Protein 3GEM (pdb70)

Sequence (861 aa):
SAPILIITGASQRRVGLHCALRLLEHGHRVIISYRTEHASVTELRQQAGAVALYGDFSCETGIAFIDLLKTQTSSLRAVVHNASEWLAETPGEEADNFTRFSSVHLAPYLINLHCEPLLTASEVADIVHISDDVTRRKGSSKHIAYCATKAGLESLTLSFAARFAPLVKVNGIAPALLFSALGIEPGAEVIIYQQSLRRYLLDSSTYVTGTTLTVNGGRRHVKLSSAPILIITGASQRVGLHCALRLLEHGHRVIISYRRTEHASVTELRQAGAVALYGDFSCETGIAFIDLLKTQTSSLRAVVHNASEWLAETPGEEADNFTRRFSVHLAPYLINLHCEPLLTASEEVADIVHISDDVTRRKGSSKHIAYCATKAGLESLTLSFAARFAPLVKVNGIAPALLLAKSALGIEPGAEVVIYQQSLRYLLDSTYVTGTTLTVNGGRHVKSAPILITGASQRRVGLHCALRLLEHHGHRRVIISYRRTEHASVTELRQAGAVALYGDFSCETGIAFIDLLKTQTSSSLRAVVHNASEWLAEETPGEEADNFTRFSSVHLAPYLINLHCEEPLLTASEVADIVHISDDVTRRKGSSKHIAYCATKAGLESLTLSFAARFAPLVKVNGIAPALAAYRRANALAKSALGIIEEPGAEVIYQSLRYLLDSTYVTGTTLTVNGGRRHVKSAPILIITGASQQRVGLHCALRLLEHGHRRVIISYRRTEEHASVTELRQAGAVALYGDFSSCETGIAFIDLLKTQTSSLRAVVHNASEWLAETPGEEADNFTRFSSVHLAPYLINLHCEPLLTASEVADIVHIISDDVTRRKGSSKHIAYCATKAGLESLTLSFAARFAPLVKVNGIAPALLFQPEPGAEVIYQQSLRYLLDSTYVTGTTLLTVNGGRHVK

Radius of gyration: 27.74 Å; Cα contacts (8 Å, |Δi|>4): 1978; chains: 4; bounding box: 76×66×75 Å

Secondary structure (DSSP, 8-state):
---EEESSTTSHHHHHHHHHHHHTT--EEEEESS--HHHHHHHHHT-EEEE--TTSTTT--HHHHHHHH-S--SEEEE---------TT-HHHHHH------HHHHHHHHHHHHHHTSSS-EEEEE--GGGGT--SS-HHHHHHHHHHHHHHHHHHHHHTTT-EEEEEEE------S--PPPTHHHHHHHHHHHH-SS--S-EEEESTTTTT-/--SSPEEETTTTSHHHHHHHHHHHHHT--EEEEESS--HHHHHHHHHT-EEEE--TTSTTT--HHHHHHHH-S--SEEEE---------TT-HHHHHH------HHHHHHHHHHHHHHTSSS-EEEEE--GGGGT--SS-HHHHHHHHHHHHHHHHHHHHHTTTSEEEEEEE----TTSSS-----THHHHHHHHHHHH-SS--S-EEEESTTTTT-/-PPEEETTTTSHHHHHHHHHHHHTT--EEEEESS--HHHHHHHHTT-EEEE---SSTTT--HHHHHHHH-S--SEEEE---------TT-HHHHHH------HHHHHHHHHHHHHHTSSS-EEEEE--GGGGT--SS-HHHHHHHHHHHHHHHHHHHHHTTTSEEEEEEE---HHHHHHHHHSSS--PPPTHHHHHHHHHHHH-SS--S-EEEESTTGGG-/-PPEEESSTTSHHHHHHHHHHHHHT--EEEEESS--HHHHHHHHHT-EEEE---SSTTT--HHHHHHHH-S--SEEEE---------TT-HHHHHH------HHHHHHHHHHHHHHTSSS-EEEEE--GGGGT--SS-HHHHHHHHHHHHHHHHHHHHHTTT-EEEEEEETT-----HHHHHHHHHHHHHHH-SS--S-EEEESTTGGG-

Solvent-accessible surface area: 30906 Å² total

InterPro domains:
  IPR002347 Short-chain dehydrogenase/reductase SDR [PF13561] (12-234)
  IPR002347 Short-chain dehydrogenase/reductase SDR [PR00081] (7-24)
  IPR002347 Short-chain dehydrogenase/reductase SDR [PR00081] (148-167)
  IPR002347 Short-chain dehydrogenase/reductase SDR [PR00081] (168-185)
  IPR020904 Short-chain dehydrogenase/reductase, conserved site [PS00061] (135-163)
  IPR036291 NAD(P)-binding domain superfamily [SSF51735] (3-235)

Structure (mmCIF, N/CA/C/O backbone):
data_3GEM
#
_entry.id   3GEM
#
_cell.length_a   74.198
_cell.length_b   73.770
_cell.length_c   162.168
_cell.angle_alpha   90.000
_cell.angle_beta   90.000
_cell.angle_gamma   90.000
#
_symmetry.space_group_name_H-M   'P 21 21 21'
#
loop_
_entity.id
_entity.type
_entity.pdbx_description
1 polymer 'Short chain dehydrogenase'
2 non-polymer 'ACETATE ION'
3 water water
#
loop_
_atom_site.group_PDB
_atom_site.id
_atom_site.type_symbol
_atom_site.label_atom_id
_atom_site.label_alt_id
_atom_site.label_comp_id
_atom_site.label_asym_id
_atom_site.label_entity_id
_atom_site.label_seq_id
_atom_site.pdbx_PDB_ins_code
_atom_site.Cartn_x
_atom_site.Cartn_y
_atom_site.Cartn_z
_atom_site.occupancy
_atom_site.B_iso_or_equiv
_atom_site.auth_seq_id
_atom_site.auth_comp_id
_atom_site.auth_asym_id
_atom_site.auth_atom_id
_atom_site.pdbx_PDB_model_num
ATOM 1 N N . SER A 1 27 ? 38.423 25.107 7.249 1.00 26.65 5 SER A N 1
ATOM 2 C CA . SER A 1 27 ? 39.645 24.509 7.915 1.00 27.47 5 SER A CA 1
ATOM 3 C C . SER A 1 27 ? 39.890 24.955 9.389 1.00 25.10 5 SER A C 1
ATOM 4 O O . SER A 1 27 ? 40.455 24.233 10.257 1.00 26.15 5 SER A O 1
ATOM 7 N N . ALA A 1 28 ? 39.521 26.183 9.642 1.00 21.31 6 ALA A N 1
ATOM 8 C CA . ALA A 1 28 ? 39.853 26.828 10.873 1.00 18.68 6 ALA A CA 1
ATOM 9 C C . ALA A 1 28 ? 38.892 26.269 11.934 1.00 16.29 6 ALA A C 1
ATOM 10 O O . ALA A 1 28 ? 37.769 25.894 11.631 1.00 14.44 6 ALA A O 1
ATOM 12 N N . PRO A 1 29 ? 39.320 26.267 13.185 1.00 14.12 7 PRO A N 1
ATOM 13 C CA . PRO A 1 29 ? 38.481 25.772 14.268 1.00 14.56 7 PRO A CA 1
ATOM 14 C C . PRO A 1 29 ? 37.362 26.753 14.650 1.00 12.99 7 PRO A C 1
ATOM 15 O O . PRO A 1 29 ? 37.482 27.963 14.445 1.00 12.65 7 PRO A O 1
ATOM 19 N N . ILE A 1 30 ? 36.356 26.184 15.267 1.00 11.48 8 ILE A N 1
ATOM 20 C CA . ILE A 1 30 ? 35.273 26.914 15.897 1.00 11.11 8 ILE A CA 1
ATOM 21 C C . ILE A 1 30 ? 35.490 26.842 17.389 1.00 11.14 8 ILE A C 1
ATOM 22 O O . ILE A 1 30 ? 35.708 25.754 17.929 1.00 10.31 8 ILE A O 1
ATOM 27 N N . LEU A 1 31 ? 35.496 28.024 18.031 1.00 10.57 9 LEU A N 1
ATOM 28 C CA . LEU A 1 31 ? 35.511 28.131 19.464 1.00 10.30 9 LEU A CA 1
ATOM 29 C C . LEU A 1 31 ? 34.096 28.154 20.024 1.00 10.83 9 LEU A C 1
ATOM 30 O O . LEU A 1 31 ? 33.297 28.976 19.604 1.00 10.55 9 LEU A O 1
ATOM 35 N N . ILE A 1 32 ? 33.819 27.301 21.004 1.00 10.84 10 ILE A N 1
ATOM 36 C CA A ILE A 1 32 ? 32.604 27.381 21.799 0.50 11.75 10 ILE A CA 1
ATOM 37 C CA B ILE A 1 32 ? 32.608 27.371 21.784 0.50 10.86 10 ILE A CA 1
ATOM 38 C C . ILE A 1 32 ? 33.004 27.493 23.249 1.00 12.18 10 ILE A C 1
ATOM 39 O O . ILE A 1 32 ? 33.664 26.599 23.810 1.00 11.36 10 ILE A O 1
ATOM 48 N N . THR A 1 33 ? 32.626 28.608 23.843 1.00 10.17 11 THR A N 1
ATOM 49 C CA . THR A 1 33 ? 32.934 28.862 25.276 1.00 10.72 11 THR A CA 1
ATOM 50 C C . THR A 1 33 ? 31.972 28.176 26.216 1.00 12.01 11 THR A C 1
ATOM 51 O O . THR A 1 33 ? 30.829 27.918 25.863 1.00 12.54 11 THR A O 1
ATOM 55 N N . GLY A 1 34 ? 32.476 27.811 27.387 1.00 11.88 12 GLY A N 1
ATOM 56 C CA . GLY A 1 34 ? 31.705 27.220 28.449 1.00 14.77 12 GLY A CA 1
ATOM 57 C C . GLY A 1 34 ? 31.041 25.908 28.023 1.00 16.84 12 GLY A C 1
ATOM 58 O O . GLY A 1 34 ? 29.834 25.727 28.264 1.00 17.58 12 GLY A O 1
ATOM 59 N N . ALA A 1 35 ? 31.814 25.010 27.407 1.00 17.44 13 ALA A N 1
ATOM 60 C CA . ALA A 1 35 ? 31.224 23.890 26.683 1.00 20.42 13 ALA A CA 1
ATOM 61 C C . ALA A 1 35 ? 31.012 22.710 27.600 1.00 20.78 13 ALA A C 1
ATOM 62 O O . ALA A 1 35 ? 30.652 21.647 27.162 1.00 21.30 13 ALA A O 1
ATOM 64 N N . SER A 1 36 ? 31.234 22.872 28.890 1.00 22.28 14 SER A N 1
ATOM 65 C CA . SER A 1 36 ? 30.848 21.817 29.823 1.00 24.24 14 SER A CA 1
ATOM 66 C C . SER A 1 36 ? 29.350 21.959 30.231 1.00 24.77 14 SER A C 1
ATOM 67 O O . SER A 1 36 ? 28.710 20.999 30.739 1.00 26.54 14 SER A O 1
ATOM 70 N N . GLN A 1 37 ? 28.761 23.131 29.976 1.00 24.69 15 GLN A N 1
ATOM 71 C CA . GLN A 1 37 ? 27.314 23.344 30.154 1.00 24.12 15 GLN A CA 1
ATOM 72 C C . GLN A 1 37 ? 26.584 22.390 29.175 1.00 23.37 15 GLN A C 1
ATOM 73 O O . GLN A 1 37 ? 27.107 22.131 28.123 1.00 20.63 15 GLN A O 1
ATOM 79 N N . ARG A 1 38 ? 25.375 21.949 29.526 1.00 23.10 16 ARG A N 1
ATOM 80 C CA A ARG A 1 38 ? 24.607 20.981 28.733 0.60 22.81 16 ARG A CA 1
ATOM 81 C CA B ARG A 1 38 ? 24.568 20.989 28.735 0.40 22.36 16 ARG A CA 1
ATOM 82 C C . ARG A 1 38 ? 24.504 21.348 27.241 1.00 21.45 16 ARG A C 1
ATOM 83 O O . ARG A 1 38 ? 24.808 20.540 26.349 1.00 18.63 16 ARG A O 1
ATOM 98 N N . VAL A 1 39 ? 24.051 22.557 26.979 1.00 19.54 17 VAL A N 1
ATOM 99 C CA . VAL A 1 39 ? 23.811 23.007 25.590 1.00 18.71 17 VAL A CA 1
ATOM 100 C C . VAL A 1 39 ? 25.123 23.095 24.813 1.00 17.37 17 VAL A C 1
ATOM 101 O O . VAL A 1 39 ? 25.225 22.640 23.648 1.00 17.35 17 VAL A O 1
ATOM 105 N N . GLY A 1 40 ? 26.134 23.654 25.460 1.00 16.42 18 GLY A N 1
ATOM 106 C CA . GLY A 1 40 ? 27.451 23.849 24.854 1.00 16.93 18 GLY A CA 1
ATOM 107 C C . GLY A 1 40 ? 28.120 22.500 24.541 1.00 15.76 18 GLY A C 1
ATOM 108 O O . GLY A 1 40 ? 28.767 22.348 23.496 1.00 13.13 18 GLY A O 1
ATOM 109 N N . LEU A 1 41 ? 27.946 21.521 25.442 1.00 14.99 19 LEU A N 1
ATOM 110 C CA . LEU A 1 41 ? 28.555 20.154 25.275 1.00 15.12 19 LEU A CA 1
ATOM 111 C C . LEU A 1 41 ? 27.948 19.546 24.027 1.00 14.37 19 LEU A C 1
ATOM 112 O O . LEU A 1 41 ? 28.679 19.025 23.164 1.00 13.92 19 LEU A O 1
ATOM 117 N N . HIS A 1 42 ? 26.615 19.570 23.953 1.00 14.41 20 HIS A N 1
ATOM 118 C CA . HIS A 1 42 ? 25.894 19.008 22.789 1.00 13.44 20 HIS A CA 1
ATOM 119 C C . HIS A 1 42 ? 26.302 19.670 21.483 1.00 14.08 20 HIS A C 1
ATOM 120 O O . HIS A 1 42 ? 26.638 18.975 20.497 1.00 12.41 20 HIS A O 1
ATOM 127 N N . CYS A 1 43 ? 26.325 21.008 21.459 1.00 12.27 21 CYS A N 1
ATOM 128 C CA . CYS A 1 43 ? 26.773 21.714 20.267 1.00 11.75 21 CYS A CA 1
ATOM 129 C C . CYS A 1 43 ? 28.212 21.384 19.845 1.00 10.90 21 CYS A C 1
ATOM 130 O O . CYS A 1 43 ? 28.477 21.196 18.632 1.00 11.38 21 CYS A O 1
ATOM 133 N N . ALA A 1 44 ? 29.137 21.359 20.799 1.00 10.75 22 ALA A N 1
ATOM 134 C CA . ALA A 1 44 ? 30.523 21.020 20.479 1.00 11.12 22 ALA A CA 1
ATOM 135 C C . ALA A 1 44 ? 30.656 19.620 19.932 1.00 10.73 22 ALA A C 1
ATOM 136 O O . ALA A 1 44 ? 31.383 19.386 18.923 1.00 11.72 22 ALA A O 1
ATOM 138 N N . LEU A 1 45 ? 29.990 18.673 20.576 1.00 10.11 23 LEU A N 1
ATOM 139 C CA . LEU A 1 45 ? 30.022 17.275 20.082 1.00 10.65 23 LEU A CA 1
ATOM 140 C C . LEU A 1 45 ? 29.451 17.128 18.678 1.00 11.60 23 LEU A C 1
ATOM 141 O O . LEU A 1 45 ? 30.011 16.386 17.832 1.00 10.07 23 LEU A O 1
ATOM 146 N N . ARG A 1 46 ? 28.363 17.843 18.414 1.00 10.50 24 ARG A N 1
ATOM 147 C CA . ARG A 1 46 ? 27.699 17.806 17.114 1.00 11.28 24 ARG A CA 1
ATOM 148 C C . ARG A 1 46 ? 28.585 18.471 16.076 1.00 9.55 24 ARG A C 1
ATOM 149 O O . ARG A 1 46 ? 28.726 17.957 14.979 1.00 11.39 24 ARG A O 1
ATOM 157 N N . LEU A 1 47 ? 29.290 19.535 16.430 1.00 10.48 25 LEU A N 1
ATOM 158 C CA . LEU A 1 47 ? 30.192 20.189 15.476 1.00 10.56 25 LEU A CA 1
ATOM 159 C C . LEU A 1 47 ? 31.329 19.218 15.088 1.00 12.22 25 LEU A C 1
ATOM 160 O O . LEU A 1 47 ? 31.652 19.063 13.883 1.00 12.88 25 LEU A O 1
ATOM 165 N N . LEU A 1 48 ? 31.875 18.536 16.095 1.00 11.19 26 LEU A N 1
ATOM 166 C CA . LEU A 1 48 ? 32.907 17.502 15.847 1.00 12.77 26 LEU A CA 1
ATOM 167 C C . LEU A 1 48 ? 32.407 16.396 14.951 1.00 12.54 26 LEU A C 1
ATOM 168 O O . LEU A 1 48 ? 33.093 15.996 13.979 1.00 13.52 26 LEU A O 1
ATOM 173 N N . GLU A 1 49 ? 31.213 15.883 15.263 1.00 14.48 27 GLU A N 1
ATOM 174 C CA . GLU A 1 49 ? 30.554 14.870 14.412 1.00 15.24 27 GLU A CA 1
ATOM 175 C C . GLU A 1 49 ? 30.412 15.343 12.954 1.00 16.24 27 GLU A C 1
ATOM 176 O O . GLU A 1 49 ? 30.555 14.549 12.001 1.00 16.65 27 GLU A O 1
ATOM 182 N N . HIS A 1 50 ? 30.174 16.638 12.762 1.00 15.22 28 HIS A N 1
ATOM 183 C CA . HIS A 1 50 ? 29.989 17.200 11.437 1.00 17.45 28 HIS A CA 1
ATOM 184 C C . HIS A 1 50 ? 31.307 17.584 10.731 1.00 17.05 28 HIS A C 1
ATOM 185 O O . HIS A 1 50 ? 31.290 18.161 9.657 1.00 17.86 28 HIS A O 1
ATOM 192 N N . GLY A 1 51 ? 32.410 17.249 11.364 1.00 16.21 29 GLY A N 1
ATOM 193 C CA . GLY A 1 51 ? 33.733 17.386 10.799 1.00 15.86 29 GLY A CA 1
ATOM 194 C C . GLY A 1 51 ? 34.500 18.639 11.115 1.00 16.06 29 GLY A C 1
ATOM 195 O O . GLY A 1 51 ? 35.636 18.833 10.625 1.00 13.86 29 GLY A O 1
ATOM 196 N N . HIS A 1 52 ? 33.941 19.500 11.951 1.00 14.75 30 HIS A N 1
ATOM 197 C CA . HIS A 1 52 ? 34.666 20.706 12.296 1.00 15.38 30 HIS A CA 1
ATOM 198 C C . HIS A 1 52 ? 35.767 20.431 13.294 1.00 15.32 30 HIS A C 1
ATOM 199 O O . HIS A 1 52 ? 35.642 19.5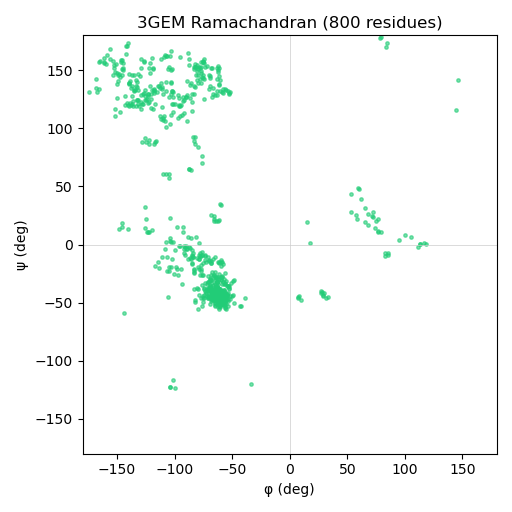62 14.176 1.00 16.02 30 HIS A O 1
ATOM 206 N N . ARG A 1 53 ? 36.822 21.218 13.213 1.00 14.59 31 ARG A N 1
ATOM 207 C CA . ARG A 1 53 ? 37.742 21.319 14.325 1.00 14.43 31 ARG A CA 1
ATOM 208 C C . ARG A 1 53 ? 37.169 22.268 15.377 1.00 12.86 31 ARG A C 1
ATOM 209 O O . ARG A 1 53 ? 36.576 23.296 15.026 1.00 13.56 31 ARG A O 1
ATOM 217 N N . VAL A 1 54 ? 37.311 21.902 16.633 1.00 12.89 32 VAL A N 1
ATOM 218 C CA . VAL A 1 54 ? 36.661 22.621 17.725 1.00 10.95 32 VAL A CA 1
ATOM 219 C C . VAL A 1 54 ? 37.645 22.882 18.867 1.00 12.21 32 VAL A C 1
ATOM 220 O O . VAL A 1 54 ? 38.431 21.982 19.266 1.00 12.40 32 VAL A O 1
ATOM 224 N N . ILE A 1 55 ? 37.582 24.103 19.378 1.00 10.38 33 ILE A N 1
ATOM 225 C CA . ILE A 1 55 ? 38.234 24.498 20.614 1.00 10.75 33 ILE A CA 1
ATOM 226 C C . ILE A 1 55 ? 37.095 24.810 21.555 1.00 11.19 33 ILE A C 1
ATOM 227 O O . ILE A 1 55 ? 36.136 25.431 21.128 1.00 10.83 33 ILE A O 1
ATOM 232 N N . ILE A 1 56 ? 37.192 24.350 22.807 1.00 11.13 34 ILE A N 1
ATOM 233 C CA . ILE A 1 56 ? 36.273 24.699 23.871 1.00 12.29 34 ILE A CA 1
ATOM 234 C C . ILE A 1 56 ? 37.001 25.409 24.987 1.00 12.40 34 ILE A C 1
ATOM 235 O O . ILE A 1 56 ? 38.217 25.203 25.184 1.00 13.17 34 ILE A O 1
ATOM 240 N N . SER A 1 57 ? 36.284 26.272 25.706 1.00 12.00 35 SER A N 1
ATOM 241 C CA . SER A 1 57 ? 36.744 26.744 27.022 1.00 12.75 35 SER A CA 1
ATOM 242 C C . SER A 1 57 ? 35.950 26.013 28.111 1.00 12.23 35 SER A C 1
ATOM 243 O O . SER A 1 57 ? 34.796 25.584 27.904 1.00 11.51 35 SER A O 1
ATOM 246 N N . TYR A 1 58 ? 36.584 25.830 29.250 1.00 12.91 36 TYR A N 1
ATOM 247 C CA . TYR A 1 58 ? 35.961 25.184 30.383 1.00 13.29 36 TYR A CA 1
ATOM 248 C C . TYR A 1 58 ? 36.491 25.874 31.626 1.00 13.35 36 TYR A C 1
ATOM 249 O O . TYR A 1 58 ? 37.613 26.382 31.657 1.00 11.47 36 TYR A O 1
ATOM 258 N N . ARG A 1 59 ? 35.674 25.892 32.666 1.00 15.98 37 ARG A N 1
ATOM 259 C CA . ARG A 1 59 ? 36.112 26.447 33.937 1.00 18.47 37 ARG A CA 1
ATOM 260 C C . ARG A 1 59 ? 36.292 25.437 35.023 1.00 19.16 37 ARG A C 1
ATOM 261 O O . ARG A 1 59 ? 36.910 25.750 36.061 1.00 18.69 37 ARG A O 1
ATOM 269 N N . THR A 1 60 ? 35.818 24.222 34.763 1.00 18.73 38 THR A N 1
ATOM 270 C CA . THR A 1 60 ? 35.852 23.140 35.720 1.00 20.64 38 THR A CA 1
ATOM 271 C C . THR A 1 60 ? 36.161 21.835 35.031 1.00 19.38 38 THR A C 1
ATOM 272 O O . THR A 1 60 ? 35.426 21.384 34.193 1.00 16.72 38 THR A O 1
ATOM 276 N N . GLU A 1 61 ? 37.234 21.193 35.448 1.00 19.55 39 GLU A N 1
ATOM 277 C CA . GLU A 1 61 ? 37.556 19.841 34.976 1.00 20.10 39 GLU A CA 1
ATOM 278 C C . GLU A 1 61 ? 36.427 18.913 35.353 1.00 21.25 39 GLU A C 1
ATOM 279 O O . GLU A 1 61 ? 35.935 18.948 36.452 1.00 22.38 39 GLU A O 1
ATOM 285 N N . HIS A 1 62 ? 35.957 18.113 34.419 1.00 22.91 40 HIS A N 1
ATOM 286 C CA . HIS A 1 62 ? 34.702 17.381 34.619 1.00 23.29 40 HIS A CA 1
ATOM 287 C C . HIS A 1 62 ? 34.639 16.302 33.555 1.00 22.38 40 HIS A C 1
ATOM 288 O O . HIS A 1 62 ? 35.277 16.426 32.505 1.00 22.00 40 HIS A O 1
ATOM 295 N N . ALA A 1 63 ? 33.866 15.251 33.807 1.00 21.45 41 ALA A N 1
ATOM 296 C CA . ALA A 1 63 ? 33.728 14.177 32.812 1.00 20.49 41 ALA A CA 1
ATOM 297 C C . ALA A 1 63 ? 33.309 14.717 31.427 1.00 19.35 41 ALA A C 1
ATOM 298 O O . ALA A 1 63 ? 33.750 14.201 30.433 1.00 18.95 41 ALA A O 1
ATOM 300 N N . SER A 1 64 ? 32.477 15.748 31.366 1.00 19.46 42 SER A N 1
ATOM 301 C CA . SER A 1 64 ? 32.085 16.355 30.073 1.00 19.27 42 SER A CA 1
ATOM 302 C C . SER A 1 64 ? 33.315 16.964 29.318 1.00 18.00 42 SER A C 1
ATOM 303 O O . SER A 1 64 ? 33.400 16.937 28.072 1.00 15.08 42 SER A O 1
ATOM 306 N N . VAL A 1 65 ? 34.273 17.490 30.074 1.00 15.19 43 VAL A N 1
ATOM 307 C CA . VAL A 1 65 ? 35.509 18.001 29.444 1.00 14.76 43 VAL A CA 1
ATOM 308 C C . VAL A 1 65 ? 36.371 16.835 28.892 1.00 14.10 43 VAL A C 1
ATOM 309 O O . VAL A 1 65 ? 36.948 16.914 27.802 1.00 13.76 43 VAL A O 1
ATOM 313 N N . THR A 1 66 ? 36.502 15.759 29.659 1.00 15.63 44 THR A N 1
ATOM 314 C CA . THR A 1 66 ? 37.130 14.543 29.135 1.00 15.59 44 THR A CA 1
ATOM 315 C C . THR A 1 66 ? 36.407 14.021 27.891 1.00 15.84 44 THR A C 1
ATOM 316 O O . THR A 1 66 ? 37.054 13.664 26.876 1.00 14.69 44 THR A O 1
ATOM 320 N N . GLU A 1 67 ? 35.074 14.062 27.917 1.00 17.12 45 GLU A N 1
ATOM 321 C CA . GLU A 1 67 ? 34.315 13.560 26.749 1.00 16.62 45 GLU A CA 1
ATOM 322 C C . GLU A 1 67 ? 34.706 14.377 25.516 1.00 15.58 45 GLU A C 1
ATOM 323 O O . GLU A 1 67 ? 34.949 13.783 24.448 1.00 16.22 45 GLU A O 1
ATOM 329 N N . LEU A 1 68 ? 34.780 15.712 25.661 1.00 13.46 46 LEU A N 1
ATOM 330 C CA . LEU A 1 68 ? 35.173 16.610 24.554 1.00 13.47 46 LEU A CA 1
ATOM 331 C C . LEU A 1 68 ? 36.592 16.396 24.068 1.00 13.32 46 LEU A C 1
ATOM 332 O O . LEU A 1 68 ? 36.833 16.357 22.879 1.00 13.46 46 LEU A O 1
ATOM 337 N N . ARG A 1 69 ? 37.551 16.261 24.972 1.00 14.03 47 ARG A N 1
ATOM 338 C CA . ARG A 1 69 ? 38.916 15.932 24.544 1.00 14.00 47 ARG A CA 1
ATOM 339 C C . ARG A 1 69 ? 38.930 14.601 23.755 1.00 15.21 47 ARG A C 1
ATOM 340 O O . ARG A 1 69 ? 39.550 14.513 22.714 1.00 13.93 47 ARG A O 1
ATOM 348 N N . GLN A 1 70 ? 38.285 13.557 24.285 1.00 16.65 48 GLN A N 1
ATOM 349 C CA A GLN A 1 70 ? 38.223 12.250 23.604 0.60 16.37 48 GLN A CA 1
ATOM 350 C CA B GLN A 1 70 ? 38.259 12.255 23.611 0.40 16.23 48 GLN A CA 1
ATOM 351 C C . GLN A 1 70 ? 37.555 12.323 22.253 1.00 16.43 48 GLN A C 1
ATOM 352 O O . GLN A 1 70 ? 37.889 11.562 21.346 1.00 16.55 48 GLN A O 1
ATOM 363 N N . ALA A 1 71 ? 36.581 13.213 22.115 1.00 15.87 49 ALA A N 1
ATOM 364 C CA . ALA A 1 71 ? 35.889 13.386 20.847 1.00 15.67 49 ALA A CA 1
ATOM 365 C C . ALA A 1 71 ? 36.718 14.215 19.866 1.00 15.24 49 ALA A C 1
ATOM 366 O O . ALA A 1 71 ? 36.404 14.296 18.691 1.00 16.69 49 ALA A O 1
ATOM 368 N N . GLY A 1 72 ? 37.776 14.859 20.326 1.00 15.31 50 GLY A N 1
ATOM 369 C CA . GLY A 1 72 ? 38.626 15.621 19.421 1.00 14.86 50 GLY A CA 1
ATOM 370 C C . GLY A 1 72 ? 38.755 17.108 19.658 1.00 14.34 50 GLY A C 1
ATOM 371 O O . GLY A 1 72 ? 39.474 17.758 18.947 1.00 14.69 50 GLY A O 1
ATOM 372 N N . ALA A 1 73 ? 38.100 17.650 20.683 1.00 13.74 51 ALA A N 1
ATOM 373 C CA . ALA A 1 73 ? 38.172 19.075 20.946 1.00 13.23 51 ALA A CA 1
ATOM 374 C C . ALA A 1 73 ? 39.446 19.414 21.656 1.00 12.99 51 ALA A C 1
ATOM 375 O O . ALA A 1 73 ? 39.927 18.594 22.439 1.00 11.81 51 ALA A O 1
ATOM 377 N N . VAL A 1 74 ? 40.016 20.581 21.387 1.00 11.99 52 VAL A N 1
ATOM 378 C CA . VAL A 1 74 ? 41.109 21.158 22.166 1.00 12.58 52 VAL A CA 1
ATOM 379 C C . VAL A 1 74 ? 40.440 21.901 23.332 1.00 13.03 52 VAL A C 1
ATOM 380 O O . VAL A 1 74 ? 39.524 22.685 23.122 1.00 14.95 52 VAL A O 1
ATOM 384 N N . ALA A 1 75 ? 40.880 21.646 24.563 1.00 10.54 53 ALA A N 1
ATOM 385 C CA . ALA A 1 75 ? 40.249 22.205 25.749 1.00 11.81 53 ALA A CA 1
ATOM 386 C C . ALA A 1 75 ? 41.169 23.248 26.416 1.00 10.61 53 ALA A C 1
ATOM 387 O O . ALA A 1 75 ? 42.263 22.890 26.894 1.00 10.40 53 ALA A O 1
ATOM 389 N N . LEU A 1 76 ? 40.713 24.486 26.482 1.00 10.68 54 LEU A N 1
ATOM 390 C CA . LEU A 1 76 ? 41.449 25.620 27.074 1.00 12.50 54 LEU A CA 1
ATOM 391 C C . LEU A 1 76 ? 40.718 26.062 28.336 1.00 11.88 54 LEU A C 1
ATOM 392 O O . LEU A 1 76 ? 39.493 26.244 28.318 1.00 11.08 54 LEU A O 1
ATOM 397 N N . TYR A 1 77 ? 41.460 26.287 29.396 1.00 10.75 55 TYR A N 1
ATOM 398 C CA . TYR A 1 77 ? 40.825 26.809 30.588 1.00 11.95 55 TYR A CA 1
ATOM 399 C C . TYR A 1 77 ? 40.389 28.245 30.311 1.00 11.86 55 TYR A C 1
ATOM 400 O O . TYR A 1 77 ? 41.111 28.985 29.646 1.00 12.21 55 TYR A O 1
ATOM 409 N N . GLY A 1 78 ? 39.246 28.645 30.844 1.00 12.03 56 GLY A N 1
ATOM 410 C CA . GLY A 1 78 ? 38.812 29.998 30.705 1.00 11.49 56 GLY A CA 1
ATOM 411 C C . GLY A 1 78 ? 37.943 30.378 31.866 1.00 11.95 56 GLY A C 1
ATOM 412 O O . GLY A 1 78 ? 36.874 29.810 32.015 1.00 13.27 56 GLY A O 1
ATOM 413 N N . ASP A 1 79 ? 38.383 31.347 32.663 1.00 11.44 57 ASP A N 1
ATOM 414 C CA . ASP A 1 79 ? 37.643 31.936 33.762 1.00 11.02 57 ASP A CA 1
ATOM 415 C C . ASP A 1 79 ? 37.220 33.325 33.337 1.00 11.38 57 ASP A C 1
ATOM 416 O O . ASP A 1 79 ? 38.033 34.230 33.340 1.00 11.30 57 ASP A O 1
ATOM 421 N N . PHE A 1 80 ? 35.956 33.455 32.937 1.00 11.84 58 PHE A N 1
ATOM 422 C CA . PHE A 1 80 ? 35.444 34.730 32.423 1.00 12.56 58 PHE A CA 1
ATOM 423 C C . PHE A 1 80 ? 34.793 35.599 33.508 1.00 13.18 58 PHE A C 1
ATOM 424 O O . PHE A 1 80 ? 34.135 36.630 33.205 1.00 13.62 58 PHE A O 1
ATOM 432 N N . SER A 1 81 ? 34.975 35.203 34.760 1.00 15.19 59 SER A N 1
ATOM 433 C CA . SER A 1 81 ? 34.437 35.929 35.920 1.00 16.35 59 SER A CA 1
ATOM 434 C C . SER A 1 81 ? 35.104 37.279 36.152 1.00 15.80 59 SER A C 1
ATOM 435 O O . SER A 1 81 ? 34.576 38.099 36.907 1.00 15.57 59 SER A O 1
ATOM 438 N N . CYS A 1 82 ? 36.230 37.534 35.517 1.00 15.84 60 CYS A N 1
ATOM 439 C CA . CYS A 1 82 ? 36.937 38.753 35.702 1.00 16.43 60 CYS A CA 1
ATOM 440 C C . CYS A 1 82 ? 37.813 39.076 34.521 1.00 15.58 60 CYS A C 1
ATOM 441 O O . CYS A 1 82 ? 38.151 38.208 33.712 1.00 13.91 60 CYS A O 1
ATOM 444 N N . GLU A 1 83 ? 38.170 40.354 34.414 1.00 13.94 61 GLU A N 1
ATOM 445 C CA . GLU A 1 83 ? 38.935 40.836 33.278 1.00 14.15 61 GLU A CA 1
ATOM 446 C C . GLU A 1 83 ? 40.260 40.094 33.117 1.00 13.74 61 GLU A C 1
ATOM 447 O O . GLU A 1 83 ? 40.672 39.774 32.009 1.00 12.84 61 GLU A O 1
ATOM 453 N N . THR A 1 84 ? 40.985 39.878 34.219 1.00 13.29 62 THR A N 1
ATOM 454 C CA . THR A 1 84 ? 42.280 39.192 34.079 1.00 12.05 62 THR A CA 1
ATOM 455 C C . THR A 1 84 ? 42.099 37.756 33.559 1.00 11.21 62 THR A C 1
ATOM 456 O O . THR A 1 84 ? 42.871 37.293 32.726 1.00 10.96 62 THR A O 1
ATOM 460 N N . GLY A 1 85 ? 41.026 37.078 33.944 1.00 10.52 63 GLY A N 1
ATOM 461 C CA . GLY A 1 85 ? 40.796 35.706 33.441 1.00 10.79 63 GLY A CA 1
ATOM 462 C C . GLY A 1 85 ? 40.461 35.699 31.948 1.00 10.24 63 GLY A C 1
ATOM 463 O O . GLY A 1 85 ? 40.885 34.815 31.182 1.00 9.16 63 GLY A O 1
ATOM 464 N N . ILE A 1 86 ? 39.729 36.730 31.544 1.00 9.06 64 ILE A N 1
ATOM 465 C CA . ILE A 1 86 ? 39.300 36.851 30.170 1.00 9.04 64 ILE A CA 1
ATOM 466 C C . ILE A 1 86 ? 40.574 37.058 29.308 1.00 10.23 64 ILE A C 1
ATOM 467 O O . ILE A 1 86 ? 40.746 36.428 28.286 1.00 9.38 64 ILE A O 1
ATOM 480 N N . ALA A 1 88 ? 43.674 36.348 30.030 1.00 11.42 66 ALA A N 1
ATOM 481 C CA . ALA A 1 88 ? 44.545 35.177 30.084 1.00 11.07 66 ALA A CA 1
ATOM 482 C C . ALA A 1 88 ? 44.040 34.137 29.068 1.00 9.85 66 ALA A C 1
ATOM 483 O O . ALA A 1 88 ? 44.805 33.494 28.380 1.00 9.67 66 ALA A O 1
ATOM 485 N N . PHE A 1 89 ? 42.735 33.983 28.984 1.00 9.17 67 PHE A N 1
ATOM 486 C CA . PHE A 1 89 ? 42.128 33.065 28.022 1.00 9.46 67 PHE A CA 1
ATOM 487 C C . PHE A 1 89 ? 42.420 33.532 26.576 1.00 9.44 67 PHE A C 1
ATOM 488 O O . PHE A 1 89 ? 42.764 32.726 25.710 1.00 8.83 67 PHE A O 1
ATOM 496 N N . ILE A 1 90 ? 42.232 34.813 26.312 1.00 9.53 68 ILE A N 1
ATOM 497 C CA . ILE A 1 90 ? 42.557 35.328 24.973 1.00 9.24 68 ILE A CA 1
ATOM 498 C C . ILE A 1 90 ? 44.014 35.035 24.603 1.00 10.11 68 ILE A C 1
ATOM 499 O O . ILE A 1 90 ? 44.329 34.634 23.468 1.00 9.57 68 ILE A O 1
ATOM 504 N N . ASP A 1 91 ? 44.917 35.208 25.574 1.00 11.37 69 ASP A N 1
ATOM 505 C CA . ASP A 1 91 ? 46.342 34.972 25.306 1.00 12.83 69 ASP A CA 1
ATOM 506 C C . ASP A 1 91 ? 46.581 33.484 24.945 1.00 12.18 69 ASP A C 1
ATOM 507 O O . ASP A 1 91 ? 47.280 33.130 23.982 1.00 12.18 69 ASP A O 1
ATOM 512 N N . LEU A 1 92 ? 45.925 32.608 25.689 1.00 13.00 70 LEU A N 1
ATOM 513 C CA . LEU A 1 92 ? 45.991 31.179 25.467 1.00 13.29 70 LEU A CA 1
ATOM 514 C C . LEU A 1 92 ? 45.422 30.786 24.111 1.00 12.49 70 LEU A C 1
ATOM 515 O O . LEU A 1 92 ? 46.025 29.997 23.386 1.00 12.54 70 LEU A O 1
ATOM 520 N N . LEU A 1 93 ? 44.252 31.328 23.772 1.00 12.46 71 LEU A N 1
ATOM 521 C CA . LEU A 1 93 ? 43.623 31.039 22.504 1.00 12.23 71 LEU A CA 1
ATOM 522 C C . LEU A 1 93 ? 44.544 31.388 21.332 1.00 12.60 71 LEU A C 1
ATOM 523 O O . LEU A 1 93 ? 44.637 30.635 20.352 1.00 12.21 71 LEU A O 1
ATOM 528 N N . LYS A 1 94 ? 45.168 32.540 21.428 1.00 12.12 72 LYS A N 1
ATOM 529 C CA . LYS A 1 94 ? 46.005 33.031 20.343 1.00 13.84 72 LYS A CA 1
ATOM 530 C C . LYS A 1 94 ? 47.271 32.181 20.215 1.00 15.51 72 LYS A C 1
ATOM 531 O O . LYS A 1 94 ? 47.765 32.031 19.104 1.00 16.73 72 LYS A O 1
ATOM 537 N N . THR A 1 95 ? 47.768 31.598 21.309 1.00 16.33 73 THR A N 1
ATOM 538 C CA . THR A 1 95 ? 48.848 30.605 21.182 1.00 17.03 73 THR A CA 1
ATOM 539 C C . THR A 1 95 ? 48.371 29.307 20.463 1.00 17.73 73 THR A C 1
ATOM 540 O O . THR A 1 95 ? 49.159 28.620 19.839 1.00 16.70 73 THR A O 1
ATOM 544 N N . GLN A 1 96 ? 47.078 28.997 20.551 1.00 16.94 74 GLN A N 1
ATOM 545 C CA . GLN A 1 96 ? 46.518 27.768 20.032 1.00 18.38 74 GLN A CA 1
ATOM 546 C C . GLN A 1 96 ? 46.269 27.819 18.544 1.00 18.73 74 GLN A C 1
ATOM 547 O O . GLN A 1 96 ? 46.433 26.809 17.852 1.00 17.75 74 GLN A O 1
ATOM 553 N N . THR A 1 97 ? 45.828 28.971 18.045 1.00 17.69 75 THR A N 1
ATOM 554 C CA . THR A 1 97 ? 45.422 29.062 16.669 1.00 17.61 75 THR A CA 1
ATOM 555 C C . THR A 1 97 ? 45.625 30.453 16.147 1.00 17.41 75 THR A C 1
ATOM 556 O O . THR A 1 97 ? 45.526 31.425 16.898 1.00 16.82 75 THR A O 1
ATOM 560 N N . SER A 1 98 ? 45.915 30.543 14.855 1.00 17.21 76 SER A N 1
ATOM 561 C CA . SER A 1 98 ? 46.025 31.821 14.155 1.00 18.32 76 SER A CA 1
ATOM 562 C C . SER A 1 98 ? 44.774 32.186 13.371 1.00 17.22 76 SER A C 1
ATOM 563 O O . SER A 1 98 ? 44.693 33.262 12.780 1.00 17.71 76 SER A O 1
ATOM 566 N N . SER A 1 99 ? 43.793 31.289 13.328 1.00 16.65 77 SER A N 1
ATOM 567 C CA . SER A 1 99 ? 42.547 31.552 12.615 1.00 16.78 77 SER A CA 1
ATOM 568 C C . SER A 1 99 ? 41.375 30.915 13.344 1.00 14.74 77 SER A C 1
ATOM 569 O O . SER A 1 99 ? 41.531 29.963 14.120 1.00 15.78 77 SER A O 1
ATOM 572 N N . LEU A 1 100 ? 40.185 31.467 13.115 1.00 13.32 78 LEU A N 1
ATOM 573 C CA . LEU A 1 100 ? 38.934 30.916 13.665 1.00 12.23 78 LEU A CA 1
ATOM 574 C C . LEU A 1 100 ? 37.888 30.972 12.577 1.00 12.40 78 LEU A C 1
ATOM 575 O O . LEU A 1 100 ? 37.775 31.984 11.912 1.00 12.87 78 LEU A O 1
ATOM 580 N N . ARG A 1 101 ? 37.154 29.890 12.428 1.00 11.39 79 ARG A N 1
ATOM 581 C CA . ARG A 1 101 ? 35.965 29.840 11.583 1.00 11.54 79 ARG A CA 1
ATOM 582 C C . ARG A 1 101 ? 34.811 30.590 12.287 1.00 11.24 79 ARG A C 1
ATOM 583 O O . ARG A 1 101 ? 34.014 31.263 11.630 1.00 11.45 79 ARG A O 1
ATOM 591 N N . ALA A 1 102 ? 34.718 30.451 13.617 1.00 10.00 80 ALA A N 1
ATOM 592 C CA . ALA A 1 102 ? 33.639 31.037 14.366 1.00 9.44 80 ALA A CA 1
ATOM 593 C C . ALA A 1 102 ? 33.920 31.080 15.823 1.00 9.71 80 ALA A C 1
ATOM 594 O O . ALA A 1 102 ? 34.712 30.324 16.332 1.00 9.50 80 ALA A O 1
ATOM 596 N N . VAL A 1 103 ? 33.224 31.988 16.491 1.00 11.11 81 VAL A N 1
ATOM 597 C CA . VAL A 1 103 ? 33.201 32.012 17.939 1.00 9.69 81 VAL A CA 1
ATOM 598 C C . VAL A 1 103 ? 31.756 31.925 18.402 1.00 10.57 81 VAL A C 1
ATOM 599 O O . VAL A 1 103 ? 30.929 32.701 17.988 1.00 10.63 81 VAL A O 1
ATOM 603 N N . VAL A 1 104 ? 31.462 30.957 19.256 1.00 9.09 82 VAL A N 1
ATOM 604 C CA . VAL A 1 104 ? 30.142 30.784 19.802 1.00 9.25 82 VAL A CA 1
ATOM 605 C C . VAL A 1 104 ? 30.270 31.106 21.265 1.00 10.21 82 VAL A C 1
ATOM 606 O O . VAL A 1 104 ? 30.901 30.353 22.010 1.00 11.17 82 VAL A O 1
ATOM 610 N N . HIS A 1 105 ? 29.680 32.226 21.669 1.00 10.06 83 HIS A N 1
ATOM 611 C CA . HIS A 1 105 ? 29.634 32.670 23.067 1.00 9.15 83 HIS A CA 1
ATOM 612 C C . HIS A 1 105 ? 28.494 32.000 23.810 1.00 10.59 83 HIS A C 1
ATOM 613 O O . HIS A 1 105 ? 27.321 32.480 23.820 1.00 9.30 83 HIS A O 1
ATOM 620 N N . ASN A 1 106 ? 28.816 30.842 24.377 1.00 9.46 84 ASN A N 1
ATOM 621 C CA . ASN A 1 106 ? 27.848 29.988 25.040 1.00 10.63 84 ASN A CA 1
ATOM 622 C C . ASN A 1 106 ? 27.979 30.070 26.562 1.00 8.85 84 ASN A C 1
ATOM 623 O O . ASN A 1 106 ? 27.031 29.826 27.302 1.00 9.66 84 ASN A O 1
ATOM 628 N N . ALA A 1 107 ? 29.157 30.468 27.030 1.00 10.19 85 ALA A N 1
ATOM 629 C CA . ALA A 1 107 ? 29.420 30.555 28.480 1.00 10.41 85 ALA A CA 1
ATOM 630 C C . ALA A 1 107 ? 28.360 31.383 29.205 1.00 10.17 85 ALA A C 1
ATOM 631 O O . ALA A 1 107 ? 28.037 32.515 28.769 1.00 12.34 85 ALA A O 1
ATOM 633 N N . SER A 1 108 ? 27.789 30.843 30.286 1.00 11.02 86 SER A N 1
ATOM 634 C CA . SER A 1 108 ? 26.670 31.504 30.950 1.00 12.77 86 SER A CA 1
ATOM 635 C C . SER A 1 108 ? 26.779 31.186 32.434 1.00 14.81 86 SER A C 1
ATOM 636 O O . SER A 1 108 ? 27.207 30.069 32.800 1.00 16.00 86 SER A O 1
ATOM 639 N N . GLU A 1 109 ? 26.428 32.127 33.288 1.00 15.15 87 GLU A N 1
ATOM 640 C CA . GLU A 1 109 ? 26.369 31.828 34.717 1.00 18.55 87 GLU A CA 1
ATOM 641 C C . GLU A 1 109 ? 25.132 32.454 35.282 1.00 18.56 87 GLU A C 1
ATOM 642 O O . GLU A 1 109 ? 24.920 33.650 35.102 1.00 17.12 87 GLU A O 1
ATOM 648 N N . TRP A 1 110 ? 24.266 31.628 35.854 1.00 18.44 88 TRP A N 1
ATOM 649 C CA . TRP A 1 110 ? 23.095 32.116 36.493 1.00 21.15 88 TRP A CA 1
ATOM 650 C C . TRP A 1 110 ? 23.399 32.070 37.991 1.00 21.41 88 TRP A C 1
ATOM 651 O O . TRP A 1 110 ? 23.751 31.014 38.517 1.00 21.89 88 TRP A O 1
ATOM 662 N N . LEU A 1 111 ? 23.337 33.204 38.671 1.00 20.37 89 LEU A N 1
ATOM 663 C CA . LEU A 1 111 ? 23.539 33.261 40.089 1.00 21.11 89 LEU A CA 1
ATOM 664 C C . LEU A 1 111 ? 22.266 33.782 40.742 1.00 21.34 89 LEU A C 1
ATOM 665 O O . LEU A 1 111 ? 21.522 34.551 40.133 1.00 22.65 89 LEU A O 1
ATOM 670 N N . ALA A 1 112 ? 22.026 33.359 41.978 1.00 19.83 90 ALA A N 1
ATOM 671 C CA . ALA A 1 112 ? 20.946 33.895 42.795 1.00 20.23 90 ALA A CA 1
ATOM 672 C C . ALA A 1 112 ? 21.265 35.316 43.251 1.00 19.42 90 ALA A C 1
ATOM 673 O O . ALA A 1 112 ? 22.405 35.673 43.383 1.00 20.59 90 ALA A O 1
ATOM 675 N N . GLU A 1 113 ? 20.233 36.100 43.513 1.00 19.50 91 GLU A N 1
ATOM 676 C CA . GLU A 1 113 ? 20.368 37.447 44.093 1.00 18.71 91 GLU A CA 1
ATOM 677 C C . GLU A 1 113 ? 20.398 37.396 45.630 1.00 19.63 91 GLU A C 1
ATOM 678 O O . GLU A 1 113 ? 19.539 37.907 46.311 1.00 19.19 91 GLU A O 1
ATOM 684 N N . THR A 1 114 ? 21.440 36.774 46.155 1.00 20.37 92 THR A N 1
ATOM 685 C CA . THR A 1 114 ? 21.564 36.499 47.549 1.00 20.74 92 THR A CA 1
ATOM 686 C C . THR A 1 114 ? 21.786 37.816 48.228 1.00 21.19 92 THR A C 1
ATOM 687 O O . THR A 1 114 ? 22.643 38.594 47.777 1.00 18.81 92 THR A O 1
ATOM 691 N N . PRO A 1 115 ? 21.048 38.060 49.334 1.00 22.32 93 PRO A N 1
ATOM 692 C CA . PRO A 1 115 ? 21.188 39.326 50.015 1.00 22.33 93 PRO A CA 1
ATOM 693 C C . PRO A 1 115 ? 22.643 39.540 50.439 1.00 21.70 93 PRO A C 1
ATOM 694 O O . PRO A 1 115 ? 23.252 38.651 50.992 1.00 21.64 93 PRO A O 1
ATOM 698 N N . GLY A 1 116 ? 23.184 40.730 50.187 1.00 20.32 94 GLY A N 1
ATOM 699 C CA . GLY A 1 116 ? 24.573 41.008 50.501 1.00 19.31 94 GLY A CA 1
ATOM 700 C C . GLY A 1 116 ? 25.577 40.615 49.465 1.00 18.91 94 GLY A C 1
ATOM 701 O O . GLY A 1 116 ? 26.763 40.982 49.586 1.00 18.80 94 GLY A O 1
ATOM 702 N N . GLU A 1 117 ? 25.131 39.879 48.435 1.00 17.17 95 GLU A N 1
ATOM 703 C CA . GLU A 1 117 ? 26.019 39.457 47.344 1.00 16.80 95 GLU A CA 1
ATOM 704 C C . GLU A 1 117 ? 25.515 39.932 45.971 1.00 14.07 95 GLU A C 1
ATOM 705 O O . GLU A 1 117 ? 26.003 39.508 44.919 1.00 13.40 95 GLU A O 1
ATOM 711 N N . GLU A 1 118 ? 24.535 40.804 45.971 1.00 12.52 96 GLU A N 1
ATOM 712 C CA . GLU A 1 118 ? 23.887 41.177 44.703 1.00 12.67 96 GLU A CA 1
ATOM 713 C C . GLU A 1 118 ? 24.852 41.883 43.776 1.00 11.25 96 GLU A C 1
ATOM 714 O O . GLU A 1 118 ? 24.793 41.641 42.563 1.00 11.27 96 GLU A O 1
ATOM 720 N N . ALA A 1 119 ? 25.691 42.766 44.308 1.00 10.53 97 ALA A N 1
ATOM 721 C CA . ALA A 1 119 ? 26.645 43.517 43.472 1.00 10.53 97 ALA A CA 1
ATOM 722 C C . ALA A 1 119 ? 27.691 42.605 42.910 1.00 10.08 97 ALA A C 1
ATOM 723 O O . ALA A 1 119 ? 27.968 42.657 41.733 1.00 10.68 97 ALA A O 1
ATOM 725 N N . ASP A 1 120 ? 28.259 41.753 43.758 1.00 10.49 98 ASP A N 1
ATOM 726 C CA . ASP A 1 120 ? 29.258 40.776 43.319 1.00 11.62 98 ASP A CA 1
ATOM 727 C C . ASP A 1 120 ? 28.694 39.881 42.232 1.00 11.06 98 ASP A C 1
ATOM 728 O O . ASP A 1 120 ? 29.348 39.621 41.236 1.00 9.71 98 ASP A O 1
ATOM 733 N N . ASN A 1 121 ? 27.470 39.400 42.415 1.00 11.08 99 ASN A N 1
ATOM 734 C CA . ASN A 1 121 ? 26.876 38.483 41.433 1.00 10.70 99 ASN A CA 1
ATOM 735 C C . ASN A 1 121 ? 26.544 39.166 40.117 1.00 10.17 99 ASN A C 1
ATOM 736 O O . ASN A 1 121 ? 26.856 38.610 39.040 1.00 8.75 99 ASN A O 1
ATOM 741 N N . PHE A 1 122 ? 26.040 40.401 40.186 1.00 9.42 100 PHE A N 1
ATOM 742 C CA . PHE A 1 122 ? 25.750 41.173 38.988 1.00 9.49 100 PHE A CA 1
ATOM 743 C C . PHE A 1 122 ? 27.054 41.417 38.193 1.00 10.58 100 PHE A C 1
ATOM 744 O O . PHE A 1 122 ? 27.090 41.257 36.961 1.00 9.34 100 PHE A O 1
ATOM 752 N N . THR A 1 123 ? 28.111 41.813 38.896 1.00 10.94 101 THR A N 1
ATOM 753 C CA . THR A 1 123 ? 29.384 42.074 38.248 1.00 10.60 101 THR A CA 1
ATOM 754 C C . THR A 1 123 ? 29.959 40.812 37.597 1.00 10.47 101 THR A C 1
ATOM 755 O O . THR A 1 123 ? 30.505 40.878 36.503 1.00 10.36 101 THR A O 1
ATOM 759 N N . ARG A 1 124 ? 29.840 39.680 38.286 1.00 10.44 102 ARG A N 1
ATOM 760 C CA . ARG A 1 124 ? 30.293 38.402 37.743 1.00 10.86 102 ARG A CA 1
ATOM 761 C C . ARG A 1 124 ? 29.537 38.024 36.467 1.00 8.43 102 ARG A C 1
ATOM 762 O O . ARG A 1 124 ? 30.159 37.632 35.501 1.00 9.83 102 ARG A O 1
ATOM 778 N N . PHE A 1 126 ? 27.904 40.175 34.478 1.00 8.01 104 PHE A N 1
ATOM 779 C CA . PHE A 1 126 ? 28.407 41.143 33.532 1.00 8.18 104 PHE A CA 1
ATOM 780 C C . PHE A 1 126 ? 29.680 40.691 32.866 1.00 7.44 104 PHE A C 1
ATOM 781 O O . PHE A 1 126 ? 29.828 40.753 31.649 1.00 6.95 104 PHE A O 1
ATOM 789 N N . SER A 1 127 ? 30.593 40.172 33.666 1.00 8.34 105 SER A N 1
ATOM 790 C CA A SER A 1 127 ? 31.877 39.750 33.134 0.60 9.02 105 SER A CA 1
ATOM 791 C CA B SER A 1 127 ? 31.890 39.751 33.156 0.40 7.91 105 SER A CA 1
ATOM 792 C C . SER A 1 127 ? 31.701 38.573 32.189 1.00 9.25 105 SER A C 1
ATOM 793 O O . SER A 1 127 ? 32.267 38.549 31.124 1.00 9.06 105 SER A O 1
ATOM 798 N N . VAL A 1 128 ? 30.916 37.591 32.583 1.00 8.48 106 VAL A N 1
ATOM 799 C CA . VAL A 1 128 ? 30.737 36.391 31.750 1.00 9.92 106 VAL A CA 1
ATOM 800 C C . VAL A 1 128 ? 29.922 36.668 30.457 1.00 9.55 106 VAL A C 1
ATOM 801 O O . VAL A 1 128 ? 30.278 36.207 29.382 1.00 10.45 106 VAL A O 1
ATOM 805 N N . HIS A 1 129 ? 28.834 37.400 30.583 1.00 9.96 107 HIS A N 1
ATOM 806 C CA . HIS A 1 129 ? 27.877 37.549 29.507 1.00 9.85 107 HIS A CA 1
ATOM 807 C C . HIS A 1 129 ? 28.156 38.739 28.601 1.00 9.33 107 HIS A C 1
ATOM 808 O O . HIS A 1 129 ? 27.703 38.788 27.436 1.00 9.91 107 HIS A O 1
ATOM 823 N N . LEU A 1 131 ? 31.314 41.396 29.224 1.00 9.36 109 LEU A N 1
ATOM 824 C CA . LEU A 1 131 ? 32.718 41.752 29.113 1.00 8.82 109 LEU A CA 1
ATOM 825 C C . LEU A 1 131 ? 33.495 40.724 28.285 1.00 9.61 109 LEU A C 1
ATOM 826 O O . LEU A 1 131 ? 34.268 41.085 27.396 1.00 10.07 109 LEU A O 1
ATOM 831 N N . ALA A 1 132 ? 33.283 39.447 28.566 1.00 8.54 110 ALA A N 1
ATOM 832 C CA . ALA A 1 132 ? 33.977 38.403 27.853 1.00 8.61 110 ALA A CA 1
ATOM 833 C C . ALA A 1 132 ? 33.712 38.372 26.337 1.00 8.56 110 ALA A C 1
ATOM 834 O O . ALA A 1 132 ? 34.662 38.413 25.544 1.00 8.60 110 ALA A O 1
ATOM 836 N N . PRO A 1 133 ? 32.429 38.362 25.907 1.00 9.33 111 PRO A N 1
ATOM 837 C CA . PRO A 1 133 ? 32.180 38.385 24.447 1.00 9.29 111 PRO A CA 1
ATOM 838 C C . PRO A 1 133 ? 32.766 39.615 23.784 1.00 10.52 111 PRO A C 1
ATOM 839 O O . PRO A 1 133 ? 33.324 39.532 22.709 1.00 9.98 111 PRO A O 1
ATOM 843 N N . TYR A 1 134 ? 32.637 40.770 24.457 1.00 9.52 112 TYR A N 1
ATOM 844 C CA . TYR A 1 134 ? 33.137 42.014 23.903 1.00 9.41 112 TYR A CA 1
ATOM 845 C C . TYR A 1 134 ? 34.640 41.971 23.712 1.00 8.00 112 TYR A C 1
ATOM 846 O O . TYR A 1 134 ? 35.142 42.293 22.624 1.00 8.80 112 TYR A O 1
ATOM 855 N N . LEU A 1 135 ? 35.382 41.582 24.745 1.00 8.84 113 LEU A N 1
ATOM 856 C CA . LEU A 1 135 ? 36.881 41.513 24.636 1.00 8.54 113 LEU A CA 1
ATOM 857 C C . LEU A 1 135 ? 37.392 40.431 23.663 1.00 8.45 113 LEU A C 1
ATOM 858 O O . LEU A 1 135 ? 38.346 40.631 22.916 1.00 8.63 113 LEU A O 1
ATOM 863 N N . ILE A 1 136 ? 36.751 39.268 23.714 1.00 10.28 114 ILE A N 1
ATOM 864 C CA . ILE A 1 136 ? 37.103 38.163 22.826 1.00 9.10 114 ILE A CA 1
ATOM 865 C C . ILE A 1 136 ? 36.816 38.609 21.419 1.00 9.74 114 ILE A C 1
ATOM 866 O O . ILE A 1 136 ? 37.705 38.504 20.542 1.00 10.83 114 ILE A O 1
ATOM 871 N N . ASN A 1 137 ? 35.618 39.181 21.187 1.00 9.69 115 ASN A N 1
ATOM 872 C CA . ASN A 1 137 ? 35.322 39.667 19.842 1.00 9.97 115 ASN A CA 1
ATOM 873 C C . ASN A 1 137 ? 36.303 40.719 19.315 1.00 10.72 115 ASN A C 1
ATOM 874 O O . ASN A 1 137 ? 36.830 40.638 18.189 1.00 10.56 115 ASN A O 1
ATOM 879 N N . LEU A 1 138 ? 36.622 41.697 20.136 1.00 10.46 116 LEU A N 1
ATOM 880 C CA . LEU A 1 138 ? 37.541 42.764 19.750 1.00 12.60 116 LEU A CA 1
ATOM 881 C C . LEU A 1 138 ? 38.903 42.169 19.437 1.00 14.04 116 LEU A C 1
ATOM 882 O O . LEU A 1 138 ? 39.548 42.494 18.398 1.00 13.80 116 LEU A O 1
ATOM 887 N N . HIS A 1 139 ? 39.395 41.337 20.362 1.00 13.97 117 HIS A N 1
ATOM 888 C CA . HIS A 1 139 ? 40.752 40.853 20.240 1.00 15.03 117 HIS A CA 1
ATOM 889 C C . HIS A 1 139 ? 40.911 39.751 19.210 1.00 15.48 117 HIS A C 1
ATOM 890 O O . HIS A 1 139 ? 42.017 39.552 18.692 1.00 15.46 117 HIS A O 1
ATOM 897 N N . CYS A 1 140 ? 39.824 39.062 18.873 1.00 15.54 118 CYS A N 1
ATOM 898 C CA . CYS A 1 140 ? 39.901 37.898 18.017 1.00 16.65 118 CYS A CA 1
ATOM 899 C C . CYS A 1 140 ? 39.417 38.193 16.590 1.00 15.20 118 CYS A C 1
ATOM 900 O O . CYS A 1 140 ? 39.393 37.315 15.736 1.00 14.53 118 CYS A O 1
ATOM 903 N N . GLU A 1 141 ? 39.065 39.439 16.329 1.00 14.12 119 GLU A N 1
ATOM 904 C CA . GLU A 1 141 ? 38.638 39.795 14.998 1.00 14.87 119 GLU A CA 1
ATOM 905 C C . GLU A 1 141 ? 39.681 39.410 13.914 1.00 14.53 119 GLU A C 1
ATOM 906 O O . GLU A 1 141 ? 39.296 38.837 12.871 1.00 13.85 119 GLU A O 1
ATOM 912 N N . PRO A 1 142 ? 40.978 39.653 14.162 1.00 14.11 120 PRO A N 1
ATOM 913 C CA . PRO A 1 142 ? 41.935 39.231 13.117 1.00 13.62 120 PRO A CA 1
ATOM 914 C C . PRO A 1 142 ? 42.035 37.725 12.908 1.00 12.59 120 PRO A C 1
ATOM 915 O O . PRO A 1 142 ? 42.319 37.272 11.791 1.00 12.32 120 PRO A O 1
ATOM 919 N N . LEU A 1 143 ? 41.738 36.936 13.937 1.00 11.47 121 LEU A N 1
ATOM 920 C CA . LEU A 1 143 ? 41.674 35.502 13.750 1.00 11.69 121 LEU A CA 1
ATOM 921 C C . LEU A 1 143 ? 40.502 35.069 12.850 1.00 11.74 121 LEU A C 1
ATOM 922 O O . LEU A 1 143 ? 40.623 34.145 12.059 1.00 11.92 121 LEU A O 1
ATOM 927 N N . LEU A 1 144 ? 39.359 35.684 13.074 1.00 12.36 122 LEU A N 1
ATOM 928 C CA . LEU A 1 144 ? 38.155 35.437 12.265 1.00 13.08 122 LEU A CA 1
ATOM 929 C C . LEU A 1 144 ? 38.337 35.915 10.826 1.00 14.12 122 LEU A C 1
ATOM 930 O O . LEU A 1 144 ? 37.856 35.264 9.880 1.00 14.63 122 LEU A O 1
ATOM 935 N N . THR A 1 145 ? 38.971 37.067 10.653 1.00 15.71 123 THR A N 1
ATOM 936 C CA . THR A 1 145 ? 39.130 37.604 9.285 1.00 17.47 123 THR A CA 1
ATOM 937 C C . THR A 1 145 ? 40.170 36.822 8.495 1.00 18.65 123 THR A C 1
ATOM 938 O O . THR A 1 145 ? 40.259 36.967 7.270 1.00 19.57 123 THR A O 1
ATOM 942 N N . ALA A 1 146 ? 40.885 35.948 9.173 1.00 19.28 124 ALA A N 1
ATOM 943 C CA . ALA A 1 146 ? 41.822 35.063 8.503 1.00 21.37 124 ALA A CA 1
ATOM 944 C C . ALA A 1 146 ? 41.038 33.912 7.865 1.00 22.26 124 ALA A C 1
ATOM 945 O O . ALA A 1 146 ? 41.581 33.182 7.043 1.00 22.97 124 ALA A O 1
ATOM 947 N N . SER A 1 147 ? 39.741 33.811 8.184 1.00 23.45 125 SER A N 1
ATOM 948 C CA . SER A 1 147 ? 38.841 32.808 7.610 1.00 23.98 125 SER A CA 1
ATOM 949 C C . SER A 1 147 ? 37.940 33.421 6.525 1.00 24.63 125 SER A C 1
ATOM 950 O O . SER A 1 147 ? 37.303 34.460 6.735 1.00 24.84 125 SER A O 1
ATOM 953 N N . GLU A 1 148 ? 37.865 32.744 5.384 1.00 24.78 126 GLU A N 1
ATOM 954 C CA . GLU A 1 148 ? 36.950 33.098 4.257 1.00 25.19 126 GLU A CA 1
ATOM 955 C C . GLU A 1 148 ? 35.475 33.318 4.635 1.00 23.40 126 GLU A C 1
ATOM 956 O O . GLU A 1 148 ? 34.824 34.244 4.166 1.00 23.91 126 GLU A O 1
ATOM 962 N N . VAL A 1 149 ? 34.930 32.446 5.455 1.00 21.53 127 VAL A N 1
ATOM 963 C CA . VAL A 1 149 ? 33.634 32.648 6.046 1.00 19.62 127 VAL A CA 1
ATOM 964 C C . VAL A 1 149 ? 33.879 32.706 7.570 1.00 15.88 127 VAL A C 1
ATOM 965 O O . VAL A 1 149 ? 34.629 31.903 8.131 1.00 16.33 127 VAL A O 1
ATOM 969 N N . ALA A 1 150 ? 33.306 33.694 8.222 1.00 13.00 128 ALA A N 1
ATOM 970 C CA . ALA A 1 150 ? 33.545 33.890 9.637 1.00 11.66 128 ALA A CA 1
ATOM 971 C C . ALA A 1 150 ? 32.247 34.282 10.313 1.00 9.39 128 ALA A C 1
ATOM 972 O O . ALA A 1 150 ? 31.500 35.048 9.765 1.00 10.27 128 ALA A O 1
ATOM 974 N N . ASP A 1 151 ? 32.003 33.742 11.490 1.00 9.57 129 ASP A N 1
ATOM 975 C CA . ASP A 1 151 ? 30.766 33.982 12.261 1.00 10.08 129 ASP A CA 1
ATOM 976 C C . ASP A 1 151 ? 31.101 34.199 13.758 1.00 9.48 129 ASP A C 1
ATOM 977 O O . ASP A 1 151 ? 32.008 33.576 14.308 1.00 9.25 129 ASP A O 1
ATOM 982 N N . ILE A 1 152 ? 30.327 35.053 14.374 1.00 8.74 130 ILE A N 1
ATOM 983 C CA . ILE A 1 152 ? 30.186 35.130 15.831 1.00 8.92 130 ILE A CA 1
ATOM 984 C C . ILE A 1 152 ? 28.723 34.858 16.145 1.00 9.04 130 ILE A C 1
ATOM 985 O O . ILE A 1 152 ? 27.787 35.441 15.529 1.00 8.88 130 ILE A O 1
ATOM 990 N N . VAL A 1 153 ? 28.493 34.004 17.113 1.00 8.30 131 VAL A N 1
ATOM 991 C CA . VAL A 1 153 ? 27.132 33.747 17.576 1.00 8.57 131 VAL A CA 1
ATOM 992 C C . VAL A 1 153 ? 27.122 33.978 19.100 1.00 9.92 131 VAL A C 1
ATOM 993 O O . VAL A 1 153 ? 27.922 33.352 19.868 1.00 8.98 131 VAL A O 1
ATOM 997 N N . HIS A 1 154 ? 26.188 34.813 19.550 1.00 9.56 132 HIS A N 1
ATOM 998 C CA . HIS A 1 154 ? 25.964 35.062 20.970 1.00 9.44 132 HIS A CA 1
ATOM 999 C C . HIS A 1 154 ? 24.740 34.263 21.441 1.00 9.49 132 HIS A C 1
ATOM 1000 O O . HIS A 1 154 ? 23.612 34.451 20.938 1.00 9.63 132 HIS A O 1
ATOM 1007 N N . ILE A 1 155 ? 24.953 33.389 22.417 1.00 9.13 133 ILE A N 1
ATOM 1008 C CA . ILE A 1 155 ? 23.834 32.619 22.987 1.00 9.37 133 ILE A CA 1
ATOM 1009 C C . ILE A 1 155 ? 23.377 33.355 24.278 1.00 10.49 133 ILE A C 1
ATOM 1010 O O . ILE A 1 155 ? 24.076 33.386 25.300 1.00 10.01 133 ILE A O 1
ATOM 1015 N N . SER A 1 156 ? 22.207 33.964 24.187 1.00 10.63 134 SER A N 1
ATOM 1016 C CA . SER A 1 156 ? 21.655 34.715 25.308 1.00 10.33 134 SER A CA 1
ATOM 1017 C C . SER A 1 156 ? 20.632 33.922 26.061 1.00 10.53 134 SER A C 1
ATOM 1018 O O . SER A 1 156 ? 20.954 32.824 26.510 1.00 10.43 134 SER A O 1
ATOM 1021 N N . ASP A 1 157 ? 19.412 34.427 26.216 1.00 10.46 135 ASP A N 1
ATOM 1022 C CA . ASP A 1 157 ? 18.337 33.785 26.931 1.00 9.80 135 ASP A CA 1
ATOM 1023 C C . ASP A 1 157 ? 17.076 34.527 26.599 1.00 9.89 135 ASP A C 1
ATOM 1024 O O . ASP A 1 157 ? 17.041 35.751 26.670 1.00 10.89 135 ASP A O 1
ATOM 1029 N N . ASP A 1 158 ? 16.029 33.797 26.225 1.00 8.09 136 ASP A N 1
ATOM 1030 C CA . ASP A 1 158 ? 14.724 34.376 25.838 1.00 11.04 136 ASP A CA 1
ATOM 1031 C C . ASP A 1 158 ? 14.054 35.178 26.992 1.00 10.60 136 ASP A C 1
ATOM 1032 O O . ASP A 1 158 ? 13.127 35.920 26.745 1.00 9.67 136 ASP A O 1
ATOM 1037 N N . VAL A 1 159 ? 14.519 35.018 28.221 1.00 9.45 137 VAL A N 1
ATOM 1038 C CA . VAL A 1 159 ? 14.058 35.821 29.364 1.00 9.54 137 VAL A CA 1
ATOM 1039 C C . VAL A 1 159 ? 14.078 37.331 29.063 1.00 8.39 137 VAL A C 1
ATOM 1040 O O . VAL A 1 159 ? 13.278 38.105 29.620 1.00 9.39 137 VAL A O 1
ATOM 1044 N N . THR A 1 160 ? 15.002 37.801 28.226 1.00 8.52 138 THR A N 1
ATOM 1045 C CA . THR A 1 160 ? 15.143 39.213 27.919 1.00 10.21 138 THR A CA 1
ATOM 1046 C C . THR A 1 160 ? 13.910 39.831 27.305 1.00 11.60 138 THR A C 1
ATOM 1047 O O . THR A 1 160 ? 13.707 41.065 27.400 1.00 9.88 138 THR A O 1
ATOM 1051 N N . ARG A 1 161 ? 13.102 39.034 26.600 1.00 12.67 139 ARG A N 1
ATOM 1052 C CA A ARG A 1 161 ? 11.862 39.525 25.998 0.60 13.81 139 ARG A CA 1
ATOM 1053 C CA B ARG A 1 161 ? 11.939 39.635 25.955 0.40 12.93 139 ARG A CA 1
ATOM 1054 C C . ARG A 1 161 ? 10.947 40.236 26.955 1.00 13.30 139 ARG A C 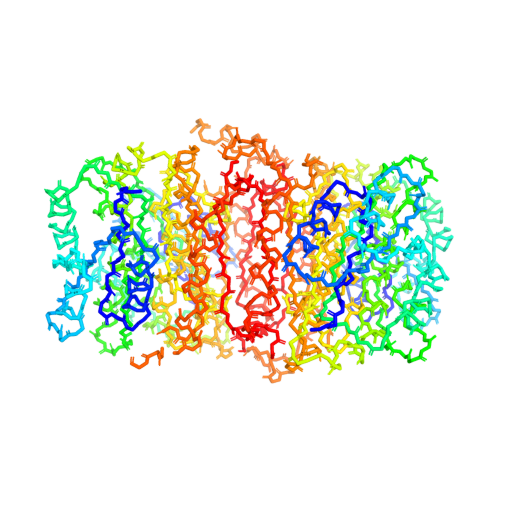1
ATOM 1055 O O . ARG A 1 161 ? 10.440 41.335 26.704 1.00 12.56 139 ARG A O 1
ATOM 1070 N N . LYS A 1 162 ? 10.671 39.550 28.057 1.00 11.15 140 LYS A N 1
ATOM 1071 C CA . LYS A 1 162 ? 9.730 39.968 29.025 1.00 11.56 140 LYS A CA 1
ATOM 1072 C C . LYS A 1 162 ? 10.381 40.682 30.209 1.00 10.18 140 LYS A C 1
ATOM 1073 O O . LYS A 1 162 ? 9.729 41.424 30.912 1.00 9.82 140 LYS A O 1
ATOM 1079 N N . GLY A 1 163 ? 11.638 40.372 30.483 1.00 9.51 141 GLY A N 1
ATOM 1080 C CA . GLY A 1 163 ? 12.244 40.726 31.747 1.00 9.64 141 GLY A CA 1
ATOM 1081 C C . GLY A 1 163 ? 11.909 39.679 32.785 1.00 9.40 141 GLY A C 1
ATOM 1082 O O . GLY A 1 163 ? 11.150 38.719 32.537 1.00 9.29 141 GLY A O 1
ATOM 1083 N N . SER A 1 164 ? 12.513 39.818 33.938 1.00 10.52 142 SER A N 1
ATOM 1084 C CA . SER A 1 164 ? 12.316 38.867 35.033 1.00 11.33 142 SER A CA 1
ATOM 1085 C C . SER A 1 164 ? 12.242 39.542 36.374 1.00 10.63 142 SER A C 1
ATOM 1086 O O . SER A 1 164 ? 13.254 40.098 36.835 1.00 12.62 142 SER A O 1
ATOM 1089 N N . SER A 1 165 ? 11.131 39.370 37.068 1.00 9.75 143 SER A N 1
ATOM 1090 C CA . SER A 1 165 ? 11.002 39.883 38.394 1.00 10.65 143 SER A CA 1
ATOM 1091 C C . SER A 1 165 ? 12.040 39.263 39.313 1.00 11.49 143 SER A C 1
ATOM 1092 O O . SER A 1 165 ? 12.594 39.927 40.193 1.00 11.97 143 SER A O 1
ATOM 1095 N N . LYS A 1 166 ? 12.212 37.955 39.193 1.00 11.97 144 LYS A N 1
ATOM 1096 C CA . LYS A 1 166 ? 13.168 37.209 40.044 1.00 13.33 144 LYS A CA 1
ATOM 1097 C C . LYS A 1 166 ? 14.634 37.407 39.642 1.00 12.42 144 LYS A C 1
ATOM 1098 O O . LYS A 1 166 ? 15.450 37.730 40.501 1.00 14.56 144 LYS A O 1
ATOM 1104 N N . HIS A 1 167 ? 14.969 37.253 38.378 1.00 10.15 145 HIS A N 1
ATOM 1105 C CA . HIS A 1 167 ? 16.341 37.207 37.919 1.00 9.33 145 HIS A CA 1
ATOM 1106 C C . HIS A 1 167 ? 16.719 38.503 37.178 1.00 8.19 145 HIS A C 1
ATOM 1107 O O . HIS A 1 167 ? 17.106 38.504 36.018 1.00 8.94 145 HIS A O 1
ATOM 1114 N N . ILE A 1 168 ? 16.628 39.600 37.918 1.00 7.28 146 ILE A N 1
ATOM 1115 C CA . ILE A 1 168 ? 16.772 40.942 37.324 1.00 7.31 146 ILE A CA 1
ATOM 1116 C C . ILE A 1 168 ? 18.150 41.127 36.723 1.00 6.80 146 ILE A C 1
ATOM 1117 O O . ILE A 1 168 ? 18.316 41.531 35.564 1.00 7.14 146 ILE A O 1
ATOM 1122 N N . ALA A 1 169 ? 19.173 40.881 37.544 1.00 7.69 147 ALA A N 1
ATOM 1123 C CA . ALA A 1 169 ? 20.586 41.107 37.143 1.00 7.05 147 ALA A CA 1
ATOM 1124 C C . ALA A 1 169 ? 20.960 40.202 35.983 1.00 7.61 147 ALA A C 1
ATOM 1125 O O . ALA A 1 169 ? 21.536 40.597 35.013 1.00 10.11 147 ALA A O 1
ATOM 1127 N N . TYR A 1 170 ? 20.576 38.940 36.105 1.00 7.93 148 TYR A N 1
ATOM 1128 C CA . TYR A 1 170 ? 20.836 37.952 35.062 1.00 8.24 148 TYR A CA 1
ATOM 1129 C C . TYR A 1 170 ? 20.264 38.407 33.738 1.00 7.33 148 TYR A C 1
ATOM 1130 O O . TYR A 1 170 ? 20.988 38.484 32.729 1.00 7.59 148 TYR A O 1
ATOM 1139 N N . CYS A 1 171 ? 18.983 38.718 33.754 1.00 8.76 149 CYS A N 1
ATOM 1140 C CA . CYS A 1 171 ? 18.287 39.183 32.569 1.00 7.53 149 CYS A CA 1
ATOM 1141 C C . CYS A 1 171 ? 18.955 40.413 31.949 1.00 7.75 149 CYS A C 1
ATOM 1142 O O . CYS A 1 171 ? 19.159 40.500 30.718 1.00 9.84 149 CYS A O 1
ATOM 1145 N N . ALA A 1 172 ? 19.342 41.370 32.784 1.00 8.05 150 ALA A N 1
ATOM 1146 C CA . ALA A 1 172 ? 19.961 42.570 32.261 1.00 9.08 150 ALA A CA 1
ATOM 1147 C C . ALA A 1 172 ? 21.286 42.334 31.559 1.00 7.84 150 ALA A C 1
ATOM 1148 O O . ALA A 1 172 ? 21.557 42.972 30.527 1.00 8.32 150 ALA A O 1
ATOM 1150 N N . THR A 1 173 ? 22.083 41.387 32.085 1.00 8.64 151 THR A N 1
ATOM 1151 C CA . THR A 1 173 ? 23.346 41.031 31.483 1.00 8.78 151 THR A CA 1
ATOM 1152 C C . THR A 1 173 ? 23.138 40.324 30.158 1.00 8.77 151 THR A C 1
ATOM 1153 O O . THR A 1 173 ? 23.898 40.521 29.239 1.00 9.22 151 THR A O 1
ATOM 1157 N N . LYS A 1 174 ? 22.093 39.525 30.058 1.00 8.47 152 LYS A N 1
ATOM 1158 C CA . LYS A 1 174 ? 21.734 38.851 28.801 1.00 8.51 152 LYS A CA 1
ATOM 1159 C C . LYS A 1 174 ? 21.220 39.867 27.763 1.00 8.97 152 LYS A C 1
ATOM 1160 O O . LYS A 1 174 ? 21.532 39.758 26.589 1.00 8.72 152 LYS A O 1
ATOM 1166 N N . ALA A 1 175 ? 20.480 40.893 28.206 1.00 9.30 153 ALA A N 1
ATOM 1167 C CA . ALA A 1 175 ? 20.065 41.968 27.344 1.00 8.95 153 ALA A CA 1
ATOM 1168 C C . ALA A 1 175 ? 21.244 42.744 26.773 1.00 8.65 153 ALA A C 1
ATOM 1169 O O . ALA A 1 175 ? 21.208 43.175 25.614 1.00 9.34 153 ALA A O 1
ATOM 1171 N N . GLY A 1 176 ? 22.276 42.951 27.577 1.00 8.63 154 GLY A N 1
ATOM 1172 C CA . GLY A 1 176 ? 23.476 43.632 27.123 1.00 9.02 154 GLY A CA 1
ATOM 1173 C C . GLY A 1 176 ? 24.182 42.836 26.057 1.00 8.43 154 GLY A C 1
ATOM 1174 O O . GLY A 1 176 ? 24.701 43.401 25.073 1.00 9.23 154 GLY A O 1
ATOM 1175 N N . LEU A 1 177 ? 24.234 41.524 26.256 1.00 7.85 155 LEU A N 1
ATOM 1176 C CA . LEU A 1 177 ? 24.804 40.627 25.232 1.00 7.86 155 LEU A CA 1
ATOM 1177 C C . LEU A 1 177 ? 24.077 40.741 23.905 1.00 7.79 155 LEU A C 1
ATOM 1178 O O . LEU A 1 177 ? 24.705 40.786 22.833 1.00 9.64 155 LEU A O 1
ATOM 1183 N N . GLU A 1 178 ? 22.740 40.797 23.968 1.00 8.39 156 GLU A N 1
ATOM 1184 C CA . GLU A 1 178 ? 21.958 40.928 22.730 1.00 9.41 156 GLU A CA 1
ATOM 1185 C C . GLU A 1 178 ? 22.254 42.227 22.008 1.00 8.87 156 GLU A C 1
ATOM 1186 O O . GLU A 1 178 ? 22.269 42.258 20.761 1.00 8.41 156 GLU A O 1
ATOM 1192 N N . SER A 1 179 ? 22.558 43.285 22.764 1.00 7.69 157 SER A N 1
ATOM 1193 C CA . SER A 1 179 ? 22.992 44.528 22.154 1.00 8.40 157 SER A CA 1
ATOM 1194 C C . SER A 1 179 ? 24.298 44.384 21.372 1.00 8.78 157 SER A C 1
ATOM 1195 O O . SER A 1 179 ? 24.477 44.921 20.308 1.00 7.72 157 SER A O 1
ATOM 1198 N N . LEU A 1 180 ? 25.233 43.652 21.973 1.00 8.44 158 LEU A N 1
ATOM 1199 C CA . LEU A 1 180 ? 26.499 43.356 21.307 1.00 8.92 158 LEU A CA 1
ATOM 1200 C C . LEU A 1 180 ? 26.334 42.693 19.956 1.00 7.54 158 LEU A C 1
ATOM 1201 O O . LEU A 1 180 ? 27.122 42.957 19.063 1.00 8.24 158 LEU A O 1
ATOM 1206 N N . THR A 1 181 ? 25.283 41.906 19.762 1.00 8.52 159 THR A N 1
ATOM 1207 C CA . THR A 1 181 ? 25.006 41.362 18.467 1.00 8.03 159 THR A CA 1
ATOM 1208 C C . THR A 1 181 ? 24.785 42.429 17.396 1.00 9.56 159 THR A C 1
ATOM 1209 O O . THR A 1 181 ? 25.409 42.366 16.330 1.00 9.65 159 THR A O 1
ATOM 1213 N N . LEU A 1 182 ? 23.929 43.399 17.681 1.00 7.79 160 LEU A N 1
ATOM 1214 C CA . LEU A 1 182 ? 23.653 44.453 16.710 1.00 8.56 160 LEU A CA 1
ATOM 1215 C C . LEU A 1 182 ? 24.927 45.235 16.415 1.00 8.28 160 LEU A C 1
ATOM 1216 O O . LEU A 1 182 ? 25.204 45.642 15.310 1.00 9.05 160 LEU A O 1
ATOM 1221 N N . SER A 1 183 ? 25.658 45.559 17.481 1.00 7.44 161 SER A N 1
ATOM 1222 C CA . SER A 1 183 ? 26.735 46.500 17.363 1.00 8.38 161 SER A CA 1
ATOM 1223 C C . SER A 1 183 ? 27.955 45.900 16.662 1.00 7.91 161 SER A C 1
ATOM 1224 O O . SER A 1 183 ? 28.575 46.526 15.801 1.00 10.95 161 SER A O 1
ATOM 1227 N N . PHE A 1 184 ? 28.291 44.658 17.032 1.00 9.17 162 PHE A N 1
ATOM 1228 C CA . PHE A 1 184 ? 29.379 43.956 16.359 1.00 8.37 162 PHE A CA 1
ATOM 1229 C C . PHE A 1 184 ? 28.973 43.566 14.952 1.00 9.13 162 PHE A C 1
ATOM 1230 O O . PHE A 1 184 ? 29.845 43.606 14.079 1.00 9.22 162 PHE A O 1
ATOM 1238 N N . ALA A 1 185 ? 27.682 43.260 14.678 1.00 8.07 163 ALA A N 1
ATOM 1239 C CA . ALA A 1 185 ? 27.265 42.965 13.305 1.00 8.47 163 ALA A CA 1
ATOM 1240 C C . ALA A 1 185 ? 27.613 44.182 12.438 1.00 7.86 163 ALA A C 1
ATOM 1241 O O . ALA A 1 185 ? 28.057 44.022 11.294 1.00 9.17 163 ALA A O 1
ATOM 1243 N N . ALA A 1 186 ? 27.398 45.382 12.972 1.00 9.06 164 ALA A N 1
ATOM 1244 C CA . ALA A 1 186 ? 27.658 46.635 12.264 1.00 9.52 164 ALA A CA 1
ATOM 1245 C C . ALA A 1 186 ? 29.166 46.834 12.083 1.00 10.44 164 ALA A C 1
ATOM 1246 O O . ALA A 1 186 ? 29.630 47.050 10.967 1.00 11.17 164 ALA A O 1
ATOM 1248 N N . ARG A 1 187 ? 29.945 46.712 13.165 1.00 9.17 165 ARG A N 1
ATOM 1249 C CA . ARG A 1 187 ? 31.348 46.985 13.060 1.00 10.86 165 ARG A CA 1
ATOM 1250 C C . ARG A 1 187 ? 32.082 45.965 12.208 1.00 10.74 165 ARG A C 1
ATOM 1251 O O . ARG A 1 187 ? 32.998 46.323 11.471 1.00 10.63 165 ARG A O 1
ATOM 1259 N N . PHE A 1 188 ? 31.713 44.699 12.326 1.00 9.49 166 PHE A N 1
ATOM 1260 C CA . PHE A 1 188 ? 32.454 43.671 11.683 1.00 10.38 166 PHE A CA 1
ATOM 1261 C C . PHE A 1 188 ? 31.990 43.339 10.278 1.00 10.29 166 PHE A C 1
ATOM 1262 O O . PHE A 1 188 ? 32.632 42.511 9.625 1.00 12.45 166 PHE A O 1
ATOM 1270 N N . ALA A 1 189 ? 30.939 44.004 9.778 1.00 10.84 167 ALA A N 1
ATOM 1271 C CA . ALA A 1 189 ? 30.572 43.868 8.374 1.00 10.87 167 ALA A CA 1
ATOM 1272 C C . ALA A 1 189 ? 31.713 44.362 7.470 1.00 11.88 167 ALA A C 1
ATOM 1273 O O . ALA A 1 189 ? 32.371 45.323 7.825 1.00 11.38 167 ALA A O 1
ATOM 1275 N N . PRO A 1 190 ? 31.921 43.729 6.306 1.00 11.05 168 PRO A N 1
ATOM 1276 C CA . PRO A 1 190 ? 31.177 42.601 5.738 1.00 11.50 168 PRO A CA 1
ATOM 1277 C C . PRO A 1 190 ? 31.833 41.229 6.032 1.00 12.43 168 PRO A C 1
ATOM 1278 O O . PRO A 1 190 ? 31.299 40.179 5.634 1.00 13.58 168 PRO A O 1
ATOM 1282 N N . LEU A 1 191 ? 32.961 41.223 6.706 1.00 11.67 169 LEU A N 1
ATOM 1283 C CA . LEU A 1 191 ? 33.759 40.020 6.814 1.00 11.41 169 LEU A CA 1
ATOM 1284 C C . LEU A 1 191 ? 33.366 39.016 7.891 1.00 11.81 169 LEU A C 1
ATOM 1285 O O . LEU A 1 191 ? 33.704 37.833 7.742 1.00 12.13 169 LEU A O 1
ATOM 1290 N N . VAL A 1 192 ? 32.667 39.458 8.948 1.00 9.85 170 VAL A N 1
ATOM 1291 C CA . VAL A 1 192 ? 32.206 38.569 9.999 1.00 10.48 170 VAL A CA 1
ATOM 1292 C C . VAL A 1 192 ? 30.724 38.777 10.244 1.00 11.13 170 VAL A C 1
ATOM 1293 O O . VAL A 1 192 ? 30.279 39.908 10.474 1.00 11.59 170 VAL A O 1
ATOM 1297 N N . LYS A 1 193 ? 29.969 37.711 10.112 1.00 12.19 171 LYS A N 1
ATOM 1298 C CA . LYS A 1 193 ? 28.547 37.725 10.378 1.00 11.97 171 LYS A CA 1
ATOM 1299 C C . LYS A 1 193 ? 28.368 37.568 11.883 1.00 10.48 171 LYS A C 1
ATOM 1300 O O . LYS A 1 193 ? 29.005 36.707 12.504 1.00 10.17 171 LYS A O 1
ATOM 1306 N N . VAL A 1 194 ? 27.481 38.370 12.487 1.00 9.06 172 VAL A N 1
ATOM 1307 C CA . VAL A 1 194 ? 27.303 38.297 13.942 1.00 7.00 172 VAL A CA 1
ATOM 1308 C C . VAL A 1 194 ? 25.822 38.140 14.236 1.00 7.92 172 VAL A C 1
ATOM 1309 O O . VAL A 1 194 ? 25.020 39.039 13.873 1.00 8.19 172 VAL A O 1
ATOM 1313 N N . ASN A 1 195 ? 25.445 37.056 14.920 1.00 8.05 173 ASN A N 1
ATOM 1314 C CA . ASN A 1 195 ? 24.056 36.754 15.166 1.00 7.69 173 ASN A CA 1
ATOM 1315 C C . ASN A 1 195 ? 23.872 36.208 16.564 1.00 9.48 173 ASN A C 1
ATOM 1316 O O . ASN A 1 195 ? 24.874 35.977 17.275 1.00 8.05 173 ASN A O 1
ATOM 1321 N N . GLY A 1 196 ? 22.635 36.023 16.969 1.00 8.14 174 GLY A N 1
ATOM 1322 C CA . GLY A 1 196 ? 22.318 35.461 18.280 1.00 8.46 174 GLY A CA 1
ATOM 1323 C C . GLY A 1 196 ? 21.352 34.309 18.235 1.00 6.82 174 GLY A C 1
ATOM 1324 O O . GLY A 1 196 ? 20.586 34.157 17.279 1.00 8.36 174 GLY A O 1
ATOM 1325 N N . ILE A 1 197 ? 21.343 33.499 19.307 1.00 6.86 175 ILE A N 1
ATOM 1326 C CA . ILE A 1 197 ? 20.304 32.561 19.621 1.00 7.06 175 ILE A CA 1
ATOM 1327 C C . ILE A 1 197 ? 19.853 32.886 21.051 1.00 8.97 175 ILE A C 1
ATOM 1328 O O . ILE A 1 197 ? 20.693 32.960 21.964 1.00 8.31 175 ILE A O 1
ATOM 1333 N N . ALA A 1 198 ? 18.550 32.969 21.243 1.00 9.24 176 ALA A N 1
ATOM 1334 C CA . ALA A 1 198 ? 17.933 33.251 22.514 1.00 9.50 176 ALA A CA 1
ATOM 1335 C C . ALA A 1 198 ? 17.047 32.070 22.945 1.00 8.96 176 ALA A C 1
ATOM 1336 O O . ALA A 1 198 ? 15.817 32.012 22.683 1.00 9.38 176 ALA A O 1
ATOM 1338 N N . PRO A 1 199 ? 17.659 31.088 23.617 1.00 10.59 177 PRO A N 1
ATOM 1339 C CA . PRO A 1 199 ? 16.877 29.932 24.055 1.00 10.96 177 PRO A CA 1
ATOM 1340 C C . PRO A 1 199 ? 16.160 30.215 25.365 1.00 12.22 177 PRO A C 1
ATOM 1341 O O . PRO A 1 199 ? 16.648 31.043 26.155 1.00 12.08 177 PRO A O 1
ATOM 1345 N N . ALA A 1 200 ? 15.051 29.550 25.598 1.00 12.16 178 ALA A N 1
ATOM 1346 C CA . ALA A 1 200 ? 14.395 29.600 26.903 1.00 15.94 178 ALA A CA 1
ATOM 1347 C C . ALA A 1 200 ? 15.198 28.706 27.856 1.00 18.07 178 ALA A C 1
ATOM 1348 O O . ALA A 1 200 ? 14.781 27.582 28.129 1.00 19.83 178 ALA A O 1
ATOM 1350 N N . LEU A 1 201 ? 16.359 29.196 28.316 1.00 21.03 179 LEU A N 1
ATOM 1351 C CA . LEU A 1 201 ? 17.325 28.370 29.057 1.00 23.74 179 LEU A CA 1
ATOM 1352 C C . LEU A 1 201 ? 16.703 27.812 30.323 1.00 27.20 179 LEU A C 1
ATOM 1353 O O . LEU A 1 201 ? 17.207 26.854 30.886 1.00 28.63 179 LEU A O 1
ATOM 1358 N N . LEU A 1 202 ? 15.577 28.345 30.756 1.00 30.34 180 LEU A N 1
ATOM 1359 C CA . LEU A 1 202 ? 14.842 27.646 31.823 1.00 32.75 180 LEU A CA 1
ATOM 1360 C C . LEU A 1 202 ? 14.409 26.194 31.400 1.00 34.37 180 LEU A C 1
ATOM 1361 O O . LEU A 1 202 ? 14.402 25.270 32.223 1.00 34.58 180 LEU A O 1
ATOM 1374 N N . PHE A 1 204 ? 15.927 24.097 29.495 1.00 36.42 182 PHE A N 1
ATOM 1375 C CA . PHE A 1 204 ? 17.100 23.242 29.405 1.00 36.41 182 PHE A CA 1
ATOM 1376 C C . PHE A 1 204 ? 17.680 23.124 30.825 1.00 36.44 182 PHE A C 1
ATOM 1377 O O . PHE A 1 204 ? 18.889 23.201 31.039 1.00 36.86 182 PHE A O 1
ATOM 1385 N N . SER A 1 220 ? 5.467 26.797 27.956 1.00 23.61 198 SER A N 1
ATOM 1386 C CA . SER A 1 220 ? 5.594 26.767 26.503 1.00 23.75 198 SER A CA 1
ATOM 1387 C C . SER A 1 220 ? 4.301 26.324 25.774 1.00 23.44 198 SER A C 1
ATOM 1388 O O . SER A 1 220 ? 3.574 25.438 26.244 1.00 22.99 198 SER A O 1
ATOM 1391 N N . ALA A 1 221 ? 4.028 26.961 24.632 1.00 22.94 199 ALA A N 1
ATOM 1392 C CA . ALA A 1 221 ? 2.902 26.621 23.738 1.00 22.38 199 ALA A CA 1
ATOM 1393 C C . ALA A 1 221 ? 2.987 25.213 23.113 1.00 22.37 199 ALA A C 1
ATOM 1394 O O . ALA A 1 221 ? 1.974 24.550 22.934 1.00 20.99 199 ALA A O 1
ATOM 1396 N N . LEU A 1 222 ? 4.198 24.789 22.736 1.00 23.08 200 LEU A N 1
ATOM 1397 C CA . LEU A 1 222 ? 4.421 23.469 22.117 1.00 23.06 200 LEU A CA 1
ATOM 1398 C C . LEU A 1 222 ? 4.326 22.291 23.110 1.00 24.26 200 LEU A C 1
ATOM 1399 O O . LEU A 1 222 ? 3.880 21.200 22.740 1.00 23.78 200 LEU A O 1
ATOM 1404 N N . GLY A 1 223 ? 4.727 22.520 24.362 1.00 25.42 201 GLY A N 1
ATOM 1405 C CA . GLY A 1 223 ? 4.518 21.549 25.433 1.00 26.82 201 GLY A CA 1
ATOM 1406 C C . GLY A 1 223 ? 5.324 20.271 25.290 1.00 27.75 201 GLY A C 1
ATOM 1407 O O . GLY A 1 223 ? 4.906 19.211 25.776 1.00 28.47 201 GLY A O 1
ATOM 1408 N N . ILE A 1 224 ? 6.458 20.374 24.603 1.00 28.72 202 ILE A N 1
ATOM 1409 C CA . ILE A 1 224 ? 7.444 19.302 24.521 1.00 29.38 202 ILE A CA 1
ATOM 1410 C C . ILE A 1 224 ? 8.626 19.714 25.397 1.00 29.68 202 ILE A C 1
ATOM 1411 O O . ILE A 1 224 ? 8.780 20.893 25.746 1.00 30.45 202 ILE A O 1
ATOM 1416 N N . GLU A 1 225 ? 9.453 18.746 25.761 1.00 29.41 203 GLU A N 1
ATOM 1417 C CA . GLU A 1 225 ? 10.703 19.042 26.417 1.00 28.94 203 GLU A CA 1
ATOM 1418 C C . GLU A 1 225 ? 11.757 19.162 25.326 1.00 28.21 203 GLU A C 1
ATOM 1419 O O . GLU A 1 225 ? 11.931 18.236 24.534 1.00 28.75 203 GLU A O 1
ATOM 1425 N N . PRO A 1 226 ? 12.464 20.293 25.275 1.00 26.20 204 PRO A N 1
ATOM 1426 C CA . PRO A 1 226 ? 13.430 20.446 24.212 1.00 25.87 204 PRO A CA 1
ATOM 1427 C C . PRO A 1 226 ? 14.728 19.706 24.534 1.00 24.47 204 PRO A C 1
ATOM 1428 O O . PRO A 1 226 ? 15.152 19.671 25.699 1.00 24.40 204 PRO A O 1
ATOM 1432 N N . GLY A 1 227 ? 15.317 19.091 23.516 1.00 22.91 205 GLY A N 1
ATOM 1433 C CA . GLY A 1 227 ? 16.722 18.697 23.580 1.00 21.83 205 GLY A CA 1
ATOM 1434 C C . GLY A 1 227 ? 17.576 19.864 23.119 1.00 20.81 205 GLY A C 1
ATOM 1435 O O . GLY A 1 227 ? 17.094 20.764 22.434 1.00 19.11 205 GLY A O 1
ATOM 1436 N N . ALA A 1 228 ? 18.855 19.842 23.501 1.00 20.43 206 ALA A N 1
ATOM 1437 C CA . ALA A 1 228 ? 19.843 20.847 23.050 1.00 18.34 206 ALA A CA 1
ATOM 1438 C C . ALA A 1 228 ? 19.995 20.869 21.520 1.00 16.67 206 ALA A C 1
ATOM 1439 O O . ALA A 1 228 ? 20.590 21.797 20.956 1.00 16.04 206 ALA A O 1
ATOM 1441 N N . GLU A 1 229 ? 19.475 19.848 20.849 1.00 16.64 207 GLU A N 1
ATOM 1442 C CA . GLU A 1 229 ? 19.596 19.773 19.394 1.00 15.48 207 GLU A CA 1
ATOM 1443 C C . GLU A 1 229 ? 18.948 20.963 18.672 1.00 15.66 207 GLU A C 1
ATOM 1444 O O . GLU A 1 229 ? 19.378 21.336 17.578 1.00 13.24 207 GLU A O 1
ATOM 1450 N N . VAL A 1 230 ? 17.880 21.528 19.265 1.00 16.09 208 VAL A N 1
ATOM 1451 C CA . VAL A 1 230 ? 17.218 22.694 18.690 1.00 16.46 208 VAL A CA 1
ATOM 1452 C C . VAL A 1 230 ? 18.221 23.872 18.607 1.00 15.28 208 VAL A C 1
ATOM 1453 O O . VAL A 1 230 ? 18.293 24.613 17.598 1.00 15.72 208 VAL A O 1
ATOM 1457 N N . ILE A 1 231 ? 19.063 23.985 19.623 1.00 14.13 209 ILE A N 1
ATOM 1458 C CA A ILE A 1 231 ? 20.066 25.055 19.654 0.60 13.17 209 ILE A CA 1
ATOM 1459 C CA B ILE A 1 231 ? 20.071 25.055 19.633 0.40 13.31 209 ILE A CA 1
ATOM 1460 C C . ILE A 1 231 ? 21.135 24.774 18.580 1.00 12.58 209 ILE A C 1
ATOM 1461 O O . ILE A 1 231 ? 21.596 25.687 17.864 1.00 11.96 209 ILE A O 1
ATOM 1470 N N . TYR A 1 232 ? 21.522 23.513 18.431 1.00 12.09 210 TYR A N 1
ATOM 1471 C CA . TYR A 1 232 ? 22.526 23.167 17.424 1.00 10.76 210 TYR A CA 1
ATOM 1472 C C . TYR A 1 232 ? 21.981 23.457 16.017 1.00 10.76 210 TYR A C 1
ATOM 1473 O O . TYR A 1 232 ? 22.717 24.004 15.163 1.00 10.66 210 TYR A O 1
ATOM 1482 N N . GLN A 1 233 ? 20.705 23.133 15.773 1.00 10.41 211 GLN A N 1
ATOM 1483 C CA A GLN A 1 233 ? 20.065 23.393 14.459 0.60 11.47 211 GLN A CA 1
ATOM 1484 C CA B GLN A 1 233 ? 20.191 23.395 14.433 0.40 10.73 211 GLN A CA 1
ATOM 1485 C C . GLN A 1 233 ? 20.110 24.895 14.166 1.00 11.14 211 GLN A C 1
ATOM 1486 O O . GLN A 1 233 ? 20.361 25.333 13.022 1.00 11.23 211 GLN A O 1
ATOM 1497 N N . SER A 1 234 ? 19.873 25.689 15.217 1.00 11.13 212 SER A N 1
ATOM 1498 C CA . SER A 1 234 ? 19.907 27.149 15.083 1.00 10.79 212 SER A CA 1
ATOM 1499 C C . SER A 1 234 ? 21.297 27.615 14.728 1.00 10.69 212 SER A C 1
ATOM 1500 O O . SER A 1 234 ? 21.487 28.502 13.870 1.00 9.86 212 SER A O 1
ATOM 1503 N N . LEU A 1 235 ? 22.304 27.048 15.430 1.00 9.70 213 LEU A N 1
ATOM 1504 C CA . LEU A 1 235 ? 23.695 27.378 15.163 1.00 9.76 213 LEU A CA 1
ATOM 1505 C C . LEU A 1 235 ? 24.108 27.021 13.745 1.00 10.72 213 LEU A C 1
ATOM 1506 O O . LEU A 1 235 ? 24.744 27.826 13.053 1.00 10.70 213 LEU A O 1
ATOM 1511 N N . ARG A 1 236 ? 23.697 25.858 13.279 1.00 10.93 214 ARG A N 1
ATOM 1512 C CA A ARG A 1 236 ? 23.996 25.444 11.913 0.60 12.27 214 ARG A CA 1
ATOM 1513 C CA B ARG A 1 236 ? 23.993 25.440 11.898 0.40 11.67 214 ARG A CA 1
ATOM 1514 C C . ARG A 1 236 ? 23.384 26.404 10.891 1.00 11.72 214 ARG A C 1
ATOM 1515 O O . ARG A 1 236 ? 24.020 26.775 9.905 1.00 12.92 214 ARG A O 1
ATOM 1530 N N . TYR A 1 237 ? 22.132 26.811 11.113 1.00 11.63 215 TYR A N 1
ATOM 1531 C CA . TYR A 1 237 ? 21.504 27.730 10.182 1.00 11.09 215 TYR A CA 1
ATOM 1532 C C . TYR A 1 237 ? 22.306 29.025 10.055 1.00 10.74 215 TYR A C 1
ATOM 1533 O O . TYR A 1 237 ? 22.532 29.528 8.945 1.00 12.19 215 TYR A O 1
ATOM 1542 N N . LEU A 1 238 ? 22.760 29.554 11.199 1.00 10.51 216 LEU A N 1
ATOM 1543 C CA . LEU A 1 238 ? 23.469 30.806 11.204 1.00 10.34 216 LEU A CA 1
ATOM 1544 C C . LEU A 1 238 ? 24.861 30.637 10.555 1.00 11.32 216 LEU A C 1
ATOM 1545 O O . LEU A 1 238 ? 25.288 31.481 9.769 1.00 11.90 216 LEU A O 1
ATOM 1550 N N . LEU A 1 239 ? 25.574 29.584 10.900 1.00 12.49 217 LEU A N 1
ATOM 1551 C CA . LEU A 1 239 ? 26.934 29.318 10.349 1.00 13.27 217 LEU A CA 1
ATOM 1552 C C . LEU A 1 239 ? 26.838 29.109 8.841 1.00 15.16 217 LEU A C 1
ATOM 1553 O O . LEU A 1 239 ? 27.660 29.614 8.079 1.00 14.27 217 LEU A O 1
ATOM 1558 N N . ASP A 1 240 ? 25.819 28.402 8.412 1.00 15.44 218 ASP A N 1
ATOM 1559 C CA . ASP A 1 240 ? 25.731 28.048 6.989 1.00 17.04 218 ASP A CA 1
ATOM 1560 C C . ASP A 1 240 ? 25.198 29.190 6.133 1.00 18.17 218 ASP A C 1
ATOM 1561 O O . ASP A 1 240 ? 25.333 29.153 4.933 1.00 18.94 218 ASP A O 1
ATOM 1566 N N . SER A 1 241 ? 24.520 30.174 6.699 1.00 18.41 219 SER A N 1
ATOM 1567 C CA A SER A 1 241 ? 24.041 31.302 5.900 0.60 19.66 219 SER A CA 1
ATOM 1568 C CA B SER A 1 241 ? 24.038 31.292 5.893 0.40 19.38 219 SER A CA 1
ATOM 1569 C C . SER A 1 241 ? 25.221 32.137 5.402 1.00 20.73 219 SER A C 1
ATOM 1570 O O . SER A 1 241 ? 26.229 32.264 6.090 1.00 21.45 219 SER A O 1
ATOM 1575 N N . THR A 1 242 ? 25.069 32.735 4.241 1.00 22.33 220 THR A N 1
ATOM 1576 C CA . THR A 1 242 ? 26.060 33.689 3.750 1.00 25.62 220 THR A CA 1
ATOM 1577 C C . THR A 1 242 ? 25.677 35.118 4.114 1.00 24.63 220 THR A C 1
ATOM 1578 O O . THR A 1 242 ? 26.519 35.960 4.214 1.00 27.61 220 THR A O 1
ATOM 1582 N N . TYR A 1 243 ? 24.411 35.333 4.381 1.00 24.45 221 TYR A N 1
ATOM 1583 C CA . TYR A 1 243 ? 23.720 36.601 4.227 1.00 23.59 221 TYR A CA 1
ATOM 1584 C C . TYR A 1 243 ? 23.475 37.224 5.631 1.00 20.81 221 TYR A C 1
ATOM 1585 O O . TYR A 1 243 ? 23.780 38.375 5.928 1.00 21.06 221 TYR A O 1
ATOM 1594 N N . VAL A 1 244 ? 23.019 36.373 6.515 1.00 17.92 222 VAL A N 1
ATOM 1595 C CA . VAL A 1 244 ? 22.356 36.802 7.705 1.00 15.63 222 VAL A CA 1
ATOM 1596 C C . VAL A 1 244 ? 23.334 37.381 8.727 1.00 12.72 222 VAL A C 1
ATOM 1597 O O . VAL A 1 244 ? 24.319 36.778 9.051 1.00 11.38 222 VAL A O 1
ATOM 1601 N N . THR A 1 245 ? 23.054 38.604 9.165 1.00 11.27 223 THR A N 1
ATOM 1602 C CA . THR A 1 245 ? 23.812 39.232 10.184 1.00 11.28 223 THR A CA 1
ATOM 1603 C C . THR A 1 245 ? 22.934 40.207 10.989 1.00 10.17 223 THR A C 1
ATOM 1604 O O . THR A 1 245 ? 21.973 40.813 10.462 1.00 10.35 223 THR A O 1
ATOM 1608 N N . GLY A 1 246 ? 23.250 40.332 12.277 1.00 9.52 224 GLY A N 1
ATOM 1609 C CA . GLY A 1 246 ? 22.527 41.232 13.185 1.00 9.87 224 GLY A CA 1
ATOM 1610 C C . GLY A 1 246 ? 21.209 40.710 13.706 1.00 11.32 224 GLY A C 1
ATOM 1611 O O . GLY A 1 246 ? 20.469 41.470 14.288 1.00 11.63 224 GLY A O 1
ATOM 1612 N N . THR A 1 247 ? 20.938 39.429 13.475 1.00 12.44 225 THR A N 1
ATOM 1613 C CA . THR A 1 247 ? 19.665 38.791 13.861 1.00 13.18 225 THR A CA 1
ATOM 1614 C C . THR A 1 247 ? 19.790 37.911 15.097 1.00 12.42 225 THR A C 1
ATOM 1615 O O . THR A 1 247 ? 20.880 37.490 15.454 1.00 11.87 225 THR A O 1
ATOM 1619 N N . THR A 1 248 ? 18.658 37.594 15.741 1.00 10.74 226 THR A N 1
ATOM 1620 C CA . THR A 1 248 ? 18.679 36.726 16.898 1.00 11.42 226 THR A CA 1
ATOM 1621 C C . THR A 1 248 ? 17.507 35.754 16.747 1.00 11.80 226 THR A C 1
ATOM 1622 O O . THR A 1 248 ? 16.377 36.184 16.513 1.00 10.02 226 THR A O 1
ATOM 1626 N N . LEU A 1 249 ? 17.799 34.474 16.857 1.00 9.54 227 LEU A N 1
ATOM 1627 C CA . LEU A 1 249 ? 16.786 33.410 16.715 1.00 12.19 227 LEU A CA 1
ATOM 1628 C C . LEU A 1 249 ? 16.250 33.075 18.077 1.00 12.34 227 LEU A C 1
ATOM 1629 O O . LEU A 1 249 ? 17.034 32.780 18.980 1.00 14.47 227 LEU A O 1
ATOM 1634 N N . THR A 1 250 ? 14.927 33.117 18.215 1.00 11.64 228 THR A N 1
ATOM 1635 C CA . THR A 1 250 ? 14.252 32.829 19.472 1.00 12.46 228 THR A CA 1
ATOM 1636 C C . THR A 1 250 ? 13.894 31.347 19.463 1.00 11.13 228 THR A C 1
ATOM 1637 O O . THR A 1 250 ? 13.272 30.878 18.495 1.00 11.11 228 THR A O 1
ATOM 1641 N N . VAL A 1 251 ? 14.356 30.614 20.461 1.00 10.74 229 VAL A N 1
ATOM 1642 C CA . VAL A 1 251 ? 14.046 29.190 20.583 1.00 10.38 229 VAL A CA 1
ATOM 1643 C C . VAL A 1 251 ? 13.374 28.918 21.920 1.00 10.46 229 VAL A C 1
ATOM 1644 O O . VAL A 1 251 ? 14.042 28.718 22.929 1.00 9.89 229 VAL A O 1
ATOM 1648 N N . ASN A 1 252 ? 12.053 29.071 21.932 1.00 10.28 230 ASN A N 1
ATOM 1649 C CA . ASN A 1 252 ? 11.303 29.160 23.227 1.00 12.09 230 ASN A CA 1
ATOM 1650 C C . ASN A 1 252 ? 9.982 28.438 23.270 1.00 11.52 230 ASN A C 1
ATOM 1651 O O . ASN A 1 252 ? 9.164 28.685 24.185 1.00 10.92 230 ASN A O 1
ATOM 1656 N N . GLY A 1 253 ? 9.718 27.580 22.281 1.00 12.13 231 GLY A N 1
ATOM 1657 C CA . GLY A 1 253 ? 8.464 26.829 22.249 1.00 12.77 231 GLY A CA 1
ATOM 1658 C C . GLY A 1 253 ? 7.168 27.625 22.256 1.00 12.13 231 GLY A C 1
ATOM 1659 O O . GLY A 1 253 ? 6.117 27.128 22.700 1.00 13.24 231 GLY A O 1
ATOM 1660 N N . GLY A 1 254 ? 7.237 28.865 21.776 1.00 12.17 232 GLY A N 1
ATOM 1661 C CA . GLY A 1 254 ? 6.095 29.754 21.733 1.00 12.73 232 GLY A CA 1
ATOM 1662 C C . GLY A 1 254 ? 5.713 30.335 23.094 1.00 13.98 232 GLY A C 1
ATOM 1663 O O . GLY A 1 254 ? 4.575 30.803 23.269 1.00 12.08 232 GLY A O 1
ATOM 1664 N N . ARG A 1 255 ? 6.650 30.336 24.054 1.00 14.83 233 ARG A N 1
ATOM 1665 C CA A ARG A 1 255 ? 6.378 30.871 25.401 0.60 16.43 233 ARG A CA 1
ATOM 1666 C CA B ARG A 1 255 ? 6.344 30.839 25.390 0.40 15.53 233 ARG A CA 1
ATOM 1667 C C . ARG A 1 255 ? 5.643 32.214 25.307 1.00 15.35 233 ARG A C 1
ATOM 1668 O O . ARG A 1 255 ? 4.736 32.496 26.086 1.00 16.34 233 ARG A O 1
ATOM 1683 N N . HIS A 1 256 ? 6.066 33.057 24.378 1.00 15.61 234 HIS A N 1
ATOM 1684 C CA . HIS A 1 256 ? 5.560 34.436 24.265 1.00 17.20 234 HIS A CA 1
ATOM 1685 C C . HIS A 1 256 ? 4.142 34.536 23.695 1.00 19.59 234 HIS A C 1
ATOM 1686 O O . HIS A 1 256 ? 3.513 35.595 23.766 1.00 21.02 234 HIS A O 1
ATOM 1693 N N . VAL A 1 257 ? 3.637 33.454 23.124 1.00 20.71 235 VAL A N 1
ATOM 1694 C CA . VAL A 1 257 ? 2.251 33.463 22.602 1.00 22.78 235 VAL A CA 1
ATOM 1695 C C . VAL A 1 257 ? 1.301 32.724 23.529 1.00 25.25 235 VAL A C 1
ATOM 1696 O O . VAL A 1 257 ? 0.096 32.922 23.462 1.00 26.24 235 VAL A O 1
ATOM 1700 N N . LYS A 1 258 ? 1.876 31.874 24.381 1.00 28.29 236 LYS A N 1
ATOM 1701 C CA . LYS A 1 258 ? 1.193 31.211 25.488 1.00 30.04 236 LYS A CA 1
ATOM 1702 C C . LYS A 1 258 ? 1.163 32.169 26.674 1.00 30.48 236 LYS A C 1
ATOM 1703 O O . LYS A 1 258 ? 0.221 32.950 26.808 1.00 30.56 236 LYS A O 1
ATOM 1709 N N . LEU B 1 25 ? 0.726 67.964 45.604 1.00 37.57 3 LEU B N 1
ATOM 1710 C CA . LEU B 1 25 ? 2.147 67.530 45.459 1.00 37.60 3 LEU B CA 1
ATOM 1711 C C . LEU B 1 25 ? 2.639 66.752 46.685 1.00 37.21 3 LEU B C 1
ATOM 1712 O O . LEU B 1 25 ? 2.344 67.120 47.819 1.00 37.60 3 LEU B O 1
ATOM 1717 N N . SER B 1 26 ? 3.422 65.697 46.434 1.00 36.43 4 SER B N 1
ATOM 1718 C CA . SER B 1 26 ? 4.074 64.914 47.490 1.00 35.36 4 SER B CA 1
ATOM 1719 C C . SER B 1 26 ? 5.038 65.819 48.227 1.00 34.29 4 SER B C 1
ATOM 1720 O O . SER B 1 26 ? 5.689 66.665 47.610 1.00 34.55 4 SER B O 1
ATOM 1723 N N . SER B 1 27 ? 5.127 65.634 49.538 1.00 32.02 5 SER B N 1
ATOM 1724 C CA . SER B 1 27 ? 6.213 66.211 50.324 1.00 30.29 5 SER B CA 1
ATOM 1725 C C . SER B 1 27 ? 7.480 65.319 50.296 1.00 26.80 5 SER B C 1
ATOM 1726 O O . SER B 1 27 ? 8.562 65.766 50.747 1.00 26.63 5 SER B O 1
ATOM 1729 N N . ALA B 1 28 ? 7.373 64.081 49.772 1.00 21.32 6 ALA B N 1
ATOM 1730 C CA . ALA B 1 28 ? 8.558 63.202 49.676 1.00 18.11 6 ALA B CA 1
ATOM 1731 C C . ALA B 1 28 ? 9.374 63.710 48.491 1.00 15.32 6 ALA B C 1
ATOM 1732 O O . ALA B 1 28 ? 8.810 64.094 47.507 1.00 15.49 6 ALA B O 1
ATOM 1734 N N . PRO B 1 29 ? 10.700 63.764 48.612 1.00 14.17 7 PRO B N 1
ATOM 1735 C CA . PRO B 1 29 ? 11.521 64.285 47.555 1.00 13.26 7 PRO B CA 1
ATOM 1736 C C . PRO B 1 29 ? 11.664 63.339 46.359 1.00 12.91 7 PRO B C 1
ATOM 1737 O O . PRO B 1 29 ? 11.435 62.142 46.482 1.00 12.67 7 PRO B O 1
ATOM 1741 N N . ILE B 1 30 ? 12.033 63.917 45.226 1.00 11.95 8 ILE B N 1
ATOM 1742 C CA . ILE B 1 30 ? 12.464 63.222 44.051 1.00 11.45 8 ILE B CA 1
ATOM 1743 C C . ILE B 1 30 ? 13.997 63.283 43.963 1.00 11.84 8 ILE B C 1
ATOM 1744 O O . ILE B 1 30 ? 14.592 64.372 44.013 1.00 12.14 8 ILE B O 1
ATOM 1749 N N . LEU B 1 31 ? 14.610 62.124 43.815 1.00 11.53 9 LEU B N 1
ATOM 1750 C CA . LEU B 1 31 ? 16.046 62.004 43.514 1.00 10.87 9 LEU B CA 1
ATOM 1751 C C . LEU B 1 31 ? 16.265 61.990 42.024 1.00 11.75 9 LEU B C 1
ATOM 1752 O O . LEU B 1 31 ? 15.643 61.200 41.301 1.00 11.24 9 LEU B O 1
ATOM 1757 N N A ILE B 1 32 ? 17.160 62.848 41.555 0.60 11.63 10 ILE B N 1
ATOM 1758 N N B ILE B 1 32 ? 17.144 62.848 41.545 0.40 11.01 10 ILE B N 1
ATOM 1759 C CA A ILE B 1 32 ? 17.649 62.810 40.178 0.60 12.18 10 ILE B CA 1
ATOM 1760 C CA B ILE B 1 32 ? 17.590 62.750 40.171 0.40 10.96 10 ILE B CA 1
ATOM 1761 C C A ILE B 1 32 ? 19.142 62.614 40.263 0.60 12.01 10 ILE B C 1
ATOM 1762 C C B ILE B 1 32 ? 19.111 62.649 40.191 0.40 11.33 10 ILE B C 1
ATOM 1763 O O A ILE B 1 32 ? 19.835 63.429 40.827 0.60 12.03 10 ILE B O 1
ATOM 1764 O O B ILE B 1 32 ? 19.778 63.543 40.668 0.40 11.48 10 ILE B O 1
ATOM 1773 N N . THR B 1 33 ? 19.641 61.529 39.707 1.00 11.73 11 THR B N 1
ATOM 1774 C CA . THR B 1 33 ? 21.054 61.285 39.706 1.00 12.08 11 THR B CA 1
ATOM 1775 C C . THR B 1 33 ? 21.773 62.014 38.572 1.00 12.74 11 THR B C 1
ATOM 1776 O O . THR B 1 33 ? 21.210 62.274 37.523 1.00 12.77 11 THR B O 1
ATOM 1780 N N . GLY B 1 34 ? 23.044 62.302 38.795 1.00 13.72 12 GLY B N 1
ATOM 1781 C CA . GLY B 1 34 ? 23.879 62.935 37.811 1.00 14.94 12 GLY B CA 1
ATOM 1782 C C . GLY B 1 34 ? 23.328 64.214 37.242 1.00 17.56 12 GLY B C 1
ATOM 1783 O O . GLY B 1 34 ? 23.398 64.420 36.026 1.00 18.22 12 GLY B O 1
ATOM 1784 N N . ALA B 1 35 ? 22.792 65.070 38.109 1.00 18.07 13 ALA B N 1
ATOM 1785 C CA . ALA B 1 35 ? 22.039 66.265 37.655 1.00 20.73 13 ALA B CA 1
ATOM 1786 C C . ALA B 1 35 ? 22.879 67.473 37.249 1.00 21.75 13 ALA B C 1
ATOM 1787 O O . ALA B 1 35 ? 22.324 68.499 36.937 1.00 23.90 13 ALA B O 1
ATOM 1789 N N . SER B 1 36 ? 24.197 67.362 37.186 1.00 23.86 14 SER B N 1
ATOM 1790 C CA . SER B 1 36 ? 24.997 68.422 36.566 1.00 24.73 14 SER B CA 1
ATOM 1791 C C . SER B 1 36 ? 25.063 68.232 35.054 1.00 24.51 14 SER B C 1
ATOM 1792 O O . SER B 1 36 ? 25.403 69.132 34.324 1.00 24.60 14 SER B O 1
ATOM 1795 N N . GLN B 1 37 ? 24.578 67.098 34.568 1.00 24.30 15 GLN B N 1
ATOM 1796 C CA . GLN B 1 37 ? 24.467 66.879 33.130 1.00 23.54 15 GLN B CA 1
ATOM 1797 C C . GLN B 1 37 ? 23.367 67.787 32.593 1.00 23.40 15 GLN B C 1
ATOM 1798 O O . GLN B 1 37 ? 22.388 67.975 33.273 1.00 22.71 15 GLN B O 1
ATOM 1804 N N . ARG B 1 38 ? 23.512 68.303 31.363 1.00 23.77 16 ARG B N 1
ATOM 1805 C CA . ARG B 1 38 ? 22.509 69.229 30.778 1.00 24.21 16 ARG B CA 1
ATOM 1806 C C . ARG B 1 38 ? 21.048 68.802 31.005 1.00 23.02 16 ARG B C 1
ATOM 1807 O O . ARG B 1 38 ? 20.234 69.585 31.528 1.00 21.79 16 ARG B O 1
ATOM 1815 N N . VAL B 1 39 ? 20.726 67.562 30.635 1.00 21.20 17 VAL B N 1
ATOM 1816 C CA . VAL B 1 39 ? 19.333 67.081 30.725 1.00 20.39 17 VAL B CA 1
ATOM 1817 C C . VAL B 1 39 ? 18.848 66.981 32.164 1.00 18.83 17 VAL B C 1
ATOM 1818 O O . VAL B 1 39 ? 17.774 67.466 32.506 1.00 19.00 17 VAL B O 1
ATOM 1822 N N . GLY B 1 40 ? 19.687 66.437 33.012 1.00 17.11 18 GLY B N 1
ATOM 1823 C CA . GLY B 1 40 ? 19.429 66.291 34.412 1.00 16.87 18 GLY B CA 1
ATOM 1824 C C . GLY B 1 40 ? 19.263 67.644 35.086 1.00 17.14 18 GLY B C 1
ATOM 1825 O O . GLY B 1 40 ? 18.430 67.796 35.962 1.00 16.54 18 GLY B O 1
ATOM 1826 N N . LEU B 1 41 ? 20.079 68.620 34.683 1.00 16.99 19 LEU B N 1
ATOM 1827 C CA . LEU B 1 41 ? 20.037 69.923 35.339 1.00 16.22 19 LEU B CA 1
ATOM 1828 C C . LEU B 1 41 ? 18.664 70.539 35.045 1.00 14.92 19 LEU B C 1
ATOM 1829 O O . LEU B 1 41 ? 17.987 71.008 35.967 1.00 14.86 19 LEU B O 1
ATOM 1834 N N . HIS B 1 42 ? 18.280 70.552 33.771 1.00 16.00 20 HIS B N 1
ATOM 1835 C CA . HIS B 1 42 ? 16.988 71.133 33.351 1.00 15.15 20 HIS B CA 1
ATOM 1836 C C . HIS B 1 42 ? 15.811 70.465 34.096 1.00 15.14 20 HIS B C 1
ATOM 1837 O O . HIS B 1 42 ? 14.961 71.124 34.668 1.00 13.59 20 HIS B O 1
ATOM 1844 N N . CYS B 1 43 ? 15.774 69.136 34.085 1.00 14.00 21 CYS B N 1
ATOM 1845 C CA . CYS B 1 43 ? 14.734 68.418 34.802 1.00 13.32 21 CYS B CA 1
ATOM 1846 C C . CYS B 1 43 ? 14.659 68.744 36.294 1.00 12.53 21 CYS B C 1
ATOM 1847 O O . CYS B 1 43 ? 13.573 68.941 36.836 1.00 11.31 21 CYS B O 1
ATOM 1850 N N . ALA B 1 44 ? 15.799 68.789 36.952 1.00 12.36 22 ALA B N 1
ATOM 1851 C CA . ALA B 1 44 ? 15.853 69.088 38.368 1.00 12.48 22 ALA B CA 1
ATOM 1852 C C . ALA B 1 44 ? 15.320 70.476 38.630 1.00 11.97 22 ALA B C 1
ATOM 1853 O O . ALA B 1 44 ? 14.549 70.676 39.561 1.00 11.69 22 ALA B O 1
ATOM 1855 N N . LEU B 1 45 ? 15.751 71.455 37.821 1.00 13.19 23 LEU B N 1
ATOM 1856 C CA . LEU B 1 45 ? 15.306 72.835 38.003 1.00 13.91 23 LEU B CA 1
ATOM 1857 C C . LEU B 1 45 ? 13.784 72.944 37.802 1.00 14.21 23 LEU B C 1
ATOM 1858 O O . LEU B 1 45 ? 13.116 73.679 38.518 1.00 14.77 23 LEU B O 1
ATOM 1863 N N . ARG B 1 46 ? 13.254 72.249 36.806 1.00 13.12 24 ARG B N 1
ATOM 1864 C CA . ARG B 1 46 ? 11.828 72.313 36.503 1.00 13.33 24 ARG B CA 1
ATOM 1865 C C . ARG B 1 46 ? 11.031 71.629 37.612 1.00 12.47 24 ARG B C 1
ATOM 1866 O O . ARG B 1 46 ? 9.958 72.096 37.985 1.00 12.37 24 ARG B O 1
ATOM 1874 N N . LEU B 1 47 ? 11.562 70.523 38.152 1.00 12.32 25 LEU B N 1
ATOM 1875 C CA . LEU B 1 47 ? 10.873 69.859 39.289 1.00 13.42 25 LEU B CA 1
ATOM 1876 C C . LEU B 1 47 ? 10.808 70.809 40.483 1.00 14.16 25 LEU B C 1
ATOM 1877 O O . LEU B 1 47 ? 9.785 70.893 41.173 1.00 15.38 25 LEU B O 1
ATOM 1882 N N . LEU B 1 48 ? 11.910 71.516 40.738 1.00 14.84 26 LEU B N 1
ATOM 1883 C CA . LEU B 1 48 ? 11.927 72.507 41.835 1.00 14.73 26 LEU B CA 1
ATOM 1884 C C . LEU B 1 48 ? 10.897 73.602 41.597 1.00 16.03 26 LEU B C 1
ATOM 1885 O O . LEU B 1 48 ? 10.136 73.975 42.508 1.00 16.50 26 LEU B O 1
ATOM 1890 N N . GLU B 1 49 ? 10.889 74.139 40.393 1.00 16.47 27 GLU B N 1
ATOM 1891 C CA . GLU B 1 49 ? 9.863 75.119 39.951 1.00 19.07 27 GLU B CA 1
ATOM 1892 C C . GLU B 1 49 ? 8.415 74.593 40.140 1.00 19.09 27 GLU B C 1
ATOM 1893 O O . GLU B 1 49 ? 7.529 75.335 40.549 1.00 17.81 27 GLU B O 1
ATOM 1899 N N . HIS B 1 50 ? 8.186 73.324 39.783 1.00 18.61 28 HIS B N 1
ATOM 1900 C CA . HIS B 1 50 ? 6.867 72.634 39.946 1.00 19.91 28 HIS B CA 1
ATOM 1901 C C . HIS B 1 50 ? 6.458 72.563 41.449 1.00 19.09 28 HIS B C 1
ATOM 1902 O O . HIS B 1 50 ? 5.294 72.516 41.766 1.00 19.88 28 HIS B O 1
ATOM 1909 N N . GLY B 1 51 ? 7.406 72.590 42.368 1.00 18.32 29 GLY B N 1
ATOM 1910 C CA . GLY B 1 51 ? 7.094 72.473 43.795 1.00 17.35 29 GLY B CA 1
ATOM 1911 C C . GLY B 1 51 ? 7.584 71.220 44.485 1.00 16.82 29 GLY B C 1
ATOM 1912 O O . GLY B 1 51 ? 7.372 71.062 45.705 1.00 14.86 29 GLY B O 1
ATOM 1913 N N . HIS B 1 52 ? 8.264 70.329 43.738 1.00 14.83 30 HIS B N 1
ATOM 1914 C CA . HIS B 1 52 ? 8.848 69.134 44.361 1.00 14.93 30 HIS B CA 1
ATOM 1915 C C . HIS B 1 52 ? 10.083 69.464 45.163 1.00 13.86 30 HIS B C 1
ATOM 1916 O O . HIS B 1 52 ? 10.857 70.310 44.770 1.00 14.25 30 HIS B O 1
ATOM 1923 N N . ARG B 1 53 ? 10.272 68.800 46.289 1.00 13.27 31 ARG B N 1
ATOM 1924 C CA . ARG B 1 53 ? 11.592 68.765 46.899 1.00 13.44 31 ARG B CA 1
ATOM 1925 C C . ARG B 1 53 ? 12.400 67.823 46.072 1.00 13.27 31 ARG B C 1
ATOM 1926 O O . ARG B 1 53 ? 11.871 66.812 45.601 1.00 13.52 31 ARG B O 1
ATOM 1934 N N . VAL B 1 54 ? 13.674 68.156 45.905 1.00 12.96 32 VAL B N 1
ATOM 1935 C CA . VAL B 1 54 ? 14.551 67.442 44.964 1.00 11.94 32 VAL B CA 1
ATOM 1936 C C . VAL B 1 54 ? 15.862 67.172 45.649 1.00 12.75 32 VAL B C 1
ATOM 1937 O O . VAL B 1 54 ? 16.449 68.079 46.275 1.00 11.92 32 VAL B O 1
ATOM 1941 N N . ILE B 1 55 ? 16.344 65.928 45.541 1.00 11.37 33 ILE B N 1
ATOM 1942 C CA . ILE B 1 55 ? 17.681 65.596 45.919 1.00 11.89 33 ILE B CA 1
ATOM 1943 C C . ILE B 1 55 ? 18.404 65.253 44.618 1.00 12.65 33 ILE B C 1
ATOM 1944 O O . ILE B 1 55 ? 17.774 64.625 43.738 1.00 12.57 33 ILE B O 1
ATOM 1949 N N . ILE B 1 56 ? 19.659 65.687 44.462 1.00 11.68 34 ILE B N 1
ATOM 1950 C CA . ILE B 1 56 ? 20.460 65.369 43.308 1.00 12.50 34 ILE B CA 1
ATOM 1951 C C . ILE B 1 56 ? 21.721 64.667 43.755 1.00 13.17 34 ILE B C 1
ATOM 1952 O O . ILE B 1 56 ? 22.201 64.868 44.883 1.00 14.68 34 ILE B O 1
ATOM 1957 N N . SER B 1 57 ? 22.277 63.822 42.890 1.00 12.84 35 SER B N 1
ATOM 1958 C CA . SER B 1 57 ? 23.645 63.370 43.063 1.00 13.55 35 SER B CA 1
ATOM 1959 C C . SER B 1 57 ? 24.544 64.130 42.101 1.00 14.18 35 SER B C 1
ATOM 1960 O O . SER B 1 57 ? 24.102 64.564 41.011 1.00 14.52 35 SER B O 1
ATOM 1963 N N . TYR B 1 58 ? 25.799 64.303 42.495 1.00 13.52 36 TYR B N 1
ATOM 1964 C CA . TYR B 1 58 ? 26.782 64.925 41.657 1.00 13.93 36 TYR B CA 1
ATOM 1965 C C . TYR B 1 58 ? 28.109 64.259 41.895 1.00 15.39 36 TYR B C 1
ATOM 1966 O O . TYR B 1 58 ? 28.389 63.733 42.971 1.00 12.82 36 TYR B O 1
ATOM 1975 N N . ARG B 1 59 ? 28.952 64.270 40.873 1.00 18.56 37 ARG B N 1
ATOM 1976 C CA A ARG B 1 59 ? 30.263 63.688 41.013 0.60 20.53 37 ARG B CA 1
ATOM 1977 C CA B ARG B 1 59 ? 30.269 63.672 40.962 0.40 20.22 37 ARG B CA 1
ATOM 1978 C C . ARG B 1 59 ? 31.392 64.696 40.874 1.00 20.55 37 ARG B C 1
ATOM 1979 O O . ARG B 1 59 ? 32.512 64.386 41.153 1.00 20.76 37 ARG B O 1
ATOM 1994 N N . THR B 1 60 ? 31.085 65.909 40.453 1.00 21.13 38 THR B N 1
ATOM 1995 C CA . THR B 1 60 ? 32.092 66.963 40.359 1.00 21.89 38 THR B CA 1
ATOM 1996 C C . THR B 1 60 ? 31.476 68.294 40.753 1.00 20.62 38 THR B C 1
ATOM 1997 O O . THR B 1 60 ? 30.441 68.697 40.241 1.00 18.00 38 THR B O 1
ATOM 2001 N N . GLU B 1 61 ? 32.128 68.965 41.682 1.00 20.12 39 GLU B N 1
ATOM 2002 C CA . GLU B 1 61 ? 31.695 70.265 42.130 1.00 20.73 39 GLU B CA 1
ATOM 2003 C C . GLU B 1 61 ? 31.800 71.145 40.908 1.00 22.00 39 GLU B C 1
ATOM 2004 O O . GLU B 1 61 ? 32.793 71.108 40.240 1.00 23.79 39 GLU B O 1
ATOM 2010 N N . HIS B 1 62 ? 30.742 71.863 40.574 1.00 22.58 40 HIS B N 1
ATOM 2011 C CA . HIS B 1 62 ? 30.693 72.650 39.336 1.00 23.98 40 HIS B CA 1
ATOM 2012 C C . HIS B 1 62 ? 29.631 73.734 39.466 1.00 23.36 40 HIS B C 1
ATOM 2013 O O . HIS B 1 62 ? 28.795 73.681 40.356 1.00 22.62 40 HIS B O 1
ATOM 2020 N N . ALA B 1 63 ? 29.695 74.740 38.590 1.00 23.21 41 ALA B N 1
ATOM 2021 C CA . ALA B 1 63 ? 28.726 75.822 38.605 1.00 23.06 41 ALA B CA 1
ATOM 2022 C C . ALA B 1 63 ? 27.281 75.288 38.573 1.00 22.22 41 ALA B C 1
ATOM 2023 O O . ALA B 1 63 ? 26.392 75.835 39.220 1.00 22.38 41 ALA B O 1
ATOM 2025 N N . SER B 1 64 ? 27.048 74.216 37.824 1.00 21.52 42 SER B N 1
ATOM 2026 C CA . SER B 1 64 ? 25.701 73.620 37.764 1.00 20.56 42 SER B CA 1
ATOM 2027 C C . SER B 1 64 ? 25.240 73.078 39.115 1.00 18.33 42 SER B C 1
ATOM 2028 O O . SER B 1 64 ? 24.055 73.155 39.442 1.00 15.86 42 SER B O 1
ATOM 2031 N N . VAL B 1 65 ? 26.170 72.582 39.935 1.00 16.43 43 VAL B N 1
ATOM 2032 C CA . VAL B 1 65 ? 25.785 72.111 41.269 1.00 15.77 43 VAL B CA 1
ATOM 2033 C C . VAL B 1 65 ? 25.418 73.296 42.162 1.00 15.69 43 VAL B C 1
ATOM 2034 O O . VAL B 1 65 ? 24.433 73.266 42.924 1.00 12.90 43 VAL B O 1
ATOM 2038 N N . THR B 1 66 ? 26.245 74.335 42.085 1.00 15.57 44 THR B N 1
ATOM 2039 C CA . THR B 1 66 ? 25.890 75.612 42.715 1.00 15.70 44 THR B CA 1
ATOM 2040 C C . THR B 1 66 ? 24.521 76.119 42.247 1.00 16.00 44 THR B C 1
ATOM 2041 O O . THR B 1 66 ? 23.695 76.504 43.072 1.00 15.78 44 THR B O 1
ATOM 2045 N N . GLU B 1 67 ? 24.239 76.047 40.955 1.00 16.99 45 GLU B N 1
ATOM 2046 C CA . GLU B 1 67 ? 22.921 76.474 40.461 1.00 17.86 45 GLU B CA 1
ATOM 2047 C C . GLU B 1 67 ? 21.836 75.661 41.138 1.00 17.66 45 GLU B C 1
ATOM 2048 O O . GLU B 1 67 ? 20.863 76.217 41.633 1.00 17.35 45 GLU B O 1
ATOM 2054 N N . LEU B 1 68 ? 22.023 74.337 41.190 1.00 16.49 46 LEU B N 1
ATOM 2055 C CA . LEU B 1 68 ? 21.043 73.461 41.862 1.00 17.61 46 LEU B CA 1
ATOM 2056 C C . LEU B 1 68 ? 20.873 73.706 43.351 1.00 15.92 46 LEU B C 1
ATOM 2057 O O . LEU B 1 68 ? 19.745 73.705 43.872 1.00 15.86 46 LEU B O 1
ATOM 2062 N N . ARG B 1 69 ? 21.980 73.924 44.062 1.00 15.90 47 ARG B N 1
ATOM 2063 C CA . ARG B 1 69 ? 21.867 74.228 45.467 1.00 15.21 47 ARG B CA 1
ATOM 2064 C C . ARG B 1 69 ? 21.118 75.556 45.676 1.00 15.09 47 ARG B C 1
ATOM 2065 O O . ARG B 1 69 ? 20.232 75.658 46.539 1.00 14.55 47 ARG B O 1
ATOM 2073 N N . GLN B 1 70 ? 21.460 76.552 44.882 1.00 15.04 48 GLN B N 1
ATOM 2074 C CA . GLN B 1 70 ? 20.769 77.860 44.977 1.00 16.96 48 GLN B CA 1
ATOM 2075 C C . GLN B 1 70 ? 19.264 77.751 44.643 1.00 17.00 48 GLN B C 1
ATOM 2076 O O . GLN B 1 70 ? 18.457 78.554 45.120 1.00 16.11 48 GLN B O 1
ATOM 2082 N N . ALA B 1 71 ? 18.896 76.780 43.812 1.00 16.15 49 ALA B N 1
ATOM 2083 C CA . ALA B 1 71 ? 17.491 76.604 43.416 1.00 16.32 49 ALA B CA 1
ATOM 2084 C C . ALA B 1 71 ? 16.715 75.768 44.445 1.00 16.73 49 ALA B C 1
ATOM 2085 O O . ALA B 1 71 ? 15.512 75.631 44.382 1.00 15.94 49 ALA B O 1
ATOM 2087 N N . GLY B 1 72 ? 17.409 75.162 45.399 1.00 17.10 50 GLY B N 1
ATOM 2088 C CA . GLY B 1 72 ? 16.700 74.409 46.426 1.00 16.83 50 GLY B CA 1
ATOM 2089 C C . GLY B 1 72 ? 16.973 72.901 46.463 1.00 15.17 50 GLY B C 1
ATOM 2090 O O . GLY B 1 72 ? 16.469 72.223 47.336 1.00 15.41 50 GLY B O 1
ATOM 2091 N N . ALA B 1 73 ? 17.831 72.402 45.589 1.00 15.91 51 ALA B N 1
ATOM 2092 C CA . ALA B 1 73 ? 18.143 70.963 45.583 1.00 14.04 51 ALA B CA 1
ATOM 2093 C C . ALA B 1 73 ? 19.084 70.614 46.730 1.00 14.76 51 ALA B C 1
ATOM 2094 O O . ALA B 1 73 ? 19.940 71.452 47.121 1.00 14.21 51 ALA B O 1
ATOM 2096 N N . VAL B 1 74 ? 18.894 69.441 47.314 1.00 13.34 52 VAL B N 1
ATOM 2097 C CA . VAL B 1 74 ? 19.866 68.855 48.224 1.00 13.65 52 VAL B CA 1
ATOM 2098 C C . VAL B 1 74 ? 20.899 68.112 47.364 1.00 14.05 52 VAL B C 1
ATOM 2099 O O . VAL B 1 74 ? 20.527 67.234 46.533 1.00 13.63 52 VAL B O 1
ATOM 2103 N N . ALA B 1 75 ? 22.179 68.492 47.519 1.00 12.24 53 ALA B N 1
ATOM 2104 C CA . ALA B 1 75 ? 23.287 67.981 46.678 1.00 12.85 53 ALA B CA 1
ATOM 2105 C C . ALA B 1 75 ? 24.078 66.952 47.461 1.00 12.80 53 ALA B C 1
ATOM 2106 O O . ALA B 1 75 ? 24.756 67.301 48.437 1.00 11.61 53 ALA B O 1
ATOM 2108 N N . LEU B 1 76 ? 23.993 65.676 47.047 1.00 12.25 54 LEU B N 1
ATOM 2109 C CA . LEU B 1 76 ? 24.731 64.573 47.632 1.00 12.87 54 LEU B CA 1
ATOM 2110 C C . LEU B 1 76 ? 25.795 64.081 46.646 1.00 13.58 54 LEU B C 1
ATOM 2111 O O . LEU B 1 76 ? 25.528 63.864 45.451 1.00 13.05 54 LEU B O 1
ATOM 2116 N N . TYR B 1 77 ? 27.021 63.960 47.137 1.00 12.51 55 TYR B N 1
ATOM 2117 C CA . TYR B 1 77 ? 28.067 63.365 46.334 1.00 11.93 55 TYR B CA 1
ATOM 2118 C C . TYR B 1 77 ? 27.710 61.903 45.978 1.00 11.08 55 TYR B C 1
ATOM 2119 O O . TYR B 1 77 ? 27.237 61.131 46.809 1.00 10.26 55 TYR B O 1
ATOM 2128 N N . GLY B 1 78 ? 27.975 61.536 44.722 1.00 10.84 56 GLY B N 1
ATOM 2129 C CA . GLY B 1 78 ? 27.707 60.147 44.270 1.00 9.79 56 GLY B CA 1
ATOM 2130 C C . GLY B 1 78 ? 28.647 59.766 43.169 1.00 9.44 56 GLY B C 1
ATOM 2131 O O . GLY B 1 78 ? 28.662 60.389 42.136 1.00 10.59 56 GLY B O 1
ATOM 2132 N N . ASP B 1 79 ? 29.558 58.870 43.465 1.00 9.52 57 ASP B N 1
ATOM 2133 C CA . ASP B 1 79 ? 30.492 58.322 42.496 1.00 11.18 57 ASP B CA 1
ATOM 2134 C C . ASP B 1 79 ? 29.956 56.922 42.194 1.00 10.83 57 ASP B C 1
ATOM 2135 O O . ASP B 1 79 ? 30.112 56.005 43.001 1.00 10.49 57 ASP B O 1
ATOM 2140 N N . PHE B 1 80 ? 29.314 56.782 41.034 1.00 11.79 58 PHE B N 1
ATOM 2141 C CA . PHE B 1 80 ? 28.707 55.489 40.646 1.00 12.59 58 PHE B CA 1
ATOM 2142 C C . PHE B 1 80 ? 29.624 54.588 39.812 1.00 13.50 58 PHE B C 1
ATOM 2143 O O . PHE B 1 80 ? 29.162 53.583 39.259 1.00 12.82 58 PHE B O 1
ATOM 2151 N N . SER B 1 81 ? 30.923 54.899 39.787 1.00 14.82 59 SER B N 1
ATOM 2152 C CA . SER B 1 81 ? 31.940 54.154 39.019 1.00 15.73 59 SER B CA 1
ATOM 2153 C C . SER B 1 81 ? 32.291 52.804 39.607 1.00 15.51 59 SER B C 1
ATOM 2154 O O . SER B 1 81 ? 32.857 51.996 38.939 1.00 16.20 59 SER B O 1
ATOM 2157 N N . CYS B 1 82 ? 31.928 52.525 40.854 1.00 15.48 60 CYS B N 1
ATOM 2158 C CA . CYS B 1 82 ? 32.245 51.275 41.504 1.00 15.57 60 CYS B CA 1
ATOM 2159 C C . CYS B 1 82 ? 31.231 50.977 42.556 1.00 14.85 60 CYS B C 1
ATOM 2160 O O . CYS B 1 82 ? 30.544 51.879 43.017 1.00 14.57 60 CYS B O 1
ATOM 2163 N N . GLU B 1 83 ? 31.113 49.707 42.923 1.00 14.52 61 GLU B N 1
ATOM 2164 C CA . GLU B 1 83 ? 30.167 49.274 43.964 1.00 15.27 61 GLU B CA 1
ATOM 2165 C C . GLU B 1 83 ? 30.309 50.077 45.258 1.00 14.22 61 GLU B C 1
ATOM 2166 O O . GLU B 1 83 ? 29.339 50.475 45.862 1.00 12.02 61 GLU B O 1
ATOM 2172 N N . THR B 1 84 ? 31.536 50.313 45.710 1.00 13.01 62 THR B N 1
ATOM 2173 C CA . THR B 1 84 ? 31.704 50.994 46.981 1.00 11.68 62 THR B CA 1
ATOM 2174 C C . THR B 1 84 ? 31.184 52.433 46.960 1.00 12.19 62 THR B C 1
ATOM 2175 O O . THR B 1 84 ? 30.566 52.866 47.950 1.00 12.03 62 THR B O 1
ATOM 2179 N N . GLY B 1 85 ? 31.363 53.123 45.826 1.00 11.33 63 GLY B N 1
ATOM 2180 C CA . GLY B 1 85 ? 30.839 54.477 45.645 1.00 11.14 63 GLY B CA 1
ATOM 2181 C C . GLY B 1 85 ? 29.332 54.464 45.620 1.00 10.02 63 GLY B C 1
ATOM 2182 O O . GLY B 1 85 ? 28.682 55.353 46.184 1.00 9.98 63 GLY B O 1
ATOM 2183 N N . ILE B 1 86 ? 28.757 53.451 44.978 1.00 9.15 64 ILE B N 1
ATOM 2184 C CA . ILE B 1 86 ? 27.274 53.361 44.898 1.00 8.78 64 ILE B CA 1
ATOM 2185 C C . ILE B 1 86 ? 26.739 53.168 46.328 1.00 9.44 64 ILE B C 1
ATOM 2186 O O . ILE B 1 86 ? 25.800 53.834 46.740 1.00 10.40 64 ILE B O 1
ATOM 2199 N N . ALA B 1 88 ? 28.185 53.853 49.204 1.00 9.77 66 ALA B N 1
ATOM 2200 C CA . ALA B 1 88 ? 28.390 55.072 49.990 1.00 10.77 66 ALA B CA 1
ATOM 2201 C C . ALA B 1 88 ? 27.296 56.107 49.724 1.00 10.66 66 ALA B C 1
ATOM 2202 O O . ALA B 1 88 ? 26.767 56.769 50.647 1.00 9.00 66 ALA B O 1
ATOM 2204 N N . PHE B 1 89 ? 26.932 56.251 48.449 1.00 10.33 67 PHE B N 1
ATOM 2205 C CA . PHE B 1 89 ? 25.808 57.161 48.097 1.00 9.75 67 PHE B CA 1
ATOM 2206 C C . PHE B 1 89 ? 24.452 56.752 48.710 1.00 10.27 67 PHE B C 1
ATOM 2207 O O . PHE B 1 89 ? 23.685 57.590 49.279 1.00 9.61 67 PHE B O 1
ATOM 2215 N N . ILE B 1 90 ? 24.177 55.469 48.630 1.00 9.27 68 ILE B N 1
ATOM 2216 C CA . ILE B 1 90 ? 22.962 54.913 49.221 1.00 9.64 68 ILE B CA 1
ATOM 2217 C C . ILE B 1 90 ? 22.900 55.209 50.708 1.00 11.15 68 ILE B C 1
ATOM 2218 O O . ILE B 1 90 ? 21.840 55.609 51.243 1.00 12.17 68 ILE B O 1
ATOM 2223 N N . ASP B 1 91 ? 24.013 55.006 51.394 1.00 11.47 69 ASP B N 1
ATOM 2224 C CA . ASP B 1 91 ? 24.059 55.287 52.842 1.00 13.64 69 ASP B CA 1
ATOM 2225 C C . ASP B 1 91 ? 23.780 56.776 53.105 1.00 11.72 69 ASP B C 1
ATOM 2226 O O . ASP B 1 91 ? 22.977 57.139 54.015 1.00 11.89 69 ASP B O 1
ATOM 2231 N N . LEU B 1 92 ? 24.367 57.645 52.271 1.00 11.99 70 LEU B N 1
ATOM 2232 C CA . LEU B 1 92 ? 24.159 59.069 52.395 1.00 12.49 70 LEU B CA 1
ATOM 2233 C C . LEU B 1 92 ? 22.709 59.455 52.140 1.00 13.35 70 LEU B C 1
ATOM 2234 O O . LEU B 1 92 ? 22.099 60.211 52.902 1.00 14.25 70 LEU B O 1
ATOM 2239 N N . LEU B 1 93 ? 22.120 58.887 51.095 1.00 12.52 71 LEU B N 1
ATOM 2240 C CA . LEU B 1 93 ? 20.706 59.125 50.775 1.00 13.08 71 LEU B CA 1
ATOM 2241 C C . LEU B 1 93 ? 19.795 58.736 51.912 1.00 14.12 71 LEU B C 1
ATOM 2242 O O . LEU B 1 93 ? 18.853 59.451 52.214 1.00 15.61 71 LEU B O 1
ATOM 2247 N N . LYS B 1 94 ? 20.036 57.574 52.527 1.00 14.57 72 LYS B N 1
ATOM 2248 C CA . LYS B 1 94 ? 19.156 57.104 53.615 1.00 14.71 72 LYS B CA 1
ATOM 2249 C C . LYS B 1 94 ? 19.285 57.975 54.868 1.00 15.99 72 LYS B C 1
ATOM 2250 O O . LYS B 1 94 ? 18.321 58.094 55.640 1.00 15.94 72 LYS B O 1
ATOM 2256 N N . THR B 1 95 ? 20.427 58.618 55.064 1.00 16.99 73 THR B N 1
ATOM 2257 C CA . THR B 1 95 ? 20.514 59.521 56.177 1.00 19.01 73 THR B CA 1
ATOM 2258 C C . THR B 1 95 ? 19.637 60.744 55.901 1.00 19.26 73 THR B C 1
ATOM 2259 O O . THR B 1 95 ? 19.077 61.335 56.810 1.00 19.46 73 THR B O 1
ATOM 2263 N N . GLN B 1 96 ? 19.535 61.119 54.635 1.00 19.85 74 GLN B N 1
ATOM 2264 C CA . GLN B 1 96 ? 18.882 62.320 54.205 1.00 20.18 74 GLN B CA 1
ATOM 2265 C C . GLN B 1 96 ? 17.335 62.247 54.230 1.00 20.09 74 GLN B C 1
ATOM 2266 O O . GLN B 1 96 ? 16.658 63.232 54.542 1.00 19.22 74 GLN B O 1
ATOM 2272 N N . THR B 1 97 ? 16.773 61.079 53.932 1.00 19.42 75 THR B N 1
ATOM 2273 C CA . THR B 1 97 ? 15.320 60.933 53.788 1.00 18.93 75 THR B CA 1
ATOM 2274 C C . THR B 1 97 ? 14.851 59.507 54.089 1.00 19.17 75 THR B C 1
ATOM 2275 O O . THR B 1 97 ? 15.579 58.558 53.822 1.00 19.68 75 THR B O 1
ATOM 2279 N N . SER B 1 98 ? 13.661 59.370 54.671 1.00 17.57 76 SER B N 1
ATOM 2280 C CA . SER B 1 98 ? 13.031 58.061 54.811 1.00 19.19 76 SER B CA 1
ATOM 2281 C C . SER B 1 98 ? 11.915 57.773 53.780 1.00 17.98 76 SER B C 1
ATOM 2282 O O . SER B 1 98 ? 11.262 56.733 53.869 1.00 17.09 76 SER B O 1
ATOM 2285 N N . SER B 1 99 ? 11.678 58.699 52.854 1.00 16.76 77 SER B N 1
ATOM 2286 C CA . SER B 1 99 ? 10.658 58.487 51.768 1.00 16.44 77 SER B CA 1
ATOM 2287 C C . SER B 1 99 ? 11.136 59.164 50.511 1.00 15.38 77 SER B C 1
ATOM 2288 O O . SER B 1 99 ? 11.948 60.141 50.556 1.00 13.86 77 SER B O 1
ATOM 2291 N N . LEU B 1 100 ? 10.709 58.597 49.380 1.00 14.10 78 LEU B N 1
ATOM 2292 C CA . LEU B 1 100 ? 11.023 59.127 48.053 1.00 13.27 78 LEU B CA 1
ATOM 2293 C C . LEU B 1 100 ? 9.744 59.089 47.243 1.00 12.92 78 LEU B C 1
ATOM 2294 O O . LEU B 1 100 ? 9.026 58.056 47.235 1.00 15.21 78 LEU B O 1
ATOM 2299 N N . ARG B 1 101 ? 9.439 60.209 46.581 1.00 11.14 79 ARG B N 1
ATOM 2300 C CA . ARG B 1 101 ? 8.366 60.270 45.605 1.00 11.58 79 ARG B CA 1
ATOM 2301 C C . ARG B 1 101 ? 8.811 59.526 44.320 1.00 11.48 79 ARG B C 1
ATOM 2302 O O . ARG B 1 101 ? 8.009 58.832 43.678 1.00 11.42 79 ARG B O 1
ATOM 2310 N N . ALA B 1 102 ? 10.067 59.708 43.927 1.00 12.06 80 ALA B N 1
ATOM 2311 C CA . ALA B 1 102 ? 10.563 59.085 42.681 1.00 11.03 80 ALA B CA 1
ATOM 2312 C C . ALA B 1 102 ? 12.089 59.054 42.686 1.00 11.76 80 ALA B C 1
ATOM 2313 O O . ALA B 1 102 ? 12.747 59.826 43.392 1.00 10.53 80 ALA B O 1
ATOM 2315 N N . VAL B 1 103 ? 12.630 58.141 41.899 1.00 10.37 81 VAL B N 1
ATOM 2316 C CA . VAL B 1 103 ? 14.033 58.116 41.573 1.00 11.45 81 VAL B CA 1
ATOM 2317 C C . VAL B 1 103 ? 14.127 58.183 40.047 1.00 11.46 81 VAL B C 1
ATOM 2318 O O . VAL B 1 103 ? 13.543 57.341 39.335 1.00 11.57 81 VAL B O 1
ATOM 2322 N N . VAL B 1 104 ? 14.833 59.191 39.572 1.00 10.14 82 VAL B N 1
ATOM 2323 C CA . VAL B 1 104 ? 15.097 59.329 38.179 1.00 10.11 82 VAL B CA 1
ATOM 2324 C C . VAL B 1 104 ? 16.597 59.045 37.962 1.00 11.31 82 VAL B C 1
ATOM 2325 O O . VAL B 1 104 ? 17.467 59.828 38.388 1.00 10.16 82 VAL B O 1
ATOM 2329 N N . HIS B 1 105 ? 16.890 57.919 37.312 1.00 9.65 83 HIS B N 1
ATOM 2330 C CA . HIS B 1 105 ? 18.261 57.508 37.021 1.00 11.09 83 HIS B CA 1
ATOM 2331 C C . HIS B 1 105 ? 18.710 58.195 35.768 1.00 10.83 83 HIS B C 1
ATOM 2332 O O . HIS B 1 105 ? 18.530 57.666 34.667 1.00 10.94 83 HIS B O 1
ATOM 2339 N N . ASN B 1 106 ? 19.345 59.347 35.946 1.00 10.65 84 ASN B N 1
ATOM 2340 C CA . ASN B 1 106 ? 19.842 60.163 34.836 1.00 11.64 84 ASN B CA 1
ATOM 2341 C C . ASN B 1 106 ? 21.358 60.074 34.660 1.00 10.71 84 ASN B C 1
ATOM 2342 O O . ASN B 1 106 ? 21.858 60.406 33.576 1.00 12.14 84 ASN B O 1
ATOM 2347 N N . ALA B 1 107 ? 22.088 59.645 35.688 1.00 11.05 85 ALA B N 1
ATOM 2348 C CA . ALA B 1 107 ? 23.560 59.617 35.650 1.00 11.70 85 ALA B CA 1
ATOM 2349 C C . ALA B 1 107 ? 24.004 58.800 34.429 1.00 12.41 85 ALA B C 1
ATOM 2350 O O . ALA B 1 107 ? 23.492 57.697 34.192 1.00 11.41 85 ALA B O 1
ATOM 2352 N N . SER B 1 108 ? 24.950 59.335 33.686 1.00 12.66 86 SER B N 1
ATOM 2353 C CA . SER B 1 108 ? 25.369 58.750 32.431 1.00 13.83 86 SER B CA 1
ATOM 2354 C C . SER B 1 108 ? 26.834 59.060 32.201 1.00 15.55 86 SER B C 1
ATOM 2355 O O . SER B 1 108 ? 27.312 60.172 32.505 1.00 14.94 86 SER B O 1
ATOM 2358 N N . GLU B 1 109 ? 27.582 58.105 31.685 1.00 15.22 87 GLU B N 1
ATOM 2359 C CA . GLU B 1 109 ? 28.950 58.362 31.351 1.00 16.38 87 GLU B CA 1
ATOM 2360 C C . GLU B 1 109 ? 29.263 57.731 30.020 1.00 16.97 87 GLU B C 1
ATOM 2361 O O . GLU B 1 109 ? 29.072 56.539 29.836 1.00 15.87 87 GLU B O 1
ATOM 2367 N N . TRP B 1 110 ? 29.670 58.562 29.065 1.00 17.24 88 TRP B N 1
ATOM 2368 C CA . TRP B 1 110 ? 30.055 58.081 27.786 1.00 17.17 88 TRP B CA 1
ATOM 2369 C C . TRP B 1 110 ? 31.578 58.111 27.761 1.00 17.70 88 TRP B C 1
ATOM 2370 O O . TRP B 1 110 ? 32.205 59.149 28.130 1.00 18.34 88 TRP B O 1
ATOM 2381 N N . LEU B 1 111 ? 32.199 57.013 27.376 1.00 15.38 89 LEU B N 1
ATOM 2382 C CA . LEU B 1 111 ? 33.652 56.924 27.317 1.00 16.49 89 LEU B CA 1
ATOM 2383 C C . LEU B 1 111 ? 34.055 56.371 25.954 1.00 17.21 89 LEU B C 1
ATOM 2384 O O . LEU B 1 111 ? 33.307 55.574 25.351 1.00 17.92 89 LEU B O 1
ATOM 2389 N N . ALA B 1 112 ? 35.189 56.852 25.440 1.00 16.22 90 ALA B N 1
ATOM 2390 C CA . ALA B 1 112 ? 35.774 56.304 24.220 1.00 16.92 90 ALA B CA 1
ATOM 2391 C C . ALA B 1 112 ? 36.275 54.884 24.495 1.00 16.43 90 ALA B C 1
ATOM 2392 O O . ALA B 1 112 ? 36.633 54.537 25.620 1.00 17.61 90 ALA B O 1
ATOM 2394 N N . GLU B 1 113 ? 36.294 54.061 23.458 1.00 16.47 91 GLU B N 1
ATOM 2395 C CA . GLU B 1 113 ? 36.862 52.714 23.539 1.00 16.31 91 GLU B CA 1
ATOM 2396 C C . GLU B 1 113 ? 38.353 52.812 23.244 1.00 17.01 91 GLU B C 1
ATOM 2397 O O . GLU B 1 113 ? 38.879 52.310 22.239 1.00 18.48 91 GLU B O 1
ATOM 2403 N N . THR B 1 114 ? 39.037 53.490 24.140 1.00 16.71 92 THR B N 1
ATOM 2404 C CA . THR B 1 114 ? 40.465 53.751 23.997 1.00 17.79 92 THR B CA 1
ATOM 2405 C C . THR B 1 114 ? 41.266 52.457 24.084 1.00 17.97 92 THR B C 1
ATOM 2406 O O . THR B 1 114 ? 41.096 51.699 25.004 1.00 18.05 92 THR B O 1
ATOM 2410 N N . PRO B 1 115 ? 42.166 52.204 23.123 1.00 19.67 93 PRO B N 1
ATOM 2411 C CA . PRO B 1 115 ? 42.932 50.958 23.151 1.00 19.27 93 PRO B CA 1
ATOM 2412 C C . PRO B 1 115 ? 43.705 50.740 24.424 1.00 19.89 93 PRO B C 1
ATOM 2413 O O . PRO B 1 115 ? 44.376 51.662 24.900 1.00 18.71 93 PRO B O 1
ATOM 2417 N N . GLY B 1 116 ? 43.613 49.518 24.966 1.00 19.10 94 GLY B N 1
ATOM 2418 C CA . GLY B 1 116 ? 44.187 49.210 26.262 1.00 18.93 94 GLY B CA 1
ATOM 2419 C C . GLY B 1 116 ? 43.314 49.595 27.461 1.00 18.15 94 GLY B C 1
ATOM 2420 O O . GLY B 1 116 ? 43.609 49.202 28.593 1.00 17.88 94 GLY B O 1
ATOM 2421 N N . GLU B 1 117 ? 42.230 50.346 27.235 1.00 17.04 95 GLU B N 1
ATOM 2422 C CA . GLU B 1 117 ? 41.356 50.766 28.325 1.00 15.75 95 GLU B CA 1
ATOM 2423 C C . GLU B 1 117 ? 39.912 50.307 28.125 1.00 14.16 95 GLU B C 1
ATOM 2424 O O . GLU B 1 117 ? 39.031 50.783 28.849 1.00 13.74 95 GLU B O 1
ATOM 2430 N N . GLU B 1 118 ? 39.679 49.430 27.153 1.00 12.92 96 GLU B N 1
ATOM 2431 C CA . GLU B 1 118 ? 38.301 49.036 26.786 1.00 13.72 96 GLU B CA 1
ATOM 2432 C C . GLU B 1 118 ? 37.566 48.373 27.975 1.00 12.85 96 GLU B C 1
ATOM 2433 O O . GLU B 1 118 ? 36.400 48.683 28.198 1.00 12.28 96 GLU B O 1
ATOM 2439 N N . ALA B 1 119 ? 38.259 47.472 28.691 1.00 11.24 97 ALA B N 1
ATOM 2440 C CA . ALA B 1 119 ? 37.661 46.697 29.775 1.00 12.38 97 ALA B CA 1
ATOM 2441 C C . ALA B 1 119 ? 37.331 47.656 30.892 1.00 11.26 97 ALA B C 1
ATOM 2442 O O . ALA B 1 119 ? 36.257 47.625 31.479 1.00 11.91 97 ALA B O 1
ATOM 2444 N N . ASP B 1 120 ? 38.291 48.520 31.192 1.00 11.00 98 ASP B N 1
ATOM 2445 C CA . ASP B 1 120 ? 38.081 49.517 32.280 1.00 12.71 98 ASP B CA 1
ATOM 2446 C C . ASP B 1 120 ? 36.864 50.403 32.029 1.00 12.51 98 ASP B C 1
ATOM 2447 O O . ASP B 1 120 ? 36.048 50.681 32.935 1.00 12.08 98 ASP B O 1
ATOM 2452 N N . ASN B 1 121 ? 36.798 50.912 30.812 1.00 12.56 99 ASN B N 1
ATOM 2453 C CA . ASN B 1 121 ? 35.724 51.789 30.410 1.00 12.35 99 ASN B CA 1
ATOM 2454 C C . ASN B 1 121 ? 34.369 51.094 30.343 1.00 9.91 99 ASN B C 1
ATOM 2455 O O . ASN B 1 121 ? 33.404 51.675 30.724 1.00 10.27 99 ASN B O 1
ATOM 2460 N N . PHE B 1 122 ? 34.313 49.864 29.840 1.00 11.13 100 PHE B N 1
ATOM 2461 C CA . PHE B 1 122 ? 33.079 49.096 29.779 1.00 10.99 100 PHE B CA 1
ATOM 2462 C C . PHE B 1 122 ? 32.585 48.819 31.204 1.00 10.35 100 PHE B C 1
ATOM 2463 O O . PHE B 1 122 ? 31.442 49.016 31.479 1.00 9.76 100 PHE B O 1
ATOM 2471 N N . THR B 1 123 ? 33.487 48.426 32.116 1.00 9.74 101 THR B N 1
ATOM 2472 C CA . THR B 1 123 ? 33.146 48.185 33.505 1.00 9.69 101 THR B CA 1
ATOM 2473 C C . THR B 1 123 ? 32.637 49.447 34.182 1.00 9.43 101 THR B C 1
ATOM 2474 O O . THR B 1 123 ? 31.694 49.368 34.975 1.00 8.12 101 THR B O 1
ATOM 2478 N N . ARG B 1 124 ? 33.256 50.597 33.886 1.00 9.84 102 ARG B N 1
ATOM 2479 C CA A ARG B 1 124 ? 32.806 51.852 34.471 0.60 10.75 102 ARG B CA 1
ATOM 2480 C CA B ARG B 1 124 ? 32.808 51.861 34.470 0.40 10.51 102 ARG B CA 1
ATOM 2481 C C . ARG B 1 124 ? 31.397 52.212 33.993 1.00 9.70 102 ARG B C 1
ATOM 2482 O O . ARG B 1 124 ? 30.536 52.642 34.772 1.00 8.47 102 ARG B O 1
ATOM 2505 N N . PHE B 1 126 ? 29.162 50.040 32.861 1.00 9.18 104 PHE B N 1
ATOM 2506 C CA . PHE B 1 126 ? 28.293 49.083 33.488 1.00 9.22 104 PHE B CA 1
ATOM 2507 C C . PHE B 1 126 ? 27.912 49.563 34.912 1.00 8.48 104 PHE B C 1
ATOM 2508 O O . PHE B 1 126 ? 26.756 49.499 35.318 1.00 8.53 104 PHE B O 1
ATOM 2516 N N . SER B 1 127 ? 28.914 50.059 35.659 1.00 8.61 105 SER B N 1
ATOM 2517 C CA . SER B 1 127 ? 28.715 50.524 37.015 1.00 9.78 105 SER B CA 1
ATOM 2518 C C . SER B 1 127 ? 27.740 51.706 37.087 1.00 9.81 105 SER B C 1
ATOM 2519 O O . SER B 1 127 ? 26.780 51.656 37.884 1.00 8.77 105 SER B O 1
ATOM 2522 N N . VAL B 1 128 ? 27.914 52.665 36.209 1.00 8.09 106 VAL B N 1
ATOM 2523 C CA . VAL B 1 128 ? 27.086 53.854 36.192 1.00 8.64 106 VAL B CA 1
ATOM 2524 C C . VAL B 1 128 ? 25.660 53.545 35.707 1.00 8.83 106 VAL B C 1
ATOM 2525 O O . VAL B 1 128 ? 24.705 53.988 36.311 1.00 9.69 106 VAL B O 1
ATOM 2529 N N . HIS B 1 129 ? 25.545 52.781 34.603 1.00 10.01 107 HIS B N 1
ATOM 2530 C CA . HIS B 1 129 ? 24.298 52.603 33.895 1.00 9.25 107 HIS B CA 1
ATOM 2531 C C . HIS B 1 129 ? 23.465 51.448 34.393 1.00 8.82 107 HIS B C 1
ATOM 2532 O O . HIS B 1 129 ? 22.237 51.452 34.196 1.00 9.39 107 HIS B O 1
ATOM 2547 N N . LEU B 1 131 ? 24.748 48.859 37.332 1.00 9.44 109 LEU B N 1
ATOM 2548 C CA . LEU B 1 131 ? 24.943 48.512 38.743 1.00 8.13 109 LEU B CA 1
ATOM 2549 C C . LEU B 1 131 ? 24.282 49.510 39.681 1.00 8.58 109 LEU B C 1
ATOM 2550 O O . LEU B 1 131 ? 23.585 49.155 40.646 1.00 9.52 109 LEU B O 1
ATOM 2555 N N . ALA B 1 132 ? 24.464 50.777 39.378 1.00 8.71 110 ALA B N 1
ATOM 2556 C CA . ALA B 1 132 ? 23.965 51.809 40.240 1.00 9.84 110 ALA B CA 1
ATOM 2557 C C . ALA B 1 132 ? 22.443 51.857 40.254 1.00 9.52 110 ALA B C 1
ATOM 2558 O O . ALA B 1 132 ? 21.842 51.828 41.339 1.00 8.56 110 ALA B O 1
ATOM 2560 N N . PRO B 1 133 ? 21.763 51.834 39.070 1.00 9.11 111 PRO B N 1
ATOM 2561 C CA . PRO B 1 133 ? 20.320 51.785 39.171 1.00 9.43 111 PRO B CA 1
ATOM 2562 C C . PRO B 1 133 ? 19.768 50.535 39.849 1.00 9.79 111 PRO B C 1
ATOM 2563 O O . PRO B 1 133 ? 18.788 50.571 40.633 1.00 9.29 111 PRO B O 1
ATOM 2567 N N . TYR B 1 134 ? 20.399 49.400 39.593 1.00 9.28 112 TYR B N 1
ATOM 2568 C CA . TYR B 1 134 ? 19.950 48.175 40.254 1.00 8.20 112 TYR B CA 1
ATOM 2569 C C . TYR B 1 134 ? 20.062 48.264 41.770 1.00 8.62 112 TYR B C 1
ATOM 2570 O O . TYR B 1 134 ? 19.109 47.942 42.499 1.00 9.44 112 TYR B O 1
ATOM 2579 N N . LEU B 1 135 ? 21.238 48.648 42.272 1.00 9.07 113 LEU B N 1
ATOM 2580 C CA . LEU B 1 135 ? 21.452 48.698 43.708 1.00 9.11 113 LEU B CA 1
ATOM 2581 C C . LEU B 1 135 ? 20.569 49.768 44.410 1.00 9.07 113 LEU B C 1
ATOM 2582 O O . LEU B 1 135 ? 20.039 49.546 45.525 1.00 8.77 113 LEU B O 1
ATOM 2587 N N . ILE B 1 136 ? 20.491 50.928 43.762 1.00 9.67 114 ILE B N 1
ATOM 2588 C CA . ILE B 1 136 ? 19.664 52.019 44.310 1.00 8.66 114 ILE B CA 1
ATOM 2589 C C . ILE B 1 136 ? 18.218 51.596 44.349 1.00 9.70 114 ILE B C 1
ATOM 2590 O O . ILE B 1 136 ? 17.509 51.815 45.355 1.00 9.71 114 ILE B O 1
ATOM 2595 N N . ASN B 1 137 ? 17.730 51.016 43.256 1.00 8.41 115 ASN B N 1
ATOM 2596 C CA . ASN B 1 137 ? 16.358 50.542 43.269 1.00 10.02 115 ASN B CA 1
ATOM 2597 C C . ASN B 1 137 ? 16.085 49.512 44.348 1.00 9.40 115 ASN B C 1
ATOM 2598 O O . ASN B 1 137 ? 15.113 49.611 45.106 1.00 12.42 115 ASN B O 1
ATOM 2603 N N . LEU B 1 138 ? 16.971 48.542 44.466 1.00 11.23 116 LEU B N 1
ATOM 2604 C CA . LEU B 1 138 ? 16.828 47.478 45.471 1.00 13.12 116 LEU B CA 1
ATOM 2605 C C . LEU B 1 138 ? 16.830 48.028 46.889 1.00 14.10 116 LEU B C 1
ATOM 2606 O O . LEU B 1 138 ? 15.960 47.684 47.691 1.00 14.22 116 LEU B O 1
ATOM 2611 N N . HIS B 1 139 ? 17.800 48.885 47.178 1.00 14.09 117 HIS B N 1
ATOM 2612 C CA . HIS B 1 139 ? 17.955 49.451 48.520 1.00 15.93 117 HIS B CA 1
ATOM 2613 C C . HIS B 1 139 ? 16.950 50.525 48.811 1.00 15.22 117 HIS B C 1
ATOM 2614 O O . HIS B 1 139 ? 16.614 50.728 49.960 1.00 17.18 117 HIS B O 1
ATOM 2621 N N . CYS B 1 140 ? 16.446 51.209 47.792 1.00 16.68 118 CYS B N 1
ATOM 2622 C CA . CYS B 1 140 ? 15.488 52.307 47.983 1.00 19.07 118 CYS B CA 1
ATOM 2623 C C . CYS B 1 140 ? 14.007 51.957 47.864 1.00 17.28 118 CYS B C 1
ATOM 2624 O O . CYS B 1 140 ? 13.136 52.810 48.106 1.00 16.81 118 CYS B O 1
ATOM 2627 N N . GLU B 1 141 ? 13.712 50.693 47.571 1.00 15.73 119 GLU B N 1
ATOM 2628 C CA . GLU B 1 141 ? 12.332 50.267 47.512 1.00 16.17 119 GLU B CA 1
ATOM 2629 C C . GLU B 1 141 ? 11.502 50.719 48.727 1.00 15.95 119 GLU B C 1
ATOM 2630 O O . GLU B 1 141 ? 10.405 51.261 48.529 1.00 16.22 119 GLU B O 1
ATOM 2636 N N . PRO B 1 142 ? 11.983 50.473 49.962 1.00 15.88 120 PRO B N 1
ATOM 2637 C CA . PRO B 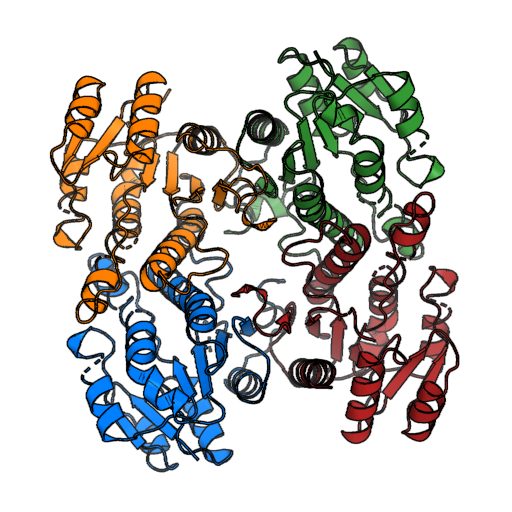1 142 ? 11.149 50.869 51.127 1.00 15.47 120 PRO B CA 1
ATOM 2638 C C . PRO B 1 142 ? 10.934 52.380 51.223 1.00 14.97 120 PRO B C 1
ATOM 2639 O O . PRO B 1 142 ? 9.900 52.806 51.754 1.00 15.01 120 PRO B O 1
ATOM 2643 N N . LEU B 1 143 ? 11.874 53.180 50.721 1.00 11.85 121 LEU B N 1
ATOM 2644 C CA . LEU B 1 143 ? 11.677 54.633 50.702 1.00 14.45 121 LEU B CA 1
ATOM 2645 C C . LEU B 1 143 ? 10.544 55.025 49.731 1.00 13.85 121 LEU B C 1
ATOM 2646 O O . LEU B 1 143 ? 9.744 55.881 50.013 1.00 13.09 121 LEU B O 1
ATOM 2651 N N . LEU B 1 144 ? 10.499 54.367 48.589 1.00 13.77 122 LEU B N 1
ATOM 2652 C CA . LEU B 1 144 ? 9.490 54.632 47.576 1.00 14.59 122 LEU B CA 1
ATOM 2653 C C . LEU B 1 144 ? 8.085 54.174 48.005 1.00 14.88 122 LEU B C 1
ATOM 2654 O O . LEU B 1 144 ? 7.120 54.849 47.757 1.00 15.29 122 LEU B O 1
ATOM 2659 N N . THR B 1 145 ? 7.989 53.025 48.669 1.00 16.28 123 THR B N 1
ATOM 2660 C CA . THR B 1 145 ? 6.684 52.519 49.120 1.00 17.36 123 THR B CA 1
ATOM 2661 C C . THR B 1 145 ? 6.153 53.255 50.356 1.00 19.62 123 THR B C 1
ATOM 2662 O O . THR B 1 145 ? 4.976 53.074 50.699 1.00 20.26 123 THR B O 1
ATOM 2666 N N . ALA B 1 146 ? 6.986 54.106 50.977 1.00 19.87 124 ALA B N 1
ATOM 2667 C CA . ALA B 1 146 ? 6.536 55.056 52.004 1.00 21.53 124 ALA B CA 1
ATOM 2668 C C . ALA B 1 146 ? 5.815 56.219 51.340 1.00 22.97 124 ALA B C 1
ATOM 2669 O O . ALA B 1 146 ? 5.272 57.102 52.017 1.00 24.05 124 ALA B O 1
ATOM 2671 N N . SER B 1 147 ? 5.825 56.273 50.017 1.00 23.74 125 SER B N 1
ATOM 2672 C CA . SER B 1 147 ? 5.125 57.339 49.312 1.00 24.59 125 SER B CA 1
ATOM 2673 C C . SER B 1 147 ? 3.877 56.724 48.651 1.00 25.05 125 SER B C 1
ATOM 2674 O O . SER B 1 147 ? 3.916 55.610 48.116 1.00 26.46 125 SER B O 1
ATOM 2677 N N . GLU B 1 148 ? 2.770 57.452 48.698 1.00 24.83 126 GLU B N 1
ATOM 2678 C CA A GLU B 1 148 ? 1.498 56.950 48.137 0.60 25.44 126 GLU B CA 1
ATOM 2679 C CA B GLU B 1 148 ? 1.470 57.034 48.144 0.40 24.99 126 GLU B CA 1
ATOM 2680 C C . GLU B 1 148 ? 1.522 56.724 46.631 1.00 24.89 126 GLU B C 1
ATOM 2681 O O . GLU B 1 148 ? 0.868 55.802 46.129 1.00 26.38 126 GLU B O 1
ATOM 2692 N N . VAL B 1 149 ? 2.251 57.565 45.913 1.00 22.84 127 VAL B N 1
ATOM 2693 C CA . VAL B 1 149 ? 2.479 57.420 44.489 1.00 21.77 127 VAL B CA 1
ATOM 2694 C C . VAL B 1 149 ? 3.989 57.386 44.378 1.00 19.10 127 VAL B C 1
ATOM 2695 O O . VAL B 1 149 ? 4.678 58.245 44.961 1.00 18.13 127 VAL B O 1
ATOM 2699 N N . ALA B 1 150 ? 4.516 56.372 43.709 1.00 16.37 128 ALA B N 1
ATOM 2700 C CA . ALA B 1 150 ? 5.963 56.196 43.640 1.00 14.18 128 ALA B CA 1
ATOM 2701 C C . ALA B 1 150 ? 6.353 55.777 42.214 1.00 13.96 128 ALA B C 1
ATOM 2702 O O . ALA B 1 150 ? 5.631 55.030 41.581 1.00 11.21 128 ALA B O 1
ATOM 2704 N N . ASP B 1 151 ? 7.463 56.304 41.741 1.00 10.97 129 ASP B N 1
ATOM 2705 C CA . ASP B 1 151 ? 7.933 56.046 40.396 1.00 12.08 129 ASP B CA 1
ATOM 2706 C C . ASP B 1 151 ? 9.464 55.850 40.394 1.00 10.67 129 ASP B C 1
ATOM 2707 O O . ASP B 1 151 ? 10.209 56.521 41.157 1.00 11.80 129 ASP B O 1
ATOM 2712 N N . ILE B 1 152 ? 9.932 54.989 39.506 1.00 9.89 130 ILE B N 1
ATOM 2713 C CA . ILE B 1 152 ? 11.334 54.945 39.025 1.00 9.28 130 ILE B CA 1
ATOM 2714 C C . ILE B 1 152 ? 11.329 55.225 37.542 1.00 9.79 130 ILE B C 1
ATOM 2715 O O . ILE B 1 152 ? 10.498 54.659 36.782 1.00 9.35 130 ILE B O 1
ATOM 2720 N N . VAL B 1 153 ? 12.206 56.101 37.108 1.00 8.83 131 VAL B N 1
ATOM 2721 C CA . VAL B 1 153 ? 12.354 56.371 35.692 1.00 8.20 131 VAL B CA 1
ATOM 2722 C C . VAL B 1 153 ? 13.807 56.168 35.325 1.00 9.65 131 VAL B C 1
ATOM 2723 O O . VAL B 1 153 ? 14.707 56.772 35.956 1.00 11.58 131 VAL B O 1
ATOM 2727 N N . HIS B 1 154 ? 14.069 55.317 34.361 1.00 8.54 132 HIS B N 1
ATOM 2728 C CA . HIS B 1 154 ? 15.422 55.089 33.884 1.00 8.00 132 HIS B CA 1
ATOM 2729 C C . HIS B 1 154 ? 15.647 55.889 32.604 1.00 8.66 132 HIS B C 1
ATOM 2730 O O . HIS B 1 154 ? 14.950 55.674 31.589 1.00 9.14 132 HIS B O 1
ATOM 2737 N N . ILE B 1 155 ? 16.630 56.785 32.608 1.00 8.74 133 ILE B N 1
ATOM 2738 C CA . ILE B 1 155 ? 16.981 57.523 31.375 1.00 8.37 133 ILE B CA 1
ATOM 2739 C C . ILE B 1 155 ? 18.114 56.812 30.631 1.00 10.91 133 ILE B C 1
ATOM 2740 O O . ILE B 1 155 ? 19.272 56.761 31.094 1.00 10.58 133 ILE B O 1
ATOM 2745 N N . SER B 1 156 ? 17.797 56.243 29.466 1.00 10.69 134 SER B N 1
ATOM 2746 C CA . SER B 1 156 ? 18.773 55.481 28.711 1.00 10.91 134 SER B CA 1
ATOM 2747 C C . SER B 1 156 ? 19.289 56.260 27.532 1.00 11.25 134 SER B C 1
ATOM 2748 O O . SER B 1 156 ? 19.764 57.381 27.714 1.00 11.92 134 SER B O 1
ATOM 2751 N N . ASP B 1 157 ? 19.158 55.746 26.311 1.00 10.33 135 ASP B N 1
ATOM 2752 C CA . ASP B 1 157 ? 19.647 56.425 25.117 1.00 11.34 135 ASP B CA 1
ATOM 2753 C C . ASP B 1 157 ? 18.994 55.694 23.957 1.00 12.42 135 ASP B C 1
ATOM 2754 O O . ASP B 1 157 ? 19.020 54.474 23.927 1.00 12.02 135 ASP B O 1
ATOM 2759 N N . ASP B 1 158 ? 18.454 56.423 22.999 1.00 11.43 136 ASP B N 1
ATOM 2760 C CA . ASP B 1 158 ? 17.808 55.821 21.817 1.00 13.21 136 ASP B CA 1
ATOM 2761 C C . ASP B 1 158 ? 18.774 55.025 20.901 1.00 12.28 136 ASP B C 1
ATOM 2762 O O . ASP B 1 158 ? 18.330 54.258 20.014 1.00 11.57 136 ASP B O 1
ATOM 2767 N N . VAL B 1 159 ? 20.084 55.140 21.130 1.00 11.50 137 VAL B N 1
ATOM 2768 C CA . VAL B 1 159 ? 21.067 54.340 20.403 1.00 11.68 137 VAL B CA 1
ATOM 2769 C C . VAL B 1 159 ? 20.800 52.824 20.537 1.00 11.79 137 VAL B C 1
ATOM 2770 O O . VAL B 1 159 ? 21.180 52.077 19.670 1.00 10.67 137 VAL B O 1
ATOM 2774 N N . THR B 1 160 ? 20.132 52.389 21.583 1.00 11.29 138 THR B N 1
ATOM 2775 C CA . THR B 1 160 ? 19.884 50.950 21.784 1.00 12.44 138 THR B CA 1
ATOM 2776 C C . THR B 1 160 ? 19.001 50.309 20.734 1.00 13.47 138 THR B C 1
ATOM 2777 O O . THR B 1 160 ? 19.156 49.106 20.520 1.00 12.95 138 THR B O 1
ATOM 2781 N N . ARG B 1 161 ? 18.145 51.067 20.035 1.00 13.47 139 ARG B N 1
ATOM 2782 C CA A ARG B 1 161 ? 17.256 50.530 19.007 0.60 14.87 139 ARG B CA 1
ATOM 2783 C CA B ARG B 1 161 ? 17.255 50.460 19.026 0.40 14.21 139 ARG B CA 1
ATOM 2784 C C . ARG B 1 161 ? 18.079 49.813 17.920 1.00 15.23 139 ARG B C 1
ATOM 2785 O O . ARG B 1 161 ? 17.801 48.671 17.518 1.00 15.36 139 ARG B O 1
ATOM 2800 N N . LYS B 1 162 ? 19.083 50.504 17.436 1.00 14.41 140 LYS B N 1
ATOM 2801 C CA . LYS B 1 162 ? 19.907 50.069 16.308 1.00 15.73 140 LYS B CA 1
ATOM 2802 C C . LYS B 1 162 ? 21.226 49.419 16.673 1.00 13.31 140 LYS B C 1
ATOM 2803 O O . LYS B 1 162 ? 21.825 48.759 15.859 1.00 10.63 140 LYS B O 1
ATOM 2809 N N . GLY B 1 163 ? 21.714 49.625 17.890 1.00 12.68 141 GLY B N 1
ATOM 2810 C CA . GLY B 1 163 ? 23.139 49.323 18.167 1.00 12.41 141 GLY B CA 1
ATOM 2811 C C . GLY B 1 163 ? 24.048 50.417 17.651 1.00 12.35 141 GLY B C 1
ATOM 2812 O O . GLY B 1 163 ? 23.571 51.421 17.044 1.00 11.22 141 GLY B O 1
ATOM 2813 N N . SER B 1 164 ? 25.341 50.259 17.898 1.00 10.16 142 SER B N 1
ATOM 2814 C CA . SER B 1 164 ? 26.319 51.282 17.543 1.00 9.91 142 SER B CA 1
ATOM 2815 C C . SER B 1 164 ? 27.617 50.632 17.186 1.00 9.59 142 SER B C 1
ATOM 2816 O O . SER B 1 164 ? 28.243 50.049 18.032 1.00 9.00 142 SER B O 1
ATOM 2819 N N . SER B 1 165 ? 28.024 50.746 15.933 1.00 10.06 143 SER B N 1
ATOM 2820 C CA . SER B 1 165 ? 29.291 50.259 15.502 1.00 10.81 143 SER B CA 1
ATOM 2821 C C . SER B 1 165 ? 30.374 50.922 16.333 1.00 11.64 143 SER B C 1
ATOM 2822 O O . SER B 1 165 ? 31.337 50.271 16.733 1.00 12.40 143 SER B O 1
ATOM 2825 N N . LYS B 1 166 ? 30.260 52.234 16.537 1.00 11.49 144 LYS B N 1
ATOM 2826 C CA . LYS B 1 166 ? 31.337 52.965 17.227 1.00 12.64 144 LYS B CA 1
ATOM 2827 C C . LYS B 1 166 ? 31.334 52.746 18.746 1.00 12.06 144 LYS B C 1
ATOM 2828 O O . LYS B 1 166 ? 32.397 52.501 19.370 1.00 14.64 144 LYS B O 1
ATOM 2834 N N . HIS B 1 167 ? 30.156 52.849 19.342 1.00 8.54 145 HIS B N 1
ATOM 2835 C CA . HIS B 1 167 ? 30.004 52.937 20.776 1.00 8.08 145 HIS B CA 1
ATOM 2836 C C . HIS B 1 167 ? 29.359 51.632 21.328 1.00 6.47 145 HIS B C 1
ATOM 2837 O O . HIS B 1 167 ? 28.294 51.661 21.934 1.00 8.58 145 HIS B O 1
ATOM 2844 N N . ILE B 1 168 ? 30.057 50.523 21.116 1.00 8.21 146 ILE B N 1
ATOM 2845 C CA . ILE B 1 168 ? 29.561 49.174 21.417 1.00 8.80 146 ILE B CA 1
ATOM 2846 C C . ILE B 1 168 ? 29.261 48.996 22.875 1.00 8.68 146 ILE B C 1
ATOM 2847 O O . ILE B 1 168 ? 28.116 48.610 23.263 1.00 8.60 146 ILE B O 1
ATOM 2852 N N . ALA B 1 169 ? 30.286 49.266 23.693 1.00 9.39 147 ALA B N 1
ATOM 2853 C CA . ALA B 1 169 ? 30.196 49.085 25.117 1.00 8.27 147 ALA B CA 1
ATOM 2854 C C . ALA B 1 169 ? 29.142 50.038 25.763 1.00 9.25 147 ALA B C 1
ATOM 2855 O O . ALA B 1 169 ? 28.262 49.610 26.488 1.00 8.61 147 ALA B O 1
ATOM 2857 N N . TYR B 1 170 ? 29.180 51.316 25.398 1.00 9.37 148 TYR B N 1
ATOM 2858 C CA . TYR B 1 170 ? 28.219 52.251 25.836 1.00 9.59 148 TYR B CA 1
ATOM 2859 C C . TYR B 1 170 ? 26.810 51.792 25.554 1.00 9.52 148 TYR B C 1
ATOM 2860 O O . TYR B 1 170 ? 25.951 51.747 26.446 1.00 10.17 148 TYR B O 1
ATOM 2869 N N . CYS B 1 171 ? 26.567 51.451 24.308 1.00 9.38 149 CYS B N 1
ATOM 2870 C CA . CYS B 1 171 ? 25.270 51.000 23.890 1.00 8.71 149 CYS B CA 1
ATOM 2871 C C . CYS B 1 171 ? 24.781 49.761 24.674 1.00 8.74 149 CYS B C 1
ATOM 2872 O O . CYS B 1 171 ? 23.647 49.746 25.168 1.00 8.05 149 CYS B O 1
ATOM 2875 N N . ALA B 1 172 ? 25.652 48.771 24.849 1.00 7.70 150 ALA B N 1
ATOM 2876 C CA . ALA B 1 172 ? 25.295 47.532 25.582 1.00 7.31 150 ALA B CA 1
ATOM 2877 C C . ALA B 1 172 ? 24.893 47.851 27.017 1.00 7.57 150 ALA B C 1
ATOM 2878 O O . ALA B 1 172 ? 23.954 47.258 27.549 1.00 7.68 150 ALA B O 1
ATOM 2880 N N . THR B 1 173 ? 25.588 48.817 27.643 1.00 8.51 151 THR B N 1
ATOM 2881 C CA . THR B 1 173 ? 25.242 49.172 29.036 1.00 8.53 151 THR B CA 1
ATOM 2882 C C . THR B 1 173 ? 23.896 49.909 29.127 1.00 9.32 151 THR B C 1
ATOM 2883 O O . THR B 1 173 ? 23.151 49.724 30.113 1.00 9.04 151 THR B O 1
ATOM 2887 N N . LYS B 1 174 ? 23.556 50.687 28.097 1.00 9.35 152 LYS B N 1
ATOM 2888 C CA . LYS B 1 174 ? 22.255 51.360 28.050 1.00 8.92 152 LYS B CA 1
ATOM 2889 C C . LYS B 1 174 ? 21.145 50.337 27.780 1.00 9.15 152 LYS B C 1
ATOM 2890 O O . LYS B 1 174 ? 20.001 50.499 28.257 1.00 10.26 152 LYS B O 1
ATOM 2896 N N . ALA B 1 175 ? 21.443 49.306 26.989 1.00 8.42 153 ALA B N 1
ATOM 2897 C CA . ALA B 1 175 ? 20.495 48.221 26.742 1.00 9.19 153 ALA B CA 1
ATOM 2898 C C . ALA B 1 175 ? 20.186 47.430 28.010 1.00 8.84 153 ALA B C 1
ATOM 2899 O O . ALA B 1 175 ? 19.021 47.040 28.240 1.00 9.76 153 ALA B O 1
ATOM 2901 N N . GLY B 1 176 ? 21.216 47.162 28.822 1.00 9.21 154 GLY B N 1
ATOM 2902 C CA . GLY B 1 176 ? 21.097 46.539 30.148 1.00 8.70 154 GLY B CA 1
ATOM 2903 C C . GLY B 1 176 ? 20.178 47.357 31.041 1.00 8.61 154 GLY B C 1
ATOM 2904 O O . GLY B 1 176 ? 19.281 46.823 31.686 1.00 8.64 154 GLY B O 1
ATOM 2905 N N . LEU B 1 177 ? 20.367 48.679 31.036 1.00 9.04 155 LEU B N 1
ATOM 2906 C CA . LEU B 1 177 ? 19.487 49.590 31.798 1.00 8.60 155 LEU B CA 1
ATOM 2907 C C . LEU B 1 177 ? 18.015 49.461 31.379 1.00 9.49 155 LEU B C 1
ATOM 2908 O O . LEU B 1 177 ? 17.110 49.389 32.245 1.00 8.80 155 LEU B O 1
ATOM 2913 N N . GLU B 1 178 ? 17.747 49.432 30.062 1.00 9.41 156 GLU B N 1
ATOM 2914 C CA . GLU B 1 178 ? 16.356 49.231 29.576 1.00 10.31 156 GLU B CA 1
ATOM 2915 C C . GLU B 1 178 ? 15.727 47.905 29.981 1.00 10.48 156 GLU B C 1
ATOM 2916 O O . GLU B 1 178 ? 14.541 47.839 30.226 1.00 9.90 156 GLU B O 1
ATOM 2922 N N . SER B 1 179 ? 16.557 46.862 30.157 1.00 9.07 157 SER B N 1
ATOM 2923 C CA . SER B 1 179 ? 16.086 45.609 30.726 1.00 9.35 157 SER B CA 1
ATOM 2924 C C . SER B 1 179 ? 15.615 45.762 32.177 1.00 9.58 157 SER B C 1
ATOM 2925 O O . SER B 1 179 ? 14.591 45.229 32.591 1.00 9.85 157 SER B O 1
ATOM 2928 N N . LEU B 1 180 ? 16.347 46.571 32.952 1.00 10.55 158 LEU B N 1
ATOM 2929 C CA . LEU B 1 180 ? 15.950 46.823 34.338 1.00 8.78 158 LEU B CA 1
ATOM 2930 C C . LEU B 1 180 ? 14.583 47.451 34.453 1.00 10.00 158 LEU B C 1
ATOM 2931 O O . LEU B 1 180 ? 13.868 47.261 35.423 1.00 10.12 158 LEU B O 1
ATOM 2936 N N . THR B 1 181 ? 14.188 48.244 33.460 1.00 10.61 159 THR B N 1
ATOM 2937 C CA . THR B 1 181 ? 12.848 48.765 33.442 1.00 9.99 159 THR B CA 1
ATOM 2938 C C . THR B 1 181 ? 11.790 47.678 33.482 1.00 10.03 159 THR B C 1
ATOM 2939 O O . THR B 1 181 ? 10.860 47.778 34.298 1.00 9.63 159 THR B O 1
ATOM 2943 N N . LEU B 1 182 ? 11.902 46.701 32.578 1.00 8.89 160 LEU B N 1
ATOM 2944 C CA . LEU B 1 182 ? 10.941 45.609 32.471 1.00 9.51 160 LEU B CA 1
ATOM 2945 C C . LEU B 1 182 ? 10.944 44.807 33.785 1.00 9.94 160 LEU B C 1
ATOM 2946 O O . LEU B 1 182 ? 9.875 44.495 34.334 1.00 9.69 160 LEU B O 1
ATOM 2951 N N . SER B 1 183 ? 12.135 44.521 34.304 1.00 8.63 161 SER B N 1
ATOM 2952 C CA . SER B 1 183 ? 12.246 43.624 35.463 1.00 9.04 161 SER B CA 1
ATOM 2953 C C . SER B 1 183 ? 11.819 44.263 36.771 1.00 9.62 161 SER B C 1
ATOM 2954 O O . SER B 1 183 ? 11.100 43.647 37.551 1.00 10.20 161 SER B O 1
ATOM 2957 N N . PHE B 1 184 ? 12.267 45.497 37.038 1.00 9.79 162 PHE B N 1
ATOM 2958 C CA . PHE B 1 184 ? 11.771 46.196 38.208 1.00 8.91 162 PHE B CA 1
ATOM 2959 C C . PHE B 1 184 ? 10.292 46.589 38.112 1.00 8.68 162 PHE B C 1
ATOM 2960 O O . PHE B 1 184 ? 9.610 46.592 39.112 1.00 9.73 162 PHE B O 1
ATOM 2968 N N . ALA B 1 185 ? 9.781 46.850 36.919 1.00 8.58 163 ALA B N 1
ATOM 2969 C CA . ALA B 1 185 ? 8.313 47.100 36.802 1.00 8.28 163 ALA B CA 1
ATOM 2970 C C . ALA B 1 185 ? 7.558 45.902 37.298 1.00 8.86 163 ALA B C 1
ATOM 2971 O O . ALA B 1 185 ? 6.545 46.061 37.984 1.00 9.30 163 ALA B O 1
ATOM 2973 N N . ALA B 1 186 ? 8.015 44.694 36.932 1.00 9.65 164 ALA B N 1
ATOM 2974 C CA . ALA B 1 186 ? 7.407 43.465 37.403 1.00 9.70 164 ALA B CA 1
ATOM 2975 C C . ALA B 1 186 ? 7.544 43.270 38.903 1.00 10.21 164 ALA B C 1
ATOM 2976 O O . ALA B 1 186 ? 6.522 42.965 39.592 1.00 11.81 164 ALA B O 1
ATOM 2978 N N . ARG B 1 187 ? 8.765 43.414 39.427 1.00 10.59 165 ARG B N 1
ATOM 2979 C CA . ARG B 1 187 ? 9.001 43.141 40.846 1.00 11.45 165 ARG B CA 1
ATOM 2980 C C . ARG B 1 187 ? 8.318 44.133 41.735 1.00 11.69 165 ARG B C 1
ATOM 2981 O O . ARG B 1 187 ? 7.721 43.745 42.743 1.00 10.46 165 ARG B O 1
ATOM 2989 N N . PHE B 1 188 ? 8.356 45.421 41.361 1.00 10.87 166 PHE B N 1
ATOM 2990 C CA . PHE B 1 188 ? 7.884 46.467 42.239 1.00 11.93 166 PHE B CA 1
ATOM 2991 C C . PHE B 1 188 ? 6.410 46.857 42.093 1.00 11.33 166 PHE B C 1
ATOM 2992 O O . PHE B 1 188 ? 5.875 47.596 42.933 1.00 10.58 166 PHE B O 1
ATOM 3000 N N . ALA B 1 189 ? 5.727 46.345 41.073 1.00 12.75 167 ALA B N 1
ATOM 3001 C CA . ALA B 1 189 ? 4.312 46.516 40.962 1.00 14.31 167 ALA B CA 1
ATOM 3002 C C . ALA B 1 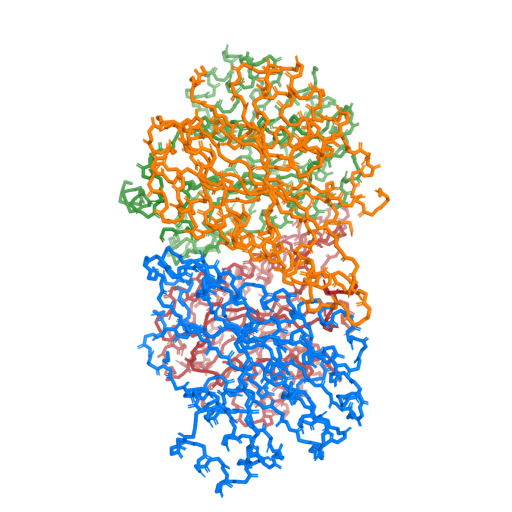189 ? 3.629 45.843 42.169 1.00 15.39 167 ALA B C 1
ATOM 3003 O O . ALA B 1 189 ? 4.124 44.827 42.649 1.00 15.91 167 ALA B O 1
ATOM 3005 N N . PRO B 1 190 ? 2.493 46.371 42.630 1.00 15.51 168 PRO B N 1
ATOM 3006 C CA . PRO B 1 190 ? 1.722 47.485 42.115 1.00 15.99 168 PRO B CA 1
ATOM 3007 C C . PRO B 1 190 ? 2.109 48.808 42.729 1.00 15.43 168 PRO B C 1
ATOM 3008 O O . PRO B 1 190 ? 1.633 49.842 42.303 1.00 16.31 168 PRO B O 1
ATOM 3012 N N . LEU B 1 191 ? 2.955 48.800 43.728 1.00 14.81 169 LEU B N 1
ATOM 3013 C CA . LEU B 1 191 ? 3.190 50.014 44.494 1.00 14.49 169 LEU B CA 1
ATOM 3014 C C . LEU B 1 191 ? 4.105 51.054 43.829 1.00 14.18 169 LEU B C 1
ATOM 3015 O O . LEU B 1 191 ? 4.040 52.255 44.174 1.00 13.26 169 LEU B O 1
ATOM 3020 N N . VAL B 1 192 ? 5.000 50.602 42.953 1.00 12.34 170 VAL B N 1
ATOM 3021 C CA . VAL B 1 192 ? 5.903 51.492 42.288 1.00 11.05 170 VAL B CA 1
ATOM 3022 C C . VAL B 1 192 ? 5.818 51.280 40.791 1.00 12.07 170 VAL B C 1
ATOM 3023 O O . VAL B 1 192 ? 5.977 50.139 40.319 1.00 10.72 170 VAL B O 1
ATOM 3027 N N . LYS B 1 193 ? 5.648 52.379 40.055 1.00 12.10 171 LYS B N 1
ATOM 3028 C CA . LYS B 1 193 ? 5.639 52.306 38.588 1.00 11.98 171 LYS B CA 1
ATOM 3029 C C . LYS B 1 193 ? 7.074 52.469 38.128 1.00 11.65 171 LYS B C 1
ATOM 3030 O O . LYS B 1 193 ? 7.819 53.290 38.674 1.00 11.03 171 LYS B O 1
ATOM 3036 N N . VAL B 1 194 ? 7.480 51.709 37.109 1.00 8.49 172 VAL B N 1
ATOM 3037 C CA . VAL B 1 194 ? 8.847 51.759 36.634 1.00 8.79 172 VAL B CA 1
ATOM 3038 C C . VAL B 1 194 ? 8.817 51.904 35.103 1.00 8.49 172 VAL B C 1
ATOM 3039 O O . VAL B 1 194 ? 8.296 51.027 34.421 1.00 9.70 172 VAL B O 1
ATOM 3043 N N . ASN B 1 195 ? 9.422 52.988 34.606 1.00 8.29 173 ASN B N 1
ATOM 3044 C CA . ASN B 1 195 ? 9.422 53.312 33.166 1.00 7.94 173 ASN B CA 1
ATOM 3045 C C . ASN B 1 195 ? 10.733 53.898 32.729 1.00 9.78 173 ASN B C 1
ATOM 3046 O O . ASN B 1 195 ? 11.618 54.155 33.567 1.00 8.16 173 ASN B O 1
ATOM 3051 N N . GLY B 1 196 ? 10.910 54.042 31.426 1.00 9.44 174 GLY B N 1
ATOM 3052 C CA . GLY B 1 196 ? 12.109 54.617 30.861 1.00 9.54 174 GLY B CA 1
ATOM 3053 C C . GLY B 1 196 ? 11.809 55.777 29.908 1.00 10.03 174 GLY B C 1
ATOM 3054 O O . GLY B 1 196 ? 10.682 55.916 29.376 1.00 10.56 174 GLY B O 1
ATOM 3055 N N . ILE B 1 197 ? 12.827 56.610 29.740 1.00 8.80 175 ILE B N 1
ATOM 3056 C CA . ILE B 1 197 ? 12.914 57.586 28.649 1.00 8.93 175 ILE B CA 1
ATOM 3057 C C . ILE B 1 197 ? 14.205 57.288 27.908 1.00 8.29 175 ILE B C 1
ATOM 3058 O O . ILE B 1 197 ? 15.283 57.181 28.522 1.00 9.49 175 ILE B O 1
ATOM 3063 N N . ALA B 1 198 ? 14.101 57.170 26.583 1.00 8.38 176 ALA B N 1
ATOM 3064 C CA . ALA B 1 198 ? 15.228 56.925 25.720 1.00 8.94 176 ALA B CA 1
ATOM 3065 C C . ALA B 1 198 ? 15.422 58.118 24.776 1.00 9.60 176 ALA B C 1
ATOM 3066 O O . ALA B 1 198 ? 14.915 58.113 23.665 1.00 10.27 176 ALA B O 1
ATOM 3068 N N . PRO B 1 199 ? 16.196 59.108 25.215 1.00 11.70 177 PRO B N 1
ATOM 3069 C CA . PRO B 1 199 ? 16.446 60.246 24.348 1.00 11.59 177 PRO B CA 1
ATOM 3070 C C . PRO B 1 199 ? 17.558 59.981 23.341 1.00 13.22 177 PRO B C 1
ATOM 3071 O O . PRO B 1 199 ? 18.462 59.183 23.616 1.00 12.12 177 PRO B O 1
ATOM 3075 N N . ALA B 1 200 ? 17.539 60.690 22.210 1.00 13.95 178 ALA B N 1
ATOM 3076 C CA . ALA B 1 200 ? 18.655 60.654 21.280 1.00 16.33 178 ALA B CA 1
ATOM 3077 C C . ALA B 1 200 ? 19.678 61.604 21.887 1.00 18.11 178 ALA B C 1
ATOM 3078 O O . ALA B 1 200 ? 19.703 62.777 21.559 1.00 18.55 178 ALA B O 1
ATOM 3080 N N . LEU B 1 201 ? 20.477 61.099 22.822 1.00 20.40 179 LEU B N 1
ATOM 3081 C CA . LEU B 1 201 ? 21.329 61.939 23.659 1.00 22.90 179 LEU B CA 1
ATOM 3082 C C . LEU B 1 201 ? 22.309 62.737 22.839 1.00 25.69 179 LEU B C 1
ATOM 3083 O O . LEU B 1 201 ? 22.529 63.919 23.148 1.00 27.83 179 LEU B O 1
ATOM 3088 N N . LEU B 1 202 ? 22.892 62.128 21.802 1.00 27.60 180 LEU B N 1
ATOM 3089 C CA . LEU B 1 202 ? 23.702 62.880 20.816 1.00 28.93 180 LEU B CA 1
ATOM 3090 C C . LEU B 1 202 ? 23.177 64.319 20.574 1.00 30.20 180 LEU B C 1
ATOM 3091 O O . LEU B 1 202 ? 23.952 65.269 20.444 1.00 29.49 180 LEU B O 1
ATOM 3104 N N . LEU B 1 217 ? 21.003 66.494 13.537 1.00 35.57 195 LEU B N 1
ATOM 3105 C CA . LEU B 1 217 ? 19.855 67.346 13.216 1.00 35.41 195 LEU B CA 1
ATOM 3106 C C . LEU B 1 217 ? 19.187 66.890 11.912 1.00 34.66 195 LEU B C 1
ATOM 3107 O O . LEU B 1 217 ? 18.012 66.524 11.924 1.00 35.08 195 LEU B O 1
ATOM 3112 N N . ALA B 1 218 ? 19.937 66.875 10.804 1.00 33.51 196 ALA B N 1
ATOM 3113 C CA . ALA B 1 218 ? 19.409 66.403 9.504 1.00 32.43 196 ALA B CA 1
ATOM 3114 C C . ALA B 1 218 ? 19.081 64.890 9.468 1.00 31.47 196 ALA B C 1
ATOM 3115 O O . ALA B 1 218 ? 18.418 64.418 8.534 1.00 31.35 196 ALA B O 1
ATOM 3117 N N . LYS B 1 219 ? 19.544 64.145 10.479 1.00 30.17 197 LYS B N 1
ATOM 3118 C CA . LYS B 1 219 ? 19.315 62.690 10.587 1.00 29.36 197 LYS B CA 1
ATOM 3119 C C . LYS B 1 219 ? 17.991 62.343 11.293 1.00 27.82 197 LYS B C 1
ATOM 3120 O O . LYS B 1 219 ? 17.584 61.180 11.311 1.00 27.28 197 LYS B O 1
ATOM 3126 N N . SER B 1 220 ? 17.343 63.324 11.914 1.00 25.99 198 SER B N 1
ATOM 3127 C CA . SER B 1 220 ? 15.985 63.099 12.429 1.00 24.91 198 SER B CA 1
ATOM 3128 C C . SER B 1 220 ? 14.933 63.586 11.408 1.00 23.44 198 SER B C 1
ATOM 3129 O O . SER B 1 220 ? 15.221 64.400 10.482 1.00 23.78 198 SER B O 1
ATOM 3132 N N . ALA B 1 221 ? 13.715 63.087 11.603 1.00 21.46 199 ALA B N 1
ATOM 3133 C CA . ALA B 1 221 ? 12.597 63.364 10.704 1.00 20.60 199 ALA B CA 1
ATOM 3134 C C . ALA B 1 221 ? 12.136 64.818 10.874 1.00 19.91 199 ALA B C 1
ATOM 3135 O O . ALA B 1 221 ? 11.864 65.498 9.901 1.00 18.69 199 ALA B O 1
ATOM 3137 N N . LEU B 1 222 ? 12.033 65.259 12.126 1.00 19.77 200 LEU B N 1
ATOM 3138 C CA . LEU B 1 222 ? 11.489 66.582 12.452 1.00 20.28 200 LEU B CA 1
ATOM 3139 C C . LEU B 1 222 ? 12.495 67.686 12.140 1.00 20.88 200 LEU B C 1
ATOM 3140 O O . LEU B 1 222 ? 12.117 68.811 11.847 1.00 20.36 200 LEU B O 1
ATOM 3145 N N . GLY B 1 223 ? 13.781 67.341 12.168 1.00 22.43 201 GLY B N 1
ATOM 3146 C CA . GLY B 1 223 ? 14.839 68.256 11.732 1.00 23.28 201 GLY B CA 1
ATOM 3147 C C . GLY B 1 223 ? 15.000 69.507 12.583 1.00 24.00 201 GLY B C 1
ATOM 3148 O O . GLY B 1 223 ? 15.570 70.492 12.122 1.00 24.46 201 GLY B O 1
ATOM 3149 N N . ILE B 1 224 ? 14.485 69.487 13.810 1.00 24.72 202 ILE B N 1
ATOM 3150 C CA . ILE B 1 224 ? 14.628 70.621 14.732 1.00 25.97 202 ILE B CA 1
ATOM 3151 C C . ILE B 1 224 ? 15.536 70.246 15.912 1.00 26.87 202 ILE B C 1
ATOM 3152 O O . ILE B 1 224 ? 15.743 69.059 16.211 1.00 25.46 202 ILE B O 1
ATOM 3157 N N . GLU B 1 225 ? 16.073 71.282 16.564 1.00 27.98 203 GLU B N 1
ATOM 3158 C CA . GLU B 1 225 ? 16.963 71.102 17.691 1.00 29.15 203 GLU B CA 1
ATOM 3159 C C . GLU B 1 225 ? 16.128 71.110 18.972 1.00 29.13 203 GLU B C 1
ATOM 3160 O O . GLU B 1 225 ? 15.562 72.129 19.350 1.00 29.23 203 GLU B O 1
ATOM 3166 N N . PRO B 1 226 ? 16.058 69.970 19.651 1.00 28.89 204 PRO B N 1
ATOM 3167 C CA . PRO B 1 226 ? 15.216 69.892 20.840 1.00 28.73 204 PRO B CA 1
ATOM 3168 C C . PRO B 1 226 ? 15.891 70.562 22.035 1.00 27.82 204 PRO B C 1
ATOM 3169 O O . PRO B 1 226 ? 17.107 70.512 22.146 1.00 28.16 204 PRO B O 1
ATOM 3173 N N . GLY B 1 227 ? 15.115 71.158 22.928 1.00 27.07 205 GLY B N 1
ATOM 3174 C CA . GLY B 1 227 ? 15.633 71.525 24.249 1.00 25.85 205 GLY B CA 1
ATOM 3175 C C . GLY B 1 227 ? 15.433 70.320 25.179 1.00 24.56 205 GLY B C 1
ATOM 3176 O O . GLY B 1 227 ? 14.671 69.429 24.870 1.00 24.31 205 GLY B O 1
ATOM 3177 N N . ALA B 1 228 ? 16.110 70.322 26.328 1.00 22.75 206 ALA B N 1
ATOM 3178 C CA . ALA B 1 228 ? 15.897 69.344 27.402 1.00 20.75 206 ALA B CA 1
ATOM 3179 C C . ALA B 1 228 ? 14.448 69.347 27.908 1.00 18.75 206 ALA B C 1
ATOM 3180 O O . ALA B 1 228 ? 14.004 68.408 28.576 1.00 17.33 206 ALA B O 1
ATOM 3182 N N . GLU B 1 229 ? 13.699 70.403 27.587 1.00 18.35 207 GLU B N 1
ATOM 3183 C CA . GLU B 1 229 ? 12.285 70.500 28.004 1.00 18.17 207 GLU B CA 1
ATOM 3184 C C . GLU B 1 229 ? 11.474 69.306 27.534 1.00 16.81 207 GLU B C 1
ATOM 3185 O O . GLU B 1 229 ? 10.584 68.806 28.239 1.00 14.47 207 GLU B O 1
ATOM 3191 N N . VAL B 1 230 ? 11.834 68.804 26.363 1.00 15.99 208 VAL B N 1
ATOM 3192 C CA A VAL B 1 230 ? 11.148 67.623 25.849 0.60 16.00 208 VAL B CA 1
ATOM 3193 C CA B VAL B 1 230 ? 11.200 67.612 25.834 0.40 15.93 208 VAL B CA 1
ATOM 3194 C C . VAL B 1 230 ? 11.336 66.432 26.808 1.00 15.70 208 VAL B C 1
ATOM 3195 O O . VAL B 1 230 ? 10.424 65.645 27.010 1.00 15.34 208 VAL B O 1
ATOM 3202 N N . ILE B 1 231 ? 12.490 66.305 27.453 1.00 14.83 209 ILE B N 1
ATOM 3203 C CA . ILE B 1 231 ? 12.672 65.194 28.384 1.00 13.75 209 ILE B CA 1
ATOM 3204 C C . ILE B 1 231 ? 11.851 65.408 29.661 1.00 12.68 209 ILE B C 1
ATOM 3205 O O . ILE B 1 231 ? 11.366 64.463 30.243 1.00 11.18 209 ILE B O 1
ATOM 3210 N N . TYR B 1 232 ? 11.784 66.654 30.131 1.00 11.08 210 TYR B N 1
ATOM 3211 C CA . TYR B 1 232 ? 10.979 67.004 31.294 1.00 10.95 210 TYR B CA 1
ATOM 3212 C C . TYR B 1 232 ? 9.522 66.703 31.041 1.00 11.76 210 TYR B C 1
ATOM 3213 O O . TYR B 1 232 ? 8.866 66.170 31.925 1.00 12.76 210 TYR B O 1
ATOM 3222 N N . GLN B 1 233 ? 9.023 67.016 29.843 1.00 11.58 211 GLN B N 1
ATOM 3223 C CA A GLN B 1 233 ? 7.622 66.688 29.583 0.60 11.98 211 GLN B CA 1
ATOM 3224 C CA B GLN B 1 233 ? 7.631 66.693 29.434 0.40 11.78 211 GLN B CA 1
ATOM 3225 C C . GLN B 1 233 ? 7.377 65.198 29.568 1.00 11.34 211 GLN B C 1
ATOM 3226 O O . GLN B 1 233 ? 6.332 64.772 30.066 1.00 11.54 211 GLN B O 1
ATOM 3237 N N . SER B 1 234 ? 8.358 64.408 29.104 1.00 12.01 212 SER B N 1
ATOM 3238 C CA . SER B 1 234 ? 8.275 62.944 29.194 1.00 10.81 212 SER B CA 1
ATOM 3239 C C . SER B 1 234 ? 8.228 62.489 30.654 1.00 11.15 212 SER B C 1
ATOM 3240 O O . SER B 1 234 ? 7.397 61.652 31.062 1.00 10.70 212 SER B O 1
ATOM 3243 N N . LEU B 1 235 ? 9.118 63.052 31.461 1.00 9.03 213 LEU B N 1
ATOM 3244 C CA . LEU B 1 235 ? 9.121 62.723 32.862 1.00 9.93 213 LEU B CA 1
ATOM 3245 C C . LEU B 1 235 ? 7.814 63.050 33.544 1.00 10.10 213 LEU B C 1
ATOM 3246 O O . LEU B 1 235 ? 7.349 62.254 34.340 1.00 11.39 213 LEU B O 1
ATOM 3251 N N . ARG B 1 236 ? 7.264 64.237 33.299 1.00 9.41 214 ARG B N 1
ATOM 3252 C CA . ARG B 1 236 ? 5.956 64.620 33.887 1.00 11.65 214 ARG B CA 1
ATOM 3253 C C . ARG B 1 236 ? 4.837 63.665 33.477 1.00 11.25 214 ARG B C 1
ATOM 3254 O O . ARG B 1 236 ? 4.036 63.217 34.322 1.00 11.35 214 ARG B O 1
ATOM 3262 N N . TYR B 1 237 ? 4.811 63.270 32.193 1.00 11.17 215 TYR B N 1
ATOM 3263 C CA . TYR B 1 237 ? 3.821 62.289 31.742 1.00 10.08 215 TYR B CA 1
ATOM 3264 C C . TYR B 1 237 ? 3.901 60.993 32.551 1.00 11.97 215 TYR B C 1
ATOM 3265 O O . TYR B 1 237 ? 2.919 60.468 32.976 1.00 11.11 215 TYR B O 1
ATOM 3274 N N . LEU B 1 238 ? 5.106 60.496 32.762 1.00 12.54 216 LEU B N 1
ATOM 3275 C CA . LEU B 1 238 ? 5.281 59.252 33.486 1.00 13.02 216 LEU B CA 1
ATOM 3276 C C . LEU B 1 238 ? 4.936 59.421 34.969 1.00 12.89 216 LEU B C 1
ATOM 3277 O O . LEU B 1 238 ? 4.161 58.628 35.530 1.00 14.54 216 LEU B O 1
ATOM 3282 N N . LEU B 1 239 ? 5.410 60.493 35.593 1.00 13.61 217 LEU B N 1
ATOM 3283 C CA . LEU B 1 239 ? 5.168 60.685 37.023 1.00 13.80 217 LEU B CA 1
ATOM 3284 C C . LEU B 1 239 ? 3.678 60.820 37.311 1.00 13.65 217 LEU B C 1
ATOM 3285 O O . LEU B 1 239 ? 3.175 60.337 38.331 1.00 15.09 217 LEU B O 1
ATOM 3290 N N . ASP B 1 240 ? 2.982 61.543 36.457 1.00 14.25 218 ASP B N 1
ATOM 3291 C CA . ASP B 1 240 ? 1.565 61.878 36.677 1.00 15.17 218 ASP B CA 1
ATOM 3292 C C . ASP B 1 240 ? 0.625 60.774 36.226 1.00 16.53 218 ASP B C 1
ATOM 3293 O O . ASP B 1 240 ? -0.577 60.800 36.519 1.00 14.03 218 ASP B O 1
ATOM 3298 N N . SER B 1 241 ? 1.143 59.789 35.512 1.00 15.93 219 SER B N 1
ATOM 3299 C CA . SER B 1 241 ? 0.273 58.704 35.092 1.00 17.70 219 SER B CA 1
ATOM 3300 C C . SER B 1 241 ? -0.036 57.781 36.265 1.00 17.62 219 SER B C 1
ATOM 3301 O O . SER B 1 241 ? 0.697 57.715 37.241 1.00 18.51 219 SER B O 1
ATOM 3304 N N . THR B 1 242 ? -1.154 57.074 36.148 1.00 18.36 220 THR B N 1
ATOM 3305 C CA . THR B 1 242 ? -1.538 56.103 37.131 1.00 19.57 220 THR B CA 1
ATOM 3306 C C . THR B 1 242 ? -1.539 54.667 36.549 1.00 17.98 220 THR B C 1
ATOM 3307 O O . THR B 1 242 ? -1.568 53.692 37.305 1.00 18.83 220 THR B O 1
ATOM 3311 N N . TYR B 1 243 ? -1.504 54.519 35.224 1.00 17.20 221 TYR B N 1
ATOM 3312 C CA . TYR B 1 243 ? -1.742 53.225 34.604 1.00 15.65 221 TYR B CA 1
ATOM 3313 C C . TYR B 1 243 ? -0.608 52.770 33.652 1.00 14.74 221 TYR B C 1
ATOM 3314 O O . TYR B 1 243 ? -0.790 51.879 32.829 1.00 17.13 221 TYR B O 1
ATOM 3323 N N . VAL B 1 244 ? 0.544 53.433 33.737 1.00 12.16 222 VAL B N 1
ATOM 3324 C CA . VAL B 1 244 ? 1.619 53.181 32.839 1.00 11.36 222 VAL B CA 1
ATOM 3325 C C . VAL B 1 244 ? 2.818 52.647 33.664 1.00 10.50 222 VAL B C 1
ATOM 3326 O O . VAL B 1 244 ? 3.314 53.342 34.533 1.00 10.57 222 VAL B O 1
ATOM 3330 N N . THR B 1 245 ? 3.264 51.444 33.323 1.00 10.15 223 THR B N 1
ATOM 3331 C CA . THR B 1 245 ? 4.472 50.819 33.894 1.00 9.02 223 THR B CA 1
ATOM 3332 C C . THR B 1 245 ? 5.076 49.840 32.900 1.00 8.90 223 THR B C 1
ATOM 3333 O O . THR B 1 245 ? 4.380 49.287 32.032 1.00 9.82 223 THR B O 1
ATOM 3337 N N . GLY B 1 246 ? 6.382 49.661 32.995 1.00 8.70 224 GLY B N 1
ATOM 3338 C CA . GLY B 1 246 ? 7.135 48.795 32.107 1.00 9.85 224 GLY B CA 1
ATOM 3339 C C . GLY B 1 246 ? 7.414 49.348 30.740 1.00 10.45 224 GLY B C 1
ATOM 3340 O O . GLY B 1 246 ? 7.848 48.595 29.888 1.00 11.04 224 GLY B O 1
ATOM 3341 N N . THR B 1 247 ? 7.153 50.640 30.522 1.00 8.85 225 THR B N 1
ATOM 3342 C CA . THR B 1 247 ? 7.249 51.231 29.182 1.00 10.22 225 THR B CA 1
ATOM 3343 C C . THR B 1 247 ? 8.479 52.142 29.056 1.00 10.65 225 THR B C 1
ATOM 3344 O O . THR B 1 247 ? 9.065 52.557 30.044 1.00 11.90 225 THR B O 1
ATOM 3348 N N . THR B 1 248 ? 8.860 52.433 27.812 1.00 10.46 226 THR B N 1
ATOM 3349 C CA . THR B 1 248 ? 9.972 53.287 27.561 1.00 11.43 226 THR B CA 1
ATOM 3350 C C . THR B 1 248 ? 9.536 54.306 26.488 1.00 13.38 226 THR B C 1
ATOM 3351 O O . THR B 1 248 ? 9.159 53.908 25.381 1.00 12.49 226 THR B O 1
ATOM 3355 N N . LEU B 1 249 ? 9.666 55.592 26.793 1.00 11.12 227 LEU B N 1
ATOM 3356 C CA . LEU B 1 249 ? 9.359 56.659 25.830 1.00 12.45 227 LEU B CA 1
ATOM 3357 C C . LEU B 1 249 ? 10.556 56.978 24.956 1.00 12.54 227 LEU B C 1
ATOM 3358 O O . LEU B 1 249 ? 11.620 57.300 25.452 1.00 12.29 227 LEU B O 1
ATOM 3363 N N . THR B 1 250 ? 10.350 56.931 23.650 1.00 10.80 228 THR B N 1
ATOM 3364 C CA . THR B 1 250 ? 11.348 57.290 22.701 1.00 11.91 228 THR B CA 1
ATOM 3365 C C . THR B 1 250 ? 11.211 58.768 22.410 1.00 11.27 228 THR B C 1
ATOM 3366 O O . THR B 1 250 ? 10.117 59.253 22.035 1.00 12.22 228 THR B O 1
ATOM 3370 N N . VAL B 1 251 ? 12.324 59.491 22.561 1.00 11.46 229 VAL B N 1
ATOM 3371 C CA . VAL B 1 251 ? 12.322 60.954 22.316 1.00 12.21 229 VAL B CA 1
ATOM 3372 C C . VAL B 1 251 ? 13.480 61.232 21.359 1.00 12.79 229 VAL B C 1
ATOM 3373 O O . VAL B 1 251 ? 14.636 61.389 21.794 1.00 11.48 229 VAL B O 1
ATOM 3377 N N . ASN B 1 252 ? 13.187 61.148 20.057 1.00 12.65 230 ASN B N 1
ATOM 3378 C CA . ASN B 1 252 ? 14.272 61.143 19.087 1.00 13.16 230 ASN B CA 1
ATOM 3379 C C . ASN B 1 252 ? 13.974 61.835 17.769 1.00 13.83 230 ASN B C 1
ATOM 3380 O O . ASN B 1 252 ? 14.685 61.585 16.798 1.00 14.14 230 ASN B O 1
ATOM 3385 N N . GLY B 1 253 ? 12.956 62.687 17.748 1.00 14.47 231 GLY B N 1
ATOM 3386 C CA . GLY B 1 253 ? 12.543 63.409 16.511 1.00 14.56 231 GLY B CA 1
ATOM 3387 C C . GLY B 1 253 ? 12.273 62.560 15.277 1.00 15.27 231 GLY B C 1
ATOM 3388 O O . GLY B 1 253 ? 12.411 63.019 14.136 1.00 14.68 231 GLY B O 1
ATOM 3389 N N . GLY B 1 254 ? 11.859 61.310 15.490 1.00 15.02 232 GLY B N 1
ATOM 3390 C CA . GLY B 1 254 ? 11.638 60.387 14.371 1.00 15.65 232 GLY B CA 1
ATOM 3391 C C . GLY B 1 254 ? 12.889 59.873 13.682 1.00 16.44 232 GLY B C 1
ATOM 3392 O O . GLY B 1 254 ? 12.829 59.425 12.498 1.00 17.44 232 GLY B O 1
ATOM 3393 N N . ARG B 1 255 ? 14.017 59.884 14.405 1.00 17.38 233 ARG B N 1
ATOM 3394 C CA . ARG B 1 255 ? 15.264 59.412 13.806 1.00 18.38 233 ARG B CA 1
ATOM 3395 C C . ARG B 1 255 ? 15.094 57.992 13.198 1.00 18.22 233 ARG B C 1
ATOM 3396 O O . ARG B 1 255 ? 15.644 57.693 12.125 1.00 19.10 233 ARG B O 1
ATOM 3404 N N . HIS B 1 256 ? 14.333 57.148 13.876 1.00 17.64 234 HIS B N 1
ATOM 3405 C CA . HIS B 1 256 ? 14.083 55.777 13.409 1.00 18.23 234 HIS B CA 1
ATOM 3406 C C . HIS B 1 256 ? 13.224 55.662 12.147 1.00 19.14 234 HIS B C 1
ATOM 3407 O O . HIS B 1 256 ? 13.201 54.605 11.529 1.00 18.88 234 HIS B O 1
ATOM 3414 N N . VAL B 1 257 ? 12.517 56.717 11.762 1.00 19.85 235 VAL B N 1
ATOM 3415 C CA . VAL B 1 257 ? 11.738 56.681 10.509 1.00 20.79 235 VAL B CA 1
ATOM 3416 C C . VAL B 1 257 ? 12.442 57.430 9.391 1.00 22.84 235 VAL B C 1
ATOM 3417 O O . VAL B 1 257 ? 12.076 57.284 8.192 1.00 23.24 235 VAL B O 1
ATOM 3421 N N . LYS B 1 258 ? 13.470 58.195 9.767 1.00 24.56 236 LYS B N 1
ATOM 3422 C CA . LYS B 1 258 ? 14.326 58.887 8.812 1.00 26.74 236 LYS B CA 1
ATOM 3423 C C . LYS B 1 258 ? 15.348 57.891 8.254 1.00 27.48 236 LYS B C 1
ATOM 3424 O O . LYS B 1 258 ? 15.020 57.134 7.336 1.00 28.05 236 LYS B O 1
ATOM 3430 N N . SER C 1 27 ? -6.844 77.813 16.959 1.00 29.71 5 SER C N 1
ATOM 3431 C CA . SER C 1 27 ? -8.253 77.845 16.443 1.00 29.17 5 SER C CA 1
ATOM 3432 C C . SER C 1 27 ? -8.567 76.778 15.378 1.00 27.38 5 SER C C 1
ATOM 3433 O O . SER C 1 27 ? -9.726 76.694 14.905 1.00 27.64 5 SER C O 1
ATOM 3436 N N . ALA C 1 28 ? -7.573 75.964 14.984 1.00 23.76 6 ALA C N 1
ATOM 3437 C CA . ALA C 1 28 ? -7.858 74.927 14.000 1.00 20.10 6 ALA C CA 1
ATOM 3438 C C . ALA C 1 28 ? -8.445 73.759 14.776 1.00 17.30 6 ALA C C 1
ATOM 3439 O O . ALA C 1 28 ? -7.962 73.404 15.849 1.00 15.89 6 ALA C O 1
ATOM 3441 N N . PRO C 1 29 ? -9.504 73.159 14.264 1.00 16.23 7 PRO C N 1
ATOM 3442 C CA . PRO C 1 29 ? -10.170 72.075 15.021 1.00 14.80 7 PRO C CA 1
ATOM 3443 C C . PRO C 1 29 ? -9.391 70.727 15.052 1.00 14.68 7 PRO C C 1
ATOM 3444 O O . PRO C 1 29 ? -8.598 70.436 14.156 1.00 15.58 7 PRO C O 1
ATOM 3448 N N . ILE C 1 30 ? -9.618 69.960 16.113 1.00 12.88 8 ILE C N 1
ATOM 3449 C CA . ILE C 1 30 ? -9.180 68.553 16.239 1.00 12.75 8 ILE C CA 1
ATOM 3450 C C . ILE C 1 30 ? -10.319 67.665 15.841 1.00 13.77 8 ILE C C 1
ATOM 3451 O O . ILE C 1 30 ? -11.433 67.785 16.375 1.00 12.39 8 ILE C O 1
ATOM 3456 N N . LEU C 1 31 ? -10.051 66.766 14.898 1.00 12.81 9 LEU C N 1
ATOM 3457 C CA . LEU C 1 31 ? -10.980 65.725 14.522 1.00 12.94 9 LEU C CA 1
ATOM 3458 C C . LEU C 1 31 ? -10.739 64.468 15.383 1.00 13.98 9 LEU C C 1
ATOM 3459 O O . LEU C 1 31 ? -9.600 64.006 15.501 1.00 14.00 9 LEU C O 1
ATOM 3464 N N . ILE C 1 32 ? -11.777 63.960 16.020 1.00 14.40 10 ILE C N 1
ATOM 3465 C CA . ILE C 1 32 ? -11.740 62.619 16.674 1.00 15.75 10 ILE C CA 1
ATOM 3466 C C . ILE C 1 32 ? -12.778 61.764 16.022 1.00 14.47 10 ILE C C 1
ATOM 3467 O O . ILE C 1 32 ? -13.986 62.071 16.115 1.00 15.22 10 ILE C O 1
ATOM 3472 N N . THR C 1 33 ? -12.350 60.685 15.359 1.00 12.69 11 THR C N 1
ATOM 3473 C CA . THR C 1 33 ? -13.275 59.805 14.710 1.00 12.95 11 THR C CA 1
ATOM 3474 C C . THR C 1 33 ? -13.864 58.834 15.713 1.00 14.81 11 THR C C 1
ATOM 3475 O O . THR C 1 33 ? -13.265 58.527 16.734 1.00 14.70 11 THR C O 1
ATOM 3479 N N . GLY C 1 34 ? -15.069 58.371 15.426 1.00 15.04 12 GLY C N 1
ATOM 3480 C CA . GLY C 1 34 ? -15.735 57.355 16.264 1.00 16.13 12 GLY C CA 1
ATOM 3481 C C . GLY C 1 34 ? -16.004 57.789 17.695 1.00 16.40 12 GLY C C 1
ATOM 3482 O O . GLY C 1 34 ? -15.805 57.007 18.655 1.00 16.85 12 GLY C O 1
ATOM 3483 N N . ALA C 1 35 ? -16.396 59.045 17.865 1.00 16.45 13 ALA C N 1
ATOM 3484 C CA . ALA C 1 35 ? -16.423 59.656 19.200 1.00 17.69 13 ALA C CA 1
ATOM 3485 C C . ALA C 1 35 ? -17.624 59.264 20.058 1.00 19.16 13 ALA C C 1
ATOM 3486 O O . ALA C 1 35 ? -17.723 59.753 21.165 1.00 20.29 13 ALA C O 1
ATOM 3488 N N . SER C 1 36 ? -18.511 58.405 19.568 1.00 19.41 14 SER C N 1
ATOM 3489 C CA . SER C 1 36 ? -19.537 57.761 20.410 1.00 21.98 14 SER C CA 1
ATOM 3490 C C . SER C 1 36 ? -18.963 56.745 21.339 1.00 21.62 14 SER C C 1
ATOM 3491 O O . SER C 1 36 ? -19.518 56.467 22.398 1.00 22.16 14 SER C O 1
ATOM 3494 N N . GLN C 1 37 ? -17.843 56.169 20.929 1.00 22.36 15 GLN C N 1
ATOM 3495 C CA . GLN C 1 37 ? -17.184 55.171 21.727 1.00 22.40 15 GLN C CA 1
ATOM 3496 C C . GLN C 1 37 ? -16.746 55.811 23.054 1.00 23.24 15 GLN C C 1
ATOM 3497 O O . GLN C 1 37 ? -16.459 56.996 23.099 1.00 21.58 15 GLN C O 1
ATOM 3503 N N . ARG C 1 38 ? -16.617 54.999 24.103 1.00 22.94 16 ARG C N 1
ATOM 3504 C CA A ARG C 1 38 ? -16.311 55.493 25.438 0.60 23.30 16 ARG C CA 1
ATOM 3505 C CA B ARG C 1 38 ? -16.304 55.520 25.439 0.40 22.80 16 ARG C CA 1
ATOM 3506 C C . ARG C 1 38 ? -15.023 56.350 25.478 1.00 22.45 16 ARG C C 1
ATOM 3507 O O . ARG C 1 38 ? -15.019 57.456 26.060 1.00 20.92 16 ARG C O 1
ATOM 3522 N N . VAL C 1 39 ? -13.936 55.847 24.873 1.00 20.76 17 VAL C N 1
ATOM 3523 C CA . VAL C 1 39 ? -12.666 56.580 24.930 1.00 19.60 17 VAL C CA 1
ATOM 3524 C C . VAL C 1 39 ? -12.780 57.878 24.118 1.00 18.77 17 VAL C C 1
ATOM 3525 O O . VAL C 1 39 ? -12.391 58.944 24.566 1.00 18.60 17 VAL C O 1
ATOM 3529 N N . GLY C 1 40 ? -13.277 57.777 22.893 1.00 17.69 18 GLY C N 1
ATOM 3530 C CA . GLY C 1 40 ? -13.358 58.943 22.034 1.00 16.91 18 GLY C CA 1
ATOM 3531 C C . GLY C 1 40 ? -14.271 60.026 22.615 1.00 17.20 18 GLY C C 1
ATOM 3532 O O . GLY C 1 40 ? -13.989 61.208 22.479 1.00 16.64 18 GLY C O 1
ATOM 3533 N N . LEU C 1 41 ? -15.370 59.601 23.235 1.00 16.47 19 LEU C N 1
ATOM 3534 C CA . LEU C 1 41 ? -16.327 60.533 23.863 1.00 15.97 19 LEU C CA 1
ATOM 3535 C C . LEU C 1 41 ? -15.619 61.373 24.942 1.00 15.15 19 LEU C C 1
ATOM 3536 O O . LEU C 1 41 ? -15.724 62.594 24.982 1.00 14.58 19 LEU C O 1
ATOM 3541 N N . HIS C 1 42 ? -14.927 60.684 25.833 1.00 16.68 20 HIS C N 1
ATOM 3542 C CA . HIS C 1 42 ? -14.167 61.330 26.898 1.00 16.22 20 HIS C CA 1
ATOM 3543 C C . HIS C 1 42 ? -13.112 62.275 26.362 1.00 16.20 20 HIS C C 1
ATOM 3544 O O . HIS C 1 42 ? -13.002 63.419 26.815 1.00 15.80 20 HIS C O 1
ATOM 3551 N N . CYS C 1 43 ? -12.307 61.805 25.418 1.00 14.85 21 CYS C N 1
ATOM 3552 C CA . CYS C 1 43 ? -11.282 62.666 24.841 1.00 14.50 21 CYS C CA 1
ATOM 3553 C C . CYS C 1 43 ? -11.861 63.913 24.168 1.00 13.27 21 CYS C C 1
ATOM 3554 O O . CYS C 1 43 ? -11.317 65.021 24.370 1.00 13.66 21 CYS C O 1
ATOM 3557 N N . ALA C 1 44 ? -12.950 63.751 23.423 1.00 13.69 22 ALA C N 1
ATOM 3558 C CA . ALA C 1 44 ? -13.598 64.895 22.786 1.00 13.27 22 ALA C CA 1
ATOM 3559 C C . ALA C 1 44 ? -14.099 65.909 23.817 1.00 14.65 22 ALA C C 1
ATOM 3560 O O . ALA C 1 44 ? -13.807 67.095 23.724 1.00 15.22 22 ALA C O 1
ATOM 3562 N N . LEU C 1 45 ? -14.792 65.429 24.846 1.00 15.33 23 LEU C N 1
ATOM 3563 C CA . LEU C 1 45 ? -15.274 66.292 25.914 1.00 14.63 23 LEU C CA 1
ATOM 3564 C C . LEU C 1 45 ? -14.153 67.038 26.634 1.00 15.61 23 LEU C C 1
ATOM 3565 O O . LEU C 1 45 ? -14.310 68.221 26.944 1.00 16.58 23 LEU C O 1
ATOM 3570 N N . ARG C 1 46 ? -13.038 66.351 26.938 1.00 15.22 24 ARG C N 1
ATOM 3571 C CA . ARG C 1 46 ? -11.912 66.979 27.583 1.00 15.95 24 ARG C CA 1
ATOM 3572 C C . ARG C 1 46 ? -11.264 68.004 26.694 1.00 15.95 24 ARG C C 1
ATOM 3573 O O . ARG C 1 46 ? -10.875 69.083 27.157 1.00 16.53 24 ARG C O 1
ATOM 3581 N N . LEU C 1 47 ? -11.118 67.698 25.412 1.00 15.20 25 LEU C N 1
ATOM 3582 C CA . LEU C 1 47 ? -10.549 68.699 24.513 1.00 16.00 25 LEU C CA 1
ATOM 3583 C C . LEU C 1 47 ? -11.388 69.987 24.461 1.00 16.15 25 LEU C C 1
ATOM 3584 O O . LEU C 1 47 ? -10.838 71.077 24.493 1.00 16.97 25 LEU C O 1
ATOM 3589 N N . LEU C 1 48 ? -12.700 69.830 24.444 1.00 16.27 26 LEU C N 1
ATOM 3590 C CA . LEU C 1 48 ? -13.625 70.955 24.418 1.00 17.03 26 LEU C CA 1
ATOM 3591 C C . LEU C 1 48 ? -13.478 71.737 25.714 1.00 18.42 26 LEU C C 1
ATOM 3592 O O . LEU C 1 48 ? -13.370 72.964 25.719 1.00 18.94 26 LEU C O 1
ATOM 3597 N N . GLU C 1 49 ? -13.439 70.998 26.809 1.00 19.73 27 GLU C N 1
ATOM 3598 C CA . GLU C 1 49 ? -13.197 71.601 28.134 1.00 21.73 27 GLU C CA 1
ATOM 3599 C C . GLU C 1 49 ? -11.874 72.414 28.161 1.00 21.94 27 GLU C C 1
ATOM 3600 O O . GLU C 1 49 ? -11.837 73.508 28.741 1.00 22.69 27 GLU C O 1
ATOM 3606 N N . HIS C 1 50 ? -10.816 71.890 27.524 1.00 22.39 28 HIS C N 1
ATOM 3607 C CA A HIS C 1 50 ? -9.457 72.498 27.422 0.60 22.36 28 HIS C CA 1
ATOM 3608 C CA B HIS C 1 50 ? -9.540 72.593 27.542 0.40 22.42 28 HIS C CA 1
ATOM 3609 C C . HIS C 1 50 ? -9.451 73.738 26.532 1.00 21.94 28 HIS C C 1
ATOM 3610 O O . HIS C 1 50 ? -8.472 74.448 26.489 1.00 22.40 28 HIS C O 1
ATOM 3623 N N . GLY C 1 51 ? -10.523 73.959 25.783 1.00 22.32 29 GLY C N 1
ATOM 3624 C CA . GLY C 1 51 ? -10.675 75.120 24.887 1.00 21.40 29 GLY C CA 1
ATOM 3625 C C . GLY C 1 51 ? -10.417 74.884 23.410 1.00 21.38 29 GLY C C 1
ATOM 3626 O O . GLY C 1 51 ? -10.400 75.824 22.639 1.00 21.42 29 GLY C O 1
ATOM 3627 N N . HIS C 1 52 ? -10.235 73.639 22.979 1.00 20.70 30 HIS C N 1
ATOM 3628 C CA . HIS C 1 52 ? -10.095 73.368 21.537 1.00 19.89 30 HIS C CA 1
ATOM 3629 C C . HIS C 1 52 ? -11.444 73.306 20.854 1.00 18.58 30 HIS C C 1
ATOM 3630 O O . HIS C 1 52 ? -12.475 72.976 21.464 1.00 18.42 30 HIS C O 1
ATOM 3637 N N . ARG C 1 53 ? -11.444 73.628 19.577 1.00 17.47 31 ARG C N 1
ATOM 3638 C CA A ARG C 1 53 ? -12.596 73.304 18.732 0.60 17.09 31 ARG C CA 1
ATOM 3639 C CA B ARG C 1 53 ? -12.579 73.320 18.697 0.40 16.97 31 ARG C CA 1
ATOM 3640 C C . ARG C 1 53 ? -12.463 71.860 18.309 1.00 16.33 31 ARG C C 1
ATOM 3641 O O . ARG C 1 53 ? -11.352 71.392 18.052 1.00 14.40 31 ARG C O 1
ATOM 3656 N N . VAL C 1 54 ? -13.577 71.159 18.293 1.00 14.98 32 VAL C N 1
ATOM 3657 C CA . VAL C 1 54 ? -13.554 69.720 18.042 1.00 14.57 32 VAL C CA 1
ATOM 3658 C C . VAL C 1 54 ? -14.600 69.327 16.997 1.00 14.62 32 VAL C C 1
ATOM 3659 O O . VAL C 1 54 ? -15.729 69.793 17.051 1.00 16.01 32 VAL C O 1
ATOM 3663 N N . ILE C 1 55 ? -14.200 68.486 16.060 1.00 13.41 33 ILE C N 1
ATOM 3664 C CA . ILE C 1 55 ? -15.108 67.871 15.094 1.00 13.49 33 ILE C CA 1
ATOM 3665 C C . ILE C 1 55 ? -15.068 66.392 15.460 1.00 13.22 33 ILE C C 1
ATOM 3666 O O . ILE C 1 55 ? -13.971 65.838 15.744 1.00 13.15 33 ILE C O 1
ATOM 3671 N N . ILE C 1 56 ? -16.218 65.742 15.487 1.00 13.03 34 ILE C N 1
ATOM 3672 C CA . ILE C 1 56 ? -16.285 64.324 15.699 1.00 14.47 34 ILE C CA 1
ATOM 3673 C C . ILE C 1 56 ? -16.969 63.657 14.513 1.00 15.18 34 ILE C C 1
ATOM 3674 O O . ILE C 1 56 ? -17.782 64.304 13.793 1.00 16.74 34 ILE C O 1
ATOM 3679 N N . SER C 1 57 ? -16.674 62.368 14.325 1.00 13.54 35 SER C N 1
ATOM 3680 C CA . SER C 1 57 ? -17.496 61.515 13.476 1.00 13.93 35 SER C CA 1
ATOM 3681 C C . SER C 1 57 ? -18.348 60.562 14.323 1.00 16.00 35 SER C C 1
ATOM 3682 O O . SER C 1 57 ? -17.977 60.156 15.443 1.00 16.42 35 SER C O 1
ATOM 3685 N N . TYR C 1 58 ? -19.489 60.204 13.777 1.00 16.68 36 TYR C N 1
ATOM 3686 C CA . TYR C 1 58 ? -20.331 59.227 14.429 1.00 18.15 36 TYR C CA 1
ATOM 3687 C C . TYR C 1 58 ? -21.013 58.437 13.327 1.00 20.63 36 TYR C C 1
ATOM 3688 O O . TYR C 1 58 ? -21.215 58.922 12.205 1.00 17.68 36 TYR C O 1
ATOM 3697 N N . ARG C 1 59 ? -21.431 57.237 13.715 1.00 24.15 37 ARG C N 1
ATOM 3698 C CA A ARG C 1 59 ? -22.043 56.206 12.856 0.60 26.18 37 ARG C CA 1
ATOM 3699 C CA B ARG C 1 59 ? -22.073 56.329 12.773 0.40 25.69 37 ARG C CA 1
ATOM 3700 C C . ARG C 1 59 ? -23.580 56.282 12.970 1.00 26.69 37 ARG C C 1
ATOM 3701 O O . ARG C 1 59 ? -24.331 56.232 11.985 1.00 27.39 37 ARG C O 1
ATOM 3716 N N . THR C 1 60 ? -24.035 56.384 14.215 1.00 27.40 38 THR C N 1
ATOM 3717 C CA . THR C 1 60 ? -25.442 56.370 14.591 1.00 28.41 38 THR C CA 1
ATOM 3718 C C . THR C 1 60 ? -25.731 57.475 15.604 1.00 28.44 38 THR C C 1
ATOM 3719 O O . THR C 1 60 ? -24.899 57.786 16.473 1.00 27.52 38 THR C O 1
ATOM 3723 N N . GLU C 1 61 ? -26.931 58.043 15.509 1.00 27.52 39 GLU C N 1
ATOM 3724 C CA . GLU C 1 61 ? -27.398 58.960 16.514 1.00 27.78 39 GLU C CA 1
ATOM 3725 C C . GLU C 1 61 ? -27.484 58.236 17.860 1.00 27.09 39 GLU C C 1
ATOM 3726 O O . GLU C 1 61 ? -27.924 57.094 17.930 1.00 27.26 39 GLU C O 1
ATOM 3732 N N . HIS C 1 62 ? -27.042 58.915 18.910 1.00 26.09 40 HIS C N 1
ATOM 3733 C CA . HIS C 1 62 ? -26.957 58.345 20.227 1.00 25.10 40 HIS C CA 1
ATOM 3734 C C . HIS C 1 62 ? -26.917 59.523 21.173 1.00 24.44 40 HIS C C 1
ATOM 3735 O O . HIS C 1 62 ? -26.532 60.665 20.774 1.00 22.46 40 HIS C O 1
ATOM 3742 N N . ALA C 1 63 ? -27.345 59.266 22.411 1.00 22.46 41 ALA C N 1
ATOM 3743 C CA . ALA C 1 63 ? -2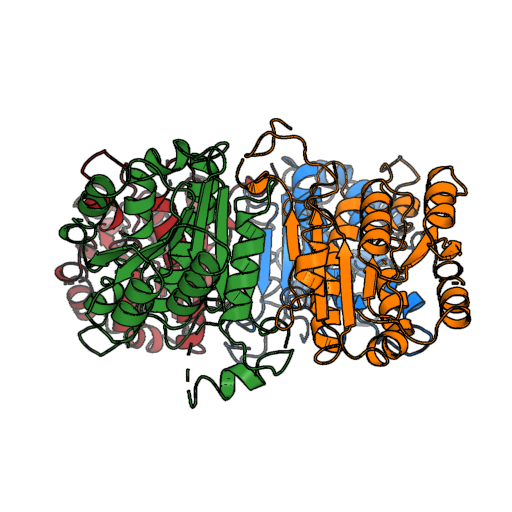7.301 60.288 23.455 1.00 22.44 41 ALA C CA 1
ATOM 3744 C C . ALA C 1 63 ? -25.895 60.916 23.543 1.00 21.03 41 ALA C C 1
ATOM 3745 O O . ALA C 1 63 ? -25.745 62.119 23.852 1.00 20.71 41 ALA C O 1
ATOM 3747 N N . SER C 1 64 ? -24.878 60.105 23.269 1.00 21.20 42 SER C N 1
ATOM 3748 C CA . SER C 1 64 ? -23.491 60.568 23.390 1.00 21.55 42 SER C CA 1
ATOM 3749 C C . SER C 1 64 ? -23.206 61.614 22.297 1.00 21.11 42 SER C C 1
ATOM 3750 O O . SER C 1 64 ? -22.463 62.576 22.524 1.00 20.16 42 SER C O 1
ATOM 3753 N N . VAL C 1 65 ? -23.875 61.480 21.143 1.00 21.64 43 VAL C N 1
ATOM 3754 C CA . VAL C 1 65 ? -23.716 62.473 20.050 1.00 20.85 43 VAL C CA 1
ATOM 3755 C C . VAL C 1 65 ? -24.396 63.770 20.469 1.00 20.60 43 VAL C C 1
ATOM 3756 O O . VAL C 1 65 ? -23.863 64.856 20.245 1.00 19.23 43 VAL C O 1
ATOM 3760 N N . THR C 1 66 ? -25.572 63.656 21.111 1.00 20.17 44 THR C N 1
ATOM 3761 C CA . THR C 1 66 ? -26.272 64.822 21.628 1.00 19.56 44 THR C CA 1
ATOM 3762 C C . THR C 1 66 ? -25.414 65.521 22.646 1.00 19.65 44 THR C C 1
ATOM 3763 O O . THR C 1 66 ? -25.233 66.737 22.563 1.00 18.92 44 THR C O 1
ATOM 3767 N N . GLU C 1 67 ? -24.800 64.746 23.539 1.00 19.55 45 GLU C N 1
ATOM 3768 C CA . GLU C 1 67 ? -23.933 65.331 24.531 1.00 20.56 45 GLU C CA 1
ATOM 3769 C C . GLU C 1 67 ? -22.757 66.122 23.910 1.00 19.89 45 GLU C C 1
ATOM 3770 O O . GLU C 1 67 ? -22.454 67.247 24.333 1.00 20.71 45 GLU C O 1
ATOM 3776 N N . LEU C 1 68 ? -22.104 65.519 22.923 1.00 19.42 46 LEU C N 1
ATOM 3777 C CA . LEU C 1 68 ? -21.012 66.129 22.199 1.00 18.82 46 LEU C CA 1
ATOM 3778 C C . LEU C 1 68 ? -21.457 67.406 21.500 1.00 18.83 46 LEU C C 1
ATOM 3779 O O . LEU C 1 68 ? -20.752 68.394 21.547 1.00 17.68 46 LEU C O 1
ATOM 3784 N N . ARG C 1 69 ? -22.610 67.372 20.822 1.00 19.78 47 ARG C N 1
ATOM 3785 C CA . ARG C 1 69 ? -23.169 68.600 20.196 1.00 20.86 47 ARG C CA 1
ATOM 3786 C C . ARG C 1 69 ? -23.399 69.697 21.211 1.00 21.32 47 ARG C C 1
ATOM 3787 O O . ARG C 1 69 ? -23.061 70.852 20.974 1.00 20.13 47 ARG C O 1
ATOM 3795 N N . GLN C 1 70 ? -23.982 69.320 22.348 1.00 22.63 48 GLN C N 1
ATOM 3796 C CA . GLN C 1 70 ? -24.262 70.287 23.436 1.00 23.38 48 GLN C CA 1
ATOM 3797 C C . GLN C 1 70 ? -23.024 70.880 24.050 1.00 22.66 48 GLN C C 1
ATOM 3798 O O . GLN C 1 70 ? -23.059 71.991 24.567 1.00 23.00 48 GLN C O 1
ATOM 3804 N N . ALA C 1 71 ? -21.929 70.133 24.037 1.00 22.24 49 ALA C N 1
ATOM 3805 C CA . ALA C 1 71 ? -20.671 70.628 24.553 1.00 21.33 49 ALA C CA 1
ATOM 3806 C C . ALA C 1 71 ? -19.932 71.458 23.502 1.00 20.85 49 ALA C C 1
ATOM 3807 O O . ALA C 1 71 ? -18.907 72.039 23.789 1.00 20.93 49 ALA C O 1
ATOM 3809 N N . GLY C 1 72 ? -20.420 71.494 22.261 1.00 20.05 50 GLY C N 1
ATOM 3810 C CA . GLY C 1 72 ? -19.795 72.322 21.248 1.00 18.95 50 GLY C CA 1
ATOM 3811 C C . GLY C 1 72 ? -19.079 71.613 20.093 1.00 17.88 50 GLY C C 1
ATOM 3812 O O . GLY C 1 72 ? -18.568 72.281 19.189 1.00 16.90 50 GLY C O 1
ATOM 3813 N N . ALA C 1 73 ? -19.036 70.277 20.120 1.00 16.98 51 ALA C N 1
ATOM 3814 C CA . ALA C 1 73 ? -18.503 69.494 19.007 1.00 16.03 51 ALA C CA 1
ATOM 3815 C C . ALA C 1 73 ? -19.300 69.730 17.729 1.00 16.23 51 ALA C C 1
ATOM 3816 O O . ALA C 1 73 ? -20.546 69.781 17.755 1.00 16.64 51 ALA C O 1
ATOM 3818 N N . VAL C 1 74 ? -18.601 69.793 16.605 1.00 15.21 52 VAL C N 1
ATOM 3819 C CA . VAL C 1 74 ? -19.227 69.669 15.300 1.00 15.81 52 VAL C CA 1
ATOM 3820 C C . VAL C 1 74 ? -19.351 68.164 14.984 1.00 17.17 52 VAL C C 1
ATOM 3821 O O . VAL C 1 74 ? -18.330 67.445 14.866 1.00 17.94 52 VAL C O 1
ATOM 3825 N N . ALA C 1 75 ? -20.595 67.672 14.886 1.00 16.67 53 ALA C N 1
ATOM 3826 C CA . ALA C 1 75 ? -20.829 66.213 14.738 1.00 15.64 53 ALA C CA 1
ATOM 3827 C C . ALA C 1 75 ? -21.120 65.894 13.307 1.00 14.48 53 ALA C C 1
ATOM 3828 O O . ALA C 1 75 ? -22.126 66.356 12.735 1.00 14.55 53 ALA C O 1
ATOM 3830 N N . LEU C 1 76 ? -20.208 65.148 12.693 1.00 13.80 54 LEU C N 1
ATOM 3831 C CA . LEU C 1 76 ? -20.336 64.713 11.321 1.00 13.86 54 LEU C CA 1
ATOM 3832 C C . LEU C 1 76 ? -20.572 63.201 11.179 1.00 14.98 54 LEU C C 1
ATOM 3833 O O . LEU C 1 76 ? -19.847 62.370 11.758 1.00 13.94 54 LEU C O 1
ATOM 3838 N N . TYR C 1 77 ? -21.545 62.852 10.339 1.00 12.90 55 TYR C N 1
ATOM 3839 C CA . TYR C 1 77 ? -21.783 61.462 10.022 1.00 13.24 55 TYR C CA 1
ATOM 3840 C C . TYR C 1 77 ? -20.609 60.908 9.237 1.00 13.12 55 TYR C C 1
ATOM 3841 O O . TYR C 1 77 ? -20.135 61.531 8.307 1.00 12.70 55 TYR C O 1
ATOM 3850 N N . GLY C 1 78 ? -20.159 59.725 9.604 1.00 12.64 56 GLY C N 1
ATOM 3851 C CA . GLY C 1 78 ? -19.144 59.035 8.854 1.00 11.86 56 GLY C CA 1
ATOM 3852 C C . GLY C 1 78 ? -19.266 57.524 8.957 1.00 11.89 56 GLY C C 1
ATOM 3853 O O . GLY C 1 78 ? -19.226 56.962 10.062 1.00 14.06 56 GLY C O 1
ATOM 3854 N N . ASP C 1 79 ? -19.322 56.893 7.797 1.00 11.49 57 ASP C N 1
ATOM 3855 C CA . ASP C 1 79 ? -19.424 55.449 7.624 1.00 12.33 57 ASP C CA 1
ATOM 3856 C C . ASP C 1 79 ? -18.112 54.972 7.072 1.00 11.94 57 ASP C C 1
ATOM 3857 O O . ASP C 1 79 ? -17.826 55.214 5.920 1.00 12.28 57 ASP C O 1
ATOM 3862 N N . PHE C 1 80 ? -17.323 54.300 7.903 1.00 11.61 58 PHE C N 1
ATOM 3863 C CA . PHE C 1 80 ? -15.988 53.880 7.520 1.00 12.21 58 PHE C CA 1
ATOM 3864 C C . PHE C 1 80 ? -15.945 52.417 7.048 1.00 12.80 58 PHE C C 1
ATOM 3865 O O . PHE C 1 80 ? -14.872 51.828 6.921 1.00 11.57 58 PHE C O 1
ATOM 3873 N N . SER C 1 81 ? -17.113 51.836 6.747 1.00 13.66 59 SER C N 1
ATOM 3874 C CA . SER C 1 81 ? -17.184 50.424 6.321 1.00 14.83 59 SER C CA 1
ATOM 3875 C C . SER C 1 81 ? -16.742 50.163 4.917 1.00 15.32 59 SER C C 1
ATOM 3876 O O . SER C 1 81 ? -16.517 49.031 4.587 1.00 16.23 59 SER C O 1
ATOM 3879 N N . CYS C 1 82 ? -16.632 51.181 4.084 1.00 15.02 60 CYS C N 1
ATOM 3880 C CA . CYS C 1 82 ? -16.120 50.983 2.752 1.00 15.55 60 CYS C CA 1
ATOM 3881 C C . CYS C 1 82 ? -15.551 52.266 2.197 1.00 15.19 60 CYS C C 1
ATOM 3882 O O . CYS C 1 82 ? -15.776 53.345 2.750 1.00 14.33 60 CYS C O 1
ATOM 3885 N N . GLU C 1 83 ? -14.847 52.147 1.080 1.00 14.78 61 GLU C N 1
ATOM 3886 C CA . GLU C 1 83 ? -14.256 53.313 0.415 1.00 15.82 61 GLU C CA 1
ATOM 3887 C C . GLU C 1 83 ? -15.260 54.411 0.164 1.00 14.78 61 GLU C C 1
ATOM 3888 O O . GLU C 1 83 ? -14.971 55.588 0.352 1.00 15.13 61 GLU C O 1
ATOM 3894 N N . THR C 1 84 ? -16.435 54.072 -0.363 1.00 13.69 62 THR C N 1
ATOM 3895 C CA . THR C 1 84 ? -17.402 55.127 -0.655 1.00 13.04 62 THR C CA 1
ATOM 3896 C C . THR C 1 84 ? -17.739 55.994 0.547 1.00 11.96 62 THR C C 1
ATOM 3897 O O . THR C 1 84 ? -17.793 57.262 0.462 1.00 10.89 62 THR C O 1
ATOM 3901 N N . GLY C 1 85 ? -17.976 55.328 1.675 1.00 11.77 63 GLY C N 1
ATOM 3902 C CA . GLY C 1 85 ? -18.320 56.029 2.888 1.00 11.56 63 GLY C CA 1
ATOM 3903 C C . GLY C 1 85 ? -17.169 56.893 3.442 1.00 11.62 63 GLY C C 1
ATOM 3904 O O . GLY C 1 85 ? -17.376 57.993 3.930 1.00 10.01 63 GLY C O 1
ATOM 3905 N N . ILE C 1 86 ? -15.962 56.351 3.357 1.00 11.90 64 ILE C N 1
ATOM 3906 C CA . ILE C 1 86 ? -14.766 57.066 3.814 1.00 11.58 64 ILE C CA 1
ATOM 3907 C C . ILE C 1 86 ? -14.575 58.337 2.990 1.00 10.40 64 ILE C C 1
ATOM 3908 O O . ILE C 1 86 ? -14.429 59.422 3.540 1.00 10.22 64 ILE C O 1
ATOM 3921 N N . ALA C 1 88 ? -16.794 59.880 1.285 1.00 12.75 66 ALA C N 1
ATOM 3922 C CA . ALA C 1 88 ? -17.906 60.782 1.512 1.00 11.93 66 ALA C CA 1
ATOM 3923 C C . ALA C 1 88 ? -17.660 61.565 2.786 1.00 11.46 66 ALA C C 1
ATOM 3924 O O . ALA C 1 88 ? -17.959 62.759 2.845 1.00 10.41 66 ALA C O 1
ATOM 3926 N N . PHE C 1 89 ? -17.130 60.892 3.812 1.00 11.30 67 PHE C N 1
ATOM 3927 C CA . PHE C 1 89 ? -16.781 61.585 5.057 1.00 10.77 67 PHE C CA 1
ATOM 3928 C C . PHE C 1 89 ? -15.694 62.664 4.791 1.00 9.59 67 PHE C C 1
ATOM 3929 O O . PHE C 1 89 ? -15.790 63.766 5.308 1.00 9.28 67 PHE C O 1
ATOM 3937 N N . ILE C 1 90 ? -14.650 62.312 4.030 1.00 9.49 68 ILE C N 1
ATOM 3938 C CA . ILE C 1 90 ? -13.567 63.275 3.720 1.00 9.00 68 ILE C CA 1
ATOM 3939 C C . ILE C 1 90 ? -14.141 64.492 2.989 1.00 9.71 68 ILE C C 1
ATOM 3940 O O . ILE C 1 90 ? -13.864 65.663 3.316 1.00 9.21 68 ILE C O 1
ATOM 3945 N N . ASP C 1 91 ? -14.980 64.253 1.994 1.00 10.14 69 ASP C N 1
ATOM 3946 C CA . ASP C 1 91 ? -15.649 65.364 1.351 1.00 11.39 69 ASP C CA 1
ATOM 3947 C C . ASP C 1 91 ? -16.460 66.210 2.309 1.00 10.07 69 ASP C C 1
ATOM 3948 O O . ASP C 1 91 ? -16.452 67.439 2.233 1.00 11.32 69 ASP C O 1
ATOM 3953 N N . LEU C 1 92 ? -17.217 65.592 3.184 1.00 10.10 70 LEU C N 1
ATOM 3954 C CA . LEU C 1 92 ? -17.977 66.341 4.155 1.00 9.75 70 LEU C CA 1
ATOM 3955 C C . LEU C 1 92 ? -17.061 67.193 5.070 1.00 10.46 70 LEU C C 1
ATOM 3956 O O . LEU C 1 92 ? -17.272 68.376 5.246 1.00 12.03 70 LEU C O 1
ATOM 3961 N N . LEU C 1 93 ? -15.994 66.581 5.567 1.00 11.70 71 LEU C N 1
ATOM 3962 C CA . LEU C 1 93 ? -15.014 67.307 6.382 1.00 11.31 71 LEU C CA 1
ATOM 3963 C C . LEU C 1 93 ? -14.505 68.520 5.636 1.00 11.34 71 LEU C C 1
ATOM 3964 O O . LEU C 1 93 ? -14.412 69.606 6.213 1.00 12.39 71 LEU C O 1
ATOM 3969 N N . LYS C 1 94 ? -14.218 68.368 4.350 1.00 11.56 72 LYS C N 1
ATOM 3970 C CA . LYS C 1 94 ? -13.685 69.485 3.554 1.00 12.66 72 LYS C CA 1
ATOM 3971 C C . LYS C 1 94 ? -14.694 70.596 3.351 1.00 13.97 72 LYS C C 1
ATOM 3972 O O . LYS C 1 94 ? -14.319 71.781 3.199 1.00 14.10 72 LYS C O 1
ATOM 3978 N N . THR C 1 95 ? -15.996 70.291 3.439 1.00 13.54 73 THR C N 1
ATOM 3979 C CA . THR C 1 95 ? -16.990 71.377 3.418 1.00 13.50 73 THR C CA 1
ATOM 3980 C C . THR C 1 95 ? -17.071 72.113 4.759 1.00 13.42 73 THR C C 1
ATOM 3981 O O . THR C 1 95 ? -17.605 73.221 4.794 1.00 13.39 73 THR C O 1
ATOM 3985 N N . GLN C 1 96 ? -16.557 71.507 5.831 1.00 13.32 74 GLN C N 1
ATOM 3986 C CA . GLN C 1 96 ? -16.631 72.051 7.172 1.00 13.94 74 GLN C CA 1
ATOM 3987 C C . GLN C 1 96 ? -15.417 72.898 7.610 1.00 14.97 74 GLN C C 1
ATOM 3988 O O . GLN C 1 96 ? -15.598 73.882 8.310 1.00 16.47 74 GLN C O 1
ATOM 3994 N N . THR C 1 97 ? -14.224 72.569 7.179 1.00 13.91 75 THR C N 1
ATOM 3995 C CA . THR C 1 97 ? -13.033 73.257 7.684 1.00 14.76 75 THR C CA 1
ATOM 3996 C C . THR C 1 97 ? -11.953 73.303 6.641 1.00 14.67 75 THR C C 1
ATOM 3997 O O . THR C 1 97 ? -11.812 72.348 5.885 1.00 14.94 75 THR C O 1
ATOM 4001 N N . SER C 1 98 ? -11.180 74.402 6.641 1.00 14.67 76 SER C N 1
ATOM 4002 C CA A SER C 1 98 ? -9.994 74.507 5.765 0.60 15.03 76 SER C CA 1
ATOM 4003 C CA B SER C 1 98 ? -9.991 74.579 5.792 0.40 14.40 76 SER C CA 1
ATOM 4004 C C . SER C 1 98 ? -8.712 74.128 6.493 1.00 14.90 76 SER C C 1
ATOM 4005 O O . SER C 1 98 ? -7.638 74.065 5.875 1.00 14.01 76 SER C O 1
ATOM 4010 N N . SER C 1 99 ? -8.806 73.804 7.786 1.00 14.14 77 SER C N 1
ATOM 4011 C CA . SER C 1 99 ? -7.623 73.373 8.561 1.00 13.37 77 SER C CA 1
ATOM 4012 C C . SER C 1 99 ? -7.965 72.342 9.632 1.00 12.89 77 SER C C 1
ATOM 4013 O O . SER C 1 99 ? -9.105 72.201 10.090 1.00 11.56 77 SER C O 1
ATOM 4016 N N . LEU C 1 100 ? -6.942 71.609 10.039 1.00 11.42 78 LEU C N 1
ATOM 4017 C CA . LEU C 1 100 ? -7.052 70.737 11.183 1.00 11.79 78 LEU C CA 1
ATOM 4018 C C . LEU C 1 100 ? -5.801 70.909 12.045 1.00 12.88 78 LEU C C 1
ATOM 4019 O O . LEU C 1 100 ? -4.675 70.850 11.541 1.00 14.11 78 LEU C O 1
ATOM 4024 N N . ARG C 1 101 ? -5.991 71.053 13.324 1.00 12.66 79 ARG C N 1
ATOM 4025 C CA . ARG C 1 101 ? -4.879 70.917 14.269 1.00 12.72 79 ARG C CA 1
ATOM 4026 C C . ARG C 1 101 ? -4.375 69.460 14.407 1.00 12.66 79 ARG C C 1
ATOM 4027 O O . ARG C 1 101 ? -3.151 69.216 14.602 1.00 12.43 79 ARG C O 1
ATOM 4035 N N . ALA C 1 102 ? -5.315 68.504 14.383 1.00 10.29 80 ALA C N 1
ATOM 4036 C CA . ALA C 1 102 ? -4.975 67.107 14.543 1.00 10.72 80 ALA C CA 1
ATOM 4037 C C . ALA C 1 102 ? -6.071 66.236 14.049 1.00 10.62 80 ALA C C 1
ATOM 4038 O O . ALA C 1 102 ? -7.222 66.655 13.977 1.00 13.16 80 ALA C O 1
ATOM 4040 N N . VAL C 1 103 ? -5.710 65.017 13.692 1.00 10.19 81 VAL C N 1
ATOM 4041 C CA . VAL C 1 103 ? -6.680 63.951 13.472 1.00 10.61 81 VAL C CA 1
ATOM 4042 C C . VAL C 1 103 ? -6.336 62.817 14.455 1.00 11.00 81 VAL C C 1
ATOM 4043 O O . VAL C 1 103 ? -5.183 62.354 14.465 1.00 12.71 81 VAL C O 1
ATOM 4047 N N . VAL C 1 104 ? -7.317 62.404 15.263 1.00 10.33 82 VAL C N 1
ATOM 4048 C CA . VAL C 1 104 ? -7.180 61.287 16.190 1.00 11.05 82 VAL C CA 1
ATOM 4049 C C . VAL C 1 104 ? -8.096 60.172 15.643 1.00 11.84 82 VAL C C 1
ATOM 4050 O O . VAL C 1 104 ? -9.360 60.291 15.681 1.00 11.91 82 VAL C O 1
ATOM 4054 N N . HIS C 1 105 ? -7.461 59.142 15.106 1.00 11.34 83 HIS C N 1
ATOM 4055 C CA . HIS C 1 105 ? -8.153 57.961 14.560 1.00 12.56 83 HIS C CA 1
ATOM 4056 C C . HIS C 1 105 ? -8.483 57.023 15.698 1.00 12.44 83 HIS C C 1
ATOM 4057 O O . HIS C 1 105 ? -7.665 56.181 16.154 1.00 13.23 83 HIS C O 1
ATOM 4064 N N . ASN C 1 106 ? -9.684 57.223 16.213 1.00 13.17 84 ASN C N 1
ATOM 4065 C CA . ASN C 1 106 ? -10.229 56.482 17.329 1.00 13.09 84 ASN C CA 1
ATOM 4066 C C . ASN C 1 106 ? -11.315 55.470 16.916 1.00 13.34 84 ASN C C 1
ATOM 4067 O O . ASN C 1 106 ? -11.580 54.487 17.631 1.00 13.02 84 ASN C O 1
ATOM 4072 N N . ALA C 1 107 ? -11.943 55.694 15.760 1.00 12.27 85 ALA C N 1
ATOM 4073 C CA . ALA C 1 107 ? -12.996 54.774 15.311 1.00 12.81 85 ALA C CA 1
ATOM 4074 C C . ALA C 1 107 ? -12.468 53.339 15.325 1.00 13.52 85 ALA C C 1
ATOM 4075 O O . ALA C 1 107 ? -11.373 53.044 14.813 1.00 14.32 85 ALA C O 1
ATOM 4077 N N . SER C 1 108 ? -13.248 52.459 15.942 1.00 13.92 86 SER C N 1
ATOM 4078 C CA . SER C 1 108 ? -12.838 51.100 16.109 1.00 15.19 86 SER C CA 1
ATOM 4079 C C . SER C 1 108 ? -14.086 50.194 16.026 1.00 16.61 86 SER C C 1
ATOM 4080 O O . SER C 1 108 ? -15.197 50.605 16.443 1.00 14.55 86 SER C O 1
ATOM 4083 N N . GLU C 1 109 ? -13.921 48.988 15.471 1.00 16.46 87 GLU C N 1
ATOM 4084 C CA . GLU C 1 109 ? -15.002 48.037 15.337 1.00 18.94 87 GLU C CA 1
ATOM 4085 C C . GLU C 1 109 ? -14.470 46.669 15.732 1.00 19.44 87 GLU C C 1
ATOM 4086 O O . GLU C 1 109 ? -13.485 46.168 15.178 1.00 17.78 87 GLU C O 1
ATOM 4092 N N . TRP C 1 110 ? -15.058 46.095 16.749 1.00 18.89 88 TRP C N 1
ATOM 4093 C CA . TRP C 1 110 ? -14.662 44.776 17.079 1.00 20.14 88 TRP C CA 1
ATOM 4094 C C . TRP C 1 110 ? -15.821 43.899 16.658 1.00 19.78 88 TRP C C 1
ATOM 4095 O O . TRP C 1 110 ? -17.024 44.188 16.930 1.00 20.34 88 TRP C O 1
ATOM 4106 N N . LEU C 1 111 ? -15.490 42.844 15.960 1.00 18.71 89 LEU C N 1
ATOM 4107 C CA . LEU C 1 111 ? -16.477 41.913 15.537 1.00 19.65 89 LEU C CA 1
ATOM 4108 C C . LEU C 1 111 ? -16.051 40.501 15.920 1.00 20.24 89 LEU C C 1
ATOM 4109 O O . LEU C 1 111 ? -14.847 40.210 16.061 1.00 20.32 89 LEU C O 1
ATOM 4114 N N . ALA C 1 112 ? -17.049 39.641 16.128 1.00 19.78 90 ALA C N 1
ATOM 4115 C CA . ALA C 1 112 ? -16.780 38.241 16.425 1.00 20.66 90 ALA C CA 1
ATOM 4116 C C . ALA C 1 112 ? -16.433 37.519 15.124 1.00 20.88 90 ALA C C 1
ATOM 4117 O O . ALA C 1 112 ? -16.854 37.946 14.046 1.00 21.53 90 ALA C O 1
ATOM 4119 N N . GLU C 1 113 ? -15.621 36.462 15.253 1.00 20.65 91 GLU C N 1
ATOM 4120 C CA A GLU C 1 113 ? -15.278 35.606 14.118 0.60 19.73 91 GLU C CA 1
ATOM 4121 C CA B GLU C 1 113 ? -15.270 35.568 14.153 0.40 20.21 91 GLU C CA 1
ATOM 4122 C C . GLU C 1 113 ? -16.404 34.575 13.857 1.00 20.28 91 GLU C C 1
ATOM 4123 O O . GLU C 1 113 ? -16.231 33.352 13.930 1.00 19.78 91 GLU C O 1
ATOM 4134 N N . THR C 1 114 ? -17.578 35.105 13.535 1.00 20.83 92 THR C N 1
ATOM 4135 C CA . THR C 1 114 ? -18.790 34.304 13.294 1.00 20.62 92 THR C CA 1
ATOM 4136 C C . THR C 1 114 ? -18.669 33.395 12.066 1.00 20.66 92 THR C C 1
ATOM 4137 O O . THR C 1 114 ? -18.339 33.869 10.960 1.00 20.36 92 THR C O 1
ATOM 4141 N N . PRO C 1 115 ? -18.964 32.090 12.241 1.00 21.43 93 PRO C N 1
ATOM 4142 C CA . PRO C 1 115 ? -18.751 31.153 11.113 1.00 21.00 93 PRO C CA 1
ATOM 4143 C C . PRO C 1 115 ? -19.550 31.547 9.868 1.00 20.36 93 PRO C C 1
ATOM 4144 O O . PRO C 1 115 ? -20.726 31.864 9.957 1.00 20.48 93 PRO C O 1
ATOM 4148 N N . GLY C 1 116 ? -18.892 31.584 8.720 1.00 19.63 94 GLY C N 1
ATOM 4149 C CA . GLY C 1 116 ? -19.483 32.078 7.497 1.00 19.84 94 GLY C CA 1
ATOM 4150 C C . GLY C 1 116 ? -19.464 33.588 7.310 1.00 19.34 94 GLY C C 1
ATOM 4151 O O . GLY C 1 116 ? -19.831 34.064 6.264 1.00 20.81 94 GLY C O 1
ATOM 4152 N N . GLU C 1 117 ? -19.057 34.354 8.325 1.00 19.45 95 GLU C N 1
ATOM 4153 C CA . GLU C 1 117 ? -18.926 35.800 8.199 1.00 18.68 95 GLU C CA 1
ATOM 4154 C C . GLU C 1 117 ? -17.499 36.255 8.443 1.00 16.62 95 GLU C C 1
ATOM 4155 O O . GLU C 1 117 ? -17.241 37.464 8.603 1.00 16.45 95 GLU C O 1
ATOM 4161 N N . GLU C 1 118 ? -16.546 35.325 8.472 1.00 16.03 96 GLU C N 1
ATOM 4162 C CA . GLU C 1 118 ? -15.179 35.712 8.847 1.00 14.78 96 GLU C CA 1
ATOM 4163 C C . GLU C 1 118 ? -14.597 36.704 7.884 1.00 14.19 96 GLU C C 1
ATOM 4164 O O . GLU C 1 118 ? -13.926 37.660 8.319 1.00 13.80 96 GLU C O 1
ATOM 4170 N N . ALA C 1 119 ? -14.756 36.432 6.581 1.00 13.00 97 ALA C N 1
ATOM 4171 C CA . ALA C 1 119 ? -14.185 37.304 5.577 1.00 13.44 97 ALA C CA 1
ATOM 4172 C C . ALA C 1 119 ? -14.839 38.667 5.623 1.00 12.94 97 ALA C C 1
ATOM 4173 O O . ALA C 1 119 ? -14.160 39.667 5.547 1.00 13.79 97 ALA C O 1
ATOM 4175 N N . ASP C 1 120 ? -16.180 38.687 5.718 1.00 13.12 98 ASP C N 1
ATOM 4176 C CA . ASP C 1 120 ? -16.927 39.950 5.826 1.00 14.27 98 ASP C CA 1
ATOM 4177 C C . ASP C 1 120 ? -16.441 40.799 6.998 1.00 13.20 98 ASP C C 1
ATOM 4178 O O . ASP C 1 120 ? -16.211 42.027 6.890 1.00 11.62 98 ASP C O 1
ATOM 4183 N N . ASN C 1 121 ? -16.310 40.149 8.137 1.00 13.44 99 ASN C N 1
ATOM 4184 C CA . ASN C 1 121 ? -15.921 40.872 9.343 1.00 13.18 99 ASN C CA 1
ATOM 4185 C C . ASN C 1 121 ? -14.464 41.375 9.262 1.00 13.23 99 ASN C C 1
ATOM 4186 O O . ASN C 1 121 ? -14.193 42.515 9.662 1.00 11.54 99 ASN C O 1
ATOM 4191 N N . PHE C 1 122 ? -13.545 40.533 8.764 1.00 12.41 100 PHE C N 1
ATOM 4192 C CA . PHE C 1 122 ? -12.136 40.934 8.594 1.00 11.60 100 PHE C CA 1
ATOM 4193 C C . PHE C 1 122 ? -12.061 42.134 7.616 1.00 13.40 100 PHE C C 1
ATOM 4194 O O . PHE C 1 122 ? -11.405 43.136 7.914 1.00 12.21 100 PHE C O 1
ATOM 4202 N N . THR C 1 123 ? -12.793 42.075 6.500 1.00 12.58 101 THR C N 1
ATOM 4203 C CA . THR C 1 123 ? -12.832 43.205 5.565 1.00 13.58 101 THR C CA 1
ATOM 4204 C C . THR C 1 123 ? -13.388 44.484 6.242 1.00 13.52 101 THR C C 1
ATOM 4205 O O . THR C 1 123 ? -12.890 45.582 6.055 1.00 14.27 101 THR C O 1
ATOM 4209 N N . ARG C 1 124 ? -14.410 44.321 7.059 1.00 13.20 102 ARG C N 1
ATOM 4210 C CA . ARG C 1 124 ? -15.012 45.474 7.676 1.00 13.74 102 ARG C CA 1
ATOM 4211 C C . ARG C 1 124 ? -14.024 46.135 8.644 1.00 11.94 102 ARG C C 1
ATOM 4212 O O . ARG C 1 124 ? -13.899 47.367 8.682 1.00 10.93 102 ARG C O 1
ATOM 4228 N N . PHE C 1 126 ? -10.718 45.833 8.557 1.00 11.00 104 PHE C N 1
ATOM 4229 C CA . PHE C 1 126 ? -9.736 46.436 7.679 1.00 10.95 104 PHE C CA 1
ATOM 4230 C C . PHE C 1 126 ? -10.179 47.829 7.203 1.00 11.24 104 PHE C C 1
ATOM 4231 O O . PHE C 1 126 ? -9.391 48.771 7.253 1.00 9.75 104 PHE C O 1
ATOM 4239 N N . SER C 1 127 ? -11.431 47.953 6.773 1.00 12.53 105 SER C N 1
ATOM 4240 C CA A SER C 1 127 ? -11.957 49.239 6.340 0.60 12.55 105 SER C CA 1
ATOM 4241 C CA B SER C 1 127 ? -11.970 49.255 6.337 0.40 12.20 105 SER C CA 1
ATOM 4242 C C . SER C 1 127 ? -11.908 50.345 7.428 1.00 12.46 105 SER C C 1
ATOM 4243 O O . SER C 1 127 ? -11.440 51.495 7.158 1.00 11.51 105 SER C O 1
ATOM 4248 N N . VAL C 1 128 ? -12.334 50.007 8.659 1.00 10.20 106 VAL C N 1
ATOM 4249 C CA . VAL C 1 128 ? -12.390 50.966 9.762 1.00 11.04 106 VAL C CA 1
ATOM 4250 C C . VAL C 1 128 ? -11.011 51.283 10.332 1.00 12.64 106 VAL C C 1
ATOM 4251 O O . VAL C 1 128 ? -10.686 52.434 10.571 1.00 11.76 106 VAL C O 1
ATOM 4255 N N . HIS C 1 129 ? -10.197 50.233 10.533 1.00 12.31 107 HIS C N 1
ATOM 4256 C CA . HIS C 1 129 ? -8.897 50.414 11.183 1.00 12.91 107 HIS C CA 1
ATOM 4257 C C . HIS C 1 129 ? -7.734 50.765 10.278 1.00 12.71 107 HIS C C 1
ATOM 4258 O O . HIS C 1 129 ? -6.752 51.337 10.766 1.00 13.83 107 HIS C O 1
ATOM 4273 N N . LEU C 1 131 ? -8.033 51.086 6.186 1.00 11.26 109 LEU C N 1
ATOM 4274 C CA . LEU C 1 131 ? -8.410 51.869 5.009 1.00 11.43 109 LEU C CA 1
ATOM 4275 C C . LEU C 1 131 ? -8.814 53.312 5.362 1.00 9.80 109 LEU C C 1
ATOM 4276 O O . LEU C 1 131 ? -8.401 54.270 4.677 1.00 10.57 109 LEU C O 1
ATOM 4281 N N . ALA C 1 132 ? -9.636 53.486 6.402 1.00 10.03 110 ALA C N 1
ATOM 4282 C CA . ALA C 1 132 ? -10.054 54.805 6.807 1.00 10.12 110 ALA C CA 1
ATOM 4283 C C . ALA C 1 132 ? -8.926 55.748 7.251 1.00 10.12 110 ALA C C 1
ATOM 4284 O O . ALA C 1 132 ? -8.808 56.845 6.706 1.00 9.54 110 ALA C O 1
ATOM 4286 N N . PRO C 1 133 ? -8.040 55.311 8.133 1.00 10.83 111 PRO C N 1
ATOM 4287 C CA . PRO C 1 133 ? -6.958 56.217 8.511 1.00 10.58 111 PRO C CA 1
ATOM 4288 C C . PRO C 1 133 ? -6.021 56.499 7.367 1.00 10.81 111 PRO C C 1
ATOM 4289 O O . PRO C 1 133 ? -5.580 57.638 7.218 1.00 10.02 111 PRO C O 1
ATOM 4293 N N . TYR C 1 134 ? -5.746 55.488 6.537 1.00 10.46 112 TYR C N 1
ATOM 4294 C CA . TYR C 1 134 ? -4.950 55.713 5.319 1.00 9.90 112 TYR C CA 1
ATOM 4295 C C . TYR C 1 134 ? -5.525 56.816 4.377 1.00 10.09 112 TYR C C 1
ATOM 4296 O O . TYR C 1 134 ? -4.821 57.764 4.002 1.00 10.54 112 TYR C O 1
ATOM 4305 N N . LEU C 1 135 ? -6.781 56.691 3.965 1.00 9.44 113 LEU C N 1
ATOM 4306 C CA . LEU C 1 135 ? -7.357 57.628 3.032 1.00 9.33 113 LEU C CA 1
ATOM 4307 C C . LEU C 1 135 ? -7.563 59.005 3.685 1.00 8.97 113 LEU C C 1
ATOM 4308 O O . LEU C 1 135 ? -7.296 60.050 3.069 1.00 11.04 113 LEU C O 1
ATOM 4313 N N . ILE C 1 136 ? -7.978 59.005 4.952 1.00 8.80 114 ILE C N 1
ATOM 4314 C CA . ILE C 1 136 ? -8.111 60.263 5.665 1.00 10.07 114 ILE C CA 1
ATOM 4315 C C . ILE C 1 136 ? -6.778 61.015 5.771 1.00 9.83 114 ILE C C 1
ATOM 4316 O O . ILE C 1 136 ? -6.658 62.221 5.461 1.00 10.42 114 ILE C O 1
ATOM 4321 N N . ASN C 1 137 ? -5.730 60.275 6.159 1.00 9.65 115 ASN C N 1
ATOM 4322 C CA . ASN C 1 137 ? -4.420 60.910 6.242 1.00 10.49 115 ASN C CA 1
ATOM 4323 C C . ASN C 1 137 ? -3.957 61.422 4.893 1.00 10.76 115 ASN C C 1
ATOM 4324 O O . ASN C 1 137 ? -3.491 62.518 4.787 1.00 9.83 115 ASN C O 1
ATOM 4329 N N . LEU C 1 138 ? -4.106 60.614 3.844 1.00 11.50 116 LEU C N 1
ATOM 4330 C CA . LEU C 1 138 ? -3.632 60.963 2.527 1.00 13.40 116 LEU C CA 1
ATOM 4331 C C . LEU C 1 138 ? -4.346 62.211 2.026 1.00 13.33 116 LEU C C 1
ATOM 4332 O O . LEU C 1 138 ? -3.699 63.164 1.540 1.00 13.97 116 LEU C O 1
ATOM 4337 N N . HIS C 1 139 ? -5.668 62.227 2.168 1.00 12.60 117 HIS C N 1
ATOM 4338 C CA . HIS C 1 139 ? -6.483 63.308 1.603 1.00 12.42 117 HIS C CA 1
ATOM 4339 C C . HIS C 1 139 ? -6.609 64.543 2.475 1.00 12.29 117 HIS C C 1
ATOM 4340 O O . HIS C 1 139 ? -6.898 65.620 1.950 1.00 12.73 117 HIS C O 1
ATOM 4347 N N . CYS C 1 140 ? -6.293 64.429 3.773 1.00 12.88 118 CYS C N 1
ATOM 4348 C CA . CYS C 1 140 ? -6.409 65.536 4.702 1.00 14.07 118 CYS C CA 1
ATOM 4349 C C . CYS C 1 140 ? -5.076 66.122 5.140 1.00 13.53 118 CYS C C 1
ATOM 4350 O O . CYS C 1 140 ? -5.033 67.057 5.907 1.00 12.50 118 CYS C O 1
ATOM 4353 N N . GLU C 1 141 ? -3.983 65.609 4.609 1.00 13.39 119 GLU C N 1
ATOM 4354 C CA A GLU C 1 141 ? -2.687 66.189 4.885 0.60 13.60 119 GLU C CA 1
ATOM 4355 C CA B GLU C 1 141 ? -2.691 66.185 4.893 0.40 13.28 119 GLU C CA 1
ATOM 4356 C C . GLU C 1 141 ? -2.685 67.717 4.644 1.00 13.18 119 GLU C C 1
ATOM 4357 O O . GLU C 1 141 ? -2.163 68.452 5.440 1.00 13.09 119 GLU C O 1
ATOM 4368 N N . PRO C 1 142 ? -3.312 68.197 3.533 1.00 13.58 120 PRO C N 1
ATOM 4369 C CA . PRO C 1 142 ? -3.288 69.630 3.296 1.00 14.21 120 PRO C CA 1
ATOM 4370 C C . PRO C 1 142 ? -4.040 70.426 4.352 1.00 14.05 120 PRO C C 1
ATOM 4371 O O . PRO C 1 142 ? -3.695 71.590 4.619 1.00 15.64 120 PRO C O 1
ATOM 4375 N N . LEU C 1 143 ? -5.077 69.838 4.933 1.00 12.98 121 LEU C N 1
ATOM 4376 C CA . LEU C 1 143 ? -5.772 70.512 6.023 1.00 13.60 121 LEU C CA 1
ATOM 4377 C C . LEU C 1 143 ? -4.850 70.634 7.245 1.00 13.62 121 LEU C C 1
ATOM 4378 O O . LEU C 1 143 ? -4.867 71.651 7.950 1.00 12.22 121 LEU C O 1
ATOM 4383 N N . LEU C 1 144 ? -4.085 69.566 7.503 1.00 12.20 122 LEU C N 1
ATOM 4384 C CA . LEU C 1 144 ? -3.193 69.554 8.654 1.00 12.79 122 LEU C CA 1
ATOM 4385 C C . LEU C 1 144 ? -2.049 70.544 8.471 1.00 13.56 122 LEU C C 1
ATOM 4386 O O . LEU C 1 144 ? -1.622 71.218 9.446 1.00 14.09 122 LEU C O 1
ATOM 4391 N N . THR C 1 145 ? -1.506 70.635 7.249 1.00 14.42 123 THR C N 1
ATOM 4392 C CA . THR C 1 145 ? -0.344 71.504 7.085 1.00 15.01 123 THR C CA 1
ATOM 4393 C C . THR C 1 145 ? -0.752 72.979 7.019 1.00 17.28 123 THR C C 1
ATOM 4394 O O . THR C 1 145 ? 0.116 73.837 7.003 1.00 17.78 123 THR C O 1
ATOM 4398 N N . ALA C 1 146 ? -2.062 73.261 6.959 1.00 18.83 124 ALA C N 1
ATOM 4399 C CA . ALA C 1 146 ? -2.579 74.613 7.157 1.00 20.42 124 ALA C CA 1
ATOM 4400 C C . ALA C 1 146 ? -2.399 75.061 8.595 1.00 21.81 124 ALA C C 1
ATOM 4401 O O . ALA C 1 146 ? -2.499 76.242 8.867 1.00 22.54 124 ALA C O 1
ATOM 4403 N N . SER C 1 147 ? -2.137 74.124 9.514 1.00 22.46 125 SER C N 1
ATOM 4404 C CA . SER C 1 147 ? -1.938 74.418 10.944 1.00 23.61 125 SER C CA 1
ATOM 4405 C C . SER C 1 147 ? -0.434 74.381 11.305 1.00 24.64 125 SER C C 1
ATOM 4406 O O . SER C 1 147 ? 0.334 73.510 10.844 1.00 24.48 125 SER C O 1
ATOM 4409 N N . GLU C 1 148 ? -0.002 75.325 12.135 1.00 25.75 126 GLU C N 1
ATOM 4410 C CA . GLU C 1 148 ? 1.435 75.454 12.427 1.00 26.57 126 GLU C CA 1
ATOM 4411 C C . GLU C 1 148 ? 2.018 74.241 13.118 1.00 24.75 126 GLU C C 1
ATOM 4412 O O . GLU C 1 148 ? 3.167 73.867 12.883 1.00 25.27 126 GLU C O 1
ATOM 4418 N N . VAL C 1 149 ? 1.224 73.647 13.992 1.00 22.86 127 VAL C N 1
ATOM 4419 C CA . VAL C 1 149 ? 1.581 72.425 14.707 1.00 20.90 127 VAL C CA 1
ATOM 4420 C C . VAL C 1 149 ? 0.485 71.468 14.284 1.00 18.16 127 VAL C C 1
ATOM 4421 O O . VAL C 1 149 ? -0.690 71.847 14.329 1.00 18.06 127 VAL C O 1
ATOM 4425 N N . ALA C 1 150 ? 0.856 70.278 13.826 1.00 15.26 128 ALA C N 1
ATOM 4426 C CA . ALA C 1 150 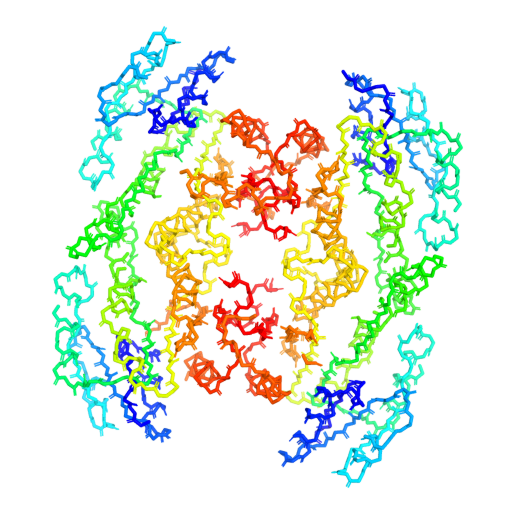? -0.091 69.302 13.317 1.00 13.75 128 ALA C CA 1
ATOM 4427 C C . ALA C 1 150 ? 0.294 67.951 13.784 1.00 13.07 128 ALA C C 1
ATOM 4428 O O . ALA C 1 150 ? 1.462 67.624 13.772 1.00 12.98 128 ALA C O 1
ATOM 4430 N N . ASP C 1 151 ? -0.712 67.180 14.184 1.00 11.76 129 ASP C N 1
ATOM 4431 C CA . ASP C 1 151 ? -0.555 65.832 14.710 1.00 11.28 129 ASP C CA 1
ATOM 4432 C C . ASP C 1 151 ? -1.565 64.877 14.071 1.00 11.82 129 ASP C C 1
ATOM 4433 O O . ASP C 1 151 ? -2.727 65.267 13.828 1.00 10.85 129 ASP C O 1
ATOM 4438 N N . ILE C 1 152 ? -1.109 63.650 13.808 1.00 10.72 130 ILE C N 1
ATOM 4439 C CA . ILE C 1 152 ? -1.979 62.514 13.588 1.00 10.00 130 ILE C CA 1
ATOM 4440 C C . ILE C 1 152 ? -1.712 61.560 14.725 1.00 10.99 130 ILE C C 1
ATOM 4441 O O . ILE C 1 152 ? -0.555 61.294 15.076 1.00 9.96 130 ILE C O 1
ATOM 4446 N N . VAL C 1 153 ? -2.779 61.094 15.349 1.00 10.94 131 VAL C N 1
ATOM 4447 C CA . VAL C 1 153 ? -2.679 60.076 16.386 1.00 9.99 131 VAL C CA 1
ATOM 4448 C C . VAL C 1 153 ? -3.533 58.840 16.055 1.00 10.48 131 VAL C C 1
ATOM 4449 O O . VAL C 1 153 ? -4.772 58.925 15.861 1.00 11.47 131 VAL C O 1
ATOM 4453 N N . HIS C 1 154 ? -2.890 57.673 15.983 1.00 10.08 132 HIS C N 1
ATOM 4454 C CA . HIS C 1 154 ? -3.585 56.408 15.704 1.00 11.07 132 HIS C CA 1
ATOM 4455 C C . HIS C 1 154 ? -3.894 55.679 17.031 1.00 12.12 132 HIS C C 1
ATOM 4456 O O . HIS C 1 154 ? -2.961 55.336 17.774 1.00 13.43 132 HIS C O 1
ATOM 4463 N N . ILE C 1 155 ? -5.177 55.442 17.337 1.00 11.36 133 ILE C N 1
ATOM 4464 C CA . ILE C 1 155 ? -5.509 54.682 18.541 1.00 12.08 133 ILE C CA 1
ATOM 4465 C C . ILE C 1 155 ? -5.709 53.216 18.148 1.00 10.97 133 ILE C C 1
ATOM 4466 O O . ILE C 1 155 ? -6.670 52.875 17.468 1.00 11.45 133 ILE C O 1
ATOM 4471 N N . SER C 1 156 ? -4.798 52.370 18.565 1.00 10.84 134 SER C N 1
ATOM 4472 C CA . SER C 1 156 ? -4.815 50.969 18.182 1.00 12.46 134 SER C CA 1
ATOM 4473 C C . SER C 1 156 ? -5.332 50.132 19.362 1.00 13.25 134 SER C C 1
ATOM 4474 O O . SER C 1 156 ? -6.442 50.348 19.820 1.00 14.93 134 SER C O 1
ATOM 4477 N N . ASP C 1 157 ? -4.556 49.174 19.817 1.00 13.39 135 ASP C N 1
ATOM 4478 C CA . ASP C 1 157 ? -4.952 48.311 20.936 1.00 12.41 135 ASP C CA 1
ATOM 4479 C C . ASP C 1 157 ? -3.697 47.552 21.331 1.00 12.65 135 ASP C C 1
ATOM 4480 O O . ASP C 1 157 ? -3.003 47.040 20.482 1.00 12.93 135 ASP C O 1
ATOM 4485 N N . ASP C 1 158 ? -3.423 47.472 22.627 1.00 11.58 136 ASP C N 1
ATOM 4486 C CA . ASP C 1 158 ? -2.247 46.732 23.180 1.00 12.37 136 ASP C CA 1
ATOM 4487 C C . ASP C 1 158 ? -2.201 45.220 22.829 1.00 11.00 136 ASP C C 1
ATOM 4488 O O . ASP C 1 158 ? -1.144 44.624 22.974 1.00 10.95 136 ASP C O 1
ATOM 4493 N N . VAL C 1 159 ? -3.306 44.642 22.351 1.00 11.41 137 VAL C N 1
ATOM 4494 C CA . VAL C 1 159 ? -3.362 43.238 21.974 1.00 11.70 137 VAL C CA 1
ATOM 4495 C C . VAL C 1 159 ? -2.348 42.911 20.902 1.00 11.24 137 VAL C C 1
ATOM 4496 O O . VAL C 1 159 ? -1.961 41.767 20.791 1.00 11.55 137 VAL C O 1
ATOM 4500 N N . THR C 1 160 ? -1.967 43.894 20.065 1.00 12.35 138 THR C N 1
ATOM 4501 C CA . THR C 1 160 ? -1.004 43.678 18.994 1.00 11.99 138 THR C CA 1
ATOM 4502 C C . THR C 1 160 ? 0.366 43.184 19.453 1.00 13.69 138 THR C C 1
ATOM 4503 O O . THR C 1 160 ? 1.058 42.492 18.706 1.00 13.49 138 THR C O 1
ATOM 4507 N N . ARG C 1 161 ? 0.760 43.526 20.667 1.00 13.58 139 ARG C N 1
ATOM 4508 C CA A ARG C 1 161 ? 2.060 43.114 21.184 0.60 14.90 139 ARG C CA 1
ATOM 4509 C CA B ARG C 1 161 ? 2.071 43.097 21.185 0.40 14.61 139 ARG C CA 1
ATOM 4510 C C . ARG C 1 161 ? 2.233 41.586 21.235 1.00 14.71 139 ARG C C 1
ATOM 4511 O O . ARG C 1 161 ? 3.271 41.062 20.815 1.00 15.33 139 ARG C O 1
ATOM 4526 N N . LYS C 1 162 ? 1.241 40.900 21.767 1.00 13.22 140 LYS C N 1
ATOM 4527 C CA . LYS C 1 162 ? 1.230 39.454 21.936 1.00 14.36 140 LYS C CA 1
ATOM 4528 C C . LYS C 1 162 ? 0.479 38.689 20.847 1.00 11.95 140 LYS C C 1
ATOM 4529 O O . LYS C 1 162 ? 0.663 37.507 20.695 1.00 11.81 140 LYS C O 1
ATOM 4535 N N . GLY C 1 163 ? -0.421 39.340 20.121 1.00 12.33 141 GLY C N 1
ATOM 4536 C CA . GLY C 1 163 ? -1.352 38.597 19.280 1.00 11.65 141 GLY C CA 1
ATOM 4537 C C . GLY C 1 163 ? -2.522 38.119 20.069 1.00 12.13 141 GLY C C 1
ATOM 4538 O O . GLY C 1 163 ? -2.494 38.181 21.303 1.00 12.21 141 GLY C O 1
ATOM 4539 N N . SER C 1 164 ? -3.558 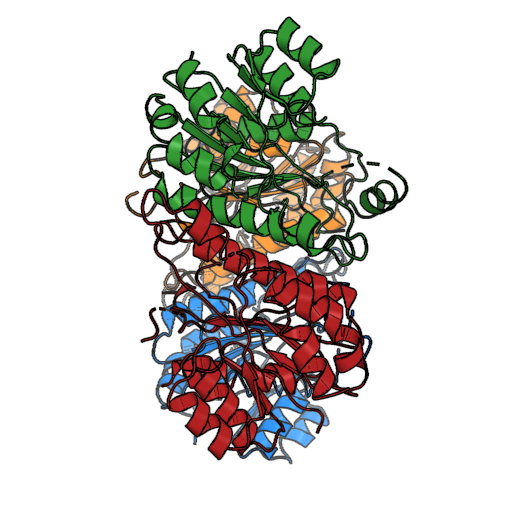37.607 19.384 1.00 12.13 142 SER C N 1
ATOM 4540 C CA . SER C 1 164 ? -4.723 37.080 20.110 1.00 13.05 142 SER C CA 1
ATOM 4541 C C . SER C 1 164 ? -5.197 35.803 19.452 1.00 12.44 142 SER C C 1
ATOM 4542 O O . SER C 1 164 ? -5.557 35.842 18.309 1.00 12.57 142 SER C O 1
ATOM 4545 N N . SER C 1 165 ? -5.220 34.724 20.209 1.00 11.52 143 SER C N 1
ATOM 4546 C CA . SER C 1 165 ? -5.799 33.452 19.741 1.00 13.43 143 SER C CA 1
ATOM 4547 C C . SER C 1 165 ? -7.251 33.636 19.335 1.00 13.30 143 SER C C 1
ATOM 4548 O O . SER C 1 165 ? -7.715 33.084 18.328 1.00 12.16 143 SER C O 1
ATOM 4551 N N . LYS C 1 166 ? -7.978 34.439 20.104 1.00 13.37 144 LYS C N 1
ATOM 4552 C CA . LYS C 1 166 ? -9.423 34.589 19.837 1.00 13.76 144 LYS C CA 1
ATOM 4553 C C . LYS C 1 166 ? -9.702 35.574 18.737 1.00 13.08 144 LYS C C 1
ATOM 4554 O O . LYS C 1 166 ? -10.418 35.259 17.769 1.00 13.72 144 LYS C O 1
ATOM 4560 N N . HIS C 1 167 ? -9.084 36.743 18.859 1.00 11.14 145 HIS C N 1
ATOM 4561 C CA . HIS C 1 167 ? -9.417 37.919 18.023 1.00 10.97 145 HIS C CA 1
ATOM 4562 C C . HIS C 1 167 ? -8.358 38.158 16.968 1.00 9.55 145 HIS C C 1
ATOM 4563 O O . HIS C 1 167 ? -7.748 39.226 16.921 1.00 10.57 145 HIS C O 1
ATOM 4570 N N . ILE C 1 168 ? -8.188 37.166 16.115 1.00 10.30 146 ILE C N 1
ATOM 4571 C CA . ILE C 1 168 ? -7.072 37.136 15.156 1.00 9.02 146 ILE C CA 1
ATOM 4572 C C . ILE C 1 168 ? -7.195 38.246 14.163 1.00 9.95 146 ILE C C 1
ATOM 4573 O O . ILE C 1 168 ? -6.253 39.031 13.936 1.00 10.12 146 ILE C O 1
ATOM 4578 N N . ALA C 1 169 ? -8.385 38.307 13.532 1.00 10.89 147 ALA C N 1
ATOM 4579 C CA . ALA C 1 169 ? -8.630 39.319 12.511 1.00 11.26 147 ALA C CA 1
ATOM 4580 C C . ALA C 1 169 ? -8.584 40.755 13.087 1.00 10.84 147 ALA C C 1
ATOM 4581 O O . ALA C 1 169 ? -7.959 41.659 12.525 1.00 10.90 147 ALA C O 1
ATOM 4583 N N . TYR C 1 170 ? -9.244 40.964 14.206 1.00 10.99 148 TYR C N 1
ATOM 4584 C CA . TYR C 1 170 ? -9.216 42.234 14.873 1.00 10.89 148 TYR C CA 1
ATOM 4585 C C . TYR C 1 170 ? -7.794 42.672 15.158 1.00 10.54 148 TYR C C 1
ATOM 4586 O O . TYR C 1 170 ? -7.369 43.792 14.768 1.00 11.32 148 TYR C O 1
ATOM 4595 N N . CYS C 1 171 ? -7.031 41.795 15.774 1.00 11.51 149 CYS C N 1
ATOM 4596 C CA . CYS C 1 171 ? -5.649 42.097 16.114 1.00 9.46 149 CYS C CA 1
ATOM 4597 C C . CYS C 1 171 ? -4.829 42.458 14.883 1.00 10.90 149 CYS C C 1
ATOM 4598 O O . CYS C 1 171 ? -4.121 43.442 14.911 1.00 9.33 149 CYS C O 1
ATOM 4601 N N . ALA C 1 172 ? -4.953 41.684 13.806 1.00 8.49 150 ALA C N 1
ATOM 4602 C CA . ALA C 1 172 ? -4.205 41.928 12.563 1.00 9.78 150 ALA C CA 1
ATOM 4603 C C . ALA C 1 172 ? -4.517 43.301 11.981 1.00 9.77 150 ALA C C 1
ATOM 4604 O O . ALA C 1 172 ? -3.610 43.955 11.516 1.00 10.45 150 ALA C O 1
ATOM 4606 N N . THR C 1 173 ? -5.782 43.748 12.017 1.00 10.20 151 THR C N 1
ATOM 4607 C CA . THR C 1 173 ? -6.166 45.075 11.519 1.00 10.42 151 THR C CA 1
ATOM 4608 C C . THR C 1 173 ? -5.557 46.186 12.386 1.00 9.47 151 THR C C 1
ATOM 4609 O O . THR C 1 173 ? -5.117 47.229 11.882 1.00 10.07 151 THR C O 1
ATOM 4613 N N . LYS C 1 174 ? -5.458 45.932 13.689 1.00 9.18 152 LYS C N 1
ATOM 4614 C CA . LYS C 1 174 ? -4.865 46.885 14.642 1.00 8.88 152 LYS C CA 1
ATOM 4615 C C . LYS C 1 174 ? -3.350 46.987 14.429 1.00 9.51 152 LYS C C 1
ATOM 4616 O O . LYS C 1 174 ? -2.751 48.080 14.550 1.00 11.15 152 LYS C O 1
ATOM 4622 N N . ALA C 1 175 ? -2.711 45.847 14.138 1.00 8.96 153 ALA C N 1
ATOM 4623 C CA . ALA C 1 175 ? -1.296 45.819 13.766 1.00 9.44 153 ALA C CA 1
ATOM 4624 C C . ALA C 1 175 ? -1.008 46.563 12.468 1.00 9.16 153 ALA C C 1
ATOM 4625 O O . ALA C 1 175 ? 0.012 47.253 12.375 1.00 10.76 153 ALA C O 1
ATOM 4627 N N . GLY C 1 176 ? -1.898 46.465 11.472 1.00 10.41 154 GLY C N 1
ATOM 4628 C CA . GLY C 1 176 ? -1.778 47.228 10.252 1.00 10.69 154 GLY C CA 1
ATOM 4629 C C . GLY C 1 176 ? -1.850 48.715 10.503 1.00 10.77 154 GLY C C 1
ATOM 4630 O O . GLY C 1 176 ? -1.068 49.503 9.937 1.00 10.65 154 GLY C O 1
ATOM 4631 N N . LEU C 1 177 ? -2.782 49.096 11.382 1.00 9.69 155 LEU C N 1
ATOM 4632 C CA . LEU C 1 177 ? -2.907 50.486 11.810 1.00 10.17 155 LEU C CA 1
ATOM 4633 C C . LEU C 1 177 ? -1.591 50.991 12.439 1.00 9.94 155 LEU C C 1
ATOM 4634 O O . LEU C 1 177 ? -1.139 52.102 12.135 1.00 11.12 155 LEU C O 1
ATOM 4639 N N . GLU C 1 178 ? -0.956 50.194 13.315 1.00 9.48 156 GLU C N 1
ATOM 4640 C CA . GLU C 1 178 ? 0.300 50.592 13.942 1.00 10.48 156 GLU C CA 1
ATOM 4641 C C . GLU C 1 178 ? 1.404 50.775 12.925 1.00 10.39 156 GLU C C 1
ATOM 4642 O O . GLU C 1 178 ? 2.230 51.638 13.064 1.00 11.27 156 GLU C O 1
ATOM 4648 N N . SER C 1 179 ? 1.382 50.005 11.840 1.00 9.82 157 SER C N 1
ATOM 4649 C CA . SER C 1 179 ? 2.347 50.198 10.742 1.00 10.37 157 SER C CA 1
ATOM 4650 C C . SER C 1 179 ? 2.182 51.577 10.075 1.00 9.93 157 SER C C 1
ATOM 4651 O O . SER C 1 179 ? 3.210 52.239 9.769 1.00 10.38 157 SER C O 1
ATOM 4654 N N . LEU C 1 180 ? 0.914 52.027 9.908 1.00 9.92 158 LEU C N 1
ATOM 4655 C CA . LEU C 1 180 ? 0.595 53.336 9.354 1.00 8.99 158 LEU C CA 1
ATOM 4656 C C . LEU C 1 180 ? 1.259 54.482 10.157 1.00 9.45 158 LEU C C 1
ATOM 4657 O O . LEU C 1 180 ? 1.662 55.504 9.546 1.00 10.32 158 LEU C O 1
ATOM 4662 N N . THR C 1 181 ? 1.475 54.268 11.469 1.00 10.31 159 THR C N 1
ATOM 4663 C CA . THR C 1 181 ? 2.189 55.242 12.272 1.00 9.34 159 THR C CA 1
ATOM 4664 C C . THR C 1 181 ? 3.590 55.458 11.772 1.00 10.40 159 THR C C 1
ATOM 4665 O O . THR C 1 181 ? 4.016 56.603 11.565 1.00 10.00 159 THR C O 1
ATOM 4669 N N . LEU C 1 182 ? 4.337 54.375 11.617 1.00 10.54 160 LEU C N 1
ATOM 4670 C CA . LEU C 1 182 ? 5.720 54.448 11.138 1.00 10.48 160 LEU C CA 1
ATOM 4671 C C . LEU C 1 182 ? 5.813 55.078 9.759 1.00 10.61 160 LEU C C 1
ATOM 4672 O O . LEU C 1 182 ? 6.640 55.962 9.482 1.00 9.88 160 LEU C O 1
ATOM 4677 N N . SER C 1 183 ? 4.952 54.609 8.868 1.00 10.15 161 SER C N 1
ATOM 4678 C CA . SER C 1 183 ? 5.016 55.029 7.510 1.00 10.10 161 SER C CA 1
ATOM 4679 C C . SER C 1 183 ? 4.576 56.475 7.233 1.00 9.70 161 SER C C 1
ATOM 4680 O O . SER C 1 183 ? 5.256 57.204 6.510 1.00 10.44 161 SER C O 1
ATOM 4683 N N . PHE C 1 184 ? 3.459 56.880 7.793 1.00 10.06 162 PHE C N 1
ATOM 4684 C CA . PHE C 1 184 ? 3.055 58.287 7.695 1.00 8.98 162 PHE C CA 1
ATOM 4685 C C . PHE C 1 184 ? 3.954 59.207 8.510 1.00 9.55 162 PHE C C 1
ATOM 4686 O O . PHE C 1 184 ? 4.162 60.344 8.076 1.00 9.62 162 PHE C O 1
ATOM 4694 N N . ALA C 1 185 ? 4.553 58.740 9.611 1.00 9.91 163 ALA C N 1
ATOM 4695 C CA . ALA C 1 185 ? 5.566 59.567 10.292 1.00 9.39 163 ALA C CA 1
ATOM 4696 C C . ALA C 1 185 ? 6.704 59.935 9.330 1.00 10.13 163 ALA C C 1
ATOM 4697 O O . ALA C 1 185 ? 7.154 61.084 9.313 1.00 9.17 163 ALA C O 1
ATOM 4699 N N . ALA C 1 186 ? 7.171 58.963 8.544 1.00 10.55 164 ALA C N 1
ATOM 4700 C CA . ALA C 1 186 ? 8.244 59.191 7.561 1.00 11.55 164 ALA C CA 1
ATOM 4701 C C . ALA C 1 186 ? 7.801 60.118 6.471 1.00 11.42 164 ALA C C 1
ATOM 4702 O O . ALA C 1 186 ? 8.479 61.076 6.207 1.00 11.02 164 ALA C O 1
ATOM 4704 N N . ARG C 1 187 ? 6.637 59.867 5.908 1.00 11.37 165 ARG C N 1
ATOM 4705 C CA . ARG C 1 187 ? 6.179 60.669 4.766 1.00 12.32 165 ARG C CA 1
ATOM 4706 C C . ARG C 1 187 ? 5.887 62.103 5.116 1.00 12.62 165 ARG C C 1
ATOM 4707 O O . ARG C 1 187 ? 6.288 63.022 4.349 1.00 12.37 165 ARG C O 1
ATOM 4715 N N . PHE C 1 188 ? 5.172 62.322 6.223 1.00 11.28 166 PHE C N 1
ATOM 4716 C CA . PHE C 1 188 ? 4.604 63.612 6.566 1.00 11.36 166 PHE C CA 1
ATOM 4717 C C . PHE C 1 188 ? 5.543 64.480 7.403 1.00 11.87 166 PHE C C 1
ATOM 4718 O O . PHE C 1 188 ? 5.242 65.641 7.653 1.00 11.05 166 PHE C O 1
ATOM 4726 N N . ALA C 1 189 ? 6.707 63.966 7.800 1.00 12.22 167 ALA C N 1
ATOM 4727 C CA . ALA C 1 189 ? 7.688 64.816 8.428 1.00 13.68 167 ALA C CA 1
ATOM 4728 C C . ALA C 1 189 ? 8.220 65.811 7.393 1.00 13.98 167 ALA C C 1
ATOM 4729 O O . ALA C 1 189 ? 8.269 65.482 6.201 1.00 16.32 167 ALA C O 1
ATOM 4731 N N . PRO C 1 190 ? 8.661 66.983 7.835 1.00 13.94 168 PRO C N 1
ATOM 4732 C CA . PRO C 1 190 ? 8.661 67.487 9.204 1.00 13.88 168 PRO C CA 1
ATOM 4733 C C . PRO C 1 190 ? 7.367 68.161 9.680 1.00 15.28 168 PRO C C 1
ATOM 4734 O O . PRO C 1 190 ? 7.285 68.575 10.832 1.00 15.64 168 PRO C O 1
ATOM 4738 N N . LEU C 1 191 ? 6.376 68.329 8.813 1.00 14.74 169 LEU C N 1
ATOM 4739 C CA . LEU C 1 191 ? 5.284 69.244 9.134 1.00 15.09 169 LEU C CA 1
ATOM 4740 C C . LEU C 1 191 ? 4.205 68.642 9.994 1.00 14.84 169 LEU C C 1
ATOM 4741 O O . LEU C 1 191 ? 3.469 69.374 10.648 1.00 16.42 169 LEU C O 1
ATOM 4746 N N . VAL C 1 192 ? 4.055 67.318 9.966 1.00 12.85 170 VAL C N 1
ATOM 4747 C CA . VAL C 1 192 ? 3.013 66.669 10.760 1.00 12.27 170 VAL C CA 1
ATOM 4748 C C . VAL C 1 192 ? 3.661 65.547 11.567 1.00 11.64 170 VAL C C 1
ATOM 4749 O O . VAL C 1 192 ? 4.405 64.718 11.012 1.00 13.38 170 VAL C O 1
ATOM 4753 N N . LYS C 1 193 ? 3.413 65.534 12.875 1.00 11.80 171 LYS C N 1
ATOM 4754 C CA . LYS C 1 193 ? 3.883 64.489 13.770 1.00 12.81 171 LYS C CA 1
ATOM 4755 C C . LYS C 1 193 ? 2.859 63.370 13.766 1.00 12.28 171 LYS C C 1
ATOM 4756 O O . LYS C 1 193 ? 1.646 63.641 13.776 1.00 12.35 171 LYS C O 1
ATOM 4762 N N . VAL C 1 194 ? 3.319 62.126 13.721 1.00 11.01 172 VAL C N 1
ATOM 4763 C CA . VAL C 1 194 ? 2.393 60.998 13.595 1.00 10.62 172 VAL C CA 1
ATOM 4764 C C . VAL C 1 194 ? 2.794 59.999 14.656 1.00 10.38 172 VAL C C 1
ATOM 4765 O O . VAL C 1 194 ? 3.953 59.523 14.648 1.00 10.47 172 VAL C O 1
ATOM 4769 N N . ASN C 1 195 ? 1.890 59.704 15.574 1.00 9.74 173 ASN C N 1
ATOM 4770 C CA . ASN C 1 195 ? 2.166 58.805 16.694 1.00 9.80 173 ASN C CA 1
ATOM 4771 C C . ASN C 1 195 ? 0.941 57.944 16.958 1.00 9.96 173 ASN C C 1
ATOM 4772 O O . ASN C 1 195 ? -0.112 58.161 16.346 1.00 10.69 173 ASN C O 1
ATOM 4777 N N . GLY C 1 196 ? 1.097 56.958 17.820 1.00 10.02 174 GLY C N 1
ATOM 4778 C CA . GLY C 1 196 ? 0.026 56.070 18.258 1.00 10.39 174 GLY C CA 1
ATOM 4779 C C . GLY C 1 196 ? -0.138 55.982 19.769 1.00 10.09 174 GLY C C 1
ATOM 4780 O O . GLY C 1 196 ? 0.788 56.260 20.578 1.00 10.87 174 GLY C O 1
ATOM 4781 N N . ILE C 1 197 ? -1.339 55.602 20.163 1.00 9.92 175 ILE C N 1
ATOM 4782 C CA . ILE C 1 197 ? -1.596 55.152 21.546 1.00 10.05 175 ILE C CA 1
ATOM 4783 C C . ILE C 1 197 ? -2.185 53.740 21.433 1.00 10.47 175 ILE C C 1
ATOM 4784 O O . ILE C 1 197 ? -3.109 53.527 20.606 1.00 10.93 175 ILE C O 1
ATOM 4789 N N . ALA C 1 198 ? -1.632 52.786 22.190 1.00 9.60 176 ALA C N 1
ATOM 4790 C CA . ALA C 1 198 ? -2.037 51.373 22.170 1.00 10.73 176 ALA C CA 1
ATOM 4791 C C . ALA C 1 198 ? -2.578 51.061 23.567 1.00 12.31 176 ALA C C 1
ATOM 4792 O O . ALA C 1 198 ? -1.819 50.640 24.459 1.00 12.89 176 ALA C O 1
ATOM 4794 N N . PRO C 1 199 ? -3.889 51.284 23.784 1.00 13.08 177 PRO C N 1
ATOM 4795 C CA . PRO C 1 199 ? -4.462 51.017 25.066 1.00 13.22 177 PRO C CA 1
ATOM 4796 C C . PRO C 1 199 ? -4.929 49.573 25.226 1.00 14.32 177 PRO C C 1
ATOM 4797 O O . PRO C 1 199 ? -5.295 48.911 24.227 1.00 14.08 177 PRO C O 1
ATOM 4801 N N . ALA C 1 200 ? -4.972 49.104 26.461 1.00 15.30 178 ALA C N 1
ATOM 4802 C CA . ALA C 1 200 ? -5.527 47.777 26.670 1.00 18.20 178 ALA C CA 1
ATOM 4803 C C . ALA C 1 200 ? -7.052 47.864 26.561 1.00 21.71 178 ALA C C 1
ATOM 4804 O O . ALA C 1 200 ? -7.738 47.719 27.574 1.00 25.21 178 ALA C O 1
ATOM 4806 N N . LEU C 1 201 ? -7.573 48.104 25.331 1.00 23.79 179 LEU C N 1
ATOM 4807 C CA . LEU C 1 201 ? -9.014 48.236 25.076 1.00 25.46 179 LEU C CA 1
ATOM 4808 C C . LEU C 1 201 ? -9.728 46.966 25.526 1.00 26.41 179 LEU C C 1
ATOM 4809 O O . LEU C 1 201 ? -10.687 47.028 26.300 1.00 27.90 179 LEU C O 1
ATOM 4814 N N . ALA C 1 210 ? -16.902 41.180 30.403 1.00 27.31 188 ALA C N 1
ATOM 4815 C CA . ALA C 1 210 ? -16.841 40.969 31.866 1.00 27.53 188 ALA C CA 1
ATOM 4816 C C . ALA C 1 210 ? -15.820 39.898 32.249 1.00 27.08 188 ALA C C 1
ATOM 4817 O O . ALA C 1 210 ? -14.915 40.153 33.079 1.00 27.04 188 ALA C O 1
ATOM 4819 N N . ALA C 1 211 ? -15.985 38.702 31.668 1.00 26.60 189 ALA C N 1
ATOM 4820 C CA . ALA C 1 211 ? -14.993 37.602 31.799 1.00 26.69 189 ALA C CA 1
ATOM 4821 C C . ALA C 1 211 ? -13.640 38.104 31.293 1.00 26.57 189 ALA C C 1
ATOM 4822 O O . ALA C 1 211 ? -12.607 38.030 31.990 1.00 25.40 189 ALA C O 1
ATOM 4824 N N . TYR C 1 212 ? -13.670 38.648 30.082 1.00 26.78 190 TYR C N 1
ATOM 4825 C CA . TYR C 1 212 ? -12.489 39.259 29.478 1.00 27.45 190 TYR C CA 1
ATOM 4826 C C . TYR C 1 212 ? -11.823 40.344 30.361 1.00 27.07 190 TYR C C 1
ATOM 4827 O O . TYR C 1 212 ? -10.595 40.347 30.497 1.00 27.36 190 TYR C O 1
ATOM 4836 N N A ARG C 1 213 ? -12.617 41.242 30.951 0.60 27.06 191 ARG C N 1
ATOM 4837 N N B ARG C 1 213 ? -12.618 41.231 30.965 0.40 26.88 191 ARG C N 1
ATOM 4838 C CA A ARG C 1 213 ? -12.082 42.259 31.904 0.60 27.22 191 ARG C CA 1
ATOM 4839 C CA B ARG C 1 213 ? -12.079 42.261 31.889 0.40 26.79 191 ARG C CA 1
ATOM 4840 C C A ARG C 1 213 ? -11.444 41.646 33.166 0.60 26.78 191 ARG C C 1
ATOM 4841 C C B ARG C 1 213 ? -11.457 41.665 33.172 0.40 26.55 191 ARG C C 1
ATOM 4842 O O A ARG C 1 213 ? -10.322 41.999 33.546 0.60 26.27 191 ARG C O 1
ATOM 4843 O O B ARG C 1 213 ? -10.354 42.050 33.573 0.40 26.21 191 ARG C O 1
ATOM 4858 N N . ALA C 1 214 ? -12.171 40.740 33.813 1.00 26.04 192 ALA C N 1
ATOM 4859 C CA . ALA C 1 214 ? -11.706 40.099 35.052 1.00 26.26 192 ALA C CA 1
ATOM 4860 C C . ALA C 1 214 ? -10.339 39.420 34.845 1.00 26.44 192 ALA C C 1
ATOM 4861 O O . ALA C 1 214 ? -9.417 39.554 35.656 1.00 26.29 192 ALA C O 1
ATOM 4863 N N . ASN C 1 215 ? -10.225 38.708 33.726 1.00 26.92 193 ASN C N 1
ATOM 4864 C CA . ASN C 1 215 ? -8.988 38.045 33.348 1.00 27.54 193 ASN C CA 1
ATOM 4865 C C . ASN C 1 215 ? -7.877 39.067 33.048 1.00 27.92 193 ASN C C 1
ATOM 4866 O O . ASN C 1 215 ? -6.747 38.932 33.540 1.00 26.89 193 ASN C O 1
ATOM 4871 N N . ALA C 1 216 ? -8.208 40.088 32.254 1.00 27.71 194 ALA C N 1
ATOM 4872 C CA . ALA C 1 216 ? -7.206 41.075 31.839 1.00 28.15 194 ALA C CA 1
ATOM 4873 C C . ALA C 1 216 ? -6.644 41.827 33.059 1.00 28.03 194 ALA C C 1
ATOM 4874 O O . ALA C 1 216 ? -5.423 41.998 33.174 1.00 28.24 194 ALA C O 1
ATOM 4876 N N . LEU C 1 217 ? -7.527 42.218 33.988 1.00 27.26 195 LEU C N 1
ATOM 4877 C CA . LEU C 1 217 ? -7.104 42.961 35.196 1.00 27.02 195 LEU C CA 1
ATOM 4878 C C . LEU C 1 217 ? -6.072 42.207 36.036 1.00 26.26 195 LEU C C 1
ATOM 4879 O O . LEU C 1 217 ? -5.048 42.779 36.454 1.00 25.26 195 LEU C O 1
ATOM 4884 N N . ALA C 1 218 ? -6.388 40.934 36.303 1.00 24.48 196 ALA C N 1
ATOM 4885 C CA . ALA C 1 218 ? -5.514 40.027 37.019 1.00 23.31 196 ALA C CA 1
ATOM 4886 C C . ALA C 1 218 ? -4.164 39.894 36.323 1.00 22.17 196 ALA C C 1
ATOM 4887 O O . ALA C 1 218 ? -3.144 39.695 36.976 1.00 22.21 196 ALA C O 1
ATOM 4889 N N . LYS C 1 219 ? -4.187 39.959 34.996 1.00 21.88 197 LYS C N 1
ATOM 4890 C CA . LYS C 1 219 ? -2.984 39.910 34.139 1.00 21.43 197 LYS C CA 1
ATOM 4891 C C . LYS C 1 219 ? -2.217 41.251 34.065 1.00 20.16 197 LYS C C 1
ATOM 4892 O O . LYS C 1 219 ? -1.096 41.279 33.539 1.00 19.50 197 LYS C O 1
ATOM 4898 N N . SER C 1 220 ? -2.814 42.348 34.532 1.00 17.75 198 SER C N 1
ATOM 4899 C CA . SER C 1 220 ? -2.040 43.610 34.644 1.00 17.01 198 SER C CA 1
ATOM 4900 C C . SER C 1 220 ? -1.168 43.632 35.886 1.00 14.96 198 SER C C 1
ATOM 4901 O O . SER C 1 220 ? -1.496 43.045 36.881 1.00 15.51 198 SER C O 1
ATOM 4904 N N . ALA C 1 221 ? -0.063 44.348 35.789 1.00 12.35 199 ALA C N 1
ATOM 4905 C CA . ALA C 1 221 ? 0.899 44.502 36.892 1.00 11.27 199 ALA C CA 1
ATOM 4906 C C . ALA C 1 221 ? 0.315 45.421 37.992 1.00 11.24 199 ALA C C 1
ATOM 4907 O O . ALA C 1 221 ? 0.467 45.135 39.169 1.00 10.05 199 ALA C O 1
ATOM 4909 N N . LEU C 1 222 ? -0.341 46.505 37.589 1.00 11.19 200 LEU C N 1
ATOM 4910 C CA . LEU C 1 222 ? -0.797 47.570 38.503 1.00 12.46 200 LEU C CA 1
ATOM 4911 C C . LEU C 1 222 ? -2.124 47.269 39.193 1.00 14.87 200 LEU C C 1
ATOM 4912 O O . LEU C 1 222 ? -2.427 47.837 40.274 1.00 14.02 200 LEU C O 1
ATOM 4917 N N . GLY C 1 223 ? -2.911 46.362 38.602 1.00 16.33 201 GLY C N 1
ATOM 4918 C CA . GLY C 1 223 ? -4.128 45.885 39.258 1.00 18.75 201 GLY C CA 1
ATOM 4919 C C . GLY C 1 223 ? -5.161 46.986 39.420 1.00 20.22 201 GLY C C 1
ATOM 4920 O O . GLY C 1 223 ? -5.921 46.980 40.368 1.00 21.47 201 GLY C O 1
ATOM 4921 N N . ILE C 1 224 ? -5.183 47.932 38.492 1.00 20.86 202 ILE C N 1
ATOM 4922 C CA A ILE C 1 224 ? -6.120 49.073 38.428 0.60 21.70 202 ILE C CA 1
ATOM 4923 C CA B ILE C 1 224 ? -6.264 48.913 38.512 0.40 21.20 202 ILE C CA 1
ATOM 4924 C C . ILE C 1 224 ? -6.987 48.882 37.195 1.00 21.76 202 ILE C C 1
ATOM 4925 O O . ILE C 1 224 ? -6.449 48.471 36.165 1.00 21.39 202 ILE C O 1
ATOM 4934 N N . GLU C 1 225 ? -8.272 49.216 37.265 1.00 22.61 203 GLU C N 1
ATOM 4935 C CA A GLU C 1 225 ? -9.069 49.328 36.055 0.60 23.48 203 GLU C CA 1
ATOM 4936 C CA B GLU C 1 225 ? -9.100 49.338 36.067 0.40 23.12 203 GLU C CA 1
ATOM 4937 C C . GLU C 1 225 ? -8.909 50.769 35.549 1.00 22.84 203 GLU C C 1
ATOM 4938 O O . GLU C 1 225 ? -9.145 51.720 36.283 1.00 22.88 203 GLU C O 1
ATOM 4949 N N . PRO C 1 226 ? -8.463 50.935 34.297 1.00 21.98 204 PRO C N 1
ATOM 4950 C CA . PRO C 1 226 ? -8.276 52.307 33.829 1.00 21.29 204 PRO C CA 1
ATOM 4951 C C . PRO C 1 226 ? -9.597 53.003 33.411 1.00 20.19 204 PRO C C 1
ATOM 4952 O O . PRO C 1 226 ? -10.548 52.337 32.994 1.00 20.56 204 PRO C O 1
ATOM 4956 N N . GLY C 1 227 ? -9.631 54.321 33.508 1.00 18.42 205 GLY C N 1
ATOM 4957 C CA . GLY C 1 227 ? -10.690 55.116 32.882 1.00 17.34 205 GLY C CA 1
ATOM 4958 C C . GLY C 1 227 ? -10.141 55.759 31.634 1.00 15.31 205 GLY C C 1
ATOM 4959 O O . GLY C 1 227 ? -8.945 55.779 31.425 1.00 14.47 205 GLY C O 1
ATOM 4960 N N . ALA C 1 228 ? -11.016 56.282 30.792 1.00 13.27 206 ALA C N 1
ATOM 4961 C CA . ALA C 1 228 ? -10.588 56.908 29.558 1.00 12.68 206 ALA C CA 1
ATOM 4962 C C . ALA C 1 228 ? -9.643 58.088 29.775 1.00 11.69 206 ALA C C 1
ATOM 4963 O O . ALA C 1 228 ? -8.966 58.464 28.871 1.00 9.05 206 ALA C O 1
ATOM 4965 N N . GLU C 1 229 ? -9.598 58.658 30.989 1.00 15.11 207 GLU C N 1
ATOM 4966 C CA . GLU C 1 229 ? -8.696 59.768 31.254 1.00 14.34 207 GLU C CA 1
ATOM 4967 C C . GLU C 1 229 ? -7.210 59.431 30.988 1.00 15.43 207 GLU C C 1
ATOM 4968 O O . GLU C 1 229 ? -6.422 60.313 30.552 1.00 13.92 207 GLU C O 1
ATOM 4974 N N . VAL C 1 230 ? -6.833 58.168 31.208 1.00 15.66 208 VAL C N 1
ATOM 4975 C CA . VAL C 1 230 ? -5.489 57.705 30.879 1.00 15.72 208 VAL C CA 1
ATOM 4976 C C . VAL C 1 230 ? -5.141 57.928 29.415 1.00 14.86 208 VAL C C 1
ATOM 4977 O O . VAL C 1 230 ? -4.014 58.289 29.088 1.00 13.77 208 VAL C O 1
ATOM 4981 N N . ILE C 1 231 ? -6.116 57.712 28.524 1.00 14.76 209 ILE C N 1
ATOM 4982 C CA . ILE C 1 231 ? -5.885 57.939 27.116 1.00 13.60 209 ILE C CA 1
ATOM 4983 C C . ILE C 1 231 ? -5.852 59.427 26.783 1.00 13.04 209 ILE C C 1
ATOM 4984 O O . ILE C 1 231 ? -5.064 59.842 25.946 1.00 13.23 209 ILE C O 1
ATOM 4989 N N . TYR C 1 232 ? -6.700 60.239 27.422 1.00 11.24 210 TYR C N 1
ATOM 4990 C CA . TYR C 1 232 ? -6.616 61.684 27.227 1.00 11.66 210 TYR C CA 1
ATOM 4991 C C . TYR C 1 232 ? -5.240 62.249 27.601 1.00 11.95 210 TYR C C 1
ATOM 4992 O O . TYR C 1 232 ? -4.671 63.078 26.871 1.00 11.09 210 TYR C O 1
ATOM 5001 N N . GLN C 1 233 ? -4.674 61.785 28.719 1.00 11.96 211 GLN C N 1
ATOM 5002 C CA . GLN C 1 233 ? -3.364 62.245 29.136 1.00 13.25 211 GLN C CA 1
ATOM 5003 C C . GLN C 1 233 ? -2.278 61.885 28.103 1.00 12.22 211 GLN C C 1
ATOM 5004 O O . GLN C 1 233 ? -1.368 62.695 27.839 1.00 10.73 211 GLN C O 1
ATOM 5010 N N . SER C 1 234 ? -2.372 60.684 27.543 1.00 11.49 212 SER C N 1
ATOM 5011 C CA . SER C 1 234 ? -1.475 60.243 26.449 1.00 11.94 212 SER C CA 1
ATOM 5012 C C . SER C 1 234 ? -1.637 61.125 25.252 1.00 11.98 212 SER C C 1
ATOM 5013 O O . SER C 1 234 ? -0.633 61.591 24.654 1.00 11.08 212 SER C O 1
ATOM 5016 N N . LEU C 1 235 ? -2.893 61.424 24.901 1.00 11.53 213 LEU C N 1
ATOM 5017 C CA . LEU C 1 235 ? -3.115 62.347 23.794 1.00 12.27 213 LEU C CA 1
ATOM 5018 C C . LEU C 1 235 ? -2.526 63.724 23.980 1.00 13.17 213 LEU C C 1
ATOM 5019 O O . LEU C 1 235 ? -1.938 64.294 23.033 1.00 11.22 213 LEU C O 1
ATOM 5024 N N . ARG C 1 236 ? -2.673 64.266 25.190 1.00 12.81 214 ARG C N 1
ATOM 5025 C CA . ARG C 1 236 ? -2.133 65.592 25.517 1.00 13.87 214 ARG C CA 1
ATOM 5026 C C . ARG C 1 236 ? -0.628 65.562 25.414 1.00 13.57 214 ARG C C 1
ATOM 5027 O O . ARG C 1 236 ? 0.016 66.491 24.864 1.00 14.02 214 ARG C O 1
ATOM 5035 N N . TYR C 1 237 ? -0.035 64.471 25.885 1.00 13.59 215 TYR C N 1
ATOM 5036 C CA . TYR C 1 237 ? 1.423 64.381 25.792 1.00 12.78 215 TYR C CA 1
ATOM 5037 C C . TYR C 1 237 ? 1.870 64.463 24.321 1.00 12.48 215 TYR C C 1
ATOM 5038 O O . TYR C 1 237 ? 2.808 65.215 23.942 1.00 13.97 215 TYR C O 1
ATOM 5047 N N . LEU C 1 238 ? 1.217 63.693 23.470 1.00 13.60 216 LEU C N 1
ATOM 5048 C CA . LEU C 1 238 ? 1.579 63.656 22.054 1.00 13.06 216 LEU C CA 1
ATOM 5049 C C . LEU C 1 238 ? 1.293 65.012 21.396 1.00 13.49 216 LEU C C 1
ATOM 5050 O O . LEU C 1 238 ? 2.173 65.556 20.698 1.00 14.26 216 LEU C O 1
ATOM 5055 N N . LEU C 1 239 ? 0.107 65.569 21.633 1.00 13.65 217 LEU C N 1
ATOM 5056 C CA . LEU C 1 239 ? -0.243 66.856 20.984 1.00 14.43 217 LEU C CA 1
ATOM 5057 C C . LEU C 1 239 ? 0.741 67.964 21.379 1.00 15.35 217 LEU C C 1
ATOM 5058 O O . LEU C 1 239 ? 1.171 68.769 20.513 1.00 15.16 217 LEU C O 1
ATOM 5063 N N . ASP C 1 240 ? 1.127 67.975 22.646 1.00 15.74 218 ASP C N 1
ATOM 5064 C CA . ASP C 1 240 ? 1.926 69.071 23.221 1.00 16.30 218 ASP C CA 1
ATOM 5065 C C . ASP C 1 240 ? 3.447 68.896 23.001 1.00 18.21 218 ASP C C 1
ATOM 5066 O O . ASP C 1 240 ? 4.222 69.820 23.195 1.00 17.52 218 ASP C O 1
ATOM 5071 N N . SER C 1 241 ? 3.870 67.715 22.584 1.00 19.17 219 SER C N 1
ATOM 5072 C CA . SER C 1 241 ? 5.283 67.437 22.368 1.00 20.97 219 SER C CA 1
ATOM 5073 C C . SER C 1 241 ? 5.721 68.071 21.063 1.00 22.33 219 SER C C 1
ATOM 5074 O O . SER C 1 241 ? 4.913 68.323 20.149 1.00 21.06 219 SER C O 1
ATOM 5077 N N . THR C 1 242 ? 7.023 68.317 20.965 1.00 23.40 220 THR C N 1
ATOM 5078 C CA . THR C 1 242 ? 7.565 68.912 19.776 1.00 24.25 220 THR C CA 1
ATOM 5079 C C . THR C 1 242 ? 8.549 67.985 19.062 1.00 23.97 220 THR C C 1
ATOM 5080 O O . THR C 1 242 ? 8.867 68.239 17.903 1.00 26.66 220 THR C O 1
ATOM 5084 N N . TYR C 1 243 ? 9.086 66.966 19.743 1.00 22.22 221 TYR C N 1
ATOM 5085 C CA . TYR C 1 243 ? 10.222 66.217 19.221 1.00 20.43 221 TYR C CA 1
ATOM 5086 C C . TYR C 1 243 ? 9.899 64.727 19.167 1.00 18.88 221 TYR C C 1
ATOM 5087 O O . TYR C 1 243 ? 10.819 63.871 19.175 1.00 19.98 221 TYR C O 1
ATOM 5096 N N . VAL C 1 244 ? 8.612 64.412 19.144 1.00 16.76 222 VAL C N 1
ATOM 5097 C CA . VAL C 1 244 ? 8.177 63.042 19.145 1.00 14.49 222 VAL C CA 1
ATOM 5098 C C . VAL C 1 244 ? 7.325 62.719 17.876 1.00 13.42 222 VAL C C 1
ATOM 5099 O O . VAL C 1 244 ? 6.256 63.283 17.644 1.00 13.24 222 VAL C O 1
ATOM 5103 N N . THR C 1 245 ? 7.819 61.802 17.067 1.00 13.41 223 THR C N 1
ATOM 5104 C CA . THR C 1 245 ? 7.058 61.273 15.960 1.00 12.09 223 THR C CA 1
ATOM 5105 C C . THR C 1 245 ? 7.491 59.846 15.663 1.00 11.80 223 THR C C 1
ATOM 5106 O O . THR C 1 245 ? 8.644 59.455 15.916 1.00 11.75 223 THR C O 1
ATOM 5110 N N . GLY C 1 246 ? 6.594 59.070 15.061 1.00 10.62 224 GLY C N 1
ATOM 5111 C CA . GLY C 1 246 ? 6.850 57.683 14.813 1.00 10.95 224 GLY C CA 1
ATOM 5112 C C . GLY C 1 246 ? 6.791 56.729 15.985 1.00 11.06 224 GLY C C 1
ATOM 5113 O O . GLY C 1 246 ? 7.217 55.582 15.813 1.00 12.34 224 GLY C O 1
ATOM 5114 N N . THR C 1 247 ? 6.229 57.171 17.112 1.00 11.43 225 THR C N 1
ATOM 5115 C CA . THR C 1 247 ? 6.187 56.396 18.382 1.00 12.71 225 THR C CA 1
ATOM 5116 C C . THR C 1 247 ? 4.793 55.941 18.676 1.00 12.88 225 THR C C 1
ATOM 5117 O O . THR C 1 247 ? 3.806 56.470 18.136 1.00 12.26 225 THR C O 1
ATOM 5121 N N . THR C 1 248 ? 4.692 54.934 19.553 1.00 12.01 226 THR C N 1
ATOM 5122 C CA . THR C 1 248 ? 3.422 54.441 20.017 1.00 12.72 226 THR C CA 1
ATOM 5123 C C . THR C 1 248 ? 3.503 54.323 21.542 1.00 12.93 226 THR C C 1
ATOM 5124 O O . THR C 1 248 ? 4.386 53.643 22.081 1.00 12.42 226 THR C O 1
ATOM 5128 N N . LEU C 1 249 ? 2.585 54.975 22.241 1.00 12.43 227 LEU C N 1
ATOM 5129 C CA . LEU C 1 249 ? 2.527 54.875 23.701 1.00 12.57 227 LEU C CA 1
ATOM 5130 C C . LEU C 1 249 ? 1.762 53.623 24.150 1.00 12.71 227 LEU C C 1
ATOM 5131 O O . LEU C 1 249 ? 0.591 53.427 23.786 1.00 15.62 227 LEU C O 1
ATOM 5136 N N . THR C 1 250 ? 2.347 52.850 25.042 1.00 11.31 228 THR C N 1
ATOM 5137 C CA . THR C 1 250 ? 1.694 51.639 25.581 1.00 12.43 228 THR C CA 1
ATOM 5138 C C . THR C 1 250 ? 1.016 52.027 26.866 1.00 11.58 228 THR C C 1
ATOM 5139 O O . THR C 1 250 ? 1.688 52.541 27.792 1.00 10.86 228 THR C O 1
ATOM 5143 N N . VAL C 1 251 ? -0.302 51.837 26.898 1.00 11.06 229 VAL C N 1
ATOM 5144 C CA . VAL C 1 251 ? -1.149 52.238 28.031 1.00 12.28 229 VAL C CA 1
ATOM 5145 C C . VAL C 1 251 ? -1.896 50.992 28.462 1.00 11.54 229 VAL C C 1
ATOM 5146 O O . VAL C 1 251 ? -2.985 50.731 28.017 1.00 11.27 229 VAL C O 1
ATOM 5150 N N . ASN C 1 252 ? -1.279 50.233 29.356 1.00 11.92 230 ASN C N 1
ATOM 5151 C CA . ASN C 1 252 ? -1.736 48.845 29.588 1.00 11.40 230 ASN C CA 1
ATOM 5152 C C . ASN C 1 252 ? -1.560 48.300 31.014 1.00 11.21 230 ASN C C 1
ATOM 5153 O O . ASN C 1 252 ? -1.612 47.076 31.210 1.00 9.37 230 ASN C O 1
ATOM 5158 N N . GLY C 1 253 ? -1.274 49.162 31.993 1.00 10.91 231 GLY C N 1
ATOM 5159 C CA . GLY C 1 253 ? -1.092 48.713 33.392 1.00 10.97 231 GLY C CA 1
ATOM 5160 C C . GLY C 1 253 ? 0.000 47.678 33.635 1.00 10.12 231 GLY C C 1
ATOM 5161 O O . GLY C 1 253 ? 0.037 46.972 34.656 1.00 10.67 231 GLY C O 1
ATOM 5162 N N . GLY C 1 254 ? 0.948 47.632 32.710 1.00 10.56 232 GLY C N 1
ATOM 5163 C CA . GLY C 1 254 ? 2.060 46.721 32.776 1.00 10.72 232 GLY C CA 1
ATOM 5164 C C . GLY C 1 254 ? 1.652 45.278 32.481 1.00 11.51 232 GLY C C 1
ATOM 5165 O O . GLY C 1 254 ? 2.323 44.352 32.912 1.00 13.04 232 GLY C O 1
ATOM 5166 N N . ARG C 1 255 ? 0.599 45.094 31.695 1.00 12.48 233 ARG C N 1
ATOM 5167 C CA A ARG C 1 255 ? 0.196 43.718 31.348 0.60 14.57 233 ARG C CA 1
ATOM 5168 C CA B ARG C 1 255 ? 0.167 43.743 31.244 0.40 14.16 233 ARG C CA 1
ATOM 5169 C C . ARG C 1 255 ? 1.351 42.910 30.741 1.00 14.65 233 ARG C C 1
ATOM 5170 O O . ARG C 1 255 ? 1.478 41.721 31.006 1.00 15.16 233 ARG C O 1
ATOM 5185 N N . HIS C 1 256 ? 2.215 43.552 29.973 1.00 15.05 234 HIS C N 1
ATOM 5186 C CA . HIS C 1 256 ? 3.355 42.864 29.372 1.00 15.14 234 HIS C CA 1
ATOM 5187 C C . HIS C 1 256 ? 4.485 42.423 30.326 1.00 16.03 234 HIS C C 1
ATOM 5188 O O . HIS C 1 256 ? 5.341 41.626 29.929 1.00 16.15 234 HIS C O 1
ATOM 5195 N N . VAL C 1 257 ? 4.497 42.905 31.559 1.00 16.34 235 VAL C N 1
ATOM 5196 C CA . VAL C 1 257 ? 5.565 42.493 32.476 1.00 18.52 235 VAL C CA 1
ATOM 5197 C C . VAL C 1 257 ? 5.091 41.529 33.553 1.00 21.64 235 VAL C C 1
ATOM 5198 O O . VAL C 1 257 ? 5.920 40.958 34.287 1.00 21.50 235 VAL C O 1
ATOM 5202 N N . LYS C 1 258 ? 3.771 41.365 33.671 1.00 23.96 236 LYS C N 1
ATOM 5203 C CA . LYS C 1 258 ? 3.216 40.606 34.786 1.00 25.66 236 LYS C CA 1
ATOM 5204 C C . LYS C 1 258 ? 3.450 39.115 34.515 1.00 26.32 236 LYS C C 1
ATOM 5205 O O . LYS C 1 258 ? 3.189 38.664 33.397 1.00 27.41 236 LYS C O 1
ATOM 5211 N N . SER D 1 27 ? 5.628 13.413 4.489 1.00 32.11 5 SER D N 1
ATOM 5212 C CA . SER D 1 27 ? 5.089 12.743 3.267 1.00 31.02 5 SER D CA 1
ATOM 5213 C C . SER D 1 27 ? 3.710 13.303 2.797 1.00 28.93 5 SER D C 1
ATOM 5214 O O . SER D 1 27 ? 3.280 13.104 1.635 1.00 30.20 5 SER D O 1
ATOM 5217 N N . ALA D 1 28 ? 2.984 13.944 3.709 1.00 24.50 6 ALA D N 1
ATOM 5218 C CA . ALA D 1 28 ? 1.878 14.797 3.320 1.00 20.80 6 ALA D CA 1
ATOM 5219 C C . ALA D 1 28 ? 2.485 15.943 2.491 1.00 18.35 6 ALA D C 1
ATOM 5220 O O . ALA D 1 28 ? 3.671 16.252 2.637 1.00 16.25 6 ALA D O 1
ATOM 5222 N N . PRO D 1 29 ? 1.718 16.519 1.558 1.00 16.06 7 PRO D N 1
ATOM 5223 C CA . PRO D 1 29 ? 2.310 17.564 0.721 1.00 14.99 7 PRO D CA 1
ATOM 5224 C C . PRO D 1 29 ? 2.504 18.882 1.432 1.00 13.43 7 PRO D C 1
ATOM 5225 O O . PRO D 1 29 ? 1.771 19.204 2.402 1.00 13.25 7 PRO D O 1
ATOM 5229 N N . ILE D 1 30 ? 3.436 19.660 0.916 1.00 13.01 8 ILE D N 1
ATOM 5230 C CA . ILE D 1 30 ? 3.604 21.047 1.324 1.00 12.93 8 ILE D CA 1
ATOM 5231 C C . ILE D 1 30 ? 2.975 21.942 0.254 1.00 12.50 8 ILE D C 1
ATOM 5232 O O . ILE D 1 30 ? 3.239 21.778 -0.957 1.00 14.90 8 ILE D O 1
ATOM 5237 N N . LEU D 1 31 ? 2.161 22.877 0.684 1.00 10.67 9 LEU D N 1
ATOM 5238 C CA . LEU D 1 31 ? 1.568 23.875 -0.197 1.00 10.82 9 LEU D CA 1
ATOM 5239 C C . LEU D 1 31 ? 2.403 25.130 -0.114 1.00 12.30 9 LEU D C 1
ATOM 5240 O O . LEU D 1 31 ? 2.617 25.652 1.010 1.00 13.13 9 LEU D O 1
ATOM 5245 N N . ILE D 1 32 ? 2.796 25.631 -1.290 1.00 11.41 10 ILE D N 1
ATOM 5246 C CA A ILE D 1 32 ? 3.385 26.943 -1.384 0.60 12.27 10 ILE D CA 1
ATOM 5247 C CA B ILE D 1 32 ? 3.459 26.935 -1.475 0.40 11.64 10 ILE D CA 1
ATOM 5248 C C . ILE D 1 32 ? 2.577 27.826 -2.369 1.00 12.18 10 ILE D C 1
ATOM 5249 O O . ILE D 1 32 ? 2.378 27.507 -3.577 1.00 12.85 10 ILE D O 1
ATOM 5258 N N . THR D 1 33 ? 2.052 28.926 -1.837 1.00 11.71 11 THR D N 1
ATOM 5259 C CA . THR D 1 33 ? 1.173 29.786 -2.653 1.00 12.74 11 THR D CA 1
ATOM 5260 C C . THR D 1 33 ? 1.945 30.748 -3.511 1.00 14.20 11 THR D C 1
ATOM 5261 O O . THR D 1 33 ? 3.080 31.134 -3.193 1.00 14.00 11 THR D O 1
ATOM 5265 N N . GLY D 1 34 ? 1.338 31.090 -4.644 1.00 14.46 12 GLY D N 1
ATOM 5266 C CA . GLY D 1 34 ? 1.854 32.150 -5.495 1.00 15.84 12 GLY D CA 1
ATOM 5267 C C . GLY D 1 34 ? 3.242 31.866 -5.985 1.00 17.63 12 GLY D C 1
ATOM 5268 O O . GLY D 1 34 ? 4.118 32.734 -5.935 1.00 18.91 12 GLY D O 1
ATOM 5269 N N . ALA D 1 35 ? 3.446 30.651 -6.480 1.00 18.87 13 ALA D N 1
ATOM 5270 C CA . ALA D 1 35 ? 4.798 30.126 -6.653 1.00 20.55 13 ALA D CA 1
ATOM 5271 C C . ALA D 1 35 ? 5.310 30.108 -8.077 1.00 21.64 13 ALA D C 1
ATOM 5272 O O . ALA D 1 35 ? 6.311 29.439 -8.387 1.00 23.02 13 ALA D O 1
ATOM 5274 N N . SER D 1 36 ? 4.734 30.944 -8.918 1.00 22.15 14 SER D N 1
ATOM 5275 C CA . SER D 1 36 ? 5.448 31.382 -10.120 1.00 23.83 14 SER D CA 1
ATOM 5276 C C . SER D 1 36 ? 6.312 32.669 -9.809 1.00 23.63 14 SER D C 1
ATOM 5277 O O . SER D 1 36 ? 7.184 33.088 -10.607 1.00 24.73 14 SER D O 1
ATOM 5280 N N . GLN D 1 37 ? 6.093 33.327 -8.652 1.00 23.56 15 GLN D N 1
ATOM 5281 C CA A GLN D 1 37 ? 7.035 34.357 -8.170 0.60 22.94 15 GLN D CA 1
ATOM 5282 C CA B GLN D 1 37 ? 7.042 34.382 -8.261 0.40 22.73 15 GLN D CA 1
ATOM 5283 C C . GLN D 1 37 ? 8.390 33.690 -8.075 1.00 22.27 15 GLN D C 1
ATOM 5284 O O . GLN D 1 37 ? 8.445 32.601 -7.595 1.00 20.62 15 GLN D O 1
ATOM 5295 N N . ARG D 1 38 ? 9.474 34.350 -8.513 1.00 22.75 16 ARG D N 1
ATOM 5296 C CA . ARG D 1 38 ? 10.817 33.802 -8.364 1.00 22.64 16 ARG D CA 1
ATOM 5297 C C . ARG D 1 38 ? 11.110 33.147 -7.014 1.00 19.78 16 ARG D C 1
ATOM 5298 O O . ARG D 1 38 ? 11.598 32.054 -7.038 1.00 17.57 16 ARG D O 1
ATOM 5306 N N . VAL D 1 39 ? 10.891 33.799 -5.849 1.00 17.79 17 VAL D N 1
ATOM 5307 C CA . VAL D 1 39 ? 11.218 33.133 -4.596 1.00 16.33 17 VAL D CA 1
ATOM 5308 C C . VAL D 1 39 ? 10.391 31.885 -4.367 1.00 15.04 17 VAL D C 1
ATOM 5309 O O . VAL D 1 39 ? 10.923 30.869 -3.972 1.00 13.28 17 VAL D O 1
ATOM 5313 N N . GLY D 1 40 ? 9.090 31.946 -4.615 1.00 13.86 18 GLY D N 1
ATOM 5314 C CA . GLY D 1 40 ? 8.260 30.760 -4.477 1.00 14.67 18 GLY D CA 1
ATOM 5315 C C . GLY D 1 40 ? 8.642 29.639 -5.426 1.00 13.59 18 GLY D C 1
ATOM 5316 O O . GLY D 1 40 ? 8.678 28.482 -5.035 1.00 13.56 18 GLY D O 1
ATOM 5317 N N . LEU D 1 41 ? 8.978 29.999 -6.654 1.00 13.25 19 LEU D N 1
ATOM 5318 C CA . LEU D 1 41 ? 9.448 29.027 -7.648 1.00 13.75 19 LEU D CA 1
ATOM 5319 C C . LEU D 1 41 ? 10.673 28.279 -7.140 1.00 13.16 19 LEU D C 1
ATOM 5320 O O . LEU D 1 41 ? 10.744 27.054 -7.200 1.00 13.08 19 LEU D O 1
ATOM 5325 N N . HIS D 1 42 ? 11.657 29.049 -6.663 1.00 12.42 20 HIS D N 1
ATOM 5326 C CA . HIS D 1 42 ? 12.888 28.473 -6.135 1.00 11.95 20 HIS D CA 1
ATOM 5327 C C . HIS D 1 42 ? 12.620 27.506 -4.973 1.00 10.62 20 HIS D C 1
ATOM 5328 O O . HIS D 1 42 ? 13.105 26.385 -4.953 1.00 11.38 20 HIS D O 1
ATOM 5335 N N . CYS D 1 43 ? 11.813 27.951 -4.026 1.00 11.18 21 CYS D N 1
ATOM 5336 C CA . CYS D 1 43 ? 11.489 27.159 -2.862 1.00 11.86 21 CYS D CA 1
ATOM 5337 C C . CYS D 1 43 ? 10.741 25.917 -3.273 1.00 11.60 21 CYS D C 1
ATOM 5338 O O . CYS D 1 43 ? 11.016 24.872 -2.750 1.00 10.97 21 CYS D O 1
ATOM 5341 N N . ALA D 1 44 ? 9.792 26.029 -4.202 1.00 11.71 22 ALA D N 1
ATOM 5342 C CA . ALA D 1 44 ? 9.034 24.837 -4.603 1.00 11.15 22 ALA D CA 1
ATOM 5343 C C . ALA D 1 44 ? 9.961 23.774 -5.250 1.00 11.27 22 ALA D C 1
ATOM 5344 O O . ALA D 1 44 ? 9.870 22.569 -4.983 1.00 11.30 22 ALA D O 1
ATOM 5346 N N . LEU D 1 45 ? 10.858 24.233 -6.091 1.00 11.85 23 LEU D N 1
ATOM 5347 C CA . LEU D 1 45 ? 11.781 23.354 -6.794 1.00 12.37 23 LEU D CA 1
ATOM 5348 C C . LEU D 1 45 ? 12.753 22.676 -5.835 1.00 13.84 23 LEU D C 1
ATOM 5349 O O . LEU D 1 45 ? 13.053 21.464 -5.956 1.00 13.80 23 LEU D O 1
ATOM 5354 N N . ARG D 1 46 ? 13.233 23.443 -4.854 1.00 13.66 24 ARG D N 1
ATOM 5355 C CA . ARG D 1 46 ? 14.132 22.910 -3.834 1.00 13.67 24 ARG D CA 1
ATOM 5356 C C . ARG D 1 46 ? 13.444 21.871 -2.931 1.00 13.03 24 ARG D C 1
ATOM 5357 O O . ARG D 1 46 ? 14.008 20.821 -2.629 1.00 13.89 24 ARG D O 1
ATOM 5365 N N . LEU D 1 47 ? 12.200 22.143 -2.581 1.00 13.27 25 LEU D N 1
ATOM 5366 C CA . LEU D 1 47 ? 11.411 21.189 -1.819 1.00 13.74 25 LEU D CA 1
ATOM 5367 C C . LEU D 1 47 ? 11.225 19.881 -2.604 1.00 14.12 25 LEU D C 1
ATOM 5368 O O . LEU D 1 47 ? 11.320 18.773 -2.036 1.00 14.91 25 LEU D O 1
ATOM 5373 N N . LEU D 1 48 ? 10.932 20.009 -3.894 1.00 13.74 26 LEU D N 1
ATOM 5374 C CA . LEU D 1 48 ? 10.724 18.815 -4.724 1.00 15.13 26 LEU D CA 1
ATOM 5375 C C . LEU D 1 48 ? 12.019 17.994 -4.809 1.00 16.98 26 LEU D C 1
ATOM 5376 O O . LEU D 1 48 ? 12.009 16.751 -4.686 1.00 17.39 26 LEU D O 1
ATOM 5381 N N . GLU D 1 49 ? 13.139 18.685 -5.036 1.00 18.53 27 GLU D N 1
ATOM 5382 C CA . GLU D 1 49 ? 14.457 18.010 -5.041 1.00 20.08 27 GLU D CA 1
ATOM 5383 C C . GLU D 1 49 ? 14.729 17.326 -3.714 1.00 20.80 27 GLU D C 1
ATOM 5384 O O . GLU D 1 49 ? 15.217 16.209 -3.675 1.00 22.21 27 GLU D O 1
ATOM 5390 N N . HIS D 1 50 ? 14.402 18.000 -2.616 1.00 21.37 28 HIS D N 1
ATOM 5391 C CA . HIS D 1 50 ? 14.546 17.430 -1.272 1.00 21.38 28 HIS D CA 1
ATOM 5392 C C . HIS D 1 50 ? 13.674 16.177 -1.089 1.00 21.41 28 HIS D C 1
ATOM 5393 O O . HIS D 1 50 ? 13.911 15.419 -0.176 1.00 21.49 28 HIS D O 1
ATOM 5400 N N . GLY D 1 51 ? 12.690 15.941 -1.960 1.00 20.01 29 GLY D N 1
ATOM 5401 C CA . GLY D 1 51 ? 11.862 14.750 -1.864 1.00 19.96 29 GLY D CA 1
ATOM 5402 C C . GLY D 1 51 ? 10.452 14.941 -1.343 1.00 18.63 29 GLY D C 1
ATOM 5403 O O . GLY D 1 51 ? 9.746 13.948 -1.165 1.00 19.55 29 GLY D O 1
ATOM 5404 N N . HIS D 1 52 ? 10.009 16.183 -1.124 1.00 17.06 30 HIS D N 1
ATOM 5405 C CA . HIS D 1 52 ? 8.654 16.428 -0.649 1.00 16.90 30 HIS D CA 1
ATOM 5406 C C . HIS D 1 52 ? 7.688 16.360 -1.796 1.00 16.26 30 HIS D C 1
ATOM 5407 O O . HIS D 1 52 ? 8.079 16.572 -2.957 1.00 16.41 30 HIS D O 1
ATOM 5414 N N . ARG D 1 53 ? 6.452 16.038 -1.462 1.00 15.30 31 ARG D N 1
ATOM 5415 C CA A ARG D 1 53 ? 5.331 16.284 -2.357 0.50 15.64 31 ARG D CA 1
ATOM 5416 C CA B ARG D 1 53 ? 5.337 16.281 -2.361 0.50 15.72 31 ARG D CA 1
ATOM 5417 C C . ARG D 1 53 ? 4.983 17.748 -2.178 1.00 15.44 31 ARG D C 1
ATOM 5418 O O . ARG D 1 53 ? 4.936 18.236 -1.020 1.00 14.31 31 ARG D O 1
ATOM 5433 N N . VAL D 1 54 ? 4.771 18.441 -3.304 1.00 14.09 32 VAL D N 1
ATOM 5434 C CA . VAL D 1 54 ? 4.519 19.878 -3.306 1.00 13.36 32 VAL D CA 1
ATOM 5435 C C . VAL D 1 54 ? 3.325 20.243 -4.158 1.00 12.60 32 VAL D C 1
ATOM 5436 O O . VAL D 1 54 ? 3.202 19.779 -5.287 1.00 13.17 32 VAL D O 1
ATOM 5440 N N . ILE D 1 55 ? 2.460 21.070 -3.598 1.00 11.93 33 ILE D N 1
ATOM 5441 C CA . ILE D 1 55 ? 1.355 21.689 -4.278 1.00 11.77 33 ILE D CA 1
ATOM 5442 C C . ILE D 1 55 ? 1.699 23.137 -4.359 1.00 12.56 33 ILE D C 1
ATOM 5443 O O . ILE D 1 55 ? 2.181 23.746 -3.372 1.00 10.50 33 ILE D O 1
ATOM 5448 N N . ILE D 1 56 ? 1.473 23.713 -5.535 1.00 13.33 34 ILE D N 1
ATOM 5449 C CA . ILE D 1 56 ? 1.638 25.133 -5.734 1.00 13.53 34 ILE D CA 1
ATOM 5450 C C . ILE D 1 56 ? 0.364 25.759 -6.209 1.00 14.67 34 ILE D C 1
ATOM 5451 O O . ILE D 1 56 ? -0.439 25.105 -6.934 1.00 14.48 34 ILE D O 1
ATOM 5456 N N . SER D 1 57 ? 0.151 27.019 -5.815 1.00 13.95 35 SER D N 1
ATOM 5457 C CA . SER D 1 57 ? -0.875 27.821 -6.466 1.00 15.35 35 SER D CA 1
ATOM 5458 C C . SER D 1 57 ? -0.236 28.844 -7.410 1.00 16.98 35 SER D C 1
ATOM 5459 O O . SER D 1 57 ? 0.904 29.251 -7.194 1.00 16.35 35 SER D O 1
ATOM 5462 N N . TYR D 1 58 ? -0.967 29.240 -8.455 1.00 17.41 36 TYR D N 1
ATOM 5463 C CA . TYR D 1 58 ? -0.483 30.239 -9.420 1.00 19.84 36 TYR D CA 1
ATOM 5464 C C . TYR D 1 58 ? -1.673 31.110 -9.834 1.00 22.32 36 TYR D C 1
ATOM 5465 O O . TYR D 1 58 ? -2.812 30.653 -9.875 1.00 20.39 36 TYR D O 1
ATOM 5474 N N A ARG D 1 59 ? -1.391 32.377 -10.113 0.60 24.52 37 ARG D N 1
ATOM 5475 N N B ARG D 1 59 ? -1.403 32.388 -10.105 0.40 24.05 37 ARG D N 1
ATOM 5476 C CA A ARG D 1 59 ? -2.422 33.347 -10.472 0.60 27.13 37 ARG D CA 1
ATOM 5477 C CA B ARG D 1 59 ? -2.463 33.329 -10.482 0.40 26.20 37 ARG D CA 1
ATOM 5478 C C A ARG D 1 59 ? -2.573 33.424 -11.993 0.60 28.15 37 ARG D C 1
ATOM 5479 C C B ARG D 1 59 ? -2.544 33.540 -11.994 0.40 27.58 37 ARG D C 1
ATOM 5480 O O A ARG D 1 59 ? -3.666 33.676 -12.506 0.60 29.47 37 ARG D O 1
ATOM 5481 O O B ARG D 1 59 ? -3.557 34.038 -12.492 0.40 28.59 37 ARG D O 1
ATOM 5496 N N . THR D 1 60 ? -1.489 33.177 -12.726 1.00 28.98 38 THR D N 1
ATOM 5497 C CA . THR D 1 60 ? -1.573 33.102 -14.198 1.00 30.56 38 THR D CA 1
ATOM 5498 C C . THR D 1 60 ? -0.657 32.028 -14.788 1.00 31.41 38 THR D C 1
ATOM 5499 O O . THR D 1 60 ? 0.444 31.811 -14.292 1.00 31.09 38 THR D O 1
ATOM 5503 N N . GLU D 1 61 ? -1.117 31.375 -15.865 1.00 32.49 39 GLU D N 1
ATOM 5504 C CA A GLU D 1 61 ? -0.328 30.317 -16.513 0.60 32.89 39 GLU D CA 1
ATOM 5505 C CA B GLU D 1 61 ? -0.332 30.320 -16.531 0.40 32.81 39 GLU D CA 1
ATOM 5506 C C . GLU D 1 61 ? 0.909 30.918 -17.177 1.00 33.13 39 GLU D C 1
ATOM 5507 O O . GLU D 1 61 ? 0.847 31.985 -17.778 1.00 33.54 39 GLU D O 1
ATOM 5518 N N . HIS D 1 62 ? 2.021 30.207 -17.060 1.00 33.34 40 HIS D N 1
ATOM 5519 C CA . HIS D 1 62 ? 3.336 30.763 -17.325 1.00 33.92 40 HIS D CA 1
ATOM 5520 C C . HIS D 1 62 ? 4.368 29.622 -17.386 1.00 32.82 40 HIS D C 1
ATOM 5521 O O . HIS D 1 62 ? 4.267 28.640 -16.641 1.00 33.00 40 HIS D O 1
ATOM 5528 N N . ALA D 1 63 ? 5.333 29.742 -18.297 1.00 31.54 41 ALA D N 1
ATOM 5529 C CA . ALA D 1 63 ? 6.364 28.717 -18.517 1.00 30.57 41 ALA D CA 1
ATOM 5530 C C . ALA D 1 63 ? 6.893 28.039 -17.237 1.00 29.61 41 ALA D C 1
ATOM 5531 O O . ALA D 1 63 ? 7.027 26.813 -17.184 1.00 29.66 41 ALA D O 1
ATOM 5533 N N . SER D 1 64 ? 7.196 28.830 -16.212 1.00 28.33 42 SER D N 1
ATOM 5534 C CA . SER D 1 64 ? 7.659 28.282 -14.922 1.00 27.77 42 SER D CA 1
ATOM 5535 C C . SER D 1 64 ? 6.598 27.394 -14.223 1.00 26.27 42 SER D C 1
ATOM 5536 O O . SER D 1 64 ? 6.953 26.468 -13.500 1.00 24.08 42 SER D O 1
ATOM 5539 N N . VAL D 1 65 ? 5.306 27.656 -14.453 1.00 25.04 43 VAL D N 1
ATOM 5540 C CA . VAL D 1 65 ? 4.293 26.697 -14.021 1.00 23.98 43 VAL D CA 1
ATOM 5541 C C . VAL D 1 65 ? 4.485 25.336 -14.722 1.00 22.86 43 VAL D C 1
ATOM 5542 O O . VAL D 1 65 ? 4.470 24.332 -14.057 1.00 22.32 43 VAL D O 1
ATOM 5546 N N . THR D 1 66 ? 4.745 25.284 -16.020 1.00 22.68 44 THR D N 1
ATOM 5547 C CA . THR D 1 66 ? 5.037 23.978 -16.660 1.00 21.76 44 THR D CA 1
ATOM 5548 C C . THR D 1 66 ? 6.344 23.380 -16.111 1.00 20.16 44 THR D C 1
ATOM 5549 O O . THR D 1 66 ? 6.401 22.169 -15.830 1.00 19.85 44 THR D O 1
ATOM 5553 N N . GLU D 1 67 ? 7.348 24.219 -15.859 1.00 18.47 45 GLU D N 1
ATOM 5554 C CA . GLU D 1 67 ? 8.583 23.781 -15.187 1.00 17.92 45 GLU D CA 1
ATOM 5555 C C . GLU D 1 67 ? 8.234 23.092 -13.867 1.00 16.87 45 GLU D C 1
ATOM 5556 O O . GLU D 1 67 ? 8.716 22.009 -13.556 1.00 17.22 45 GLU D O 1
ATOM 5562 N N . LEU D 1 68 ? 7.362 23.710 -13.091 1.00 15.78 46 LEU D N 1
ATOM 5563 C CA . LEU D 1 68 ? 6.966 23.139 -11.825 1.00 15.55 46 LEU D CA 1
ATOM 5564 C C . LEU D 1 68 ? 6.238 21.789 -12.004 1.00 15.18 46 LEU D C 1
ATOM 5565 O O . LEU D 1 68 ? 6.559 20.785 -11.330 1.00 13.84 46 LEU D O 1
ATOM 5570 N N . ARG D 1 69 ? 5.305 21.762 -12.944 1.00 15.28 47 ARG D N 1
ATOM 5571 C CA . ARG D 1 69 ? 4.614 20.526 -13.289 1.00 16.14 47 ARG D CA 1
ATOM 5572 C C . ARG D 1 69 ? 5.604 19.428 -13.625 1.00 15.59 47 ARG D C 1
ATOM 5573 O O . ARG D 1 69 ? 5.531 18.331 -13.087 1.00 14.75 47 ARG D O 1
ATOM 5581 N N . GLN D 1 70 ? 6.554 19.767 -14.484 1.00 16.64 48 GLN D N 1
ATOM 5582 C CA . GLN D 1 70 ? 7.618 18.846 -14.897 1.00 17.43 48 GLN D CA 1
ATOM 5583 C C . GLN D 1 70 ? 8.459 18.335 -13.739 1.00 17.16 48 GLN D C 1
ATOM 5584 O O . GLN D 1 70 ? 8.949 17.186 -13.747 1.00 17.84 48 GLN D O 1
ATOM 5590 N N . ALA D 1 71 ? 8.648 19.193 -12.750 1.00 15.13 49 ALA D N 1
ATOM 5591 C CA . ALA D 1 71 ? 9.434 18.863 -11.582 1.00 14.99 49 ALA D CA 1
ATOM 5592 C C . ALA D 1 71 ? 8.683 17.963 -10.600 1.00 14.62 49 ALA D C 1
ATOM 5593 O O . ALA D 1 71 ? 9.262 17.510 -9.610 1.00 15.58 49 ALA D O 1
ATOM 5595 N N . GLY D 1 72 ? 7.388 17.776 -10.822 1.00 13.93 50 GLY D N 1
ATOM 5596 C CA . GLY D 1 72 ? 6.574 16.951 -9.918 1.00 13.21 50 GLY D CA 1
ATOM 5597 C C . GLY D 1 72 ? 5.507 17.683 -9.132 1.00 12.52 50 GLY D C 1
ATOM 5598 O O . GLY D 1 72 ? 4.801 17.032 -8.340 1.00 12.16 50 GLY D O 1
ATOM 5599 N N . ALA D 1 73 ? 5.378 19.005 -9.321 1.00 11.51 51 ALA D N 1
ATOM 5600 C CA . ALA D 1 73 ? 4.437 19.809 -8.487 1.00 11.42 51 ALA D CA 1
ATOM 5601 C C . ALA D 1 73 ? 3.017 19.566 -8.940 1.00 11.09 51 ALA D C 1
ATOM 5602 O O . ALA D 1 73 ? 2.769 19.340 -10.147 1.00 10.59 51 ALA D O 1
ATOM 5604 N N . VAL D 1 74 ? 2.109 19.596 -7.977 1.00 10.35 52 VAL D N 1
ATOM 5605 C CA . VAL D 1 74 ? 0.673 19.593 -8.238 1.00 11.03 52 VAL D CA 1
ATOM 5606 C C . VAL D 1 74 ? 0.310 21.082 -8.373 1.00 10.86 52 VAL D C 1
ATOM 5607 O O . VAL D 1 74 ? 0.344 21.816 -7.402 1.00 11.16 52 VAL D O 1
ATOM 5611 N N . ALA D 1 75 ? 0.053 21.526 -9.606 1.00 11.15 53 ALA D N 1
ATOM 5612 C CA . ALA D 1 75 ? -0.138 22.955 -9.871 1.00 10.34 53 ALA D CA 1
ATOM 5613 C C . ALA D 1 75 ? -1.652 23.344 -9.887 1.00 11.01 53 ALA D C 1
ATOM 5614 O O . ALA D 1 75 ? -2.444 22.819 -10.705 1.00 10.50 53 ALA D O 1
ATOM 5616 N N . LEU D 1 76 ? -2.052 24.246 -8.991 1.00 10.98 54 LEU D N 1
ATOM 5617 C CA . LEU D 1 76 ? -3.456 24.655 -8.899 1.00 11.90 54 LEU D CA 1
ATOM 5618 C C . LEU D 1 76 ? -3.617 26.141 -9.118 1.00 12.35 54 LEU D C 1
ATOM 5619 O O . LEU D 1 76 ? -2.871 26.960 -8.550 1.00 12.38 54 LEU D O 1
ATOM 5624 N N . TYR D 1 77 ? -4.614 26.504 -9.904 1.00 12.46 55 TYR D N 1
ATOM 5625 C CA . TYR D 1 77 ? -4.990 27.924 -9.998 1.00 11.92 55 TYR D CA 1
ATOM 5626 C C . TYR D 1 77 ? -5.496 28.508 -8.667 1.00 12.36 55 TYR D C 1
ATOM 5627 O O . TYR D 1 77 ? -6.324 27.920 -7.978 1.00 10.96 55 TYR D O 1
ATOM 5636 N N . GLY D 1 78 ? -4.971 29.695 -8.278 1.00 12.22 56 GLY D N 1
ATOM 5637 C CA . GLY D 1 78 ? -5.469 30.379 -7.100 1.00 12.55 56 GLY D CA 1
ATOM 5638 C C . GLY D 1 78 ? -5.586 31.906 -7.281 1.00 12.96 56 GLY D C 1
ATOM 5639 O O . GLY D 1 78 ? -4.619 32.545 -7.595 1.00 13.61 56 GLY D O 1
ATOM 5640 N N . ASP D 1 79 ? -6.790 32.464 -7.163 1.00 13.70 57 ASP D N 1
ATOM 5641 C CA . ASP D 1 79 ? -6.964 33.918 -7.307 1.00 14.18 57 ASP D CA 1
ATOM 5642 C C . ASP D 1 79 ? -7.249 34.431 -5.932 1.00 14.65 57 ASP D C 1
ATOM 5643 O O . ASP D 1 79 ? -8.339 34.203 -5.384 1.00 14.47 57 ASP D O 1
ATOM 5648 N N . PHE D 1 80 ? -6.257 35.095 -5.350 1.00 14.68 58 PHE D N 1
ATOM 5649 C CA . PHE D 1 80 ? -6.384 35.607 -3.991 1.00 14.93 58 PHE D CA 1
ATOM 5650 C C . PHE D 1 80 ? -6.885 37.068 -3.883 1.00 14.73 58 PHE D C 1
ATOM 5651 O O . PHE D 1 80 ? -6.826 37.650 -2.798 1.00 14.28 58 PHE D O 1
ATOM 5659 N N A SER D 1 81 ? -7.419 37.593 -4.994 0.60 15.81 59 SER D N 1
ATOM 5660 N N B SER D 1 81 ? -7.443 37.585 -4.984 0.40 14.83 59 SER D N 1
ATOM 5661 C CA A SER D 1 81 ? -7.997 38.944 -5.106 0.60 16.31 59 SER D CA 1
ATOM 5662 C CA B SER D 1 81 ? -7.958 38.954 -5.084 0.40 14.51 59 SER D CA 1
ATOM 5663 C C A SER D 1 81 ? -9.188 39.249 -4.216 0.60 16.29 59 SER D C 1
ATOM 5664 C C B SER D 1 81 ? -9.206 39.255 -4.253 0.40 15.33 59 SER D C 1
ATOM 5665 O O A SER D 1 81 ? -9.451 40.417 -3.953 0.60 16.98 59 SER D O 1
ATOM 5666 O O B SER D 1 81 ? -9.505 40.425 -4.031 0.40 15.79 59 SER D O 1
ATOM 5671 N N . CYS D 1 82 ? -9.943 38.229 -3.829 1.00 15.91 60 CYS D N 1
ATOM 5672 C CA . CYS D 1 82 ? -11.193 38.427 -3.134 1.00 16.56 60 CYS D CA 1
ATOM 5673 C C . CYS D 1 82 ? -11.614 37.148 -2.454 1.00 16.60 60 CYS D C 1
ATOM 5674 O O . CYS D 1 82 ? -11.155 36.054 -2.825 1.00 16.56 60 CYS D O 1
ATOM 5677 N N . GLU D 1 83 ? -12.532 37.269 -1.503 1.00 15.74 61 GLU D N 1
ATOM 5678 C CA . GLU D 1 83 ? -13.043 36.111 -0.824 1.00 16.68 61 GLU D CA 1
ATOM 5679 C C . GLU D 1 83 ? -13.468 35.010 -1.799 1.00 16.47 61 GLU D C 1
ATOM 5680 O O . GLU D 1 83 ? -13.167 33.850 -1.553 1.00 16.13 61 GLU D O 1
ATOM 5686 N N . THR D 1 84 ? -14.163 35.335 -2.892 1.00 16.25 62 THR D N 1
ATOM 5687 C CA . THR D 1 84 ? -14.645 34.263 -3.775 1.00 16.17 62 THR D CA 1
ATOM 5688 C C . THR D 1 84 ? -13.481 33.434 -4.319 1.00 15.43 62 THR D C 1
ATOM 5689 O O . THR D 1 84 ? -13.528 32.177 -4.341 1.00 14.73 62 THR D O 1
ATOM 5693 N N . GLY D 1 85 ? -12.462 34.141 -4.804 1.00 14.18 63 GLY D N 1
ATOM 5694 C CA . GLY D 1 85 ? -11.307 33.501 -5.396 1.00 13.93 63 GLY D CA 1
ATOM 5695 C C . GLY D 1 85 ? -10.577 32.688 -4.335 1.00 13.05 63 GLY D C 1
ATOM 5696 O O . GLY D 1 85 ? -10.177 31.577 -4.558 1.00 14.89 63 GLY D O 1
ATOM 5697 N N . ILE D 1 86 ? -10.472 33.224 -3.145 1.00 12.76 64 ILE D N 1
ATOM 5698 C CA . ILE D 1 86 ? -9.825 32.477 -2.082 1.00 11.98 64 ILE D CA 1
ATOM 5699 C C . ILE D 1 86 ? -10.624 31.223 -1.704 1.00 11.47 64 ILE D C 1
ATOM 5700 O O . ILE D 1 86 ? -10.071 30.138 -1.591 1.00 12.18 64 ILE D O 1
ATOM 5713 N N . ALA D 1 88 ? -12.710 29.600 -3.618 1.00 12.58 66 ALA D N 1
ATOM 5714 C CA . ALA D 1 88 ? -12.574 28.654 -4.746 1.00 11.48 66 ALA D CA 1
ATOM 5715 C C . ALA D 1 88 ? -11.284 27.843 -4.644 1.00 11.24 66 ALA D C 1
ATOM 5716 O O . ALA D 1 88 ? -11.251 26.644 -4.968 1.00 9.59 66 ALA D O 1
ATOM 5718 N N . PHE D 1 89 ? -10.202 28.527 -4.298 1.00 10.55 67 PHE D N 1
ATOM 5719 C CA . PHE D 1 89 ? -8.914 27.860 -4.172 1.00 10.62 67 PHE D CA 1
ATOM 5720 C C . PHE D 1 89 ? -8.933 26.840 -3.032 1.00 10.70 67 PHE D C 1
ATOM 5721 O O . PHE D 1 89 ? -8.474 25.720 -3.187 1.00 11.65 67 PHE D O 1
ATOM 5729 N N . ILE D 1 90 ? -9.458 27.232 -1.884 1.00 10.55 68 ILE D N 1
ATOM 5730 C CA . ILE D 1 90 ? -9.537 26.304 -0.773 1.00 10.84 68 ILE D CA 1
ATOM 5731 C C . ILE D 1 90 ? -10.336 25.066 -1.177 1.00 11.25 68 ILE D C 1
ATOM 5732 O O . ILE D 1 90 ? -9.939 23.930 -0.910 1.00 11.37 68 ILE D O 1
ATOM 5737 N N . ASP D 1 91 ? -11.452 25.257 -1.874 1.00 12.27 69 ASP D N 1
ATOM 5738 C CA . ASP D 1 91 ? -12.247 24.081 -2.305 1.00 13.82 69 ASP D CA 1
ATOM 5739 C C . ASP D 1 91 ? -11.445 23.135 -3.181 1.00 12.79 69 ASP D C 1
ATOM 5740 O O . ASP D 1 91 ? -11.505 21.890 -3.035 1.00 15.01 69 ASP D O 1
ATOM 5745 N N . LEU D 1 92 ? -10.759 23.735 -4.138 1.00 13.10 70 LEU D N 1
ATOM 5746 C CA . LEU D 1 92 ? -9.945 23.027 -5.094 1.00 13.21 70 LEU D CA 1
ATOM 5747 C C . LEU D 1 92 ? -8.848 22.283 -4.384 1.00 14.16 70 LEU D C 1
ATOM 5748 O O . LEU D 1 92 ? -8.625 21.108 -4.697 1.00 14.66 70 LEU D O 1
ATOM 5753 N N . LEU D 1 93 ? -8.186 22.955 -3.436 1.00 13.63 71 LEU D N 1
ATOM 5754 C CA . LEU D 1 93 ? -7.156 22.310 -2.630 1.00 15.30 71 LEU D CA 1
ATOM 5755 C C . LEU D 1 93 ? -7.691 21.094 -1.909 1.00 16.05 71 LEU D C 1
ATOM 5756 O O . LEU D 1 93 ? -7.045 20.061 -1.910 1.00 17.09 71 LEU D O 1
ATOM 5761 N N . LYS D 1 94 ? -8.864 21.213 -1.303 1.00 16.07 72 LYS D N 1
ATOM 5762 C CA . LYS D 1 94 ? -9.412 20.119 -0.507 1.00 17.51 72 LYS D CA 1
ATOM 5763 C C . LYS D 1 94 ? -9.870 18.909 -1.350 1.00 18.23 72 LYS D C 1
ATOM 5764 O O . LYS D 1 94 ? -10.054 17.822 -0.811 1.00 18.20 72 LYS D O 1
ATOM 5770 N N . THR D 1 95 ? -10.004 19.088 -2.666 1.00 19.04 73 THR D N 1
ATOM 5771 C CA . THR D 1 95 ? -10.238 17.960 -3.545 1.00 20.68 73 THR D CA 1
ATOM 5772 C C . THR D 1 95 ? -8.958 17.143 -3.821 1.00 21.22 73 THR D C 1
ATOM 5773 O O . THR D 1 95 ? -9.037 15.968 -4.175 1.00 21.76 73 THR D O 1
ATOM 5777 N N . GLN D 1 96 ? -7.805 17.780 -3.660 1.00 21.61 74 GLN D N 1
ATOM 5778 C CA . GLN D 1 96 ? -6.516 17.190 -3.905 1.00 22.51 74 GLN D CA 1
ATOM 5779 C C . GLN D 1 96 ? -5.984 16.379 -2.767 1.00 21.52 74 GLN D C 1
ATOM 5780 O O . GLN D 1 96 ? -5.321 15.358 -2.975 1.00 20.13 74 GLN D O 1
ATOM 5786 N N . THR D 1 97 ? -6.216 16.854 -1.555 1.00 20.78 75 THR D N 1
ATOM 5787 C CA . THR D 1 97 ? -5.571 16.248 -0.411 1.00 20.22 75 THR D CA 1
ATOM 5788 C C . THR D 1 97 ? -6.428 16.316 0.843 1.00 19.73 75 THR D C 1
ATOM 5789 O O . THR D 1 97 ? -7.163 17.280 1.076 1.00 20.05 75 THR D O 1
ATOM 5793 N N . SER D 1 98 ? -6.316 15.304 1.681 1.00 19.37 76 SER D N 1
ATOM 5794 C CA . SER D 1 98 ? -6.906 15.402 3.017 1.00 19.93 76 SER D CA 1
ATOM 5795 C C . SER D 1 98 ? -5.847 15.658 4.102 1.00 18.67 76 SER D C 1
ATOM 5796 O O . SER D 1 98 ? -6.179 15.658 5.272 1.00 18.41 76 SER D O 1
ATOM 5799 N N . SER D 1 99 ? -4.579 15.882 3.735 1.00 18.46 77 SER D N 1
ATOM 5800 C CA . SER D 1 99 ? -3.577 16.311 4.711 1.00 17.01 77 SER D CA 1
ATOM 5801 C C . SER D 1 99 ? -2.555 17.274 4.091 1.00 16.49 77 SER D C 1
ATOM 5802 O O . SER D 1 99 ? -2.349 17.284 2.874 1.00 16.17 77 SER D O 1
ATOM 5805 N N . LEU D 1 100 ? -1.898 18.052 4.949 1.00 14.57 78 LEU D N 1
ATOM 5806 C CA . LEU D 1 100 ? -0.811 18.950 4.535 1.00 13.98 78 LEU D CA 1
ATOM 5807 C C . LEU D 1 100 ? 0.260 18.868 5.579 1.00 13.26 78 LEU D C 1
ATOM 5808 O O . LEU D 1 100 ? 0.013 18.850 6.786 1.00 13.79 78 LEU D O 1
ATOM 5813 N N . ARG D 1 101 ? 1.472 18.846 5.105 1.00 11.66 79 ARG D N 1
ATOM 5814 C CA . ARG D 1 101 ? 2.636 18.890 5.946 1.00 12.45 79 ARG D CA 1
ATOM 5815 C C . ARG D 1 101 ? 2.866 20.327 6.352 1.00 12.32 79 ARG D C 1
ATOM 5816 O O . ARG D 1 101 ? 3.278 20.626 7.482 1.00 12.54 79 ARG D O 1
ATOM 5824 N N . ALA D 1 102 ? 2.622 21.227 5.409 1.00 12.53 80 ALA D N 1
ATOM 5825 C CA . ALA D 1 102 ? 2.818 22.663 5.696 1.00 11.14 80 ALA D CA 1
ATOM 5826 C C . ALA D 1 102 ? 2.083 23.492 4.690 1.00 10.29 80 ALA D C 1
ATOM 5827 O O . ALA D 1 102 ? 1.747 23.016 3.582 1.00 10.84 80 ALA D O 1
ATOM 5829 N N . VAL D 1 103 ? 1.858 24.733 5.073 1.00 10.03 81 VAL D N 1
ATOM 5830 C CA . VAL D 1 103 ? 1.432 25.770 4.170 1.00 10.45 81 VAL D CA 1
ATOM 5831 C C . VAL D 1 103 ? 2.410 26.910 4.273 1.00 11.51 81 VAL D C 1
ATOM 5832 O O . VAL D 1 103 ? 2.626 27.463 5.358 1.00 11.48 81 VAL D O 1
ATOM 5836 N N . VAL D 1 104 ? 2.958 27.274 3.128 1.00 10.19 82 VAL D N 1
ATOM 5837 C CA . VAL D 1 104 ? 3.842 28.431 3.012 1.00 10.17 82 VAL D CA 1
ATOM 5838 C C . VAL D 1 104 ? 3.145 29.511 2.249 1.00 10.62 82 VAL D C 1
ATOM 5839 O O . VAL D 1 104 ? 2.934 29.390 1.005 1.00 11.89 82 VAL D O 1
ATOM 5843 N N . HIS D 1 105 ? 2.781 30.574 2.970 1.00 10.02 83 HIS D N 1
ATOM 5844 C CA . HIS D 1 105 ? 2.117 31.737 2.409 1.00 10.18 83 HIS D CA 1
ATOM 5845 C C . HIS D 1 105 ? 3.119 32.694 1.771 1.00 11.94 83 HIS D C 1
ATOM 5846 O O . HIS D 1 105 ? 3.585 33.595 2.388 1.00 12.56 83 HIS D O 1
ATOM 5853 N N . ASN D 1 106 ? 3.417 32.430 0.513 1.00 12.35 84 ASN D N 1
ATOM 5854 C CA . ASN D 1 106 ? 4.415 33.139 -0.269 1.00 12.24 84 ASN D CA 1
ATOM 5855 C C . ASN D 1 106 ? 3.736 34.160 -1.189 1.00 12.70 84 ASN D C 1
ATOM 5856 O O . ASN D 1 106 ? 4.368 35.131 -1.581 1.00 11.47 84 ASN D O 1
ATOM 5861 N N . ALA D 1 107 ? 2.462 33.941 -1.549 1.00 11.72 85 ALA D N 1
ATOM 5862 C CA . ALA D 1 107 ? 1.777 34.836 -2.498 1.00 12.58 85 ALA D CA 1
ATOM 5863 C C . ALA D 1 107 ? 1.923 36.289 -2.021 1.00 13.79 85 ALA D C 1
ATOM 5864 O O . ALA D 1 107 ? 1.629 36.594 -0.853 1.00 13.41 85 ALA D O 1
ATOM 5866 N N . SER D 1 108 ? 2.330 37.168 -2.926 1.00 13.11 86 SER D N 1
ATOM 5867 C CA . SER D 1 108 ? 2.652 38.526 -2.571 1.00 14.06 86 SER D CA 1
ATOM 5868 C C . SER D 1 108 ? 2.329 39.386 -3.793 1.00 14.55 86 SER D C 1
ATOM 5869 O O . SER D 1 108 ? 2.614 38.935 -4.921 1.00 14.87 86 SER D O 1
ATOM 5872 N N . GLU D 1 109 ? 1.726 40.551 -3.606 1.00 13.91 87 GLU D N 1
ATOM 5873 C CA . GLU D 1 109 ? 1.475 41.473 -4.688 1.00 16.57 87 GLU D CA 1
ATOM 5874 C C . GLU D 1 109 ? 1.817 42.891 -4.269 1.00 16.07 87 GLU D C 1
ATOM 5875 O O . GLU D 1 109 ? 1.375 43.357 -3.244 1.00 15.30 87 GLU D O 1
ATOM 5881 N N . TRP D 1 110 ? 2.686 43.534 -5.017 1.00 15.10 88 TRP D N 1
ATOM 5882 C CA . TRP D 1 110 ? 3.008 44.929 -4.788 1.00 15.31 88 TRP D CA 1
ATOM 5883 C C . TRP D 1 110 ? 2.261 45.760 -5.854 1.00 14.83 88 TRP D C 1
ATOM 5884 O O . TRP D 1 110 ? 2.298 45.443 -7.048 1.00 14.12 88 TRP D O 1
ATOM 5895 N N . LEU D 1 111 ? 1.587 46.822 -5.434 1.00 14.63 89 LEU D N 1
ATOM 5896 C CA . LEU D 1 111 ? 0.891 47.730 -6.336 1.00 15.14 89 LEU D CA 1
ATOM 5897 C C . LEU D 1 111 ? 1.260 49.137 -5.933 1.00 16.24 89 LEU D C 1
ATOM 5898 O O . LEU D 1 111 ? 1.427 49.395 -4.747 1.00 16.37 89 LEU D O 1
ATOM 5903 N N . ALA D 1 112 ? 1.477 50.004 -6.914 1.00 15.07 90 ALA D N 1
ATOM 5904 C CA . ALA D 1 112 ? 1.689 51.441 -6.692 1.00 15.49 90 ALA D CA 1
ATOM 5905 C C . ALA D 1 112 ? 0.505 52.133 -6.037 1.00 16.38 90 ALA D C 1
ATOM 5906 O O . ALA D 1 112 ? -0.632 51.705 -6.209 1.00 16.12 90 ALA D O 1
ATOM 5908 N N . GLU D 1 113 ? 0.760 53.214 -5.290 1.00 14.71 91 GLU D N 1
ATOM 5909 C CA . GLU D 1 113 ? -0.314 54.006 -4.714 1.00 15.16 91 GLU D CA 1
ATOM 5910 C C . GLU D 1 113 ? -0.766 55.030 -5.782 1.00 15.72 91 GLU D C 1
ATOM 5911 O O . GLU D 1 113 ? -0.629 56.245 -5.637 1.00 15.99 91 GLU D O 1
ATOM 5917 N N . THR D 1 114 ? -1.307 54.510 -6.888 1.00 15.14 92 THR D N 1
ATOM 5918 C CA . THR D 1 114 ? -1.698 55.362 -7.987 1.00 15.47 92 THR D CA 1
ATOM 5919 C C . THR D 1 114 ? -2.863 56.228 -7.591 1.00 14.94 92 THR D C 1
ATOM 5920 O O . THR D 1 114 ? -3.869 55.708 -7.132 1.00 14.93 92 THR D O 1
ATOM 5924 N N . PRO D 1 115 ? -2.736 57.546 -7.770 1.00 15.90 93 PRO D N 1
ATOM 5925 C CA . PRO D 1 115 ? -3.824 58.430 -7.384 1.00 16.59 93 PRO D CA 1
ATOM 5926 C C . PRO D 1 115 ? -5.137 58.012 -8.010 1.00 16.59 93 PRO D C 1
ATOM 5927 O O . PRO D 1 115 ? -5.198 57.706 -9.201 1.00 15.89 93 PRO D O 1
ATOM 5931 N N . GLY D 1 116 ? -6.156 57.950 -7.177 1.00 16.15 94 GLY D N 1
ATOM 5932 C CA . GLY D 1 116 ? -7.479 57.527 -7.581 1.00 17.00 94 GLY D CA 1
ATOM 5933 C C . GLY D 1 116 ? -7.693 56.035 -7.567 1.00 16.85 94 GLY D C 1
ATOM 5934 O O . GLY D 1 116 ? -8.797 55.604 -7.793 1.00 17.92 94 GLY D O 1
ATOM 5935 N N . GLU D 1 117 ? -6.637 55.256 -7.334 1.00 15.15 95 GLU D N 1
ATOM 5936 C CA . GLU D 1 117 ? -6.734 53.811 -7.232 1.00 15.67 95 GLU D CA 1
ATOM 5937 C C . GLU D 1 117 ? -6.176 53.318 -5.911 1.00 13.99 95 GLU D C 1
ATOM 5938 O O . GLU D 1 117 ? -5.984 52.111 -5.731 1.00 13.21 95 GLU D O 1
ATOM 5944 N N . GLU D 1 118 ? -5.900 54.225 -4.978 1.00 13.16 96 GLU D N 1
ATOM 5945 C CA . GLU D 1 118 ? -5.277 53.799 -3.717 1.00 13.80 96 GLU D CA 1
ATOM 5946 C C . GLU D 1 118 ? -6.145 52.827 -2.903 1.00 12.43 96 GLU D C 1
ATOM 5947 O O . GLU D 1 118 ? -5.614 51.828 -2.367 1.00 13.21 96 GLU D O 1
ATOM 5953 N N . ALA D 1 119 ? -7.443 53.081 -2.789 1.00 12.49 97 ALA D N 1
ATOM 5954 C CA . ALA D 1 119 ? -8.281 52.188 -1.984 1.00 12.57 97 ALA D CA 1
ATOM 5955 C C . ALA D 1 119 ? -8.352 50.813 -2.655 1.00 12.35 97 ALA D C 1
ATOM 5956 O O . ALA D 1 119 ? -8.130 49.787 -2.006 1.00 11.81 97 ALA D O 1
ATOM 5958 N N . ASP D 1 120 ? -8.588 50.771 -3.970 1.00 12.63 98 ASP D N 1
ATOM 5959 C CA . ASP D 1 120 ? -8.661 49.480 -4.670 1.00 12.61 98 ASP D CA 1
ATOM 5960 C C . ASP D 1 120 ? -7.367 48.667 -4.460 1.00 12.37 98 ASP D C 1
ATOM 5961 O O . ASP D 1 120 ? -7.406 47.457 -4.184 1.00 10.29 98 ASP D O 1
ATOM 5966 N N . ASN D 1 121 ? -6.215 49.333 -4.651 1.00 12.67 99 ASN D N 1
ATOM 5967 C CA . ASN D 1 121 ? -4.924 48.672 -4.455 1.00 11.76 99 ASN D CA 1
ATOM 5968 C C . ASN D 1 121 ? -4.626 48.214 -3.012 1.00 11.59 99 ASN D C 1
ATOM 5969 O O . ASN D 1 121 ? -4.107 47.093 -2.787 1.00 11.53 99 ASN D O 1
ATOM 5974 N N . PHE D 1 122 ? -4.953 49.060 -2.025 1.00 10.58 100 PHE D N 1
ATOM 5975 C CA . PHE D 1 122 ? -4.837 48.695 -0.596 1.00 10.59 100 PHE D CA 1
ATOM 5976 C C . PHE D 1 122 ? -5.696 47.423 -0.315 1.00 10.96 100 PHE D C 1
ATOM 5977 O O . PHE D 1 122 ? -5.200 46.479 0.297 1.00 11.25 100 PHE D O 1
ATOM 5985 N N . THR D 1 123 ? -6.925 47.404 -0.800 1.00 11.59 101 THR D N 1
ATOM 5986 C CA . THR D 1 123 ? -7.852 46.269 -0.621 1.00 12.08 101 THR D CA 1
ATOM 5987 C C . THR D 1 123 ? -7.310 44.978 -1.271 1.00 12.71 101 THR D C 1
ATOM 5988 O O . THR D 1 123 ? -7.398 43.888 -0.691 1.00 12.39 101 THR D O 1
ATOM 5992 N N . ARG D 1 124 ? -6.708 45.121 -2.454 1.00 12.05 102 ARG D N 1
ATOM 5993 C CA . ARG D 1 124 ? -6.177 43.984 -3.130 1.00 13.89 102 ARG D CA 1
ATOM 5994 C C . ARG D 1 124 ? -4.981 43.411 -2.392 1.00 13.07 102 ARG D C 1
ATOM 5995 O O . ARG D 1 124 ? -4.869 42.219 -2.228 1.00 12.21 102 ARG D O 1
ATOM 6011 N N . PHE D 1 126 ? -4.469 43.781 0.833 1.00 10.73 104 PHE D N 1
ATOM 6012 C CA . PHE D 1 126 ? -5.071 43.198 2.010 1.00 10.63 104 PHE D CA 1
ATOM 6013 C C . PHE D 1 126 ? -5.571 41.771 1.679 1.00 11.34 104 PHE D C 1
ATOM 6014 O O . PHE D 1 126 ? -5.432 40.858 2.500 1.00 9.84 104 PHE D O 1
ATOM 6022 N N . SER D 1 127 ? -6.178 41.613 0.508 1.00 11.53 105 SER D N 1
ATOM 6023 C CA A SER D 1 127 ? -6.777 40.334 0.144 0.60 11.50 105 SER D CA 1
ATOM 6024 C CA B SER D 1 127 ? -6.777 40.331 0.158 0.40 11.56 105 SER D CA 1
ATOM 6025 C C . SER D 1 127 ? -5.698 39.248 0.001 1.00 11.44 105 SER D C 1
ATOM 6026 O O . SER D 1 127 ? -5.857 38.123 0.493 1.00 10.74 105 SER D O 1
ATOM 6031 N N . VAL D 1 128 ? -4.599 39.593 -0.665 1.00 10.98 106 VAL D N 1
ATOM 6032 C CA . VAL D 1 128 ? -3.528 38.620 -0.939 1.00 11.45 106 VAL D CA 1
ATOM 6033 C C . VAL D 1 128 ? -2.730 38.361 0.333 1.00 12.15 106 VAL D C 1
ATOM 6034 O O . VAL D 1 128 ? -2.404 37.220 0.662 1.00 12.27 106 VAL D O 1
ATOM 6038 N N . HIS D 1 129 ? -2.364 39.426 1.055 1.00 12.60 107 HIS D N 1
ATOM 6039 C CA . HIS D 1 129 ? -1.416 39.271 2.192 1.00 12.15 107 HIS D CA 1
ATOM 6040 C C . HIS D 1 129 ? -2.047 38.900 3.535 1.00 10.79 107 HIS D C 1
ATOM 6041 O O . HIS D 1 129 ? -1.371 38.360 4.387 1.00 12.40 107 HIS D O 1
ATOM 6056 N N . LEU D 1 131 ? -6.167 38.527 4.037 1.00 10.37 109 LEU D N 1
ATOM 6057 C CA . LEU D 1 131 ? -7.406 37.742 3.908 1.00 9.87 109 LEU D CA 1
ATOM 6058 C C . LEU D 1 131 ? -7.073 36.294 3.529 1.00 8.87 109 LEU D C 1
ATOM 6059 O O . LEU D 1 131 ? -7.622 35.367 4.107 1.00 10.43 109 LEU D O 1
ATOM 6064 N N . ALA D 1 132 ? -6.223 36.096 2.542 1.00 9.85 110 ALA D N 1
ATOM 6065 C CA . ALA D 1 132 ? -5.947 34.747 2.031 1.00 10.29 110 ALA D CA 1
ATOM 6066 C C . ALA D 1 132 ? -5.283 33.866 3.062 1.00 11.34 110 ALA D C 1
ATOM 6067 O O . ALA D 1 132 ? -5.787 32.767 3.348 1.00 11.24 110 ALA D O 1
ATOM 6069 N N . PRO D 1 133 ? -4.179 34.344 3.673 1.00 11.27 111 PRO D N 1
ATOM 6070 C CA . PRO D 1 133 ? -3.588 33.513 4.732 1.00 10.76 111 PRO D CA 1
ATOM 6071 C C . PRO D 1 133 ? -4.544 33.218 5.867 1.00 10.99 111 PRO D C 1
ATOM 6072 O O . PRO D 1 133 ? -4.569 32.086 6.381 1.00 12.55 111 PRO D O 1
ATOM 6076 N N . TYR D 1 134 ? -5.336 34.224 6.259 1.00 10.52 112 TYR D N 1
ATOM 6077 C CA . TYR D 1 134 ? -6.298 34.025 7.342 1.00 10.92 112 TYR D CA 1
ATOM 6078 C C . TYR D 1 134 ? -7.312 32.916 6.994 1.00 11.58 112 TYR D C 1
ATOM 6079 O O . TYR D 1 134 ? -7.521 32.011 7.767 1.00 11.81 112 TYR D O 1
ATOM 6088 N N . LEU D 1 135 ? -7.966 33.040 5.843 1.00 10.99 113 LEU D N 1
ATOM 6089 C CA . LEU D 1 135 ? -8.996 32.053 5.447 1.00 11.99 113 LEU D CA 1
ATOM 6090 C C . LEU D 1 135 ? -8.402 30.643 5.208 1.00 10.90 113 LEU D C 1
ATOM 6091 O O . LEU D 1 135 ? -8.990 29.629 5.593 1.00 11.54 113 LEU D O 1
ATOM 6096 N N . ILE D 1 136 ? -7.273 30.585 4.530 1.00 11.06 114 ILE D N 1
ATOM 6097 C CA . ILE D 1 136 ? -6.610 29.337 4.280 1.00 10.11 114 ILE D CA 1
ATOM 6098 C C . ILE D 1 136 ? -6.249 28.641 5.589 1.00 11.85 114 ILE D C 1
ATOM 6099 O O . ILE D 1 136 ? -6.516 27.461 5.739 1.00 11.73 114 ILE D O 1
ATOM 6104 N N . ASN D 1 137 ? -5.643 29.379 6.540 1.00 12.17 115 ASN D N 1
ATOM 6105 C CA . ASN D 1 137 ? -5.265 28.773 7.810 1.00 11.78 115 ASN D CA 1
ATOM 6106 C C . ASN D 1 137 ? -6.468 28.263 8.545 1.00 11.58 115 ASN D C 1
ATOM 6107 O O . ASN D 1 137 ? -6.472 27.160 9.053 1.00 10.45 115 ASN D O 1
ATOM 6112 N N . LEU D 1 138 ? -7.503 29.078 8.587 1.00 11.93 116 LEU D N 1
ATOM 6113 C CA . LEU D 1 138 ? -8.696 28.690 9.299 1.00 13.32 116 LEU D CA 1
ATOM 6114 C C . LEU D 1 138 ? -9.310 27.407 8.672 1.00 14.53 116 LEU D C 1
ATOM 6115 O O . LEU D 1 138 ? -9.615 26.446 9.387 1.00 14.70 116 LEU D O 1
ATOM 6120 N N . HIS D 1 139 ? -9.460 27.398 7.368 1.00 13.88 117 HIS D N 1
ATOM 6121 C CA . HIS D 1 139 ? -10.126 26.292 6.674 1.00 16.13 117 HIS D CA 1
ATOM 6122 C C . HIS D 1 139 ? -9.235 25.050 6.494 1.00 16.65 117 HIS D C 1
ATOM 6123 O O . HIS D 1 139 ? -9.743 23.927 6.361 1.00 17.63 117 HIS D O 1
ATOM 6130 N N . CYS D 1 140 ? -7.911 25.222 6.560 1.00 15.17 118 CYS D N 1
ATOM 6131 C CA . CYS D 1 140 ? -6.993 24.120 6.335 1.00 16.40 118 CYS D CA 1
ATOM 6132 C C . CYS D 1 140 ? -6.390 23.554 7.604 1.00 15.37 118 CYS D C 1
ATOM 6133 O O . CYS D 1 140 ? -5.645 22.629 7.548 1.00 15.29 118 CYS D O 1
ATOM 6136 N N . GLU D 1 141 ? -6.779 24.070 8.765 1.00 16.02 119 GLU D N 1
ATOM 6137 C CA . GLU D 1 141 ? -6.276 23.527 10.016 1.00 16.11 119 GLU D CA 1
ATOM 6138 C C . GLU D 1 141 ? -6.503 22.002 10.097 1.00 15.35 119 GLU D C 1
ATOM 6139 O O . GLU D 1 141 ? -5.595 21.292 10.486 1.00 15.77 119 GLU D O 1
ATOM 6145 N N . PRO D 1 142 ? -7.673 21.479 9.673 1.00 16.68 120 PRO D N 1
ATOM 6146 C CA . PRO D 1 142 ? -7.820 20.006 9.753 1.00 16.18 120 PRO D CA 1
ATOM 6147 C C . PRO D 1 142 ? -6.873 19.196 8.844 1.00 15.53 120 PRO D C 1
ATOM 6148 O O . PRO D 1 142 ? -6.528 18.038 9.146 1.00 15.22 120 PRO D O 1
ATOM 6152 N N . LEU D 1 143 ? -6.455 19.792 7.742 1.00 14.20 121 LEU D N 1
ATOM 6153 C CA . LEU D 1 143 ? -5.536 19.154 6.840 1.00 15.17 121 LEU D CA 1
ATOM 6154 C C . LEU D 1 143 ? -4.162 19.032 7.528 1.00 14.65 121 LEU D C 1
ATOM 6155 O O . LEU D 1 143 ? -3.489 18.009 7.439 1.00 13.97 121 LEU D O 1
ATOM 6160 N N . LEU D 1 144 ? -3.799 20.089 8.239 1.00 14.24 122 LEU D N 1
ATOM 6161 C CA . LEU D 1 144 ? -2.497 20.201 8.912 1.00 14.53 122 LEU D CA 1
ATOM 6162 C C . LEU D 1 144 ? -2.454 19.310 10.125 1.00 14.62 122 LEU D C 1
ATOM 6163 O O . LEU D 1 144 ? -1.463 18.665 10.364 1.00 14.15 122 LEU D O 1
ATOM 6168 N N . THR D 1 145 ? -3.543 19.236 10.889 1.00 16.01 123 THR D N 1
ATOM 6169 C CA . THR D 1 145 ? -3.542 18.389 12.085 1.00 17.71 123 THR D CA 1
ATOM 6170 C C . THR D 1 145 ? -3.613 16.903 11.740 1.00 19.65 123 THR D C 1
ATOM 6171 O O . THR D 1 145 ? -3.359 16.042 12.584 1.00 18.58 123 THR D O 1
ATOM 6175 N N . ALA D 1 146 ? -3.867 16.575 10.475 1.00 20.97 124 ALA D N 1
ATOM 6176 C CA . ALA D 1 146 ? -3.793 15.189 10.031 1.00 21.03 124 ALA D CA 1
ATOM 6177 C C . ALA D 1 146 ? -2.325 14.794 9.825 1.00 21.88 124 ALA D C 1
ATOM 6178 O O . ALA D 1 146 ? -2.039 13.639 9.626 1.00 20.63 124 ALA D O 1
ATOM 6180 N N . SER D 1 147 ? -1.393 15.741 9.871 1.00 21.83 125 SER D N 1
ATOM 6181 C CA . SER D 1 147 ? 0.018 15.432 9.728 1.00 22.46 125 SER D CA 1
ATOM 6182 C C . SER D 1 147 ? 0.710 15.461 11.114 1.00 23.88 125 SER D C 1
ATOM 6183 O O . SER D 1 147 ? 0.428 16.329 11.951 1.00 24.00 125 SER D O 1
ATOM 6186 N N . GLU D 1 148 ? 1.621 14.518 11.359 1.00 24.68 126 GLU D N 1
ATOM 6187 C CA . GLU D 1 148 ? 2.277 14.421 12.661 1.00 26.04 126 GLU D CA 1
ATOM 6188 C C . GLU D 1 148 ? 3.093 15.629 12.982 1.00 24.66 126 GLU D C 1
ATOM 6189 O O . GLU D 1 148 ? 3.120 16.057 14.139 1.00 25.64 126 GLU D O 1
ATOM 6195 N N . VAL D 1 149 ? 3.763 16.181 11.970 1.00 22.34 127 VAL D N 1
ATOM 6196 C CA . VAL D 1 149 ? 4.453 17.446 12.137 1.00 20.94 127 VAL D CA 1
ATOM 6197 C C . VAL D 1 149 ? 3.784 18.390 11.160 1.00 18.30 127 VAL D C 1
ATOM 6198 O O . VAL D 1 149 ? 3.579 18.041 10.010 1.00 16.80 127 VAL D O 1
ATOM 6202 N N . ALA D 1 150 ? 3.386 19.571 11.637 1.00 16.40 128 ALA D N 1
ATOM 6203 C CA . ALA D 1 150 ? 2.672 20.524 10.779 1.00 14.43 128 ALA D CA 1
ATOM 6204 C C . ALA D 1 150 ? 3.189 21.945 10.991 1.00 13.32 128 ALA D C 1
ATOM 6205 O O . ALA D 1 150 ? 3.505 22.343 12.124 1.00 13.09 128 ALA D O 1
ATOM 6207 N N . ASP D 1 151 ? 3.373 22.649 9.890 1.00 12.51 129 ASP D N 1
ATOM 6208 C CA . ASP D 1 151 ? 3.825 24.037 9.896 1.00 12.56 129 ASP D CA 1
ATOM 6209 C C . ASP D 1 151 ? 2.991 24.967 9.015 1.00 13.00 129 ASP D C 1
ATOM 6210 O O . ASP D 1 151 ? 2.509 24.567 7.936 1.00 12.85 129 ASP D O 1
ATOM 6215 N N . ILE D 1 152 ? 2.864 26.217 9.462 1.00 11.61 130 ILE D N 1
ATOM 6216 C CA . ILE D 1 152 ? 2.470 27.360 8.598 1.00 10.83 130 ILE D CA 1
ATOM 6217 C C . ILE D 1 152 ? 3.629 28.343 8.618 1.00 10.64 130 ILE D C 1
ATOM 6218 O O . ILE D 1 152 ? 4.175 28.650 9.683 1.00 9.96 130 ILE D O 1
ATOM 6223 N N . VAL D 1 153 ? 4.011 28.838 7.459 1.00 10.00 131 VAL D N 1
ATOM 6224 C CA . VAL D 1 153 ? 5.059 29.860 7.355 1.00 10.44 131 VAL D CA 1
ATOM 6225 C C . VAL D 1 153 ? 4.506 31.022 6.544 1.00 9.89 131 VAL D C 1
ATOM 6226 O O . VAL D 1 153 ? 4.049 30.850 5.410 1.00 12.16 131 VAL D O 1
ATOM 6230 N N . HIS D 1 154 ? 4.482 32.204 7.148 1.00 10.42 132 HIS D N 1
ATOM 6231 C CA . HIS D 1 154 ? 4.107 33.401 6.483 1.00 9.29 132 HIS D CA 1
ATOM 6232 C C . HIS D 1 154 ? 5.285 34.176 5.949 1.00 10.83 132 HIS D C 1
ATOM 6233 O O . HIS D 1 154 ? 6.158 34.606 6.746 1.00 10.91 132 HIS D O 1
ATOM 6240 N N . ILE D 1 155 ? 5.355 34.381 4.622 1.00 10.92 133 ILE D N 1
ATOM 6241 C CA A ILE D 1 155 ? 6.456 35.168 4.064 0.60 11.82 133 ILE D CA 1
ATOM 6242 C CA B ILE D 1 155 ? 6.459 35.167 4.068 0.40 11.73 133 ILE D CA 1
ATOM 6243 C C . ILE D 1 155 ? 5.967 36.611 3.928 1.00 12.18 133 ILE D C 1
ATOM 6244 O O . ILE D 1 155 ? 5.098 36.922 3.132 1.00 11.41 133 ILE D O 1
ATOM 6253 N N . SER D 1 156 ? 6.524 37.480 4.736 1.00 11.48 134 SER D N 1
ATOM 6254 C CA . SER D 1 156 ? 6.142 38.886 4.731 1.00 12.69 134 SER D CA 1
ATOM 6255 C C . SER D 1 156 ? 7.164 39.732 3.979 1.00 12.80 134 SER D C 1
ATOM 6256 O O . SER D 1 156 ? 7.385 39.507 2.809 1.00 13.31 134 SER D O 1
ATOM 6259 N N . ASP D 1 157 ? 7.838 40.667 4.646 1.00 13.37 135 ASP D N 1
ATOM 6260 C CA . ASP D 1 157 ? 8.776 41.575 4.003 1.00 12.49 135 ASP D CA 1
ATOM 6261 C C . ASP D 1 157 ? 9.402 42.364 5.139 1.00 11.97 135 ASP D C 1
ATOM 6262 O O . ASP D 1 157 ? 8.677 42.895 5.982 1.00 13.40 135 ASP D O 1
ATOM 6267 N N . ASP D 1 158 ? 10.731 42.452 5.140 1.00 12.44 136 ASP D N 1
ATOM 6268 C CA . ASP D 1 158 ? 11.495 43.163 6.207 1.00 12.26 136 ASP D CA 1
ATOM 6269 C C . ASP D 1 158 ? 11.196 44.660 6.298 1.00 11.83 136 ASP D C 1
ATOM 6270 O O . ASP D 1 158 ? 11.526 45.276 7.334 1.00 12.46 136 ASP D O 1
ATOM 6275 N N . VAL D 1 159 ? 10.552 45.232 5.274 1.00 12.36 137 VAL D N 1
ATOM 6276 C CA . VAL D 1 159 ? 10.052 46.628 5.282 1.00 12.18 137 VAL D CA 1
ATOM 6277 C C . VAL D 1 159 ? 9.236 47.018 6.553 1.00 12.18 137 VAL D C 1
ATOM 6278 O O . VAL D 1 159 ? 9.240 48.165 6.982 1.00 11.19 137 VAL D O 1
ATOM 6282 N N . THR D 1 160 ? 8.548 46.050 7.147 1.00 13.12 138 THR D N 1
ATOM 6283 C CA . THR D 1 160 ? 7.688 46.290 8.296 1.00 13.04 138 THR D CA 1
ATOM 6284 C C . THR D 1 160 ? 8.433 46.791 9.526 1.00 14.87 138 THR D C 1
ATOM 6285 O O . THR D 1 160 ? 7.843 47.483 10.347 1.00 13.46 138 THR D O 1
ATOM 6289 N N A ARG D 1 161 ? 9.725 46.487 9.640 0.60 14.80 139 ARG D N 1
ATOM 6290 N N B ARG D 1 161 ? 9.729 46.490 9.653 0.40 14.55 139 ARG D N 1
ATOM 6291 C CA A ARG D 1 161 ? 10.475 46.946 10.817 0.60 16.35 139 ARG D CA 1
ATOM 6292 C CA B ARG D 1 161 ? 10.507 46.967 10.817 0.40 15.54 139 ARG D CA 1
ATOM 6293 C C A ARG D 1 161 ? 10.539 48.468 10.914 0.60 15.54 139 ARG D C 1
ATOM 6294 C C B ARG D 1 161 ? 10.537 48.479 10.919 0.40 15.16 139 ARG D C 1
ATOM 6295 O O A ARG D 1 161 ? 10.374 49.044 11.986 0.60 16.57 139 ARG D O 1
ATOM 6296 O O B ARG D 1 161 ? 10.338 49.055 11.988 0.40 15.99 139 ARG D O 1
ATOM 6311 N N . LYS D 1 162 ? 10.801 49.126 9.795 1.00 15.11 140 LYS D N 1
ATOM 6312 C CA . LYS D 1 162 ? 10.989 50.551 9.770 1.00 13.96 140 LYS D CA 1
ATOM 6313 C C . LYS D 1 162 ? 9.770 51.301 9.268 1.00 13.31 140 LYS D C 1
ATOM 6314 O O . LYS D 1 162 ? 9.675 52.462 9.510 1.00 10.71 140 LYS D O 1
ATOM 6320 N N . GLY D 1 163 ? 8.849 50.625 8.574 1.00 11.36 141 GLY D N 1
ATOM 6321 C CA . GLY D 1 163 ? 7.796 51.293 7.787 1.00 11.38 141 GLY D CA 1
ATOM 6322 C C . GLY D 1 163 ? 8.313 51.792 6.439 1.00 11.80 141 GLY D C 1
ATOM 6323 O O . GLY D 1 163 ? 9.545 51.723 6.159 1.00 11.67 141 GLY D O 1
ATOM 6324 N N . SER D 1 164 ? 7.432 52.380 5.628 1.00 11.93 142 SER D N 1
ATOM 6325 C CA . SER D 1 164 ? 7.851 52.882 4.330 1.00 12.15 142 SER D CA 1
ATOM 6326 C C . SER D 1 164 ? 7.154 54.149 3.964 1.00 11.49 142 SER D C 1
ATOM 6327 O O . SER D 1 164 ? 5.952 54.138 3.822 1.00 11.53 142 SER D O 1
ATOM 6330 N N . SER D 1 165 ? 7.904 55.223 3.755 1.00 10.32 143 SER D N 1
ATOM 6331 C CA . SER D 1 165 ? 7.308 56.473 3.357 1.00 11.10 143 SER D CA 1
ATOM 6332 C C . SER D 1 165 ? 6.527 56.281 2.032 1.00 11.06 143 SER D C 1
ATOM 6333 O O . SER D 1 165 ? 5.412 56.824 1.837 1.00 9.90 143 SER D O 1
ATOM 6336 N N . LYS D 1 166 ? 7.129 55.544 1.111 1.00 11.13 144 LYS D N 1
ATOM 6337 C CA . LYS D 1 166 ? 6.541 55.384 -0.227 1.00 11.37 144 LYS D CA 1
ATOM 6338 C C . LYS D 1 166 ? 5.465 54.322 -0.262 1.00 10.77 144 LYS D C 1
ATOM 6339 O O . LYS D 1 166 ? 4.401 54.594 -0.821 1.00 11.87 144 LYS D O 1
ATOM 6345 N N . HIS D 1 167 ? 5.750 53.159 0.303 1.00 8.69 145 HIS D N 1
ATOM 6346 C CA . HIS D 1 167 ? 4.916 51.970 0.140 1.00 8.65 145 HIS D CA 1
ATOM 6347 C C . HIS D 1 167 ? 4.101 51.689 1.402 1.00 8.88 145 HIS D C 1
ATOM 6348 O O . HIS D 1 167 ? 4.198 50.660 2.008 1.00 9.02 145 HIS D O 1
ATOM 6355 N N . ILE D 1 168 ? 3.321 52.673 1.787 1.00 8.63 146 ILE D N 1
ATOM 6356 C CA . ILE D 1 168 ? 2.566 52.672 3.051 1.00 9.42 146 ILE D CA 1
ATOM 6357 C C . ILE D 1 168 ? 1.569 51.532 3.129 1.00 9.89 146 ILE D C 1
ATOM 6358 O O . ILE D 1 168 ? 1.596 50.746 4.073 1.00 9.42 146 ILE D O 1
ATOM 6363 N N . ALA D 1 169 ? 0.720 51.408 2.106 1.00 9.99 147 ALA D N 1
ATOM 6364 C CA . ALA D 1 169 ? -0.320 50.344 2.076 1.00 9.52 147 ALA D CA 1
ATOM 6365 C C . ALA D 1 169 ? 0.283 48.957 2.030 1.00 10.57 147 ALA D C 1
ATOM 6366 O O . ALA D 1 169 ? -0.107 48.078 2.784 1.00 10.38 147 ALA D O 1
ATOM 6368 N N . TYR D 1 170 ? 1.264 48.782 1.163 1.00 9.41 148 TYR D N 1
ATOM 6369 C CA . TYR D 1 170 ? 1.953 47.516 1.037 1.00 10.06 148 TYR D CA 1
ATOM 6370 C C . TYR D 1 170 ? 2.525 47.100 2.380 1.00 10.19 148 TYR D C 1
ATOM 6371 O O . TYR D 1 170 ? 2.264 45.973 2.860 1.00 11.86 148 TYR D O 1
ATOM 6380 N N . CYS D 1 171 ? 3.301 47.995 2.983 1.00 10.10 149 CYS D N 1
ATOM 6381 C CA . CYS D 1 171 ? 3.893 47.775 4.308 1.00 10.16 149 CYS D CA 1
ATOM 6382 C C . CYS D 1 171 ? 2.842 47.428 5.383 1.00 10.60 149 CYS D C 1
ATOM 6383 O O . CYS D 1 171 ? 2.987 46.422 6.094 1.00 9.66 149 CYS D O 1
ATOM 6386 N N . ALA D 1 172 ? 1.730 48.162 5.408 1.00 9.61 150 ALA D N 1
ATOM 6387 C CA . ALA D 1 172 ? 0.672 47.870 6.418 1.00 9.40 150 ALA D CA 1
ATOM 6388 C C . ALA D 1 172 ? 0.094 46.481 6.255 1.00 8.99 150 ALA D C 1
ATOM 6389 O O . ALA D 1 172 ? -0.144 45.787 7.234 1.00 9.01 150 ALA D O 1
ATOM 6391 N N . THR D 1 173 ? -0.062 46.024 5.029 1.00 10.11 151 THR D N 1
ATOM 6392 C CA . THR D 1 173 ? -0.627 44.698 4.819 1.00 9.73 151 THR D CA 1
ATOM 6393 C C . THR D 1 173 ? 0.359 43.612 5.236 1.00 10.55 151 THR D C 1
ATOM 6394 O O . THR D 1 173 ? -0.049 42.579 5.706 1.00 10.83 151 THR D O 1
ATOM 6398 N N . LYS D 1 174 ? 1.643 43.841 4.984 1.00 10.17 152 LYS D N 1
ATOM 6399 C CA . LYS D 1 174 ? 2.718 42.908 5.439 1.00 9.86 152 LYS D CA 1
ATOM 6400 C C . LYS D 1 174 ? 2.808 42.865 6.961 1.00 10.04 152 LYS D C 1
ATOM 6401 O O . LYS D 1 174 ? 3.051 41.798 7.553 1.00 10.27 152 LYS D O 1
ATOM 6407 N N . ALA D 1 175 ? 2.548 43.992 7.612 1.00 9.70 153 ALA D N 1
ATOM 6408 C CA . ALA D 1 175 ? 2.532 44.060 9.080 1.00 10.09 153 ALA D CA 1
ATOM 6409 C C . ALA D 1 175 ? 1.327 43.297 9.624 1.00 10.74 153 ALA D C 1
ATOM 6410 O O . ALA D 1 175 ? 1.408 42.621 10.669 1.00 10.34 153 ALA D O 1
ATOM 6412 N N . GLY D 1 176 ? 0.215 43.404 8.942 1.00 10.20 154 GLY D N 1
ATOM 6413 C CA . GLY D 1 176 ? -0.990 42.616 9.302 1.00 11.03 154 GLY D CA 1
ATOM 6414 C C . GLY D 1 176 ? -0.735 41.105 9.230 1.00 11.64 154 GLY D C 1
ATOM 6415 O O . GLY D 1 176 ? -1.189 40.342 10.099 1.00 11.24 154 GLY D O 1
ATOM 6416 N N . LEU D 1 177 ? 0.002 40.690 8.208 1.00 10.56 155 LEU D N 1
ATOM 6417 C CA . LEU D 1 177 ? 0.377 39.301 8.022 1.00 10.28 155 LEU D CA 1
ATOM 6418 C C . LEU D 1 177 ? 1.269 38.836 9.153 1.00 9.79 155 LEU D C 1
ATOM 6419 O O . LEU D 1 177 ? 1.067 37.731 9.703 1.00 10.60 155 LEU D O 1
ATOM 6424 N N . GLU D 1 178 ? 2.215 39.684 9.580 1.00 9.71 156 GLU D N 1
ATOM 6425 C CA . GLU D 1 178 ? 3.066 39.322 10.677 1.00 10.53 156 GLU D CA 1
ATOM 6426 C C . GLU D 1 178 ? 2.297 39.120 11.979 1.00 10.78 156 GLU D C 1
ATOM 6427 O O . GLU D 1 178 ? 2.649 38.260 12.810 1.00 9.96 156 GLU D O 1
ATOM 6433 N N . SER D 1 179 ? 1.213 39.870 12.179 1.00 10.46 157 SER D N 1
ATOM 6434 C CA . SER D 1 179 ? 0.379 39.686 13.368 1.00 9.73 157 SER D CA 1
ATOM 6435 C C . SER D 1 179 ? -0.266 38.302 13.340 1.00 10.13 157 SER D C 1
ATOM 6436 O O . SER D 1 179 ? -0.418 37.646 14.377 1.00 8.98 157 SER D O 1
ATOM 6439 N N . LEU D 1 180 ? -0.690 37.861 12.149 1.00 11.83 158 LEU D N 1
ATOM 6440 C CA . LEU D 1 180 ? -1.248 36.506 11.992 1.00 10.63 158 LEU D CA 1
ATOM 6441 C C . LEU D 1 180 ? -0.340 35.389 12.453 1.00 9.82 158 LEU D C 1
ATOM 6442 O O . LEU D 1 180 ? -0.796 34.351 13.018 1.00 10.14 158 LEU D O 1
ATOM 6447 N N . THR D 1 181 ? 0.963 35.567 12.310 1.00 10.53 159 THR D N 1
ATOM 6448 C CA . THR D 1 181 ? 1.893 34.604 12.856 1.00 10.02 159 THR D CA 1
ATOM 6449 C C . THR D 1 181 ? 1.688 34.430 14.351 1.00 10.21 159 THR D C 1
ATOM 6450 O O . THR D 1 181 ? 1.652 33.298 14.828 1.00 10.70 159 THR D O 1
ATOM 6454 N N . LEU D 1 182 ? 1.594 35.537 15.104 1.00 10.06 160 LEU D N 1
ATOM 6455 C CA . LEU D 1 182 ? 1.533 35.472 16.539 1.00 10.50 160 LEU D CA 1
ATOM 6456 C C . LEU D 1 182 ? 0.196 34.848 16.956 1.00 9.86 160 LEU D C 1
ATOM 6457 O O . LEU D 1 182 ? 0.127 34.013 17.852 1.00 10.83 160 LEU D O 1
ATOM 6462 N N . SER D 1 183 ? -0.862 35.225 16.254 1.00 10.39 161 SER D N 1
ATOM 6463 C CA . SER D 1 183 ? -2.185 34.843 16.688 1.00 10.29 161 SER D CA 1
ATOM 6464 C C . SER D 1 183 ? -2.506 33.425 16.324 1.00 10.47 161 SER D C 1
ATOM 6465 O O . SER D 1 183 ? -3.036 32.659 17.148 1.00 9.97 161 SER D O 1
ATOM 6468 N N . PHE D 1 184 ? -2.166 33.046 15.105 1.00 9.88 162 PHE D N 1
ATOM 6469 C CA . PHE D 1 184 ? -2.320 31.611 14.713 1.00 9.92 162 PHE D CA 1
ATOM 6470 C C . PHE D 1 184 ? -1.359 30.712 15.466 1.00 10.70 162 PHE D C 1
ATOM 6471 O O . PHE D 1 184 ? -1.737 29.601 15.861 1.00 10.09 162 PHE D O 1
ATOM 6479 N N . ALA D 1 185 ? -0.133 31.191 15.806 1.00 10.84 163 ALA D N 1
ATOM 6480 C CA . ALA D 1 185 ? 0.734 30.375 16.630 1.00 9.30 163 ALA D CA 1
ATOM 6481 C C . ALA D 1 185 ? 0.061 30.011 17.957 1.00 10.55 163 ALA D C 1
ATOM 6482 O O . ALA D 1 185 ? 0.180 28.880 18.452 1.00 10.87 163 ALA D O 1
ATOM 6484 N N . ALA D 1 186 ? -0.606 30.993 18.553 1.00 11.60 164 ALA D N 1
ATOM 6485 C CA . ALA D 1 186 ? -1.302 30.803 19.805 1.00 10.91 164 ALA D CA 1
ATOM 6486 C C . ALA D 1 186 ? -2.491 29.880 19.624 1.00 12.46 164 ALA D C 1
ATOM 6487 O O . ALA D 1 186 ? -2.676 28.966 20.426 1.00 12.04 164 ALA D O 1
ATOM 6489 N N . ARG D 1 187 ? -3.293 30.116 18.591 1.00 11.68 165 ARG D N 1
ATOM 6490 C CA . ARG D 1 187 ? -4.521 29.320 18.442 1.00 11.99 165 ARG D CA 1
ATOM 6491 C C . ARG D 1 187 ? -4.223 27.882 18.055 1.00 13.09 165 ARG D C 1
ATOM 6492 O O . ARG D 1 187 ? -4.855 26.962 18.593 1.00 12.54 165 ARG D O 1
ATOM 6500 N N . PHE D 1 188 ? -3.228 27.660 17.193 1.00 12.92 166 PHE D N 1
ATOM 6501 C CA . PHE D 1 188 ? -2.960 26.327 16.657 1.00 12.90 166 PHE D CA 1
ATOM 6502 C C . PHE D 1 188 ? -1.958 25.489 17.426 1.00 12.85 166 PHE D C 1
ATOM 6503 O O . PHE D 1 188 ? -1.781 24.316 17.136 1.00 14.53 166 PHE D O 1
ATOM 6511 N N . ALA D 1 189 ? -1.405 26.040 18.482 1.00 14.23 167 ALA D N 1
ATOM 6512 C CA . ALA D 1 189 ? -0.519 25.271 19.357 1.00 15.08 167 ALA D CA 1
ATOM 6513 C C . ALA D 1 189 ? -1.383 24.227 20.097 1.00 15.48 167 ALA D C 1
ATOM 6514 O O . ALA D 1 189 ? -2.542 24.507 20.443 1.00 15.19 167 ALA D O 1
ATOM 6516 N N . PRO D 1 190 ? -0.824 23.054 20.349 1.00 16.02 168 PRO D N 1
ATOM 6517 C CA . PRO D 1 190 ? 0.513 22.579 20.052 1.00 16.14 168 PRO D CA 1
ATOM 6518 C C . PRO D 1 190 ? 0.730 21.861 18.750 1.00 16.67 168 PRO D C 1
ATOM 6519 O O . PRO D 1 190 ? 1.838 21.409 18.518 1.00 18.06 168 PRO D O 1
ATOM 6523 N N . LEU D 1 191 ? -0.319 21.633 17.986 1.00 16.06 169 LEU D N 1
ATOM 6524 C CA . LEU D 1 191 ? -0.259 20.742 16.861 1.00 16.40 169 LEU D CA 1
ATOM 6525 C C . LEU D 1 191 ? 0.289 21.361 15.593 1.00 15.95 169 LEU D C 1
ATOM 6526 O O . LEU D 1 191 ? 0.760 20.609 14.742 1.00 16.19 169 LEU D O 1
ATOM 6531 N N . VAL D 1 192 ? 0.254 22.689 15.462 1.00 13.69 170 VAL D N 1
ATOM 6532 C CA . VAL D 1 192 ? 0.781 23.326 14.254 1.00 12.72 170 VAL D CA 1
ATOM 6533 C C . VAL D 1 192 ? 1.698 24.464 14.645 1.00 12.10 170 VAL D C 1
ATOM 6534 O O . VAL D 1 192 ? 1.289 25.303 15.417 1.00 12.95 170 VAL D O 1
ATOM 6538 N N . LYS D 1 193 ? 2.931 24.445 14.164 1.00 11.59 171 LYS D N 1
ATOM 6539 C CA . LYS D 1 193 ? 3.888 25.519 14.422 1.00 12.60 171 LYS D CA 1
ATOM 6540 C C . LYS D 1 193 ? 3.662 26.570 13.396 1.00 11.61 171 LYS D C 1
ATOM 6541 O O . LYS D 1 193 ? 3.431 26.248 12.222 1.00 11.51 171 LYS D O 1
ATOM 6547 N N . VAL D 1 194 ? 3.703 27.838 13.802 1.00 10.79 172 VAL D N 1
ATOM 6548 C CA . VAL D 1 194 ? 3.362 28.933 12.912 1.00 10.21 172 VAL D CA 1
ATOM 6549 C C . VAL D 1 194 ? 4.458 29.994 13.063 1.00 11.46 172 VAL D C 1
ATOM 6550 O O . VAL D 1 194 ? 4.710 30.511 14.170 1.00 12.71 172 VAL D O 1
ATOM 6554 N N . ASN D 1 195 ? 5.135 30.281 11.967 1.00 9.66 173 ASN D N 1
ATOM 6555 C CA . ASN D 1 195 ? 6.312 31.153 11.992 1.00 10.98 173 ASN D CA 1
ATOM 6556 C C . ASN D 1 195 ? 6.333 32.024 10.755 1.00 10.14 173 ASN D C 1
ATOM 6557 O O . ASN D 1 195 ? 5.550 31.795 9.816 1.00 11.25 173 ASN D O 1
ATOM 6562 N N . GLY D 1 196 ? 7.125 33.078 10.765 1.00 7.54 174 GLY D N 1
ATOM 6563 C CA . GLY D 1 196 ? 7.342 33.912 9.582 1.00 8.90 174 GLY D CA 1
ATOM 6564 C C . GLY D 1 196 ? 8.763 34.006 9.076 1.00 7.20 174 GLY D C 1
ATOM 6565 O O . GLY D 1 196 ? 9.764 33.689 9.799 1.00 6.57 174 GLY D O 1
ATOM 6566 N N . ILE D 1 197 ? 8.895 34.409 7.814 1.00 6.66 175 ILE D N 1
ATOM 6567 C CA . ILE D 1 197 ? 10.155 34.799 7.220 1.00 6.14 175 ILE D CA 1
ATOM 6568 C C . ILE D 1 197 ? 9.918 36.184 6.633 1.00 8.26 175 ILE D C 1
ATOM 6569 O O . ILE D 1 197 ? 8.946 36.416 5.899 1.00 8.14 175 ILE D O 1
ATOM 6574 N N . ALA D 1 198 ? 10.792 37.137 6.935 1.00 8.87 176 ALA D N 1
ATOM 6575 C CA . ALA D 1 198 ? 10.619 38.526 6.491 1.00 9.97 176 ALA D CA 1
ATOM 6576 C C . ALA D 1 198 ? 11.849 38.911 5.682 1.00 11.64 176 ALA D C 1
ATOM 6577 O O . ALA D 1 198 ? 12.839 39.415 6.243 1.00 12.24 176 ALA D O 1
ATOM 6579 N N . PRO D 1 199 ? 11.803 38.670 4.373 1.00 12.38 177 PRO D N 1
ATOM 6580 C CA . PRO D 1 199 ? 12.932 39.018 3.504 1.00 12.60 177 PRO D CA 1
ATOM 6581 C C . PRO D 1 199 ? 12.987 40.483 3.068 1.00 11.98 177 PRO D C 1
ATOM 6582 O O . PRO D 1 199 ? 11.957 41.113 2.840 1.00 13.48 177 PRO D O 1
ATOM 6586 N N . ALA D 1 200 ? 14.187 41.013 2.928 1.00 13.46 178 ALA D N 1
ATOM 6587 C CA . ALA D 1 200 ? 14.324 42.376 2.430 1.00 14.87 178 ALA D CA 1
ATOM 6588 C C . ALA D 1 200 ? 14.144 42.409 0.896 1.00 15.20 178 ALA D C 1
ATOM 6589 O O . ALA D 1 200 ? 14.482 41.469 0.189 1.00 15.30 178 ALA D O 1
ATOM 6591 N N . LEU D 1 201 ? 13.502 43.463 0.447 1.00 15.85 179 LEU D N 1
ATOM 6592 C CA . LEU D 1 201 ? 13.473 43.889 -0.955 1.00 17.03 179 LEU D CA 1
ATOM 6593 C C . LEU D 1 201 ? 12.656 42.969 -1.802 1.00 17.35 179 LEU D C 1
ATOM 6594 O O . LEU D 1 201 ? 12.776 42.955 -3.000 1.00 18.23 179 LEU D O 1
ATOM 6599 N N . LEU D 1 202 ? 11.717 42.287 -1.160 1.00 19.04 180 LEU D N 1
ATOM 6600 C CA . LEU D 1 202 ? 10.911 41.328 -1.819 1.00 20.56 180 LEU D CA 1
ATOM 6601 C C . LEU D 1 202 ? 10.138 42.040 -2.915 1.00 21.72 180 LEU D C 1
ATOM 6602 O O . LEU D 1 202 ? 10.006 41.544 -4.033 1.00 22.64 180 LEU D O 1
ATOM 6615 N N . PHE D 1 204 ? 11.043 44.462 -4.729 1.00 22.80 182 PHE D N 1
ATOM 6616 C CA . PHE D 1 204 ? 11.982 44.797 -5.795 1.00 22.51 182 PHE D CA 1
ATOM 6617 C C . PHE D 1 204 ? 12.590 43.614 -6.570 1.00 23.44 182 PHE D C 1
ATOM 6618 O O . PHE D 1 204 ? 13.420 43.799 -7.470 1.00 22.88 182 PHE D O 1
ATOM 6626 N N . GLN D 1 205 ? 12.200 42.394 -6.233 1.00 24.54 183 GLN D N 1
ATOM 6627 C CA . GLN D 1 205 ? 12.752 41.228 -6.910 1.00 26.22 183 GLN D CA 1
ATOM 6628 C C . GLN D 1 205 ? 12.239 41.188 -8.370 1.00 27.42 183 GLN D C 1
ATOM 6629 O O . GLN D 1 205 ? 11.065 41.457 -8.619 1.00 28.85 183 GLN D O 1
ATOM 6635 N N . PRO D 1 206 ? 13.116 40.888 -9.337 1.00 27.11 184 PRO D N 1
ATOM 6636 C CA . PRO D 1 206 ? 12.714 41.064 -10.743 1.00 27.76 184 PRO D CA 1
ATOM 6637 C C . PRO D 1 206 ? 11.779 39.993 -11.313 1.00 27.98 184 PRO D C 1
ATOM 6638 O O . PRO D 1 206 ? 11.575 38.955 -10.673 1.00 29.53 184 PRO D O 1
ATOM 6642 N N . GLU D 1 225 ? 20.181 32.716 -7.245 1.00 22.85 203 GLU D N 1
ATOM 6643 C CA . GLU D 1 225 ? 19.934 33.954 -6.523 1.00 22.57 203 GLU D CA 1
ATOM 6644 C C . GLU D 1 225 ? 20.113 33.717 -5.034 1.00 21.25 203 GLU D C 1
ATOM 6645 O O . GLU D 1 225 ? 19.325 32.966 -4.441 1.00 20.81 203 GLU D O 1
ATOM 6651 N N . PRO D 1 226 ? 21.120 34.373 -4.416 1.00 19.50 204 PRO D N 1
ATOM 6652 C CA . PRO D 1 226 ? 21.391 34.266 -2.960 1.00 18.54 204 PRO D CA 1
ATOM 6653 C C . PRO D 1 226 ? 20.174 34.560 -2.136 1.00 16.39 204 PRO D C 1
ATOM 6654 O O . PRO D 1 226 ? 19.962 33.922 -1.103 1.00 18.07 204 PRO D O 1
ATOM 6658 N N . GLY D 1 227 ? 19.351 35.500 -2.595 1.00 14.47 205 GLY D N 1
ATOM 6659 C CA . GLY D 1 227 ? 18.199 35.909 -1.823 1.00 13.44 205 GLY D CA 1
ATOM 6660 C C . GLY D 1 227 ? 17.186 34.806 -1.688 1.00 13.62 205 GLY D C 1
ATOM 6661 O O . GLY D 1 227 ? 16.639 34.542 -0.600 1.00 13.23 205 GLY D O 1
ATOM 6662 N N . ALA D 1 228 ? 16.890 34.171 -2.815 1.00 13.10 206 ALA D N 1
ATOM 6663 C CA . ALA D 1 228 ? 15.886 33.106 -2.807 1.00 12.38 206 ALA D CA 1
ATOM 6664 C C . ALA D 1 228 ? 16.420 31.912 -2.023 1.00 11.51 206 ALA D C 1
ATOM 6665 O O . ALA D 1 228 ? 15.689 31.247 -1.292 1.00 11.32 206 ALA D O 1
ATOM 6667 N N . GLU D 1 229 ? 17.700 31.620 -2.180 1.00 10.46 207 GLU D N 1
ATOM 6668 C CA . GLU D 1 229 ? 18.295 30.521 -1.446 1.00 12.14 207 GLU D CA 1
ATOM 6669 C C . GLU D 1 229 ? 18.331 30.710 0.068 1.00 11.23 207 GLU D C 1
ATOM 6670 O O . GLU D 1 229 ? 18.099 29.737 0.819 1.00 9.76 207 GLU D O 1
ATOM 6676 N N . VAL D 1 230 ? 18.609 31.932 0.532 1.00 12.09 208 VAL D N 1
ATOM 6677 C CA . VAL D 1 230 ? 18.496 32.205 1.957 1.00 12.41 208 VAL D CA 1
ATOM 6678 C C . VAL D 1 230 ? 17.068 32.014 2.466 1.00 11.00 208 VAL D C 1
ATOM 6679 O O . VAL D 1 230 ? 16.848 31.480 3.546 1.00 11.53 208 VAL D O 1
ATOM 6683 N N . ILE D 1 231 ? 16.058 32.384 1.668 1.00 10.56 209 ILE D N 1
ATOM 6684 C CA . ILE D 1 231 ? 14.678 32.119 2.025 1.00 9.78 209 ILE D CA 1
ATOM 6685 C C . ILE D 1 231 ? 14.406 30.627 2.135 1.00 9.16 209 ILE D C 1
ATOM 6686 O O . ILE D 1 231 ? 13.877 30.183 3.144 1.00 9.19 209 ILE D O 1
ATOM 6691 N N . TYR D 1 232 ? 14.827 29.846 1.128 1.00 9.51 210 TYR D N 1
ATOM 6692 C CA . TYR D 1 232 ? 14.710 28.391 1.188 1.00 8.37 210 TYR D CA 1
ATOM 6693 C C . TYR D 1 232 ? 15.389 27.812 2.458 1.00 9.32 210 TYR D C 1
ATOM 6694 O O . TYR D 1 232 ? 14.804 26.991 3.213 1.00 8.57 210 TYR D O 1
ATOM 6703 N N . GLN D 1 233 ? 16.622 28.248 2.752 1.00 8.09 211 GLN D N 1
ATOM 6704 C CA A GLN D 1 233 ? 17.275 27.728 3.949 0.60 9.37 211 GLN D CA 1
ATOM 6705 C CA B GLN D 1 233 ? 17.315 27.808 3.975 0.40 8.80 211 GLN D CA 1
ATOM 6706 C C . GLN D 1 233 ? 16.527 28.089 5.246 1.00 8.59 211 GLN D C 1
ATOM 6707 O O . GLN D 1 233 ? 16.488 27.281 6.180 1.00 8.33 211 GLN D O 1
ATOM 6718 N N . SER D 1 234 ? 15.906 29.250 5.297 1.00 7.86 212 SER D N 1
ATOM 6719 C CA . SER D 1 234 ? 15.081 29.671 6.412 1.00 7.77 212 SER D CA 1
ATOM 6720 C C . SER D 1 234 ? 13.839 28.833 6.552 1.00 8.74 212 SER D C 1
ATOM 6721 O O . SER D 1 234 ? 13.457 28.434 7.652 1.00 9.61 212 SER D O 1
ATOM 6724 N N . LEU D 1 235 ? 13.214 28.532 5.423 1.00 9.89 213 LEU D N 1
ATOM 6725 C CA . LEU D 1 235 ? 12.098 27.607 5.398 1.00 9.52 213 LEU D CA 1
ATOM 6726 C C . LEU D 1 235 ? 12.461 26.255 5.908 1.00 10.05 213 LEU D C 1
ATOM 6727 O O . LEU D 1 235 ? 11.716 25.681 6.701 1.00 11.72 213 LEU D O 1
ATOM 6732 N N . ARG D 1 236 ? 13.555 25.699 5.439 1.00 10.33 214 ARG D N 1
ATOM 6733 C CA . ARG D 1 236 ? 14.026 24.379 5.923 1.00 11.16 214 ARG D CA 1
ATOM 6734 C C . ARG D 1 236 ? 14.276 24.387 7.402 1.00 10.93 214 ARG D C 1
ATOM 6735 O O . ARG D 1 236 ? 13.898 23.415 8.085 1.00 10.77 214 ARG D O 1
ATOM 6743 N N . TYR D 1 237 ? 14.863 25.473 7.910 1.00 9.54 215 TYR D N 1
ATOM 6744 C CA . TYR D 1 237 ? 15.132 25.564 9.320 1.00 9.15 215 TYR D CA 1
ATOM 6745 C C . TYR D 1 237 ? 13.823 25.499 10.097 1.00 10.15 215 TYR D C 1
ATOM 6746 O O . TYR D 1 237 ? 13.717 24.759 11.072 1.00 11.27 215 TYR D O 1
ATOM 6755 N N . LEU D 1 238 ? 12.828 26.266 9.676 1.00 10.35 216 LEU D N 1
ATOM 6756 C CA . LEU D 1 238 ? 11.534 26.298 10.359 1.00 10.40 216 LEU D CA 1
ATOM 6757 C C . LEU D 1 238 ? 10.835 24.963 10.283 1.00 11.90 216 LEU D C 1
ATOM 6758 O O . LEU D 1 238 ? 10.392 24.404 11.310 1.00 13.34 216 LEU D O 1
ATOM 6763 N N . LEU D 1 239 ? 10.780 24.381 9.097 1.00 12.24 217 LEU D N 1
ATOM 6764 C CA . LEU D 1 239 ? 10.069 23.092 8.950 1.00 13.28 217 LEU D CA 1
ATOM 6765 C C . LEU D 1 239 ? 10.728 21.996 9.819 1.00 14.74 217 LEU D C 1
ATOM 6766 O O . LEU D 1 239 ? 10.050 21.143 10.418 1.00 14.78 217 LEU D O 1
ATOM 6771 N N . ASP D 1 240 ? 12.050 21.975 9.833 1.00 14.22 218 ASP D N 1
ATOM 6772 C CA . ASP D 1 240 ? 12.756 20.928 10.543 1.00 15.48 218 ASP D CA 1
ATOM 6773 C C . ASP D 1 240 ? 12.877 21.153 12.062 1.00 16.34 218 ASP D C 1
ATOM 6774 O O . ASP D 1 240 ? 13.304 20.236 12.783 1.00 16.21 218 ASP D O 1
ATOM 6779 N N . SER D 1 241 ? 12.563 22.356 12.554 1.00 16.43 219 SER D N 1
ATOM 6780 C CA . SER D 1 241 ? 12.709 22.659 13.959 1.00 15.78 219 SER D CA 1
ATOM 6781 C C . SER D 1 241 ? 11.575 21.993 14.746 1.00 17.38 219 SER D C 1
ATOM 6782 O O . SER D 1 241 ? 10.494 21.655 14.202 1.00 15.67 219 SER D O 1
ATOM 6785 N N . THR D 1 242 ? 11.807 21.765 16.033 1.00 18.48 220 THR D N 1
ATOM 6786 C CA . THR D 1 242 ? 10.777 21.143 16.882 1.00 20.49 220 THR D CA 1
ATOM 6787 C C . THR D 1 242 ? 10.239 22.128 17.975 1.00 20.21 220 THR D C 1
ATOM 6788 O O . THR D 1 242 ? 9.155 21.919 18.524 1.00 22.98 220 THR D O 1
ATOM 6792 N N . TYR D 1 243 ? 10.985 23.177 18.305 1.00 17.98 221 TYR D N 1
ATOM 6793 C CA . TYR D 1 243 ? 10.646 23.969 19.464 1.00 17.96 221 TYR D CA 1
ATOM 6794 C C . TYR D 1 243 ? 10.517 25.444 19.095 1.00 16.39 221 TYR D C 1
ATOM 6795 O O . TYR D 1 243 ? 10.877 26.334 19.906 1.00 18.69 221 TYR D O 1
ATOM 6804 N N . VAL D 1 244 ? 10.061 25.708 17.874 1.00 14.38 222 VAL D N 1
ATOM 6805 C CA . VAL D 1 244 ? 10.027 27.082 17.395 1.00 11.92 222 VAL D CA 1
ATOM 6806 C C . VAL D 1 244 ? 8.633 27.362 16.854 1.00 12.23 222 VAL D C 1
ATOM 6807 O O . VAL D 1 244 ? 8.198 26.758 15.901 1.00 10.90 222 VAL D O 1
ATOM 6811 N N . THR D 1 245 ? 7.950 28.302 17.500 1.00 11.65 223 THR D N 1
ATOM 6812 C CA . THR D 1 245 ? 6.662 28.748 17.002 1.00 10.96 223 THR D CA 1
ATOM 6813 C C . THR D 1 245 ? 6.471 30.185 17.462 1.00 10.25 223 THR D C 1
ATOM 6814 O O . THR D 1 245 ? 7.037 30.610 18.469 1.00 9.85 223 THR D O 1
ATOM 6818 N N . GLY D 1 246 ? 5.670 30.929 16.710 1.00 9.44 224 GLY D N 1
ATOM 6819 C CA . GLY D 1 246 ? 5.455 32.328 16.985 1.00 9.01 224 GLY D CA 1
ATOM 6820 C C . GLY D 1 246 ? 6.556 33.282 16.590 1.00 8.59 224 GLY D C 1
ATOM 6821 O O . GLY D 1 246 ? 6.493 34.462 16.956 1.00 9.42 224 GLY D O 1
ATOM 6822 N N . THR D 1 247 ? 7.523 32.824 15.811 1.00 8.32 225 THR D N 1
ATOM 6823 C CA . THR D 1 247 ? 8.721 33.658 15.506 1.00 8.85 225 THR D CA 1
ATOM 6824 C C . THR D 1 247 ? 8.725 34.146 14.109 1.00 8.51 225 THR D C 1
ATOM 6825 O O . THR D 1 247 ? 8.018 33.603 13.262 1.00 9.01 225 THR D O 1
ATOM 6829 N N . THR D 1 248 ? 9.546 35.165 13.841 1.00 8.71 226 THR D N 1
ATOM 6830 C CA . THR D 1 248 ? 9.737 35.682 12.473 1.00 10.51 226 THR D CA 1
ATOM 6831 C C . THR D 1 248 ? 11.201 35.782 12.202 1.00 11.86 226 THR D C 1
ATOM 6832 O O . THR D 1 248 ? 11.900 36.519 12.937 1.00 10.12 226 THR D O 1
ATOM 6836 N N A LEU D 1 249 ? 11.685 35.067 11.193 0.60 10.75 227 LEU D N 1
ATOM 6837 N N B LEU D 1 249 ? 11.691 35.063 11.194 0.40 11.20 227 LEU D N 1
ATOM 6838 C CA A LEU D 1 249 ? 13.094 35.152 10.818 0.60 12.90 227 LEU D CA 1
ATOM 6839 C CA B LEU D 1 24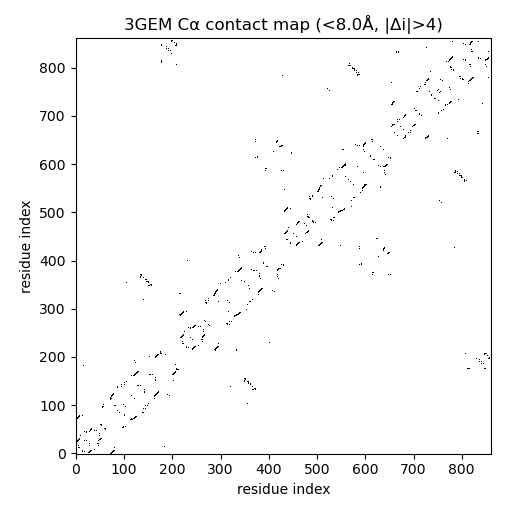9 ? 13.099 35.152 10.802 0.40 12.80 227 LEU D CA 1
ATOM 6840 C C A LEU D 1 249 ? 13.333 36.319 9.899 0.60 13.96 227 LEU D C 1
ATOM 6841 C C B LEU D 1 249 ? 13.335 36.327 9.887 0.40 13.73 227 LEU D C 1
ATOM 6842 O O A LEU D 1 249 ? 12.689 36.406 8.843 0.60 14.95 227 LEU D O 1
ATOM 6843 O O B LEU D 1 249 ? 12.697 36.429 8.832 0.40 14.37 227 LEU D O 1
ATOM 6852 N N . THR D 1 250 ? 14.258 37.204 10.277 1.00 13.70 228 THR D N 1
ATOM 6853 C CA . THR D 1 250 ? 14.662 38.354 9.465 1.00 14.91 228 THR D CA 1
ATOM 6854 C C . THR D 1 250 ? 15.800 37.932 8.519 1.00 15.53 228 THR D C 1
ATOM 6855 O O . THR D 1 250 ? 16.831 37.379 8.959 1.00 15.00 228 THR D O 1
ATOM 6859 N N . VAL D 1 251 ? 15.583 38.172 7.241 1.00 14.97 229 VAL D N 1
ATOM 6860 C CA . VAL D 1 251 ? 16.523 37.807 6.212 1.00 17.35 229 VAL D CA 1
ATOM 6861 C C . VAL D 1 251 ? 16.802 39.085 5.438 1.00 17.37 229 VAL D C 1
ATOM 6862 O O . VAL D 1 251 ? 16.072 39.411 4.529 1.00 19.14 229 VAL D O 1
ATOM 6866 N N . ASN D 1 252 ? 17.819 39.844 5.807 1.00 18.05 230 ASN D N 1
ATOM 6867 C CA . ASN D 1 252 ? 17.959 41.168 5.139 1.00 19.10 230 ASN D CA 1
ATOM 6868 C C . ASN D 1 252 ? 19.394 41.694 4.897 1.00 19.37 230 ASN D C 1
ATOM 6869 O O . ASN D 1 252 ? 19.582 42.896 4.645 1.00 19.76 230 ASN D O 1
ATOM 6874 N N . GLY D 1 253 ? 20.390 40.821 5.017 1.00 19.11 231 GLY D N 1
ATOM 6875 C CA . GLY D 1 253 ? 21.793 41.189 4.796 1.00 19.53 231 GLY D CA 1
ATOM 6876 C C . GLY D 1 253 ? 22.366 42.136 5.830 1.00 20.26 231 GLY D C 1
ATOM 6877 O O . GLY D 1 253 ? 23.401 42.742 5.616 1.00 19.98 231 GLY D O 1
ATOM 6878 N N . GLY D 1 254 ? 21.696 42.258 6.973 1.00 20.92 232 GLY D N 1
ATOM 6879 C CA . GLY D 1 254 ? 22.120 43.187 7.995 1.00 20.28 232 GLY D CA 1
ATOM 6880 C C . GLY D 1 254 ? 21.765 44.620 7.669 1.00 20.75 232 GLY D C 1
ATOM 6881 O O . GLY D 1 254 ? 22.363 45.560 8.215 1.00 17.57 232 GLY D O 1
ATOM 6882 N N . ARG D 1 255 ? 20.758 44.815 6.794 1.00 20.84 233 ARG D N 1
ATOM 6883 C CA . ARG D 1 255 ? 20.358 46.197 6.447 1.00 21.36 233 ARG D CA 1
ATOM 6884 C C . ARG D 1 255 ? 20.044 47.044 7.678 1.00 20.67 233 ARG D C 1
ATOM 6885 O O . ARG D 1 255 ? 20.335 48.231 7.684 1.00 21.42 233 ARG D O 1
ATOM 6893 N N . HIS D 1 256 ? 19.452 46.437 8.700 1.00 20.73 234 HIS D N 1
ATOM 6894 C CA . HIS D 1 256 ? 19.013 47.151 9.909 1.00 21.84 234 HIS D CA 1
ATOM 6895 C C . HIS D 1 256 ? 20.146 47.659 10.841 1.00 23.05 234 HIS D C 1
ATOM 6896 O O . HIS D 1 256 ? 19.883 48.477 11.752 1.00 23.00 234 HIS D O 1
ATOM 6903 N N . VAL D 1 257 ? 21.386 47.215 10.596 1.00 23.90 235 VAL D N 1
ATOM 6904 C CA . VAL D 1 257 ? 22.557 47.640 11.406 1.00 25.01 235 VAL D CA 1
ATOM 6905 C C . VAL D 1 257 ? 23.439 48.574 10.597 1.00 27.22 235 VAL D C 1
ATOM 6906 O O . VAL D 1 257 ? 24.411 49.128 11.141 1.00 27.53 235 VAL D O 1
ATOM 6910 N N . LYS D 1 258 ? 23.077 48.786 9.321 1.00 29.13 236 LYS D N 1
ATOM 6911 C CA . LYS D 1 258 ? 23.996 49.378 8.333 1.00 30.92 236 LYS D CA 1
ATOM 6912 C C . LYS D 1 258 ? 23.834 50.889 8.216 1.00 31.50 236 LYS D C 1
ATOM 6913 O O . LYS D 1 258 ? 23.298 51.528 9.125 1.00 32.15 236 LYS D O 1
#

CATH classification: 3.40.50.720

Organism: Pseudomonas savastanoi pv. phaseolicola (strain 1448A / Race 6) (NCBI:txid264730)

Nearest PDB structures (foldseek):
  3gem-assembly1_A  TM=1.005E+00  e=5.283E-44  Pseudomonas savastanoi pv. phaseolicola 1448A
  3gem-assembly1_B  TM=9.990E-01  e=9.491E-42  Pseudomonas savastanoi pv. phaseolicola 1448A
  3gem-assembly1_C  TM=9.888E-01  e=7.177E-40  Pseudomonas savastanoi pv. phaseolicola 1448A
  4cql-assembly1_F  TM=8.641E-01  e=5.949E-13  Homo sapiens
  4o6v-assembly1_A  TM=8.214E-01  e=2.081E-13  Brucella suis ATCC 23445

Foldseek 3Di:
DFAEEEEQLLPQLNLVLLLVCLVVPGAYEYEHADDDVSVVVNVVSHYHYFYAQQLDDVRLVRLVVVVVVDQAHQEYELPFADQDFCPPPCNVSVLSSLSNLVSVVVSCVSCLSRQLVDQHYEYEREAAPCLVPADPGRNSNSVSSVVSLVVQQVCCVVSPPRYAYEYEHENVVCEPQPDDDHSVVVSVVVVVRSPDNDHHSYYHYHYHHPVVD/DDQAAEEEEQLLPQLNLVLLLVCLVVPHAYEYEHADDDVSVVVNVVSHYHYHYAQQLDPVRLCRLVVVVVVAQAHQEYELPFADADFCDPPCNVSRLSSLSSLVSVVVNCVSCLRRQLVTQAYEYEYEAAPCLVPADPGRNSNNVSSVVSLVCQQVCCVVNPPRYAGEYEHENVPAVLAPQRDDDHSVQVSVVVCVRSPDNPDHSYYHYHYNRSVVD/DAEEEEEQLVDQLNLVLLLVCLVVPHAYEYEHADDDVSQVVSVVSHYNYHYADQQDPVRLVRLVVVVVVAQAHQEYELPFADADFCDPPCNVVRLSSLSSLVSVVVNCVSCLSRQLVDQEYEYEREAAPCLVPADPGRNSNSVSSVVSLVCQQVCCVVSPPRYAGEYEHENDVVVVVVLLVLAPQNDDDHSVLVSVVVCCRSVDNPDHSYYHYHRNRSVPD/DFAEEEEQQVLVLNLLLLLVCLVVPHAYEYEHQDDDPSLVVSVVSRYNYHYADQQDPVRLVRLVVVVVVAQAHQEYELPFADADFCPPPCNVSRLSSLSSLVSVVVNCVSCLRRQLVDQAYEYEREAAPCLVPADPGRNSNSVSSVVSLVCQQVCCVVSPPRYAGEYEHEYPSCPCPPRSVVVSVVVVCRSPDNPDHSYYHYHYPCPVVD

B-factor: mean 17.21, std 7.48, range [4.5, 50.91]